Protein AF-A0A4R9F606-F1 (afdb_monomer_lite)

Structure (mmCIF, N/CA/C/O backbone):
data_AF-A0A4R9F606-F1
#
_entry.id   AF-A0A4R9F606-F1
#
loop_
_atom_site.group_PDB
_atom_site.id
_atom_site.type_symbol
_atom_site.label_atom_id
_atom_site.label_alt_id
_atom_site.label_comp_id
_atom_site.label_asym_id
_atom_site.label_entity_id
_atom_site.label_seq_id
_atom_site.pdbx_PDB_ins_code
_atom_site.Cartn_x
_atom_site.Cartn_y
_atom_site.Cartn_z
_atom_site.occupancy
_atom_site.B_iso_or_equiv
_atom_site.auth_seq_id
_atom_site.auth_comp_id
_atom_site.auth_asym_id
_atom_site.auth_atom_id
_atom_site.pdbx_PDB_model_num
ATOM 1 N N . MET A 1 1 ? -33.964 0.648 11.990 1.00 28.50 1 MET A N 1
ATOM 2 C CA . MET A 1 1 ? -32.952 -0.095 12.785 1.00 28.50 1 MET A CA 1
ATOM 3 C C . MET A 1 1 ? -31.859 0.874 13.195 1.00 28.50 1 MET A C 1
ATOM 5 O O . MET A 1 1 ? -31.287 1.516 12.320 1.00 28.50 1 MET A O 1
ATOM 9 N N . ALA A 1 2 ? -31.614 1.025 14.498 1.00 26.48 2 ALA A N 1
ATOM 10 C CA . ALA A 1 2 ? -30.636 1.978 15.013 1.00 26.48 2 ALA A CA 1
ATOM 11 C C . ALA A 1 2 ? -29.201 1.583 14.628 1.00 26.48 2 ALA A C 1
ATOM 13 O O . ALA A 1 2 ? -28.822 0.416 14.703 1.00 26.48 2 ALA A O 1
ATOM 14 N N . GLN A 1 3 ? -28.389 2.567 14.239 1.00 29.97 3 GLN A N 1
ATOM 15 C CA . GLN A 1 3 ? -26.958 2.369 14.030 1.00 29.97 3 GLN A CA 1
ATOM 16 C C . GLN A 1 3 ? -26.273 2.275 15.402 1.00 29.97 3 GLN A C 1
ATOM 18 O O . GLN A 1 3 ? -26.085 3.292 16.068 1.00 29.97 3 GLN A O 1
ATOM 23 N N . ILE A 1 4 ? -25.941 1.053 15.827 1.00 35.06 4 ILE A N 1
ATOM 24 C CA . ILE A 1 4 ? -25.293 0.767 17.116 1.00 35.06 4 ILE A CA 1
ATOM 25 C C . ILE A 1 4 ? -23.969 1.543 17.233 1.00 35.06 4 ILE A C 1
ATOM 27 O O . ILE A 1 4 ? -23.165 1.583 16.299 1.00 35.06 4 ILE A O 1
ATOM 31 N N . ASP A 1 5 ? -23.734 2.173 18.389 1.00 37.56 5 ASP A N 1
ATOM 32 C CA . ASP A 1 5 ? -22.478 2.874 18.674 1.00 37.56 5 ASP A CA 1
ATOM 33 C C . ASP A 1 5 ? -21.384 1.871 19.073 1.00 37.56 5 ASP A C 1
ATOM 35 O O . ASP A 1 5 ? -21.172 1.568 20.247 1.00 37.56 5 ASP A O 1
ATOM 39 N N . PHE A 1 6 ? -20.656 1.373 18.071 1.00 41.34 6 PHE A N 1
ATOM 40 C CA . PHE A 1 6 ? -19.549 0.415 18.221 1.00 41.34 6 PHE A CA 1
ATOM 41 C C . PHE A 1 6 ? -18.340 0.931 19.034 1.00 41.34 6 PHE A C 1
ATOM 43 O O . PHE A 1 6 ? -17.327 0.240 19.140 1.00 41.34 6 PHE A O 1
ATOM 50 N N . ARG A 1 7 ? -18.393 2.146 19.598 1.00 52.75 7 ARG A N 1
ATOM 51 C CA . ARG A 1 7 ? -17.342 2.680 20.487 1.00 52.75 7 ARG A CA 1
ATOM 52 C C . ARG A 1 7 ? -17.481 2.198 21.930 1.00 52.75 7 ARG A C 1
ATOM 54 O O . ARG A 1 7 ? -16.537 2.353 22.707 1.00 52.75 7 ARG A O 1
ATOM 61 N N . LEU A 1 8 ? -18.637 1.650 22.291 1.00 73.06 8 LEU A N 1
ATOM 62 C CA . LEU A 1 8 ? -18.958 1.174 23.633 1.00 73.06 8 LEU A CA 1
ATOM 63 C C . LEU A 1 8 ? -18.322 -0.203 23.886 1.00 73.06 8 LEU A C 1
ATOM 65 O O . LEU A 1 8 ? -18.292 -1.044 22.994 1.00 73.06 8 LEU A O 1
ATOM 69 N N . VAL A 1 9 ? -17.780 -0.425 25.089 1.00 77.50 9 VAL A N 1
ATOM 70 C CA . VAL A 1 9 ? -17.040 -1.655 25.424 1.00 77.50 9 VAL A CA 1
ATOM 71 C C . VAL A 1 9 ? -18.021 -2.790 25.716 1.00 77.50 9 VAL A C 1
ATOM 73 O O . VAL A 1 9 ? -18.720 -2.742 26.725 1.00 77.50 9 VAL A O 1
ATOM 76 N N . GLN A 1 10 ? -18.047 -3.813 24.859 1.00 88.88 10 GLN A N 1
ATOM 77 C CA . GLN A 1 10 ? -18.952 -4.965 24.984 1.00 88.88 10 GLN A CA 1
ATOM 78 C C . GLN A 1 10 ? -18.320 -6.229 25.566 1.00 88.88 10 GLN A C 1
ATOM 80 O O . GLN A 1 10 ? -19.042 -7.145 25.949 1.00 88.88 10 GLN A O 1
ATOM 85 N N . SER A 1 11 ? -16.991 -6.290 25.674 1.00 92.38 11 SER A N 1
ATOM 86 C CA . SER A 1 11 ? -16.299 -7.454 26.233 1.00 92.38 11 SER A CA 1
ATOM 87 C C . SER A 1 11 ? -15.327 -7.095 27.354 1.00 92.38 11 SER A C 1
ATOM 89 O O . SER A 1 11 ? -14.618 -6.080 27.309 1.00 92.38 11 SER A O 1
ATOM 91 N N . ALA A 1 12 ? -15.297 -7.963 28.359 1.00 93.50 12 ALA A N 1
ATOM 92 C CA . ALA A 1 12 ? -14.447 -7.892 29.540 1.00 93.50 12 ALA A CA 1
ATOM 93 C C . ALA A 1 12 ? -13.844 -9.275 29.836 1.00 93.50 12 ALA A C 1
ATOM 95 O O . ALA A 1 12 ? -14.168 -10.256 29.166 1.00 93.50 12 ALA A O 1
ATOM 96 N N . VAL A 1 13 ? -12.989 -9.349 30.855 1.00 94.25 13 VAL A N 1
ATOM 97 C CA . VAL A 1 13 ? -12.551 -10.620 31.454 1.00 94.25 13 VAL A CA 1
ATOM 98 C C . VAL A 1 13 ? -12.978 -10.701 32.919 1.00 94.25 13 VAL A C 1
ATOM 100 O O . VAL A 1 13 ? -13.144 -9.667 33.575 1.00 94.25 13 VAL A O 1
ATOM 103 N N . MET A 1 14 ? -13.162 -11.921 33.423 1.00 92.88 14 MET A N 1
ATOM 104 C CA . MET A 1 14 ? -13.574 -12.215 34.803 1.00 92.88 14 MET A CA 1
ATOM 105 C C . MET A 1 14 ? -12.406 -12.761 35.635 1.00 92.88 14 MET A C 1
ATOM 107 O O . MET A 1 14 ? -11.478 -13.349 35.097 1.00 92.88 14 MET A O 1
ATOM 111 N N . GLY A 1 15 ? -12.430 -12.571 36.954 1.00 85.81 15 GLY A N 1
ATOM 112 C CA . GLY A 1 15 ? -11.403 -13.073 37.884 1.00 85.81 15 GLY A CA 1
ATOM 113 C C . GLY A 1 15 ? -10.116 -12.239 38.010 1.00 85.81 15 GLY A C 1
ATOM 114 O O . GLY A 1 15 ? -9.407 -12.387 39.001 1.00 85.81 15 GLY A O 1
ATOM 115 N N . GLY A 1 16 ? -9.811 -11.329 37.077 1.00 91.00 16 GLY A N 1
ATOM 116 C CA . GLY A 1 16 ? -8.682 -10.401 37.215 1.00 91.00 16 GLY A CA 1
ATOM 117 C C . GLY A 1 16 ? -8.212 -9.768 35.904 1.00 91.00 16 GLY A C 1
ATOM 118 O O . GLY A 1 16 ? -8.635 -10.162 34.822 1.00 91.00 16 GLY A O 1
ATOM 119 N N . ARG A 1 17 ? -7.296 -8.793 36.000 1.00 92.69 17 ARG A N 1
ATOM 120 C CA . ARG A 1 17 ? -6.803 -7.991 34.859 1.00 92.69 17 ARG A CA 1
ATOM 121 C C . ARG A 1 17 ? -6.109 -8.786 33.744 1.00 92.69 17 ARG A C 1
ATOM 123 O O . ARG A 1 17 ? -6.167 -8.360 32.595 1.00 92.69 17 ARG A O 1
ATOM 130 N N . ASP A 1 18 ? -5.485 -9.912 34.082 1.00 90.88 18 ASP A N 1
ATOM 131 C CA . ASP A 1 18 ? -4.712 -10.762 33.161 1.00 90.88 18 ASP A CA 1
ATOM 132 C C . ASP A 1 18 ? -5.389 -12.128 32.929 1.00 90.88 18 ASP A C 1
ATOM 134 O O . ASP A 1 18 ? -4.771 -13.061 32.424 1.00 90.88 18 ASP A O 1
ATOM 138 N N . SER A 1 19 ? -6.665 -12.249 33.314 1.00 93.19 19 SER A N 1
ATOM 139 C CA . SER A 1 19 ? -7.465 -13.459 33.120 1.00 93.19 19 SER A CA 1
ATOM 140 C C . SER A 1 19 ? -7.766 -13.718 31.645 1.00 93.19 19 SER A C 1
ATOM 142 O O . SER A 1 19 ? -7.976 -12.789 30.863 1.00 93.19 19 SER A O 1
ATOM 144 N N . ASP A 1 20 ? -7.840 -14.997 31.287 1.00 91.19 20 ASP A N 1
ATOM 145 C CA . ASP A 1 20 ? -8.227 -15.492 29.970 1.00 91.19 20 ASP A CA 1
ATOM 146 C C . ASP A 1 20 ? -9.688 -15.962 29.899 1.00 91.19 20 ASP A C 1
ATOM 148 O O . ASP A 1 20 ? -10.076 -16.517 28.876 1.00 91.19 20 ASP A O 1
ATOM 152 N N . GLN A 1 21 ? -10.496 -15.719 30.941 1.00 93.25 21 GLN A N 1
ATOM 153 C CA . GLN A 1 21 ? -11.941 -15.978 30.954 1.00 93.25 21 GLN A CA 1
ATOM 154 C C . GLN A 1 21 ? -12.711 -14.763 30.407 1.00 93.25 21 GLN A C 1
ATOM 156 O O . GLN A 1 21 ? -12.894 -13.786 31.145 1.00 93.25 21 GLN A O 1
ATOM 161 N N . PRO A 1 22 ? -13.159 -14.773 29.137 1.00 94.06 22 PRO A N 1
ATOM 162 C CA . PRO A 1 22 ? -13.869 -13.650 28.545 1.00 94.06 22 PRO A CA 1
ATOM 163 C C . PRO A 1 22 ? -15.347 -13.653 28.935 1.00 94.06 22 PRO A C 1
ATOM 165 O O . PRO A 1 22 ? -15.921 -14.682 29.288 1.00 94.06 22 PRO A O 1
ATOM 168 N N . VAL A 1 23 ? -15.985 -12.496 28.795 1.00 93.50 23 VAL A N 1
ATOM 169 C CA . VAL A 1 23 ? -17.435 -12.364 28.917 1.00 93.50 23 VAL A CA 1
ATOM 170 C C . VAL A 1 23 ? -17.958 -11.251 28.007 1.00 93.50 23 VAL A C 1
ATOM 172 O O . VAL A 1 23 ? -17.325 -10.196 27.880 1.00 93.50 23 VAL A O 1
ATOM 175 N N . ILE A 1 24 ? -19.106 -11.488 27.369 1.00 92.69 24 ILE A N 1
ATOM 176 C CA . ILE A 1 24 ? -19.857 -10.492 26.597 1.00 92.69 24 ILE A CA 1
ATOM 177 C C . ILE A 1 24 ? -20.963 -9.906 27.472 1.00 92.69 24 ILE A C 1
ATOM 179 O O . ILE A 1 24 ? -21.673 -10.643 28.157 1.00 92.69 24 ILE A O 1
ATOM 183 N N . LEU A 1 25 ? -21.128 -8.583 27.435 1.00 91.12 25 LEU A N 1
ATOM 184 C CA . LEU A 1 25 ? -22.282 -7.944 28.051 1.00 91.12 25 LEU A CA 1
ATOM 185 C C . LEU A 1 25 ? -23.499 -8.019 27.116 1.00 91.12 25 LEU A C 1
ATOM 187 O O . LEU A 1 25 ? -23.372 -7.667 25.944 1.00 91.12 25 LEU A O 1
ATOM 191 N N . PRO A 1 26 ? -24.688 -8.401 27.609 1.00 88.12 26 PRO A N 1
ATOM 192 C CA . PRO A 1 26 ? -25.909 -8.260 26.831 1.00 88.12 26 PRO A CA 1
ATOM 193 C C . PRO A 1 26 ? -26.225 -6.787 26.546 1.00 88.12 26 PRO A C 1
ATOM 195 O O . PRO A 1 26 ? -26.159 -5.943 27.443 1.00 88.12 26 PRO A O 1
ATOM 198 N N . GLU A 1 27 ? -26.614 -6.488 25.306 1.00 87.69 27 GLU A N 1
ATOM 199 C CA . GLU A 1 27 ? -26.958 -5.126 24.874 1.00 87.69 27 GLU A CA 1
ATOM 200 C C . GLU A 1 27 ? -28.274 -4.619 25.495 1.00 87.69 27 GLU A C 1
ATOM 202 O O . GLU A 1 27 ? -28.448 -3.412 25.695 1.00 87.69 27 GLU A O 1
ATOM 207 N N . GLU A 1 28 ? -29.186 -5.540 25.822 1.00 84.19 28 GLU A N 1
ATOM 208 C CA . GLU A 1 28 ? -30.545 -5.250 26.284 1.00 84.19 28 GLU A CA 1
ATOM 209 C C . GLU A 1 28 ? -30.663 -5.109 27.818 1.00 84.19 28 GLU A C 1
ATOM 211 O O . GLU A 1 28 ? -30.085 -5.908 28.563 1.00 84.19 28 GLU A O 1
ATOM 216 N N . PRO A 1 29 ? -31.493 -4.165 28.313 1.00 84.62 29 PRO A N 1
ATOM 217 C CA . PRO A 1 29 ? -31.764 -3.945 29.737 1.00 84.62 29 PRO A CA 1
ATOM 218 C C . PRO A 1 29 ? -32.076 -5.196 30.565 1.00 84.62 29 PRO A C 1
ATOM 220 O O . PRO A 1 29 ? -31.521 -5.367 31.649 1.00 84.62 29 PRO A O 1
ATOM 223 N N . HIS A 1 30 ? -32.982 -6.047 30.074 1.00 84.12 30 HIS A N 1
ATOM 224 C CA . HIS A 1 30 ? -33.488 -7.200 30.820 1.00 84.12 30 HIS A CA 1
ATOM 225 C C . HIS A 1 30 ? -32.419 -8.290 30.950 1.00 84.12 30 HIS A C 1
ATOM 227 O O . HIS A 1 30 ? -32.141 -8.774 32.049 1.00 84.12 30 HIS A O 1
ATOM 233 N N . ASN A 1 31 ? -31.746 -8.585 29.839 1.00 84.25 31 ASN A N 1
ATOM 234 C CA . ASN A 1 31 ? -30.677 -9.575 29.766 1.00 84.25 31 ASN A CA 1
ATOM 235 C C . ASN A 1 31 ? -29.462 -9.115 30.593 1.00 84.25 31 ASN A C 1
ATOM 237 O O . ASN A 1 31 ? -28.794 -9.935 31.216 1.00 84.25 31 ASN A O 1
ATOM 241 N N . LEU A 1 32 ? -29.208 -7.801 30.694 1.00 88.19 32 LEU A N 1
ATOM 242 C CA . LEU A 1 32 ? -28.217 -7.257 31.628 1.00 88.19 32 LEU A CA 1
ATOM 243 C C . LEU A 1 32 ? -28.605 -7.478 33.103 1.00 88.19 32 LEU A C 1
ATOM 245 O O . LEU A 1 32 ? -27.736 -7.730 33.942 1.00 88.19 32 LEU A O 1
ATOM 249 N N . ASP A 1 33 ? -29.882 -7.360 33.459 1.00 86.56 33 ASP A N 1
ATOM 250 C CA . ASP A 1 33 ? -30.314 -7.599 34.839 1.00 86.56 33 ASP A CA 1
ATOM 251 C C . ASP A 1 33 ? -30.208 -9.086 35.214 1.00 86.56 33 ASP A C 1
ATOM 253 O O . ASP A 1 33 ? -29.850 -9.400 36.350 1.00 86.56 33 ASP A O 1
ATOM 257 N N . GLU A 1 34 ? -30.410 -10.000 34.262 1.00 86.81 34 GLU A N 1
ATOM 258 C CA . GLU A 1 34 ? -30.101 -11.426 34.426 1.00 86.81 34 GLU A CA 1
ATOM 259 C C . GLU A 1 34 ? -28.596 -11.699 34.524 1.00 86.81 34 GLU A C 1
ATOM 261 O O . GLU A 1 34 ? -28.144 -12.334 35.477 1.00 86.81 34 GLU A O 1
ATOM 266 N N . PHE A 1 35 ? -27.801 -11.128 33.623 1.00 90.12 35 PHE A N 1
ATOM 267 C CA . PHE A 1 35 ? -26.340 -11.190 33.650 1.00 90.12 35 PHE A CA 1
ATOM 268 C C . PHE A 1 35 ? -25.759 -10.765 35.008 1.00 90.12 35 PHE A C 1
ATOM 270 O O . PHE A 1 35 ? -24.859 -11.407 35.547 1.00 90.12 35 PHE A O 1
ATOM 277 N N . ARG A 1 36 ? -26.318 -9.710 35.612 1.00 90.75 36 ARG A N 1
ATOM 278 C CA . ARG A 1 36 ? -25.938 -9.233 36.951 1.00 90.75 36 ARG A CA 1
ATOM 279 C C . ARG A 1 36 ? -26.346 -10.172 38.085 1.00 90.75 36 ARG A C 1
ATOM 281 O O . ARG A 1 36 ? -25.696 -10.142 39.128 1.00 90.75 36 ARG A O 1
ATOM 288 N N . ARG A 1 37 ? -27.405 -10.974 37.914 1.00 88.12 37 ARG A N 1
ATOM 289 C CA . ARG A 1 37 ? -27.756 -12.060 38.847 1.00 88.12 37 ARG A CA 1
ATOM 290 C C . ARG A 1 37 ? -26.771 -13.225 38.722 1.00 88.12 37 ARG A C 1
ATOM 292 O O . ARG A 1 37 ? -26.411 -13.800 39.740 1.00 88.12 37 ARG A O 1
ATOM 299 N N . GLN A 1 38 ? -26.312 -13.528 37.506 1.00 87.06 38 GLN A N 1
ATOM 300 C CA . GLN A 1 38 ? -25.393 -14.636 37.228 1.00 87.06 38 GLN A CA 1
ATOM 301 C C . GLN A 1 38 ? -23.937 -14.352 37.645 1.00 87.06 38 GLN A C 1
ATOM 303 O O . GLN A 1 38 ? -23.313 -15.198 38.279 1.00 87.06 38 GLN A O 1
ATOM 308 N N . PHE A 1 39 ? -23.392 -13.176 37.309 1.00 87.38 39 PHE A N 1
ATOM 309 C CA . PHE A 1 39 ? -21.958 -12.857 37.465 1.00 87.38 39 PHE A CA 1
ATOM 310 C C . PHE A 1 39 ? -21.656 -11.737 38.478 1.00 87.38 39 PHE A C 1
ATOM 312 O O . PHE A 1 39 ? -20.504 -11.338 38.647 1.00 87.38 39 PHE A O 1
ATOM 319 N N . GLY A 1 40 ? -22.674 -11.187 39.143 1.00 85.94 40 GLY A N 1
ATOM 320 C CA . GLY A 1 40 ? -22.518 -10.016 40.007 1.00 85.94 40 GLY A CA 1
ATOM 321 C C . GLY A 1 40 ? -22.354 -8.704 39.226 1.00 85.94 40 GLY A C 1
ATOM 322 O O . GLY A 1 40 ? -22.735 -8.586 38.061 1.00 85.94 40 GLY A O 1
ATOM 323 N N . LYS A 1 41 ? -21.841 -7.657 39.889 1.00 83.25 41 LYS A N 1
ATOM 324 C CA . LYS A 1 41 ? -21.825 -6.280 39.342 1.00 83.25 41 LYS A CA 1
ATOM 325 C C . LYS A 1 41 ? -20.431 -5.714 39.064 1.00 83.25 41 LYS A C 1
ATOM 327 O O . LYS A 1 41 ? -20.327 -4.769 38.283 1.00 83.25 41 LYS A O 1
ATOM 332 N N . ASP A 1 42 ? -19.398 -6.265 39.693 1.00 79.62 42 ASP A N 1
ATOM 333 C CA . ASP A 1 42 ? -18.065 -5.664 39.803 1.00 79.62 42 ASP A CA 1
ATOM 334 C C . ASP A 1 42 ? -16.904 -6.659 39.575 1.00 79.62 42 ASP A C 1
ATOM 336 O O . ASP A 1 42 ? -15.736 -6.300 39.750 1.00 79.62 42 ASP A O 1
ATOM 340 N N . ALA A 1 43 ? -17.209 -7.882 39.130 1.00 87.19 43 ALA A N 1
ATOM 341 C CA . ALA A 1 43 ? -16.254 -8.943 38.793 1.00 87.19 43 ALA A CA 1
ATOM 342 C C . ALA A 1 43 ? -15.731 -8.859 37.338 1.00 87.19 43 ALA A C 1
ATOM 344 O O . ALA A 1 43 ? -15.485 -9.881 36.697 1.00 87.19 43 ALA A O 1
ATOM 345 N N . PHE A 1 44 ? -15.571 -7.643 36.805 1.00 93.94 44 PHE A N 1
ATOM 346 C CA . PHE A 1 44 ? -15.210 -7.404 35.405 1.00 93.94 44 PHE A CA 1
ATOM 347 C C . PHE A 1 44 ? -13.982 -6.503 35.289 1.00 93.94 44 PHE A C 1
ATOM 349 O O . PHE A 1 44 ? -13.869 -5.491 35.984 1.00 93.94 44 PHE A O 1
ATOM 356 N N . TRP A 1 45 ? -13.083 -6.841 34.366 1.00 93.50 45 TRP A N 1
ATOM 357 C CA . TRP A 1 45 ? -11.852 -6.098 34.101 1.00 93.50 45 TRP A CA 1
ATOM 358 C C . TRP A 1 45 ? -11.672 -5.811 32.610 1.00 93.50 45 TRP A C 1
ATOM 360 O O . TRP A 1 45 ? -12.032 -6.611 31.742 1.00 93.50 45 TRP A O 1
ATOM 370 N N . CYS A 1 46 ? -11.063 -4.665 32.308 1.00 91.81 46 CYS A N 1
ATOM 371 C CA . CYS A 1 46 ? -10.625 -4.279 30.973 1.00 91.81 46 CYS A CA 1
ATOM 372 C C . CYS A 1 46 ? -9.335 -5.037 30.633 1.00 91.81 46 CYS A C 1
ATOM 374 O O . CYS A 1 46 ? -8.244 -4.471 30.683 1.00 91.81 46 CYS A O 1
ATOM 376 N N . GLY A 1 47 ? -9.471 -6.342 30.383 1.00 90.94 47 GLY A N 1
ATOM 377 C CA . GLY A 1 47 ? -8.367 -7.302 30.394 1.00 90.94 47 GLY A CA 1
ATOM 378 C C . GLY A 1 47 ? -7.187 -6.933 29.497 1.00 90.94 47 GLY A C 1
ATOM 379 O O . GLY A 1 47 ? -7.369 -6.495 28.360 1.00 90.94 47 GLY A O 1
ATOM 380 N N . THR A 1 48 ? -5.968 -7.162 29.979 1.00 90.75 48 THR A N 1
ATOM 381 C CA . THR A 1 48 ? -4.729 -6.944 29.212 1.00 90.75 48 THR A CA 1
ATOM 382 C C . THR A 1 48 ? -4.677 -7.838 27.972 1.00 90.75 48 THR A C 1
ATOM 384 O O . THR A 1 48 ? -4.301 -7.378 26.895 1.00 90.75 48 THR A O 1
ATOM 387 N N . LEU A 1 49 ? -5.185 -9.071 28.077 1.00 90.75 49 LEU A N 1
ATOM 388 C CA . LEU A 1 49 ? -5.359 -9.997 26.955 1.00 90.75 49 LEU A CA 1
ATOM 389 C C . LEU A 1 49 ? -6.412 -9.541 25.924 1.00 90.75 49 LEU A C 1
ATOM 391 O O . LEU A 1 49 ? -6.438 -10.091 24.831 1.00 90.75 49 LEU A O 1
ATOM 395 N N . LEU A 1 50 ? -7.237 -8.527 26.218 1.00 89.06 50 LEU A N 1
ATOM 396 C CA . LEU A 1 50 ? -8.138 -7.860 25.257 1.00 89.06 50 LEU A CA 1
ATOM 397 C C . LEU A 1 50 ? -7.527 -6.570 24.664 1.00 89.06 50 LEU A C 1
ATOM 399 O O . LEU A 1 50 ? -8.217 -5.803 23.992 1.00 89.06 50 LEU A O 1
ATOM 403 N N . GLY A 1 51 ? -6.262 -6.265 24.973 1.00 87.38 51 GLY A N 1
ATOM 404 C CA . GLY A 1 51 ? -5.646 -4.966 24.675 1.00 87.38 51 GLY A CA 1
ATOM 405 C C . GLY A 1 51 ? -6.172 -3.829 25.563 1.00 87.38 51 GLY A C 1
ATOM 406 O O . GLY A 1 51 ? -6.071 -2.658 25.199 1.00 87.38 51 GLY A O 1
ATOM 407 N N . GLY A 1 52 ? -6.780 -4.169 26.704 1.00 87.50 52 GLY A N 1
ATOM 408 C CA . GLY A 1 52 ? -7.260 -3.233 27.716 1.00 87.50 52 GLY A CA 1
ATOM 409 C C . GLY A 1 52 ? -6.170 -2.758 28.681 1.00 87.50 52 GLY A C 1
ATOM 410 O O . GLY A 1 52 ? -5.046 -3.256 28.694 1.00 87.50 52 GLY A O 1
ATOM 411 N N . CYS A 1 53 ? -6.507 -1.771 29.514 1.00 88.06 53 CYS A N 1
ATOM 412 C CA . CYS A 1 53 ? -5.583 -1.180 30.493 1.00 88.06 53 CYS A CA 1
ATOM 413 C C . CYS A 1 53 ? -5.395 -2.015 31.778 1.00 88.06 53 CYS A C 1
ATOM 415 O O . CYS A 1 53 ? -4.474 -1.754 32.551 1.00 88.06 53 CYS A O 1
ATOM 417 N N . GLY A 1 54 ? -6.246 -3.018 32.010 1.00 89.44 54 GLY A N 1
ATOM 418 C CA . GLY A 1 54 ? -6.296 -3.831 33.228 1.00 89.44 54 GLY A CA 1
ATOM 419 C C . GLY A 1 54 ? -7.218 -3.291 34.329 1.00 89.44 54 GLY A C 1
ATOM 420 O O . GLY A 1 54 ? -7.404 -3.966 35.337 1.00 89.44 54 GLY A O 1
ATOM 421 N N . GLU A 1 55 ? -7.817 -2.112 34.147 1.00 90.25 55 GLU A N 1
ATOM 422 C CA . GLU A 1 55 ? -8.687 -1.491 35.153 1.00 90.25 55 GLU A CA 1
ATOM 423 C C . GLU A 1 55 ? -10.043 -2.191 35.313 1.00 90.25 55 GLU A C 1
ATOM 425 O O . GLU A 1 55 ? -10.549 -2.835 34.389 1.00 90.25 55 GLU A O 1
ATOM 430 N N . ARG A 1 56 ? -10.661 -2.038 36.492 1.00 91.44 56 ARG A N 1
ATOM 431 C CA . ARG A 1 56 ? -12.000 -2.588 36.771 1.00 91.44 56 ARG A CA 1
ATOM 432 C C . ARG A 1 56 ? -13.069 -1.928 35.892 1.00 91.44 56 ARG A C 1
ATOM 434 O O . ARG A 1 56 ? -13.024 -0.729 35.601 1.00 91.44 56 ARG A O 1
ATOM 441 N N . LEU A 1 57 ? -14.075 -2.715 35.525 1.00 91.31 57 LEU A N 1
ATOM 442 C CA . LEU A 1 57 ? -15.238 -2.301 34.747 1.00 91.31 57 LEU A CA 1
ATOM 443 C C . LEU A 1 57 ? -16.522 -2.458 35.570 1.00 91.31 57 LEU A C 1
ATOM 445 O O . LEU A 1 57 ? -16.724 -3.450 36.266 1.00 91.31 57 LEU A O 1
ATOM 449 N N . MET A 1 58 ? -17.418 -1.484 35.440 1.00 90.56 58 MET A N 1
ATOM 450 C CA . MET A 1 58 ? -18.811 -1.557 35.878 1.00 90.56 58 MET A CA 1
ATOM 451 C C . MET A 1 58 ? -19.735 -1.738 34.673 1.00 90.56 58 MET A C 1
ATOM 453 O O . MET A 1 58 ? -19.468 -1.239 33.578 1.00 90.56 58 MET A O 1
ATOM 457 N N . THR A 1 59 ? -20.870 -2.394 34.888 1.00 91.94 59 THR A N 1
ATOM 458 C CA . THR A 1 59 ? -21.921 -2.526 33.871 1.00 91.94 59 THR A CA 1
ATOM 459 C C . THR A 1 59 ? -22.832 -1.296 33.859 1.00 91.94 59 THR A C 1
ATOM 461 O O . THR A 1 59 ? -23.415 -0.931 34.886 1.00 91.94 59 THR A O 1
ATOM 464 N N . LYS A 1 60 ? -22.998 -0.647 32.702 1.00 89.19 60 LYS A N 1
ATOM 465 C CA . LYS A 1 60 ? -23.952 0.451 32.504 1.00 89.19 60 LYS A CA 1
ATOM 466 C C . LYS A 1 60 ? -25.229 -0.067 31.850 1.00 89.19 60 LYS A C 1
ATOM 468 O O . LYS A 1 60 ? -25.193 -0.575 30.735 1.00 89.19 60 LYS A O 1
ATOM 473 N N . ARG A 1 61 ? -26.349 0.114 32.554 1.00 88.38 61 ARG A N 1
ATOM 474 C CA . ARG A 1 61 ? -27.701 -0.181 32.071 1.00 88.38 61 ARG A CA 1
ATOM 475 C C . ARG A 1 61 ? -28.306 1.069 31.444 1.00 88.38 61 ARG A C 1
ATOM 477 O O . ARG A 1 61 ? -28.249 2.131 32.062 1.00 88.38 61 ARG A O 1
ATOM 484 N N . TYR A 1 62 ? -28.901 0.926 30.268 1.00 80.62 62 TYR A N 1
ATOM 485 C CA . TYR A 1 62 ? -29.588 1.991 29.544 1.00 80.62 62 TYR A CA 1
ATOM 486 C C . TYR A 1 62 ? -30.816 1.421 28.843 1.00 80.62 62 TYR A C 1
ATOM 488 O O . TYR A 1 62 ? -30.713 0.385 28.210 1.00 80.62 62 TYR A O 1
ATOM 496 N N . GLU A 1 63 ? -31.954 2.108 28.926 1.00 76.25 63 GLU A N 1
ATOM 497 C CA . GLU A 1 63 ? -33.206 1.678 28.271 1.00 76.25 63 GLU A CA 1
ATOM 498 C C . GLU A 1 63 ? -33.369 2.279 26.870 1.00 76.25 63 GLU A C 1
ATOM 500 O O . GLU A 1 63 ? -34.054 1.724 26.023 1.00 76.25 63 GLU A O 1
ATOM 505 N N . THR A 1 64 ? -32.686 3.394 26.603 1.00 70.25 64 THR A N 1
ATOM 506 C CA . THR A 1 64 ? -32.713 4.128 25.325 1.00 70.25 64 THR A CA 1
ATOM 507 C C . THR A 1 64 ? -31.412 4.004 24.527 1.00 70.25 64 THR A C 1
ATOM 509 O O . THR A 1 64 ? -31.242 4.659 23.498 1.00 70.25 64 THR A O 1
ATOM 512 N N . LYS A 1 65 ? -30.450 3.214 25.021 1.00 77.25 65 LYS A N 1
ATOM 513 C CA . LYS A 1 65 ? -29.128 2.983 24.420 1.00 77.25 65 LYS A CA 1
ATOM 514 C C . LYS A 1 65 ? -28.655 1.574 24.753 1.00 77.25 65 LYS A C 1
ATOM 516 O O . LYS A 1 65 ? -29.107 0.987 25.725 1.00 77.25 65 LYS A O 1
ATOM 521 N N . VAL A 1 66 ? -27.683 1.089 23.993 1.00 82.38 66 VAL A N 1
ATOM 522 C CA . VAL A 1 66 ? -27.033 -0.200 24.237 1.00 82.38 66 VAL A CA 1
ATOM 523 C C . VAL A 1 66 ? -26.317 -0.211 25.598 1.00 82.38 66 VAL A C 1
ATOM 525 O O . VAL A 1 66 ? -25.511 0.679 25.913 1.00 82.38 66 VAL A O 1
ATOM 528 N N . CYS A 1 67 ? -26.612 -1.232 26.405 1.00 86.25 67 CYS A N 1
ATOM 529 C CA . CYS A 1 67 ? -25.898 -1.530 27.642 1.00 86.25 67 CYS A CA 1
ATOM 530 C C . CYS A 1 67 ? -24.428 -1.863 27.344 1.00 86.25 67 CYS A C 1
ATOM 532 O O . CYS A 1 67 ? -24.126 -2.471 26.323 1.00 86.25 67 CYS A O 1
ATOM 534 N N . HIS A 1 68 ? -23.497 -1.424 28.193 1.00 90.44 68 HIS A N 1
ATOM 535 C CA . HIS A 1 68 ? -22.055 -1.591 27.943 1.00 90.44 68 HIS A CA 1
ATOM 536 C C . HIS A 1 68 ? -21.219 -1.557 29.226 1.00 90.44 68 HIS A C 1
ATOM 538 O O . HIS A 1 68 ? -21.652 -1.050 30.265 1.00 90.44 68 HIS A O 1
ATOM 544 N N . PHE A 1 69 ? -19.985 -2.052 29.156 1.00 91.00 69 PHE A N 1
ATOM 545 C CA . PHE A 1 69 ? -18.996 -1.872 30.211 1.00 91.00 69 PHE A CA 1
ATOM 546 C C . PHE A 1 69 ? -18.414 -0.452 30.204 1.00 91.00 69 PHE A C 1
ATOM 548 O O . PHE A 1 69 ? -18.160 0.151 29.162 1.00 91.00 69 PHE A O 1
ATOM 555 N N . SER A 1 70 ? -18.148 0.079 31.393 1.00 88.94 70 SER A N 1
ATOM 556 C CA . SER A 1 70 ? -17.525 1.384 31.605 1.00 88.94 70 SER A CA 1
ATOM 557 C C . SER A 1 70 ? -16.485 1.278 32.715 1.00 88.94 70 SER A C 1
ATOM 559 O O . SER A 1 70 ? -16.732 0.619 33.720 1.00 88.94 70 SER A O 1
ATOM 561 N N . HIS A 1 71 ? -15.332 1.928 32.559 1.00 89.31 71 HIS A N 1
ATOM 562 C CA . HIS A 1 71 ? -14.350 2.038 33.639 1.00 89.31 71 HIS A CA 1
ATOM 563 C C . HIS A 1 71 ? -14.956 2.742 34.856 1.00 89.31 71 HIS A C 1
ATOM 565 O O . HIS A 1 71 ? -15.773 3.658 34.710 1.00 89.31 71 HIS A O 1
ATOM 571 N N . PHE A 1 72 ? -14.529 2.341 36.054 1.00 83.81 72 PHE A N 1
ATOM 572 C CA . PHE A 1 72 ? -14.756 3.157 37.244 1.00 83.81 72 PHE A CA 1
ATOM 573 C C . PHE A 1 72 ? -14.082 4.535 37.069 1.00 83.81 72 PHE A C 1
ATOM 575 O O . PHE A 1 72 ? -13.025 4.617 36.436 1.00 83.81 72 PHE A O 1
ATOM 582 N N . PRO A 1 73 ? -14.697 5.630 37.557 1.00 76.06 73 PRO A N 1
ATOM 583 C CA . PRO A 1 73 ? -14.014 6.916 37.631 1.00 76.06 73 PRO A CA 1
ATOM 584 C C . PRO A 1 73 ? -12.847 6.822 38.620 1.00 76.06 73 PRO A C 1
ATOM 586 O O . PRO A 1 73 ? -12.933 6.106 39.619 1.00 76.06 73 PRO A O 1
ATOM 589 N N . ASP A 1 74 ? -11.774 7.551 38.335 1.00 65.00 74 ASP A N 1
ATOM 590 C CA . ASP A 1 74 ? -10.625 7.675 39.230 1.00 65.00 74 ASP A CA 1
ATOM 591 C C . ASP A 1 74 ? -10.988 8.508 40.480 1.00 65.00 74 ASP A C 1
ATOM 593 O O . ASP A 1 74 ? -12.045 9.146 40.524 1.00 65.00 74 ASP A O 1
ATOM 597 N N . ARG A 1 75 ? -10.112 8.542 41.493 1.00 60.88 75 ARG A N 1
ATOM 598 C CA . ARG A 1 75 ? -10.319 9.286 42.753 1.00 60.88 75 ARG A CA 1
ATOM 599 C C . ARG A 1 75 ? -10.645 10.766 42.534 1.00 60.88 75 ARG A C 1
ATOM 601 O O . ARG A 1 75 ? -11.470 11.310 43.261 1.00 60.88 75 ARG A O 1
ATOM 608 N N . ASP A 1 76 ? -10.072 11.368 41.495 1.00 59.94 76 ASP A N 1
ATOM 609 C CA . ASP A 1 76 ? -10.287 12.773 41.118 1.00 59.94 76 ASP A CA 1
ATOM 610 C C . ASP A 1 76 ? -11.496 12.971 40.173 1.00 59.94 76 ASP A C 1
ATOM 612 O O . ASP A 1 76 ? -11.662 14.025 39.560 1.00 59.94 76 ASP A O 1
ATOM 616 N N . GLY A 1 77 ? -12.325 11.940 39.973 1.00 57.34 77 GLY A N 1
ATOM 617 C CA . GLY A 1 77 ? -13.468 11.951 39.051 1.00 57.34 77 GLY A CA 1
ATOM 618 C C . GLY A 1 77 ? -13.097 11.873 37.563 1.00 57.34 77 GLY A C 1
ATOM 619 O O . GLY A 1 77 ? -13.984 11.865 36.703 1.00 57.34 77 GLY A O 1
ATOM 620 N N . SER A 1 78 ? -11.804 11.794 37.237 1.00 56.78 78 SER A N 1
ATOM 621 C CA . SER A 1 78 ? -11.325 11.651 35.860 1.00 56.78 78 SER A CA 1
ATOM 622 C C . SER A 1 78 ? -11.655 10.260 35.288 1.00 56.78 78 SER A C 1
ATOM 624 O O . SER A 1 78 ? -11.845 9.286 36.020 1.00 56.78 78 SER A O 1
ATOM 626 N N . ARG A 1 79 ? -11.765 10.146 33.958 1.00 58.84 79 ARG A N 1
ATOM 627 C CA . ARG A 1 79 ? -11.930 8.843 33.292 1.00 58.84 79 ARG A CA 1
ATOM 628 C C . ARG A 1 79 ? -10.557 8.252 32.996 1.00 58.84 79 ARG A C 1
ATOM 630 O O . ARG A 1 79 ? -9.781 8.889 32.287 1.00 58.84 79 ARG A O 1
ATOM 637 N N . ALA A 1 80 ? -10.317 7.019 33.441 1.00 59.94 80 ALA A N 1
ATOM 638 C CA . ALA A 1 80 ? -9.104 6.272 33.117 1.00 59.94 80 ALA A CA 1
ATOM 639 C C . ALA A 1 80 ? -8.829 6.273 31.598 1.00 59.94 80 ALA A C 1
ATOM 641 O O . ALA A 1 80 ? -9.701 5.931 30.789 1.00 59.94 80 ALA A O 1
ATOM 642 N N . ALA A 1 81 ? -7.611 6.664 31.213 1.00 67.12 81 ALA A N 1
ATOM 643 C CA . ALA A 1 81 ? -7.188 6.779 29.820 1.00 67.12 81 ALA A CA 1
ATOM 644 C C . ALA A 1 81 ? -6.956 5.390 29.198 1.00 67.12 81 ALA A C 1
ATOM 646 O O . ALA A 1 81 ? -5.845 4.867 29.163 1.00 67.12 81 ALA A O 1
ATOM 647 N N . CYS A 1 82 ? -8.030 4.765 28.717 1.00 78.56 82 CYS A N 1
ATOM 648 C CA . CYS A 1 82 ? -7.951 3.471 28.054 1.00 78.56 82 CYS A CA 1
ATOM 649 C C . CYS A 1 82 ? -7.540 3.634 26.581 1.00 78.56 82 CYS A C 1
ATOM 651 O O . CYS A 1 82 ? -8.255 4.258 25.798 1.00 78.56 82 CYS A O 1
ATOM 653 N N . HIS A 1 83 ? -6.411 3.035 26.195 1.00 72.56 83 HIS A N 1
ATOM 654 C CA . HIS A 1 83 ? -5.910 3.033 24.813 1.00 72.56 83 HIS A CA 1
ATOM 655 C C . HIS A 1 83 ? -6.473 1.890 23.945 1.00 72.56 83 HIS A C 1
ATOM 657 O O . HIS A 1 83 ? -6.052 1.723 22.801 1.00 72.56 83 HIS A O 1
ATOM 663 N N . ARG A 1 84 ? -7.427 1.110 24.471 1.00 78.38 84 ARG A N 1
ATOM 664 C CA . ARG A 1 84 ? -8.080 0.006 23.759 1.00 78.38 84 ARG A CA 1
ATOM 665 C C . ARG A 1 84 ? -8.852 0.531 22.544 1.00 78.38 84 ARG A C 1
ATOM 667 O O . ARG A 1 84 ? -9.709 1.404 22.669 1.00 78.38 84 ARG A O 1
ATOM 674 N N . THR A 1 85 ? -8.536 -0.005 21.368 1.00 70.19 85 THR A N 1
ATOM 675 C CA . THR A 1 85 ? -9.138 0.392 20.082 1.00 70.19 85 THR A CA 1
ATOM 676 C C . THR A 1 85 ? -10.255 -0.545 19.619 1.00 70.19 85 THR A C 1
ATOM 678 O O . THR A 1 85 ? -11.131 -0.118 18.868 1.00 70.19 85 THR A O 1
ATOM 681 N N . ALA A 1 86 ? -10.239 -1.808 20.058 1.00 74.50 86 ALA A N 1
ATOM 682 C CA . ALA A 1 86 ? -11.226 -2.826 19.709 1.00 74.50 86 ALA A CA 1
ATOM 683 C C . ALA A 1 86 ? -12.205 -3.045 20.874 1.00 74.50 86 ALA A C 1
ATOM 685 O O . ALA A 1 86 ? -11.864 -3.691 21.866 1.00 74.50 86 ALA A O 1
ATOM 686 N N . ASN A 1 87 ? -13.414 -2.489 20.749 1.00 77.56 87 ASN A N 1
ATOM 687 C CA . ASN A 1 87 ? -14.405 -2.428 21.832 1.00 77.56 87 ASN A CA 1
ATOM 688 C C . ASN A 1 87 ? -15.637 -3.328 21.604 1.00 77.56 87 ASN A C 1
ATOM 690 O O . ASN A 1 87 ? -16.401 -3.544 22.542 1.00 77.56 87 ASN A O 1
ATOM 694 N N . GLY A 1 88 ? -15.822 -3.863 20.390 1.00 81.31 88 GLY A N 1
ATOM 695 C CA . GLY A 1 88 ? -16.944 -4.737 20.026 1.00 81.31 88 GLY A CA 1
ATOM 696 C C . GLY A 1 88 ? -16.850 -6.157 20.595 1.00 81.31 88 GLY A C 1
ATOM 697 O O . GLY A 1 88 ? -15.844 -6.543 21.193 1.00 81.31 88 GLY A O 1
ATOM 698 N N . VAL A 1 89 ? -17.907 -6.949 20.395 1.00 84.75 89 VAL A N 1
ATOM 699 C CA . VAL A 1 89 ? -17.996 -8.350 20.861 1.00 84.75 89 VAL A CA 1
ATOM 700 C C . VAL A 1 89 ? -16.932 -9.268 20.245 1.00 84.75 89 VAL A C 1
ATOM 702 O O . VAL A 1 89 ? -16.472 -10.200 20.895 1.00 84.75 89 VAL A O 1
ATOM 705 N N . ASP A 1 90 ? -16.490 -8.952 19.027 1.00 87.00 90 ASP A N 1
ATOM 706 C CA . ASP A 1 90 ? -15.445 -9.645 18.265 1.00 87.00 90 ASP A CA 1
ATOM 707 C C . ASP A 1 90 ? -14.046 -9.513 18.891 1.00 87.00 90 ASP A C 1
ATOM 709 O O . ASP A 1 90 ? -13.191 -10.381 18.729 1.00 87.00 90 ASP A O 1
ATOM 713 N N . SER A 1 91 ? -13.809 -8.453 19.669 1.00 87.12 91 SER A N 1
ATOM 714 C CA . SER A 1 91 ? -12.510 -8.187 20.305 1.00 87.12 91 SER A CA 1
ATOM 715 C C . SER A 1 91 ? -12.093 -9.198 21.384 1.00 87.12 91 SER A C 1
ATOM 717 O O . SER A 1 91 ? -10.980 -9.100 21.896 1.00 87.12 91 SER A O 1
ATOM 719 N N . ALA A 1 92 ? -12.968 -10.146 21.738 1.00 91.56 92 ALA A N 1
ATOM 720 C CA . ALA A 1 92 ? -12.688 -11.252 22.654 1.00 91.56 92 ALA A CA 1
ATOM 721 C C . ALA A 1 92 ? -12.692 -12.633 21.970 1.00 91.56 92 ALA A C 1
ATOM 723 O O . ALA A 1 92 ? -12.541 -13.645 22.658 1.00 91.56 92 ALA A O 1
ATOM 724 N N . ASP A 1 93 ? -12.860 -12.704 20.643 1.00 93.19 93 ASP A N 1
ATOM 725 C CA . ASP A 1 93 ? -13.034 -13.974 19.924 1.00 93.19 93 ASP A CA 1
ATOM 726 C C . ASP A 1 93 ? -11.850 -14.934 20.117 1.00 93.19 93 ASP A C 1
ATOM 728 O O . ASP A 1 93 ? -12.063 -16.138 20.220 1.00 93.19 93 ASP A O 1
ATOM 732 N N . HIS A 1 94 ? -10.618 -14.437 20.274 1.00 93.62 94 HIS A N 1
ATOM 733 C CA . HIS A 1 94 ? -9.445 -15.267 20.586 1.00 93.62 94 HIS A CA 1
ATOM 734 C C . HIS A 1 94 ? -9.523 -15.947 21.955 1.00 93.62 94 HIS A C 1
ATOM 736 O O . HIS A 1 94 ? -9.094 -17.091 22.084 1.00 93.62 94 HIS A O 1
ATOM 742 N N . LEU A 1 95 ? -10.078 -15.279 22.971 1.00 95.12 95 LEU A N 1
ATOM 743 C CA . LEU A 1 95 ? -10.260 -15.870 24.299 1.00 95.12 95 LEU A CA 1
ATOM 744 C C . LEU A 1 95 ? -11.388 -16.904 24.288 1.00 95.12 95 LEU A C 1
ATOM 746 O O . LEU A 1 95 ? -11.237 -17.979 24.862 1.00 95.12 95 LEU A O 1
ATOM 750 N N . PHE A 1 96 ? -12.486 -16.623 23.581 1.00 95.50 96 PHE A N 1
ATOM 751 C CA . PHE A 1 96 ? -13.573 -17.589 23.422 1.00 95.50 96 PHE A CA 1
ATOM 752 C C . PHE A 1 96 ? -13.134 -18.813 22.615 1.00 95.50 96 PHE A C 1
ATOM 754 O O . PHE A 1 96 ? -13.414 -19.934 23.026 1.00 95.50 96 PHE A O 1
ATOM 761 N N . ILE A 1 97 ? -12.376 -18.630 21.530 1.00 96.06 97 ILE A N 1
ATOM 762 C CA . ILE A 1 97 ? -11.768 -19.734 20.774 1.00 96.06 97 ILE A CA 1
ATOM 763 C C . ILE A 1 97 ? -10.809 -20.526 21.667 1.00 96.06 97 ILE A C 1
ATOM 765 O O . ILE A 1 97 ? -10.906 -21.750 21.702 1.00 96.06 97 ILE A O 1
ATOM 769 N N . LYS A 1 98 ? -9.943 -19.863 22.451 1.00 95.94 98 LYS A N 1
ATOM 770 C CA . LYS A 1 98 ? -9.071 -20.537 23.428 1.00 95.94 98 LYS A CA 1
ATOM 771 C C . LYS A 1 98 ? -9.876 -21.417 24.389 1.00 95.94 98 LYS A C 1
ATOM 773 O O . LYS A 1 98 ? -9.545 -22.591 24.542 1.00 95.94 98 LYS A O 1
ATOM 778 N N . ALA A 1 99 ? -10.925 -20.875 25.007 1.00 94.44 99 ALA A N 1
ATOM 779 C CA . ALA A 1 99 ? -11.754 -21.591 25.973 1.00 94.44 99 ALA A CA 1
ATOM 780 C C . ALA A 1 99 ? -12.513 -22.767 25.330 1.00 94.44 99 ALA A C 1
ATOM 782 O O . ALA A 1 99 ? -12.324 -23.916 25.733 1.00 94.44 99 ALA A O 1
ATOM 783 N N . HIS A 1 100 ? -13.307 -22.496 24.289 1.00 95.69 100 HIS A N 1
ATOM 784 C CA . HIS A 1 100 ? -14.173 -23.488 23.643 1.00 95.69 100 HIS A CA 1
ATOM 785 C C . HIS A 1 100 ? -13.386 -24.610 22.963 1.00 95.69 100 HIS A C 1
ATOM 787 O O . HIS A 1 100 ? -13.743 -25.772 23.124 1.00 95.69 100 HIS A O 1
ATOM 793 N N . VAL A 1 101 ? -12.282 -24.310 22.266 1.00 96.31 101 VAL A N 1
ATOM 794 C CA . VAL A 1 101 ? -11.443 -25.345 21.630 1.00 96.31 101 VAL A CA 1
ATOM 795 C C . VAL A 1 101 ? -10.690 -26.174 22.673 1.00 96.31 101 VAL A C 1
ATOM 797 O O . VAL A 1 101 ? -10.572 -27.384 22.499 1.00 96.31 101 VAL A O 1
ATOM 800 N N . THR A 1 102 ? -10.250 -25.582 23.792 1.00 95.50 102 THR A N 1
ATOM 801 C CA . THR A 1 102 ? -9.650 -26.357 24.898 1.00 95.50 102 THR A CA 1
ATOM 802 C C . THR A 1 102 ? -10.670 -27.321 25.511 1.00 95.50 102 THR A C 1
ATOM 804 O O . THR A 1 102 ? -10.358 -28.494 25.709 1.00 95.50 102 THR A O 1
ATOM 807 N N . GLN A 1 103 ? -11.898 -26.856 25.767 1.00 94.88 103 GLN A N 1
ATOM 808 C CA . GLN A 1 103 ? -12.976 -27.691 26.305 1.00 94.88 103 GLN A CA 1
ATOM 809 C C . GLN A 1 103 ? -13.407 -28.788 25.319 1.00 94.88 103 GLN A C 1
ATOM 811 O O . GLN A 1 103 ? -13.598 -29.932 25.725 1.00 94.88 103 GLN A O 1
ATOM 816 N N . TRP A 1 104 ? -13.518 -28.464 24.029 1.00 96.31 104 TRP A N 1
ATOM 817 C CA . TRP A 1 104 ? -13.854 -29.404 22.957 1.00 96.31 104 TRP A CA 1
ATOM 818 C C . TRP A 1 104 ? -12.795 -30.507 22.799 1.00 96.31 104 TRP A C 1
ATOM 820 O O . TRP A 1 104 ? -13.145 -31.687 22.809 1.00 96.31 104 TRP A O 1
ATOM 830 N N . LEU A 1 105 ? -11.503 -30.151 22.759 1.00 95.19 105 LEU A N 1
ATOM 831 C CA . LEU A 1 105 ? -10.404 -31.125 22.718 1.00 95.19 105 LEU A CA 1
ATOM 832 C C . LEU A 1 105 ? -10.408 -32.029 23.959 1.00 95.19 105 LEU A C 1
ATOM 834 O O . LEU A 1 105 ? -10.326 -33.249 23.822 1.00 95.19 105 LEU A O 1
ATOM 838 N N . ALA A 1 106 ? -10.578 -31.458 25.156 1.00 94.00 106 ALA A N 1
ATOM 839 C CA . ALA A 1 106 ? -10.665 -32.229 26.396 1.00 94.00 106 ALA A CA 1
ATOM 840 C C . ALA A 1 106 ? -11.880 -33.178 26.416 1.00 94.00 106 ALA A C 1
ATOM 842 O O . ALA A 1 106 ? -11.748 -34.328 26.833 1.00 94.00 106 ALA A O 1
ATOM 843 N N . GLY A 1 107 ? -13.035 -32.735 25.907 1.00 93.69 107 GLY A N 1
ATOM 844 C CA . GLY A 1 107 ? -14.244 -33.554 25.762 1.00 93.69 107 GLY A CA 1
ATOM 845 C C . GLY A 1 107 ? -14.093 -34.727 24.785 1.00 93.69 107 GLY A C 1
ATOM 846 O O . GLY A 1 107 ? -14.793 -35.725 24.926 1.00 93.69 107 GLY A O 1
ATOM 847 N N . GLN A 1 108 ? -13.146 -34.644 23.846 1.00 93.62 108 GLN A N 1
ATOM 848 C CA . GLN A 1 108 ? -12.759 -35.737 22.940 1.00 93.62 108 GLN A CA 1
ATOM 849 C C . GLN A 1 108 ? -11.534 -36.531 23.443 1.00 93.62 108 GLN A C 1
ATOM 851 O O . GLN A 1 108 ? -10.981 -37.353 22.718 1.00 93.62 108 GLN A O 1
ATOM 856 N N . GLY A 1 109 ? -11.100 -36.314 24.692 1.00 91.44 109 GLY A N 1
ATOM 857 C CA . GLY A 1 109 ? -9.979 -37.033 25.312 1.00 91.44 109 GLY A CA 1
ATOM 858 C C . GLY A 1 109 ? -8.584 -36.527 24.918 1.00 91.44 109 GLY A C 1
ATOM 859 O O . GLY A 1 109 ? -7.581 -37.148 25.273 1.00 91.44 109 GLY A O 1
ATOM 860 N N . HIS A 1 110 ? -8.479 -35.398 24.212 1.00 91.00 110 HIS A N 1
ATOM 861 C CA . HIS A 1 110 ? -7.202 -34.829 23.787 1.00 91.00 110 HIS A CA 1
ATOM 862 C C . HIS A 1 110 ? -6.645 -33.827 24.807 1.00 91.00 110 HIS A C 1
ATOM 864 O O . HIS A 1 110 ? -7.150 -32.718 24.974 1.00 91.00 110 HIS A O 1
ATOM 870 N N . ALA A 1 111 ? -5.523 -34.184 25.438 1.00 88.81 111 ALA A N 1
ATOM 871 C CA . ALA A 1 111 ? -4.755 -33.268 26.277 1.00 88.81 111 ALA A CA 1
ATOM 872 C C . ALA A 1 111 ? -3.995 -32.240 25.414 1.00 88.81 111 ALA A C 1
ATOM 874 O O . ALA A 1 111 ? -2.927 -32.536 24.862 1.00 88.81 111 ALA A O 1
ATOM 875 N N . ALA A 1 112 ? -4.543 -31.029 25.314 1.00 90.62 112 ALA A N 1
ATOM 876 C CA . ALA A 1 112 ? -3.985 -29.930 24.531 1.00 90.62 112 ALA A CA 1
ATOM 877 C C . ALA A 1 112 ? -3.480 -28.774 25.407 1.00 90.62 112 ALA A C 1
ATOM 879 O O . ALA A 1 112 ? -4.074 -28.435 26.428 1.00 90.62 112 ALA A O 1
ATOM 880 N N . GLN A 1 113 ? -2.386 -28.141 24.983 1.00 91.69 113 GLN A N 1
ATOM 881 C CA . GLN A 1 113 ? -1.883 -26.895 25.560 1.00 91.69 113 GLN A CA 1
ATOM 882 C C . GLN A 1 113 ? -2.193 -25.733 24.614 1.00 91.69 113 GLN A C 1
ATOM 884 O O . GLN A 1 113 ? -1.746 -25.753 23.470 1.00 91.69 113 GLN A O 1
ATOM 889 N N . ALA A 1 114 ? -2.938 -24.738 25.101 1.00 93.25 114 ALA A N 1
ATOM 890 C CA . ALA A 1 114 ? -3.356 -23.568 24.331 1.00 93.25 114 ALA A CA 1
ATOM 891 C C . ALA A 1 114 ? -2.494 -22.331 24.642 1.00 93.25 114 ALA A C 1
ATOM 893 O O . ALA A 1 114 ? -2.313 -21.970 25.808 1.00 93.25 114 ALA A O 1
ATOM 894 N N . GLU A 1 115 ? -2.016 -21.644 23.607 1.00 91.50 115 GLU A N 1
ATOM 895 C CA . GLU A 1 115 ? -1.162 -20.459 23.694 1.00 91.50 115 GLU A CA 1
ATOM 896 C C . GLU A 1 115 ? -1.736 -19.305 22.854 1.00 91.50 115 GLU A C 1
ATOM 898 O O . GLU A 1 115 ? -2.082 -19.472 21.685 1.00 91.50 115 GLU A O 1
ATOM 903 N N . LEU A 1 116 ? -1.835 -18.111 23.447 1.00 91.50 116 LEU A N 1
ATOM 904 C CA . LEU A 1 116 ? -2.240 -16.896 22.735 1.00 91.50 116 LEU A CA 1
ATOM 905 C C . LEU A 1 116 ? -1.022 -16.259 22.069 1.00 91.50 116 LEU A C 1
ATOM 907 O O . LEU A 1 116 ? 0.012 -16.069 22.711 1.00 91.50 116 LEU A O 1
ATOM 911 N N . ARG A 1 117 ? -1.150 -15.884 20.797 1.00 88.81 117 ARG A N 1
ATOM 912 C CA . ARG A 1 117 ? -0.059 -15.314 20.004 1.00 88.81 117 ARG A CA 1
ATOM 913 C C . ARG A 1 117 ? -0.352 -13.859 19.648 1.00 88.81 117 ARG A C 1
ATOM 915 O O . ARG A 1 117 ? -1.422 -13.533 19.137 1.00 88.81 117 ARG A O 1
ATOM 922 N N . SER A 1 118 ? 0.635 -13.000 19.884 1.00 85.38 118 SER A N 1
ATOM 923 C CA . SER A 1 118 ? 0.624 -11.586 19.498 1.00 85.38 118 SER A CA 1
ATOM 924 C C . SER A 1 118 ? 1.599 -11.396 18.338 1.00 85.38 118 SER A C 1
ATOM 926 O O . SER A 1 118 ? 2.798 -11.624 18.498 1.00 85.38 118 SER A O 1
ATOM 928 N N . LEU A 1 119 ? 1.100 -11.009 17.165 1.00 81.38 119 LEU A N 1
ATOM 929 C CA . LEU A 1 119 ? 1.836 -10.967 15.892 1.00 81.38 119 LEU A CA 1
ATOM 930 C C . LEU A 1 119 ? 1.981 -9.520 15.382 1.00 81.38 119 LEU A C 1
ATOM 932 O O . LEU A 1 119 ? 1.983 -9.249 14.183 1.00 81.38 119 LEU A O 1
ATOM 936 N N . GLY A 1 120 ? 2.109 -8.580 16.322 1.00 72.25 120 GLY A N 1
ATOM 937 C CA . GLY A 1 120 ? 2.385 -7.165 16.069 1.00 72.25 120 GLY A CA 1
ATOM 938 C C . GLY A 1 120 ? 1.162 -6.247 15.999 1.00 72.25 120 GLY A C 1
ATOM 939 O O . GLY A 1 120 ? 1.356 -5.034 15.991 1.00 72.25 120 GLY A O 1
ATOM 940 N N . HIS A 1 121 ? -0.069 -6.774 15.998 1.00 70.44 121 HIS A N 1
ATOM 941 C CA . HIS A 1 121 ? -1.288 -5.953 15.925 1.00 70.44 121 HIS A CA 1
ATOM 942 C C . HIS A 1 121 ? -2.045 -5.880 17.257 1.00 70.44 121 HIS A C 1
ATOM 944 O O . HIS A 1 121 ? -2.704 -4.876 17.534 1.00 70.44 121 HIS A O 1
ATOM 950 N N . GLY A 1 122 ? -1.906 -6.895 18.110 1.00 70.75 122 GLY A N 1
ATOM 951 C CA . GLY A 1 122 ? -2.427 -6.893 19.473 1.00 70.75 122 GLY A CA 1
ATOM 952 C C . GLY A 1 122 ? -2.271 -8.255 20.153 1.00 70.75 122 GLY A C 1
ATOM 953 O O . GLY A 1 122 ? -1.641 -9.157 19.598 1.00 70.75 122 GLY A O 1
ATOM 954 N N . PRO A 1 123 ? -2.823 -8.428 21.364 1.00 76.31 123 PRO A N 1
ATOM 955 C CA . PRO A 1 123 ? -3.031 -9.754 21.926 1.00 76.31 123 PRO A CA 1
ATOM 956 C C . PRO A 1 123 ? -4.131 -10.488 21.147 1.00 76.31 123 PRO A C 1
ATOM 958 O O . PRO A 1 123 ? -5.170 -9.903 20.847 1.00 76.31 123 PRO A O 1
ATOM 961 N N . GLY A 1 124 ? -3.913 -11.771 20.844 1.00 77.75 124 GLY A N 1
ATOM 962 C CA . GLY A 1 124 ? -4.924 -12.612 20.191 1.00 77.75 124 GLY A CA 1
ATOM 963 C C . GLY A 1 124 ? -4.934 -12.587 18.661 1.00 77.75 124 GLY A C 1
ATOM 964 O O . GLY A 1 124 ? -5.945 -12.951 18.066 1.00 77.75 124 GLY A O 1
ATOM 965 N N . ASP A 1 125 ? -3.835 -12.195 18.011 1.00 87.50 125 ASP A N 1
ATOM 966 C CA . ASP A 1 125 ? -3.714 -12.258 16.545 1.00 87.50 125 ASP A CA 1
ATOM 967 C C . ASP A 1 125 ? -3.850 -13.707 16.019 1.00 87.50 125 ASP A C 1
ATOM 969 O O . ASP A 1 125 ? -4.415 -13.934 14.943 1.00 87.50 125 ASP A O 1
ATOM 973 N N . ALA A 1 126 ? -3.390 -14.688 16.809 1.00 91.44 126 ALA A N 1
ATOM 974 C CA . ALA A 1 126 ? -3.666 -16.111 16.613 1.00 91.44 126 ALA A CA 1
ATOM 975 C C . ALA A 1 126 ? -3.761 -16.882 17.948 1.00 91.44 126 ALA A C 1
ATOM 977 O O . ALA A 1 126 ? -3.319 -16.397 18.996 1.00 91.44 126 ALA A O 1
ATOM 978 N N . VAL A 1 127 ? -4.311 -18.098 17.900 1.00 94.62 127 VAL A N 1
ATOM 979 C CA . VAL A 1 127 ? -4.342 -19.063 19.011 1.00 94.62 127 VAL A CA 1
ATOM 980 C C . VAL A 1 127 ? -3.762 -20.394 18.537 1.00 94.62 127 VAL A C 1
ATOM 982 O O . VAL A 1 127 ? -4.242 -20.971 17.559 1.00 94.62 127 VAL A O 1
ATOM 985 N N . ASP A 1 128 ? -2.742 -20.876 19.241 1.00 93.38 128 ASP A N 1
ATOM 986 C CA . ASP A 1 128 ? -2.054 -22.132 18.949 1.00 93.38 128 ASP A CA 1
ATOM 987 C C . ASP A 1 128 ? -2.489 -23.194 19.968 1.00 93.38 128 ASP A C 1
ATOM 989 O O . ASP A 1 128 ? -2.501 -22.933 21.169 1.00 93.38 128 ASP A O 1
ATOM 993 N N . PHE A 1 129 ? -2.799 -24.406 19.512 1.00 93.62 129 PHE A N 1
ATOM 994 C CA . PHE A 1 129 ? -3.067 -25.565 20.367 1.00 93.62 129 PHE A CA 1
ATOM 995 C C . PHE A 1 129 ? -2.081 -26.673 20.023 1.00 93.62 129 PHE A C 1
ATOM 997 O O . PHE A 1 129 ? -1.925 -26.997 18.849 1.00 93.62 129 PHE A O 1
ATOM 1004 N N . VAL A 1 130 ? -1.436 -27.273 21.023 1.00 91.31 130 VAL A N 1
ATOM 1005 C CA . VAL A 1 130 ? -0.510 -28.402 20.838 1.00 91.31 130 VAL A CA 1
ATOM 1006 C C . VAL A 1 130 ? -1.048 -29.623 21.577 1.00 91.31 130 VAL A C 1
ATOM 1008 O O . VAL A 1 130 ? -1.141 -29.608 22.806 1.00 91.31 130 VAL A O 1
ATOM 1011 N N . LEU A 1 131 ? -1.399 -30.678 20.839 1.00 89.00 131 LEU A N 1
ATOM 1012 C CA . LEU A 1 131 ? -1.859 -31.950 21.394 1.00 89.00 131 LEU A CA 1
ATOM 1013 C C . LEU A 1 131 ? -0.647 -32.769 21.838 1.00 89.00 131 LEU A C 1
ATOM 1015 O O . LEU A 1 131 ? 0.163 -33.201 21.021 1.00 89.00 131 LEU A O 1
ATOM 1019 N N . ARG A 1 132 ? -0.523 -33.010 23.146 1.00 81.25 132 ARG A N 1
ATOM 1020 C CA . ARG A 1 132 ? 0.695 -33.603 23.727 1.00 81.25 132 ARG A CA 1
ATOM 1021 C C . ARG A 1 132 ? 0.946 -35.051 23.301 1.00 81.25 132 ARG A C 1
ATOM 1023 O O . ARG A 1 132 ? 2.097 -35.456 23.228 1.00 81.25 132 ARG A O 1
ATOM 1030 N N . ALA A 1 133 ? -0.111 -35.816 23.027 1.00 81.12 133 ALA A N 1
ATOM 1031 C CA . ALA A 1 133 ? -0.007 -37.234 22.677 1.00 81.12 133 ALA A CA 1
ATOM 1032 C C . ALA A 1 133 ? 0.404 -37.484 21.214 1.00 81.12 133 ALA A C 1
ATOM 1034 O O . ALA A 1 133 ? 1.000 -38.512 20.918 1.00 81.12 133 ALA A O 1
ATOM 1035 N N . THR A 1 134 ? 0.079 -36.562 20.304 1.00 79.19 134 THR A N 1
ATOM 1036 C CA . THR A 1 134 ? 0.271 -36.723 18.850 1.00 79.19 134 THR A CA 1
ATOM 1037 C C . THR A 1 134 ? 1.243 -35.704 18.246 1.00 79.19 134 THR A C 1
ATOM 1039 O O . THR A 1 134 ? 1.514 -35.763 17.050 1.00 79.19 134 THR A O 1
ATOM 1042 N N . ASN A 1 135 ? 1.712 -34.733 19.042 1.00 78.88 135 ASN A N 1
ATOM 1043 C CA . ASN A 1 135 ? 2.427 -33.516 18.621 1.00 78.88 135 ASN A CA 1
ATOM 1044 C C . ASN A 1 135 ? 1.723 -32.714 17.499 1.00 78.88 135 ASN A C 1
ATOM 1046 O O . ASN A 1 135 ? 2.322 -31.831 16.884 1.00 78.88 135 ASN A O 1
ATOM 1050 N N . GLN A 1 136 ? 0.438 -32.988 17.242 1.00 85.00 136 GLN A N 1
ATOM 1051 C CA . GLN A 1 136 ? -0.371 -32.221 16.300 1.00 85.00 136 GLN A CA 1
ATOM 1052 C C . GLN A 1 136 ? -0.600 -30.810 16.828 1.00 85.00 136 GLN A C 1
ATOM 1054 O O . GLN A 1 136 ? -0.771 -30.585 18.032 1.00 85.00 136 GLN A O 1
ATOM 1059 N N . ARG A 1 137 ? -0.660 -29.860 15.901 1.00 88.75 137 ARG A N 1
ATOM 1060 C CA . ARG A 1 137 ? -0.890 -28.448 16.172 1.00 88.75 137 ARG A CA 1
ATOM 1061 C C . ARG A 1 137 ? -2.173 -28.004 15.483 1.00 88.75 137 ARG A C 1
ATOM 1063 O O . ARG A 1 137 ? -2.396 -28.355 14.331 1.00 88.75 137 ARG A O 1
ATOM 1070 N N . LEU A 1 138 ? -2.989 -27.205 16.164 1.00 91.94 138 LEU A N 1
ATOM 1071 C CA . LEU A 1 138 ? -4.051 -26.426 15.528 1.00 91.94 138 LEU A CA 1
ATOM 1072 C C . LEU A 1 138 ? -3.684 -24.950 15.637 1.00 91.94 138 LEU A C 1
ATOM 1074 O O . LEU A 1 138 ? -3.272 -24.486 16.701 1.00 91.94 138 LEU A O 1
ATOM 1078 N N . ARG A 1 139 ? -3.844 -24.218 14.540 1.00 92.38 139 ARG A N 1
ATOM 1079 C CA . ARG A 1 139 ? -3.484 -22.809 14.404 1.00 92.38 139 ARG A CA 1
ATOM 1080 C C . ARG A 1 139 ? -4.711 -22.022 13.963 1.00 92.38 139 ARG A C 1
ATOM 1082 O O . ARG A 1 139 ? -5.083 -22.044 12.791 1.00 92.38 139 ARG A O 1
ATOM 1089 N N . PHE A 1 140 ? -5.329 -21.319 14.906 1.00 94.69 140 PHE A N 1
ATOM 1090 C CA . PHE A 1 140 ? -6.443 -20.412 14.640 1.00 94.69 140 PHE A CA 1
ATOM 1091 C C . PHE A 1 140 ? -5.891 -19.016 14.367 1.00 94.69 140 PHE A C 1
ATOM 1093 O O . PHE A 1 140 ? -5.466 -18.326 15.292 1.00 94.69 140 PHE A O 1
ATOM 1100 N N . GLU A 1 141 ? -5.877 -18.592 13.107 1.00 92.31 141 GLU A N 1
ATOM 1101 C CA . GLU A 1 141 ? -5.349 -17.291 12.696 1.00 92.31 141 GLU A CA 1
ATOM 1102 C C . GLU A 1 141 ? -6.491 -16.306 12.421 1.00 92.31 141 GLU A C 1
ATOM 1104 O O . GLU A 1 141 ? -7.267 -16.462 11.475 1.00 92.31 141 GLU A O 1
ATOM 1109 N N . LEU A 1 142 ? -6.633 -15.303 13.291 1.00 89.94 142 LEU A N 1
ATOM 1110 C CA . LEU A 1 142 ? -7.843 -14.476 13.371 1.00 89.94 142 LEU A CA 1
ATOM 1111 C C . LEU A 1 142 ? -7.698 -13.142 12.634 1.00 89.94 142 LEU A C 1
ATOM 1113 O O . LEU A 1 142 ? -8.689 -12.558 12.189 1.00 89.94 142 LEU A O 1
ATOM 1117 N N . ARG A 1 143 ? -6.459 -12.671 12.464 1.00 83.12 143 ARG A N 1
ATOM 1118 C CA . ARG A 1 143 ? -6.121 -11.498 11.649 1.00 83.12 143 ARG A CA 1
ATOM 1119 C C . ARG A 1 143 ? -5.519 -11.917 10.303 1.00 83.12 143 ARG A C 1
ATOM 1121 O O . ARG A 1 143 ? -4.832 -12.930 10.244 1.00 83.12 143 ARG A O 1
ATOM 1128 N N . PRO A 1 144 ? -5.740 -11.158 9.211 1.00 74.94 144 PRO A N 1
ATOM 1129 C CA . PRO A 1 144 ? -5.110 -11.461 7.931 1.00 74.94 144 PRO A CA 1
ATOM 1130 C C . PRO A 1 144 ? -3.597 -11.217 7.987 1.00 74.94 144 PRO A C 1
ATOM 1132 O O . PRO A 1 144 ? -3.163 -10.073 8.131 1.00 74.94 144 PRO A O 1
ATOM 1135 N N . THR A 1 145 ? -2.807 -12.272 7.812 1.00 73.88 145 THR A N 1
ATOM 1136 C CA . THR A 1 145 ? -1.349 -12.194 7.634 1.00 73.88 145 THR A CA 1
ATOM 1137 C C . THR A 1 145 ? -0.998 -12.105 6.147 1.00 73.88 145 THR A C 1
ATOM 1139 O O . THR A 1 145 ? -1.746 -12.580 5.287 1.00 73.88 145 THR A O 1
ATOM 1142 N N . ASP A 1 146 ? 0.147 -11.508 5.807 1.00 76.81 146 ASP A N 1
ATOM 1143 C CA . ASP A 1 146 ? 0.684 -11.611 4.450 1.00 76.81 146 ASP A CA 1
ATOM 1144 C C . ASP A 1 146 ? 1.251 -13.019 4.179 1.00 76.81 146 ASP A C 1
ATOM 1146 O O . ASP A 1 146 ? 1.719 -13.713 5.081 1.00 76.81 146 ASP A O 1
ATOM 1150 N N . TYR A 1 147 ? 1.242 -13.440 2.914 1.00 71.06 147 TYR A N 1
ATOM 1151 C CA . TYR A 1 147 ? 1.646 -14.794 2.520 1.00 71.06 147 TYR A CA 1
ATOM 1152 C C . TYR A 1 147 ? 3.091 -15.156 2.915 1.00 71.06 147 TYR A C 1
ATOM 1154 O O . TYR A 1 147 ? 3.372 -16.323 3.179 1.00 71.06 147 TYR A O 1
ATOM 1162 N N . ARG A 1 148 ? 4.017 -14.186 2.983 1.00 69.94 148 ARG A N 1
ATOM 1163 C CA . ARG A 1 148 ? 5.418 -14.452 3.346 1.00 69.94 148 ARG A CA 1
ATOM 1164 C C . ARG A 1 148 ? 5.558 -14.691 4.847 1.00 69.94 148 ARG A C 1
ATOM 1166 O O . ARG A 1 148 ? 6.247 -15.630 5.237 1.00 69.94 148 ARG A O 1
ATOM 1173 N N . SER A 1 149 ? 4.901 -13.875 5.669 1.00 75.56 149 SER A N 1
ATOM 1174 C CA . SER A 1 149 ? 4.883 -14.050 7.127 1.00 75.56 149 SER A CA 1
ATOM 1175 C C . SER A 1 149 ? 4.122 -15.317 7.537 1.00 75.56 149 SER A C 1
ATOM 1177 O O . SER A 1 149 ? 4.570 -16.034 8.433 1.00 75.56 149 SER A O 1
ATOM 1179 N N . TRP A 1 150 ? 3.033 -15.652 6.831 1.00 82.56 150 TRP A N 1
ATOM 1180 C CA . TRP A 1 150 ? 2.342 -16.934 6.987 1.00 82.56 150 TRP A CA 1
ATOM 1181 C C . TRP A 1 150 ? 3.257 -18.110 6.633 1.00 82.56 150 TRP A C 1
ATOM 1183 O O . TRP A 1 150 ? 3.464 -18.978 7.475 1.00 82.56 150 TRP A O 1
ATOM 1193 N N . ARG A 1 151 ? 3.879 -18.112 5.442 1.00 73.81 151 ARG A N 1
ATOM 1194 C CA . ARG A 1 151 ? 4.762 -19.207 5.008 1.00 73.81 151 ARG A CA 1
ATOM 1195 C C . ARG A 1 151 ? 5.944 -19.409 5.955 1.00 73.81 151 ARG A C 1
ATOM 1197 O O . ARG A 1 151 ? 6.135 -20.518 6.422 1.00 73.81 151 ARG A O 1
ATOM 1204 N N . GLY A 1 152 ? 6.645 -18.345 6.355 1.00 71.31 152 GLY A N 1
ATOM 1205 C CA . GLY A 1 152 ? 7.730 -18.465 7.341 1.00 71.31 152 GLY A CA 1
ATOM 1206 C C . GLY A 1 152 ? 7.267 -18.997 8.709 1.00 71.31 152 GLY A C 1
ATOM 1207 O O . GLY A 1 152 ? 8.035 -19.655 9.410 1.00 71.31 152 GLY A O 1
ATOM 1208 N N . THR A 1 153 ? 6.004 -18.761 9.081 1.00 78.06 153 THR A N 1
ATOM 1209 C CA . THR A 1 153 ? 5.391 -19.366 10.275 1.00 78.06 153 THR A CA 1
ATOM 1210 C C . THR A 1 153 ? 5.053 -20.839 10.045 1.00 78.06 153 THR A C 1
ATOM 1212 O O . THR A 1 153 ? 5.324 -21.655 10.921 1.00 78.06 153 THR A O 1
ATOM 1215 N N . ALA A 1 154 ? 4.514 -21.198 8.877 1.00 76.81 154 ALA A N 1
ATOM 1216 C CA . ALA A 1 154 ? 4.238 -22.580 8.496 1.00 76.81 154 ALA A CA 1
ATOM 1217 C C . ALA A 1 154 ? 5.517 -23.423 8.458 1.00 76.81 154 ALA A C 1
ATOM 1219 O O . ALA A 1 154 ? 5.570 -24.442 9.140 1.00 76.81 154 ALA A O 1
ATOM 1220 N N . ASP A 1 155 ? 6.572 -22.935 7.805 1.00 69.38 155 ASP A N 1
ATOM 1221 C CA . ASP A 1 155 ? 7.894 -23.566 7.776 1.00 69.38 155 ASP A CA 1
ATOM 1222 C C . ASP A 1 155 ? 8.436 -23.765 9.213 1.00 69.38 155 ASP A C 1
ATOM 1224 O O . ASP A 1 155 ? 8.917 -24.839 9.570 1.00 69.38 155 ASP A O 1
ATOM 1228 N N . SER A 1 156 ? 8.298 -22.755 10.087 1.00 72.31 156 SER A N 1
ATOM 1229 C CA . SER A 1 156 ? 8.766 -22.810 11.485 1.00 72.31 156 SER A CA 1
ATOM 1230 C C . SER A 1 156 ? 7.942 -23.728 12.403 1.00 72.31 156 SER A C 1
ATOM 1232 O O . SER A 1 156 ? 8.468 -24.223 13.406 1.00 72.31 156 SER A O 1
ATOM 1234 N N . LEU A 1 157 ? 6.657 -23.942 12.103 1.00 74.69 157 LEU A N 1
ATOM 1235 C CA . LEU A 1 157 ? 5.795 -24.876 12.832 1.00 74.69 157 LEU A CA 1
ATOM 1236 C C . LEU A 1 157 ? 5.966 -26.314 12.319 1.00 74.69 157 LEU A C 1
ATOM 1238 O O . LEU A 1 157 ? 6.054 -27.224 13.141 1.00 74.69 157 LEU A O 1
ATOM 1242 N N . ALA A 1 158 ? 6.089 -26.505 11.003 1.00 66.50 158 ALA A N 1
ATOM 1243 C CA . ALA A 1 158 ? 6.333 -27.799 10.365 1.00 66.50 158 ALA A CA 1
ATOM 1244 C C . ALA A 1 158 ? 7.710 -28.379 10.735 1.00 66.50 158 ALA A C 1
ATOM 1246 O O . ALA A 1 158 ? 7.821 -29.565 11.037 1.00 66.50 158 ALA A O 1
ATOM 1247 N N . ALA A 1 159 ? 8.744 -27.535 10.842 1.00 56.16 159 ALA A N 1
ATOM 1248 C CA . ALA A 1 159 ? 10.087 -27.930 11.282 1.00 56.16 159 ALA A CA 1
ATOM 1249 C C . ALA A 1 159 ? 10.173 -28.443 12.742 1.00 56.16 159 ALA A C 1
ATOM 1251 O O . ALA A 1 159 ? 11.264 -28.758 13.212 1.00 56.16 159 ALA A O 1
ATOM 1252 N N . LYS A 1 160 ? 9.055 -28.509 13.483 1.00 56.97 160 LYS A N 1
ATOM 1253 C CA . LYS A 1 160 ? 8.971 -28.997 14.876 1.00 56.97 160 LYS A CA 1
ATOM 1254 C C . LYS A 1 160 ? 8.277 -30.364 14.993 1.00 56.97 160 LYS A C 1
ATOM 1256 O O . LYS A 1 160 ? 7.631 -30.630 16.009 1.00 56.97 160 LYS A O 1
ATOM 1261 N N . GLU A 1 161 ? 8.402 -31.185 13.947 1.00 54.09 161 GLU A N 1
ATOM 1262 C CA . GLU A 1 161 ? 7.975 -32.594 13.871 1.00 54.09 161 GLU A CA 1
ATOM 1263 C C . GLU A 1 161 ? 6.499 -32.839 14.246 1.00 54.09 161 GLU A C 1
ATOM 1265 O O . GLU A 1 161 ? 6.180 -33.682 15.084 1.00 54.09 161 GLU A O 1
ATOM 1270 N N . GLY A 1 162 ? 5.569 -32.099 13.631 1.00 60.75 162 GLY A N 1
ATOM 1271 C CA . GLY A 1 162 ? 4.133 -32.317 13.837 1.00 60.75 162 GLY A CA 1
ATOM 1272 C C . GLY A 1 162 ? 3.246 -31.696 12.757 1.00 60.75 162 GLY A C 1
ATOM 1273 O O . GLY A 1 162 ? 3.570 -30.641 12.214 1.00 60.75 162 GLY A O 1
ATOM 1274 N N . HIS A 1 163 ? 2.111 -32.347 12.470 1.00 73.44 163 HIS A N 1
ATOM 1275 C CA . HIS A 1 163 ? 1.067 -31.819 11.574 1.00 73.44 163 HIS A CA 1
ATOM 1276 C C . HIS A 1 163 ? 0.500 -30.499 12.109 1.00 73.44 163 HIS A C 1
ATOM 1278 O O . HIS A 1 163 ? 0.311 -30.362 13.320 1.00 73.44 163 HIS A O 1
ATOM 1284 N N . VAL A 1 164 ? 0.189 -29.554 11.218 1.00 83.88 164 VAL A N 1
ATOM 1285 C CA . VAL A 1 164 ? -0.396 -28.251 11.564 1.00 83.88 164 VAL A CA 1
ATOM 1286 C C . VAL A 1 164 ? -1.711 -28.063 10.814 1.00 83.88 164 VAL A C 1
ATOM 1288 O O . VAL A 1 164 ? -1.712 -27.801 9.613 1.00 83.88 164 VAL A O 1
ATOM 1291 N N . GLU A 1 165 ? -2.828 -28.134 11.533 1.00 88.44 165 GLU A N 1
ATOM 1292 C CA . GLU A 1 165 ? -4.143 -27.790 10.993 1.00 88.44 165 GLU A CA 1
ATOM 1293 C C . GLU A 1 165 ? -4.364 -26.274 11.074 1.00 88.44 165 GLU A C 1
ATOM 1295 O O . GLU A 1 165 ? -4.234 -25.675 12.147 1.00 88.44 165 GLU A O 1
ATOM 1300 N N . TRP A 1 166 ? -4.712 -25.643 9.951 1.00 90.88 166 TRP A N 1
ATOM 1301 C CA . TRP A 1 166 ? -4.884 -24.191 9.853 1.00 90.88 166 TRP A CA 1
ATOM 1302 C C . TRP A 1 166 ? -6.356 -23.803 9.745 1.00 90.88 166 TRP A C 1
ATOM 1304 O O . TRP A 1 166 ? -7.061 -24.270 8.853 1.00 90.88 166 TRP A O 1
ATOM 1314 N N . VAL A 1 167 ? -6.800 -22.890 10.610 1.00 94.06 167 VAL A N 1
ATOM 1315 C CA . VAL A 1 167 ? -8.178 -22.384 10.635 1.00 94.06 167 VAL A CA 1
ATOM 1316 C C . VAL A 1 167 ? -8.165 -20.855 10.606 1.00 94.06 167 VAL A C 1
ATOM 1318 O O . VAL A 1 167 ? -7.611 -20.216 11.499 1.00 94.06 167 VAL A O 1
ATOM 1321 N N . PHE A 1 168 ? -8.781 -20.242 9.591 1.00 93.50 168 PHE A N 1
ATOM 1322 C CA . PHE A 1 168 ? -8.660 -18.796 9.339 1.00 93.50 168 PHE A CA 1
ATOM 1323 C C . PHE A 1 168 ? -9.944 -18.011 9.642 1.00 93.50 168 PHE A C 1
ATOM 1325 O O . PHE A 1 168 ? -11.024 -18.347 9.154 1.00 93.50 168 PHE A O 1
ATOM 1332 N N . GLY A 1 169 ? -9.845 -16.903 10.379 1.00 89.00 169 GLY A N 1
ATOM 1333 C CA . GLY A 1 169 ? -10.997 -16.044 10.683 1.00 89.00 169 GLY A CA 1
ATOM 1334 C C . GLY A 1 169 ? -11.603 -15.387 9.435 1.00 89.00 169 GLY A C 1
ATOM 1335 O O . GLY A 1 169 ? -12.812 -15.425 9.188 1.00 89.00 169 GLY A O 1
ATOM 1336 N N . LEU A 1 170 ? -10.750 -14.822 8.579 1.00 80.81 170 LEU A N 1
ATOM 1337 C CA . LEU A 1 170 ? -11.156 -14.102 7.370 1.00 80.81 170 LEU A CA 1
ATOM 1338 C C . LEU A 1 170 ? -10.716 -14.828 6.097 1.00 80.81 170 LEU A C 1
ATOM 1340 O O . LEU A 1 170 ? -9.671 -15.474 6.053 1.00 80.81 170 LEU A O 1
ATOM 1344 N N . GLU A 1 171 ? -11.518 -14.691 5.039 1.00 78.50 171 GLU A N 1
ATOM 1345 C CA . GLU A 1 171 ? -11.106 -15.131 3.708 1.00 78.50 171 GLU A CA 1
ATOM 1346 C C . GLU A 1 171 ? -9.960 -14.243 3.202 1.00 78.50 171 GLU A C 1
ATOM 1348 O O . GLU A 1 171 ? -9.982 -13.018 3.338 1.00 78.50 171 GLU A O 1
ATOM 1353 N N . SER A 1 172 ? -8.940 -14.868 2.628 1.00 79.12 172 SER A N 1
ATOM 1354 C CA . SER A 1 172 ? -7.674 -14.245 2.267 1.00 79.12 172 SER A CA 1
ATOM 1355 C C . SER A 1 172 ? -7.083 -14.922 1.026 1.00 79.12 172 SER A C 1
ATOM 1357 O O . SER A 1 172 ? -7.630 -15.883 0.486 1.00 79.12 172 SER A O 1
ATOM 1359 N N . ALA A 1 173 ? -5.938 -14.428 0.550 1.00 77.25 173 ALA A N 1
ATOM 1360 C CA . ALA A 1 173 ? -5.191 -15.132 -0.492 1.00 77.25 173 ALA A CA 1
ATOM 1361 C C . ALA A 1 173 ? -4.705 -16.520 -0.026 1.00 77.25 173 ALA A C 1
ATOM 1363 O O . ALA A 1 173 ? -4.611 -17.423 -0.848 1.00 77.25 173 ALA A O 1
ATOM 1364 N N . ILE A 1 174 ? -4.453 -16.695 1.279 1.00 79.88 174 ILE A N 1
ATOM 1365 C CA . ILE A 1 174 ? -3.946 -17.941 1.872 1.00 79.88 174 ILE A CA 1
ATOM 1366 C C . ILE A 1 174 ? -5.045 -19.010 1.915 1.00 79.88 174 ILE A C 1
ATOM 1368 O O . ILE A 1 174 ? -4.800 -20.140 1.516 1.00 79.88 174 ILE A O 1
ATOM 1372 N N . THR A 1 175 ? -6.278 -18.668 2.310 1.00 80.81 175 THR A N 1
ATOM 1373 C CA . THR A 1 175 ? -7.396 -19.638 2.293 1.00 80.81 175 THR A CA 1
ATOM 1374 C C . THR A 1 175 ? -7.717 -20.117 0.880 1.00 80.81 175 THR A C 1
ATOM 1376 O O . THR A 1 175 ? -7.986 -21.300 0.687 1.00 80.81 175 THR A O 1
ATOM 1379 N N . ARG A 1 176 ? -7.628 -19.236 -0.126 1.00 77.31 176 ARG A N 1
ATOM 1380 C CA . ARG A 1 176 ? -7.777 -19.629 -1.538 1.00 77.31 176 ARG A CA 1
ATOM 1381 C C . ARG A 1 176 ? -6.617 -20.495 -2.038 1.00 77.31 176 ARG A C 1
ATOM 1383 O O . ARG A 1 176 ? -6.869 -21.461 -2.744 1.00 77.31 176 ARG A O 1
ATOM 1390 N N . ASP A 1 177 ? -5.380 -20.198 -1.643 1.00 71.69 177 ASP A N 1
ATOM 1391 C CA . ASP A 1 177 ? -4.207 -21.031 -1.951 1.00 71.69 177 ASP A CA 1
ATOM 1392 C C . ASP A 1 177 ? -4.294 -22.419 -1.290 1.00 71.69 177 ASP A C 1
ATOM 1394 O O . ASP A 1 177 ? -4.051 -23.418 -1.954 1.00 71.69 177 ASP A O 1
ATOM 1398 N N . MET A 1 178 ? -4.732 -22.518 -0.029 1.00 76.00 178 MET A N 1
ATOM 1399 C CA . MET A 1 178 ? -4.974 -23.814 0.621 1.00 76.00 178 MET A CA 1
ATOM 1400 C C . MET A 1 178 ? -6.103 -24.599 -0.053 1.00 76.00 178 MET A C 1
ATOM 1402 O O . MET A 1 178 ? -5.915 -25.777 -0.340 1.00 76.00 178 MET A O 1
ATOM 1406 N N . THR A 1 179 ? -7.208 -23.936 -0.413 1.00 79.44 179 THR A N 1
ATOM 1407 C CA . THR A 1 179 ? -8.296 -24.570 -1.182 1.00 79.44 179 THR A CA 1
ATOM 1408 C C . THR A 1 179 ? -7.802 -25.090 -2.538 1.00 79.44 179 THR A C 1
ATOM 1410 O O . THR A 1 179 ? -8.229 -26.149 -2.975 1.00 79.44 179 THR A O 1
ATOM 1413 N N . ALA A 1 180 ? -6.864 -24.391 -3.187 1.00 67.88 180 ALA A N 1
ATOM 1414 C CA . ALA A 1 180 ? -6.272 -24.807 -4.460 1.00 67.88 180 ALA A CA 1
ATOM 1415 C C . ALA A 1 180 ? -5.183 -25.898 -4.341 1.00 67.88 180 ALA A C 1
ATOM 1417 O O . ALA A 1 180 ? -4.775 -26.443 -5.365 1.00 67.88 180 ALA A O 1
ATOM 1418 N N . ARG A 1 181 ? -4.676 -26.187 -3.132 1.00 65.44 181 ARG A N 1
ATOM 1419 C CA . ARG A 1 181 ? -3.677 -27.245 -2.857 1.00 65.44 181 ARG A CA 1
ATOM 1420 C C . ARG A 1 181 ? -4.308 -28.536 -2.351 1.00 65.44 181 ARG A C 1
ATOM 1422 O O . ARG A 1 181 ? -3.908 -29.617 -2.763 1.00 65.44 181 ARG A O 1
ATOM 1429 N N . TYR A 1 182 ? -5.233 -28.394 -1.406 1.00 69.12 182 TYR A N 1
ATOM 1430 C CA . TYR A 1 182 ? -5.763 -29.477 -0.577 1.00 69.12 182 TYR A CA 1
ATOM 1431 C C . TYR A 1 182 ? -7.248 -29.741 -0.856 1.00 69.12 182 TYR A C 1
ATOM 1433 O O . TYR A 1 182 ? -7.903 -30.431 -0.082 1.00 69.12 182 TYR A O 1
ATOM 1441 N N . ASP A 1 183 ? -7.794 -29.134 -1.913 1.00 76.50 183 ASP A N 1
ATOM 1442 C CA . ASP A 1 183 ? -9.212 -29.089 -2.301 1.00 76.50 183 ASP A CA 1
ATOM 1443 C C . ASP A 1 183 ? -10.164 -28.434 -1.263 1.00 76.50 183 ASP A C 1
ATOM 1445 O O . ASP A 1 183 ? -11.307 -28.099 -1.590 1.00 76.50 183 ASP A O 1
ATOM 1449 N N . TYR A 1 184 ? -9.696 -28.168 -0.033 1.00 86.50 184 TYR A N 1
ATOM 1450 C CA . TYR A 1 184 ? -10.419 -27.451 1.021 1.00 86.50 184 TYR A CA 1
ATOM 1451 C C . TYR A 1 184 ? -9.540 -26.466 1.815 1.00 86.50 184 TYR A C 1
ATOM 1453 O O . TYR A 1 184 ? -8.312 -26.542 1.824 1.00 86.50 184 TYR A O 1
ATOM 1461 N N . ALA A 1 185 ? -10.187 -25.550 2.539 1.00 89.81 185 ALA A N 1
ATOM 1462 C CA . ALA A 1 185 ? -9.580 -24.804 3.642 1.00 89.81 185 ALA A CA 1
ATOM 1463 C C . ALA A 1 185 ? -10.584 -24.627 4.792 1.00 89.81 185 ALA A C 1
ATOM 1465 O O . ALA A 1 185 ? -11.787 -24.517 4.552 1.00 89.81 185 ALA A O 1
ATOM 1466 N N . LEU A 1 186 ? -10.103 -24.564 6.037 1.00 93.44 186 LEU A N 1
ATOM 1467 C CA . LEU A 1 186 ? -10.954 -24.343 7.208 1.00 93.44 186 LEU A CA 1
ATOM 1468 C C . LEU A 1 186 ? -10.996 -22.869 7.611 1.00 93.44 186 LEU A C 1
ATOM 1470 O O . LEU A 1 186 ? -9.994 -22.149 7.589 1.00 93.44 186 LEU A O 1
ATOM 1474 N N . ARG A 1 187 ? -12.172 -22.417 8.037 1.00 94.56 187 ARG A N 1
ATOM 1475 C CA . ARG A 1 187 ? -12.395 -21.079 8.585 1.00 94.56 187 ARG A CA 1
ATOM 1476 C C . ARG A 1 187 ? -13.029 -21.126 9.962 1.00 94.56 187 ARG A C 1
ATOM 1478 O O . ARG A 1 187 ? -13.694 -22.094 10.297 1.00 94.56 187 ARG A O 1
ATOM 1485 N N . VAL A 1 188 ? -12.866 -20.056 10.732 1.00 95.88 188 VAL A N 1
ATOM 1486 C CA . VAL A 1 188 ? -13.556 -19.854 12.012 1.00 95.88 188 VAL A CA 1
ATOM 1487 C C . VAL A 1 188 ? -14.388 -18.578 11.968 1.00 95.88 188 VAL A C 1
ATOM 1489 O O . VAL A 1 188 ? -13.989 -17.585 11.359 1.00 95.88 188 VAL A O 1
ATOM 1492 N N . ARG A 1 189 ? -15.547 -18.592 12.622 1.00 94.31 189 ARG A N 1
ATOM 1493 C CA . ARG A 1 189 ? -16.272 -17.382 13.013 1.00 94.31 189 ARG A CA 1
ATOM 1494 C C . ARG A 1 189 ? -16.903 -17.580 14.383 1.00 94.31 189 ARG A C 1
ATOM 1496 O O . ARG A 1 189 ? -17.155 -18.710 14.795 1.00 94.31 189 ARG A O 1
ATOM 1503 N N . CYS A 1 190 ? -17.192 -16.470 15.042 1.00 94.19 190 CYS A N 1
ATOM 1504 C CA . CYS A 1 190 ? -17.864 -16.454 16.327 1.00 94.19 190 CYS A CA 1
ATOM 1505 C C . CYS A 1 190 ? -19.209 -15.731 16.214 1.00 94.19 190 CYS A C 1
ATOM 1507 O O . CYS A 1 190 ? -19.282 -14.602 15.715 1.00 94.19 190 CYS A O 1
ATOM 1509 N N . GLU A 1 191 ? -20.262 -16.372 16.706 1.00 93.56 191 GLU A N 1
ATOM 1510 C CA . GLU A 1 191 ? -21.610 -15.809 16.820 1.00 93.56 191 GLU A CA 1
ATOM 1511 C C . GLU A 1 191 ? -21.913 -15.538 18.298 1.00 93.56 191 GLU A C 1
ATOM 1513 O O . GLU A 1 191 ? -21.470 -16.281 19.171 1.00 93.56 191 GLU A O 1
ATOM 1518 N N . THR A 1 192 ? -22.605 -14.439 18.607 1.00 89.69 192 THR A N 1
ATOM 1519 C CA . THR A 1 192 ? -22.946 -14.111 20.001 1.00 89.69 192 THR A CA 1
ATOM 1520 C C . THR A 1 192 ? -24.059 -15.033 20.478 1.00 89.69 192 THR A C 1
ATOM 1522 O O . THR A 1 192 ? -25.108 -15.100 19.844 1.00 89.69 192 THR A O 1
ATOM 1525 N N . ASP A 1 193 ? -23.830 -15.703 21.603 1.00 86.88 193 ASP A N 1
ATOM 1526 C CA . ASP A 1 193 ? -24.773 -16.623 22.235 1.00 86.88 193 ASP A CA 1
ATOM 1527 C C . ASP A 1 193 ? -24.884 -16.250 23.720 1.00 86.88 193 ASP A C 1
ATOM 1529 O O . ASP A 1 193 ? -24.002 -16.547 24.530 1.00 86.88 193 ASP A O 1
ATOM 1533 N N . GLY A 1 194 ? -25.908 -15.458 24.049 1.00 86.06 194 GLY A N 1
ATOM 1534 C CA . GLY A 1 194 ? -26.080 -14.842 25.365 1.00 86.06 194 GLY A CA 1
ATOM 1535 C C . GLY A 1 194 ? -24.871 -13.999 25.800 1.00 86.06 194 GLY A C 1
ATOM 1536 O O . GLY A 1 194 ? -24.574 -12.956 25.221 1.00 86.06 194 GLY A O 1
ATOM 1537 N N . ASN A 1 195 ? -24.187 -14.458 26.850 1.00 86.69 195 ASN A N 1
ATOM 1538 C CA . ASN A 1 195 ? -22.981 -13.847 27.428 1.00 86.69 195 ASN A CA 1
ATOM 1539 C C . ASN A 1 195 ? -21.663 -14.383 26.818 1.00 86.69 195 ASN A C 1
ATOM 1541 O O . ASN A 1 195 ? -20.571 -13.994 27.247 1.00 86.69 195 ASN A O 1
ATOM 1545 N N . SER A 1 196 ? -21.766 -15.274 25.829 1.00 89.06 196 SER A N 1
ATOM 1546 C CA . SER A 1 196 ? -20.669 -16.030 25.231 1.00 89.06 196 SER A CA 1
ATOM 1547 C C . SER A 1 196 ? -20.558 -15.780 23.724 1.00 89.06 196 SER A C 1
ATOM 1549 O O . SER A 1 196 ? -21.363 -15.076 23.105 1.00 89.06 196 SER A O 1
ATOM 1551 N N . ARG A 1 197 ? -19.525 -16.360 23.115 1.00 92.62 197 ARG A N 1
ATOM 1552 C CA . ARG A 1 197 ? -19.312 -16.381 21.666 1.00 92.62 197 ARG A CA 1
ATOM 1553 C C . ARG A 1 197 ? -19.182 -17.837 21.230 1.00 92.62 197 ARG A C 1
ATOM 1555 O O . ARG A 1 197 ? -18.180 -18.481 21.542 1.00 92.62 197 ARG A O 1
ATOM 1562 N N . ARG A 1 198 ? -20.200 -18.371 20.555 1.00 94.81 198 ARG A N 1
ATOM 1563 C CA . ARG A 1 198 ? -20.206 -19.743 20.033 1.00 94.81 198 ARG A CA 1
ATOM 1564 C C . ARG A 1 198 ? -19.292 -19.818 18.817 1.00 94.81 198 ARG A C 1
ATOM 1566 O O . ARG A 1 198 ? -19.386 -18.984 17.916 1.00 94.81 198 ARG A O 1
ATOM 1573 N N . VAL A 1 199 ? -18.399 -20.804 18.807 1.00 96.69 199 VAL A N 1
ATOM 1574 C CA . VAL A 1 199 ? -17.414 -21.008 17.738 1.00 96.69 199 VAL A CA 1
ATOM 1575 C C . VAL A 1 199 ? -18.024 -21.883 16.645 1.00 96.69 199 VAL A C 1
ATOM 1577 O O . VAL A 1 199 ? -18.507 -22.979 16.927 1.00 96.69 199 VAL A O 1
ATOM 1580 N N . LEU A 1 200 ? -17.973 -21.418 15.397 1.00 97.06 200 LEU A N 1
ATOM 1581 C CA . LEU A 1 200 ? -18.340 -22.197 14.217 1.00 97.06 200 LEU A CA 1
ATOM 1582 C C . LEU A 1 200 ? -17.123 -22.373 13.311 1.00 97.06 200 LEU A C 1
ATOM 1584 O O . LEU A 1 200 ? -16.392 -21.413 13.047 1.00 97.06 200 LEU A O 1
ATOM 1588 N N . ILE A 1 201 ? -16.949 -23.589 12.799 1.00 97.50 201 ILE A N 1
ATOM 1589 C CA . ILE A 1 201 ? -15.927 -23.942 11.817 1.00 97.50 201 ILE A CA 1
ATOM 1590 C C . ILE A 1 201 ? -16.589 -24.068 10.444 1.00 97.50 201 ILE A C 1
ATOM 1592 O O . ILE A 1 201 ? -17.654 -24.669 10.315 1.00 97.50 201 ILE A O 1
ATOM 1596 N N . GLY A 1 202 ? -15.984 -23.465 9.425 1.00 94.94 202 GLY A N 1
ATOM 1597 C CA . GLY A 1 202 ? -16.500 -23.441 8.060 1.00 94.94 202 GLY A CA 1
ATOM 1598 C C . GLY A 1 202 ? -15.586 -24.157 7.073 1.00 94.94 202 GLY A C 1
ATOM 1599 O O . GLY A 1 202 ? -14.397 -23.841 7.025 1.00 94.94 202 GLY A O 1
ATOM 1600 N N . THR A 1 203 ? -16.127 -25.057 6.251 1.00 93.50 203 THR A N 1
ATOM 1601 C CA . THR A 1 203 ? -15.387 -25.661 5.128 1.00 93.50 203 THR A CA 1
ATOM 1602 C C . THR A 1 203 ? -15.478 -24.763 3.895 1.00 93.50 203 THR A C 1
ATOM 1604 O O . THR A 1 203 ? -16.570 -24.414 3.446 1.00 93.50 203 THR A O 1
ATOM 1607 N N . VAL A 1 204 ? -14.337 -24.396 3.315 1.00 89.81 204 VAL A N 1
ATOM 1608 C CA . VAL A 1 204 ? -14.245 -23.657 2.046 1.00 89.81 204 VAL A CA 1
ATOM 1609 C C . VAL A 1 204 ? -13.830 -24.619 0.936 1.00 89.81 204 VAL A C 1
ATOM 1611 O O . VAL A 1 204 ? -12.858 -25.345 1.109 1.00 89.81 204 VAL A O 1
ATOM 1614 N N . THR A 1 205 ? -14.535 -24.605 -0.199 1.00 85.94 205 THR A N 1
ATOM 1615 C CA . THR A 1 205 ? -14.168 -25.317 -1.445 1.00 85.94 205 THR A CA 1
ATOM 1616 C C . THR A 1 205 ? -14.403 -24.385 -2.645 1.00 85.94 205 THR A C 1
ATOM 1618 O O . THR A 1 205 ? -15.221 -23.472 -2.531 1.00 85.94 205 THR A O 1
ATOM 1621 N N . GLU A 1 206 ? -13.703 -24.559 -3.779 1.00 74.69 206 GLU A N 1
ATOM 1622 C CA . GLU A 1 206 ? -13.635 -23.518 -4.838 1.00 74.69 206 GLU A CA 1
ATOM 1623 C C . GLU A 1 206 ? -14.997 -23.040 -5.382 1.00 74.69 206 GLU A C 1
ATOM 1625 O O . GLU A 1 206 ? -15.131 -21.871 -5.735 1.00 74.69 206 GLU A O 1
ATOM 1630 N N . ASN A 1 207 ? -16.003 -23.922 -5.444 1.00 73.69 207 ASN A N 1
ATOM 1631 C CA . ASN A 1 207 ? -17.270 -23.674 -6.147 1.00 73.69 207 ASN A CA 1
ATOM 1632 C C . ASN A 1 207 ? -18.526 -23.816 -5.265 1.00 73.69 207 ASN A C 1
ATOM 1634 O O . ASN A 1 207 ? -19.614 -24.069 -5.786 1.00 73.69 207 ASN A O 1
ATOM 1638 N N . ARG A 1 208 ? -18.414 -23.685 -3.934 1.00 77.50 208 ARG A N 1
ATOM 1639 C CA . ARG A 1 208 ? -19.572 -23.790 -3.021 1.00 77.50 208 ARG A CA 1
ATOM 1640 C C . ARG A 1 208 ? -19.587 -22.723 -1.926 1.00 77.50 208 ARG A C 1
ATOM 1642 O O . ARG A 1 208 ? -18.525 -22.262 -1.510 1.00 77.50 208 ARG A O 1
ATOM 1649 N N . PRO A 1 209 ? -20.781 -22.337 -1.431 1.00 84.19 209 PRO A N 1
ATOM 1650 C CA . PRO A 1 209 ? -20.884 -21.518 -0.230 1.00 84.19 209 PRO A CA 1
ATOM 1651 C C . PRO A 1 209 ? -20.247 -22.245 0.959 1.00 84.19 209 PRO A C 1
ATOM 1653 O O . PRO A 1 209 ? -20.319 -23.468 1.057 1.00 84.19 209 PRO A O 1
ATOM 1656 N N . VAL A 1 210 ? -19.644 -21.483 1.871 1.00 90.50 210 VAL A N 1
ATOM 1657 C CA . VAL A 1 210 ? -19.003 -22.035 3.071 1.00 90.50 210 VAL A CA 1
ATOM 1658 C C . VAL A 1 210 ? -20.066 -22.671 3.968 1.00 90.50 210 VAL A C 1
ATOM 1660 O O . VAL A 1 210 ? -20.920 -21.960 4.502 1.00 90.50 210 VAL A O 1
ATOM 1663 N N . ALA A 1 211 ? -20.004 -23.991 4.139 1.00 89.75 211 ALA A N 1
ATOM 1664 C CA . ALA A 1 211 ? -20.825 -24.725 5.093 1.00 89.75 211 ALA A CA 1
ATOM 1665 C C . ALA A 1 211 ? -20.252 -24.516 6.501 1.00 89.75 211 ALA A C 1
ATOM 1667 O O . ALA A 1 211 ? -19.090 -24.835 6.741 1.00 89.75 211 ALA A O 1
ATOM 1668 N N . TRP A 1 212 ? -21.046 -23.943 7.410 1.00 95.56 212 TRP A N 1
ATOM 1669 C CA . TRP A 1 212 ? -20.638 -23.635 8.785 1.00 95.56 212 TRP A CA 1
ATOM 1670 C C . TRP A 1 212 ? -21.269 -24.616 9.768 1.00 95.56 212 TRP A C 1
ATOM 1672 O O . TRP A 1 212 ? -22.492 -24.737 9.819 1.00 95.56 212 TRP A O 1
ATOM 1682 N N . SER A 1 213 ? -20.438 -25.255 10.586 1.00 96.69 213 SER A N 1
ATOM 1683 C CA . SER A 1 213 ? -20.853 -26.182 11.638 1.00 96.69 213 SER A CA 1
ATOM 1684 C C . SER A 1 213 ? -20.402 -25.663 13.008 1.00 96.69 213 SER A C 1
ATOM 1686 O O . SER A 1 213 ? -19.280 -25.163 13.124 1.00 96.69 213 SER A O 1
ATOM 1688 N N . PRO A 1 214 ? -21.226 -25.774 14.064 1.00 96.31 214 PRO A N 1
ATOM 1689 C CA . PRO A 1 214 ? -20.783 -25.557 15.439 1.00 96.31 214 PRO A CA 1
ATOM 1690 C C . PRO A 1 214 ? -19.575 -26.431 15.796 1.00 96.31 214 PRO A C 1
ATOM 1692 O O . PRO A 1 214 ? -19.475 -27.578 15.348 1.00 96.31 214 PRO A O 1
ATOM 1695 N N . LEU A 1 215 ? -18.665 -25.907 16.617 1.00 96.88 215 LEU A N 1
ATOM 1696 C CA . LEU A 1 215 ? -17.453 -26.621 17.024 1.00 96.88 215 LEU A CA 1
ATOM 1697 C C . LEU A 1 215 ? -17.768 -27.972 17.687 1.00 96.88 215 LEU A C 1
ATOM 1699 O O . LEU A 1 215 ? -17.086 -28.953 17.408 1.00 96.88 215 LEU A O 1
ATOM 1703 N N . GLU A 1 216 ? -18.832 -28.066 18.488 1.00 94.12 216 GLU A N 1
ATOM 1704 C CA . GLU A 1 216 ? -19.246 -29.316 19.136 1.00 94.12 216 GLU A CA 1
ATOM 1705 C C . GLU A 1 216 ? -19.679 -30.430 18.162 1.00 94.12 216 GLU A C 1
ATOM 1707 O O . GLU A 1 216 ? -19.717 -31.592 18.555 1.00 94.12 216 GLU A O 1
ATOM 1712 N N . GLN A 1 217 ? -19.961 -30.102 16.895 1.00 96.06 217 GLN A N 1
ATOM 1713 C CA . GLN A 1 217 ? -20.240 -31.078 15.830 1.00 96.06 217 GLN A CA 1
ATOM 1714 C C . GLN A 1 217 ? -18.978 -31.493 15.054 1.00 96.06 217 GLN A C 1
ATOM 1716 O O . GLN A 1 217 ? -19.031 -32.402 14.230 1.00 96.06 217 GLN A O 1
ATOM 1721 N N . CYS A 1 218 ? -17.844 -30.830 15.289 1.00 96.25 218 CYS A N 1
ATOM 1722 C CA . CYS A 1 218 ? -16.566 -31.157 14.665 1.00 96.25 218 CYS A CA 1
ATOM 1723 C C . CYS A 1 218 ? -15.827 -32.233 15.477 1.00 96.25 218 CYS A C 1
ATOM 1725 O O . CYS A 1 218 ? -15.980 -32.329 16.697 1.00 96.25 218 CYS A O 1
ATOM 1727 N N . ARG A 1 219 ? -14.963 -33.011 14.819 1.00 94.38 219 ARG A N 1
ATOM 1728 C CA . ARG A 1 219 ? -14.130 -34.047 15.451 1.00 94.38 219 ARG A CA 1
ATOM 1729 C C . ARG A 1 219 ? -12.647 -33.811 15.193 1.00 94.38 219 ARG A C 1
ATOM 1731 O O . ARG A 1 219 ? -12.262 -33.481 14.074 1.00 94.38 219 ARG A O 1
ATOM 1738 N N . MET A 1 220 ? -11.813 -33.978 16.212 1.00 91.56 220 MET A N 1
ATOM 1739 C CA . MET A 1 220 ? -10.363 -34.011 16.046 1.00 91.56 220 MET A CA 1
ATOM 1740 C C . MET A 1 220 ? -9.929 -35.433 15.679 1.00 91.56 220 MET A C 1
ATOM 1742 O O . MET A 1 220 ? -10.429 -36.413 16.226 1.00 91.56 220 MET A O 1
ATOM 1746 N N . THR A 1 221 ? -9.020 -35.560 14.715 1.00 87.50 221 THR A N 1
ATOM 1747 C CA . THR A 1 221 ? -8.563 -36.853 14.185 1.00 87.50 221 THR A CA 1
ATOM 1748 C C . THR A 1 221 ? -7.052 -36.851 13.960 1.00 87.50 221 THR A C 1
ATOM 1750 O O . THR A 1 221 ? -6.396 -35.814 14.069 1.00 87.50 221 THR A O 1
ATOM 1753 N N . GLY A 1 222 ? -6.479 -38.002 13.587 1.00 76.25 222 GLY A N 1
ATOM 1754 C CA . GLY A 1 222 ? -5.079 -38.087 13.153 1.00 76.25 222 GLY A CA 1
ATOM 1755 C C . GLY A 1 222 ? -4.745 -37.176 11.959 1.00 76.25 222 GLY A C 1
ATOM 1756 O O . GLY A 1 222 ? -3.617 -36.686 11.863 1.00 76.25 222 GLY A O 1
ATOM 1757 N N . ASP A 1 223 ? -5.728 -36.890 11.105 1.00 72.06 223 ASP A N 1
ATOM 1758 C CA . ASP A 1 223 ? -5.575 -36.083 9.888 1.00 72.06 223 ASP A CA 1
ATOM 1759 C C . ASP A 1 223 ? -6.011 -34.617 10.072 1.00 72.06 223 ASP A C 1
ATOM 1761 O O . ASP A 1 223 ? -6.146 -33.898 9.087 1.00 72.06 223 ASP A O 1
ATOM 1765 N N . GLY A 1 224 ? -6.249 -34.179 11.318 1.00 85.81 224 GLY A N 1
ATOM 1766 C CA . GLY A 1 224 ? -6.649 -32.809 11.654 1.00 85.81 224 GLY A CA 1
ATOM 1767 C C . GLY A 1 224 ? -8.096 -32.673 12.141 1.00 85.81 224 GLY A C 1
ATOM 1768 O O . GLY A 1 224 ? -8.726 -33.646 12.570 1.00 85.81 224 GLY A O 1
ATOM 1769 N N . LEU A 1 225 ? -8.607 -31.440 12.106 1.00 91.50 225 LEU A N 1
ATOM 1770 C CA . LEU A 1 225 ? -9.977 -31.087 12.488 1.00 91.50 225 LEU A CA 1
ATOM 1771 C C . LEU A 1 225 ? -10.926 -31.388 11.323 1.00 91.50 225 LEU A C 1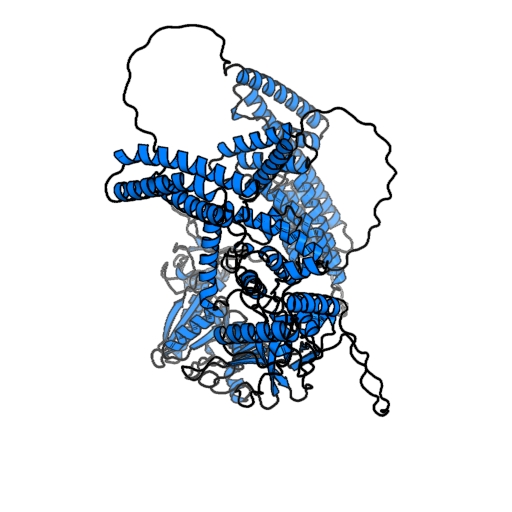
ATOM 1773 O O . LEU A 1 225 ? -10.799 -30.815 10.245 1.00 91.50 225 LEU A O 1
ATOM 1777 N N . ILE A 1 226 ? -11.907 -32.254 11.559 1.00 92.06 226 ILE A N 1
ATOM 1778 C CA . ILE A 1 226 ? -12.914 -32.647 10.573 1.00 92.06 226 ILE A CA 1
ATOM 1779 C C . ILE A 1 226 ? -14.266 -32.032 10.943 1.00 92.06 226 ILE A C 1
ATOM 1781 O O . ILE A 1 226 ? -14.792 -32.264 12.035 1.00 92.06 226 ILE A O 1
ATOM 1785 N N . THR A 1 227 ? -14.827 -31.238 10.031 1.00 95.06 227 THR A N 1
ATOM 1786 C CA . THR A 1 227 ? -16.216 -30.760 10.094 1.00 95.06 227 THR A CA 1
ATOM 1787 C C . THR A 1 227 ? -17.160 -31.816 9.495 1.00 95.06 227 THR A C 1
ATOM 1789 O O . THR A 1 227 ? -16.715 -32.609 8.663 1.00 95.06 227 THR A O 1
ATOM 1792 N N . PRO A 1 228 ? -18.460 -31.826 9.846 1.00 94.69 228 PRO A N 1
ATOM 1793 C CA . PRO A 1 228 ? -19.448 -32.710 9.219 1.00 94.69 228 PRO A CA 1
ATOM 1794 C C . PRO A 1 228 ? -19.470 -32.622 7.685 1.00 94.69 228 PRO A C 1
ATOM 1796 O O . PRO A 1 228 ? -19.500 -33.648 7.013 1.00 94.69 228 PRO A O 1
ATOM 1799 N N . ASP A 1 229 ? -19.383 -31.407 7.134 1.00 92.25 229 ASP A N 1
ATOM 1800 C CA . ASP A 1 229 ? -19.291 -31.190 5.686 1.00 92.25 229 ASP A CA 1
ATOM 1801 C C . ASP A 1 229 ? -17.992 -31.791 5.119 1.00 92.25 229 ASP A C 1
ATOM 1803 O O . ASP A 1 229 ? -18.054 -32.603 4.204 1.00 92.25 229 ASP A O 1
ATOM 1807 N N . LEU A 1 230 ? -16.818 -31.521 5.708 1.00 89.88 230 LEU A N 1
ATOM 1808 C CA . LEU A 1 230 ? -15.548 -32.109 5.249 1.00 89.88 230 LEU A CA 1
ATOM 1809 C C . LEU A 1 230 ? -15.579 -33.653 5.248 1.00 89.88 230 LEU A C 1
ATOM 1811 O O . LEU A 1 230 ? -15.008 -34.277 4.352 1.00 89.88 230 LEU A O 1
ATOM 1815 N N . ASP A 1 231 ? -16.278 -34.264 6.205 1.00 90.56 231 ASP A N 1
ATOM 1816 C CA . ASP A 1 231 ? -16.479 -35.715 6.293 1.00 90.56 231 ASP A CA 1
ATOM 1817 C C . ASP A 1 231 ? -17.393 -36.258 5.177 1.00 90.56 231 ASP A C 1
ATOM 1819 O O . ASP A 1 231 ? -17.084 -37.259 4.520 1.00 90.56 231 ASP A O 1
ATOM 1823 N N . GLU A 1 232 ? -18.498 -35.561 4.894 1.00 89.50 232 GLU A N 1
ATOM 1824 C CA . GLU A 1 232 ? -19.402 -35.864 3.778 1.00 89.50 232 GLU A CA 1
ATOM 1825 C C . GLU A 1 232 ? -18.689 -35.744 2.419 1.00 89.50 232 GLU A C 1
ATOM 1827 O O . GLU A 1 232 ? -18.923 -36.532 1.502 1.00 89.50 232 GLU A O 1
ATOM 1832 N N . LEU A 1 233 ? -17.777 -34.782 2.275 1.00 87.44 233 LEU A N 1
ATOM 1833 C CA . LEU A 1 233 ? -17.033 -34.577 1.034 1.00 87.44 233 LEU A CA 1
ATOM 1834 C C . LEU A 1 233 ? -15.951 -35.632 0.794 1.00 87.44 233 LEU A C 1
ATOM 1836 O O . LEU A 1 233 ? -15.796 -36.080 -0.345 1.00 87.44 233 LEU A O 1
ATOM 1840 N N . ARG A 1 234 ? -15.241 -36.053 1.848 1.00 85.38 234 ARG A N 1
ATOM 1841 C CA . ARG A 1 234 ? -14.268 -37.156 1.779 1.00 85.38 234 ARG A CA 1
ATOM 1842 C C . ARG A 1 234 ? -14.965 -38.483 1.479 1.00 85.38 234 ARG A C 1
ATOM 1844 O O . ARG A 1 234 ? -14.595 -39.152 0.521 1.00 85.38 234 ARG A O 1
ATOM 1851 N N . SER A 1 235 ? -16.045 -38.809 2.194 1.00 82.75 235 SER A N 1
ATOM 1852 C CA . SER A 1 235 ? -16.813 -40.049 1.970 1.00 82.75 235 SER A CA 1
ATOM 1853 C C . SER A 1 235 ? -17.478 -40.142 0.586 1.00 82.75 235 SER A C 1
ATOM 1855 O O . SER A 1 235 ? -17.712 -41.243 0.091 1.00 82.75 235 SER A O 1
ATOM 1857 N N . ARG A 1 236 ? -17.731 -39.009 -0.083 1.00 83.25 236 ARG A N 1
ATOM 1858 C CA . ARG A 1 236 ? -18.183 -38.949 -1.488 1.00 83.25 236 ARG A CA 1
ATOM 1859 C C . ARG A 1 236 ? -17.050 -38.977 -2.525 1.00 83.25 236 ARG A C 1
ATOM 1861 O O . ARG A 1 236 ? -17.341 -38.887 -3.715 1.00 83.25 236 ARG A O 1
ATOM 1868 N N . GLY A 1 237 ? -15.784 -39.049 -2.110 1.00 74.94 237 GLY A N 1
ATOM 1869 C CA . GLY A 1 237 ? -14.624 -38.996 -3.009 1.00 74.94 237 GLY A CA 1
ATOM 1870 C C . GLY A 1 237 ? -14.442 -37.651 -3.726 1.00 74.94 237 GLY A C 1
ATOM 1871 O O . GLY A 1 237 ? -13.783 -37.592 -4.760 1.00 74.94 237 GLY A O 1
ATOM 1872 N N . LEU A 1 238 ? -15.043 -36.570 -3.209 1.00 71.75 238 LEU A N 1
ATOM 1873 C CA . LEU A 1 238 ? -14.981 -35.226 -3.805 1.00 71.75 238 LEU A CA 1
ATOM 1874 C C . LEU A 1 238 ? -13.753 -34.420 -3.352 1.00 71.75 238 LEU A C 1
ATOM 1876 O O . LEU A 1 238 ? -13.526 -33.328 -3.867 1.00 71.75 238 LEU A O 1
ATOM 1880 N N . LEU A 1 239 ? -12.993 -34.939 -2.386 1.00 71.00 239 LEU A N 1
ATOM 1881 C CA . LEU A 1 239 ? -11.731 -34.397 -1.884 1.00 71.00 239 LEU A CA 1
ATOM 1882 C C . LEU A 1 239 ? -10.741 -35.554 -1.728 1.00 71.00 239 LEU A C 1
ATOM 1884 O O . LEU A 1 239 ? -11.146 -36.663 -1.375 1.00 71.00 239 LEU A O 1
ATOM 1888 N N . ARG A 1 240 ? -9.448 -35.300 -1.941 1.00 58.44 240 ARG A N 1
ATOM 1889 C CA . ARG A 1 240 ? -8.404 -36.318 -1.756 1.00 58.44 240 ARG A CA 1
ATOM 1890 C C . ARG A 1 240 ? -8.215 -36.657 -0.274 1.00 58.44 240 ARG A C 1
ATOM 1892 O O . ARG A 1 240 ? -7.913 -35.781 0.540 1.00 58.44 240 ARG A O 1
ATOM 1899 N N . GLU A 1 241 ? -8.329 -37.935 0.079 1.00 50.66 241 GLU A N 1
ATOM 1900 C CA . GLU A 1 241 ? -7.866 -38.421 1.382 1.00 50.66 241 GLU A CA 1
ATOM 1901 C C . GLU A 1 241 ? -6.341 -38.257 1.491 1.00 50.66 241 GLU A C 1
ATOM 1903 O O . GLU A 1 241 ? -5.616 -38.414 0.513 1.00 50.66 241 GLU A O 1
ATOM 1908 N N . GLY A 1 242 ? -5.840 -37.897 2.676 1.00 50.00 242 GLY A N 1
ATOM 1909 C CA . GLY A 1 242 ? -4.397 -37.763 2.913 1.00 50.00 242 GLY A CA 1
ATOM 1910 C C . GLY A 1 242 ? -3.713 -36.515 2.332 1.00 50.00 242 GLY A C 1
ATOM 1911 O O . GLY A 1 242 ? -2.519 -36.347 2.577 1.00 50.00 242 GLY A O 1
ATOM 1912 N N . ALA A 1 243 ? -4.431 -35.597 1.666 1.00 45.19 243 ALA A N 1
ATOM 1913 C CA . ALA A 1 243 ? -3.853 -34.374 1.077 1.00 45.19 243 ALA A CA 1
ATOM 1914 C C . ALA A 1 243 ? -3.060 -33.499 2.075 1.00 45.19 243 ALA A C 1
ATOM 1916 O O . ALA A 1 243 ? -2.142 -32.785 1.689 1.00 45.19 243 ALA A O 1
ATOM 1917 N N . ALA A 1 244 ? -3.396 -33.577 3.365 1.00 44.03 244 ALA A N 1
ATOM 1918 C CA . ALA A 1 244 ? -2.706 -32.879 4.448 1.00 44.03 244 ALA A CA 1
ATOM 1919 C C . ALA A 1 244 ? -1.398 -33.555 4.918 1.00 44.03 244 ALA A C 1
ATOM 1921 O O . ALA A 1 244 ? -0.690 -32.978 5.740 1.00 44.03 244 ALA A O 1
ATOM 1922 N N . ARG A 1 245 ? -1.094 -34.783 4.469 1.00 46.50 245 ARG A N 1
ATOM 1923 C CA . ARG A 1 245 ? -0.009 -35.614 5.020 1.00 46.50 245 ARG A CA 1
ATOM 1924 C C . ARG A 1 245 ? 1.143 -35.862 4.056 1.00 46.50 245 ARG A C 1
ATOM 1926 O O . ARG A 1 245 ? 2.273 -35.577 4.430 1.00 46.50 245 ARG A O 1
ATOM 1933 N N . HIS A 1 246 ? 0.889 -36.375 2.853 1.00 40.25 246 HIS A N 1
ATOM 1934 C CA . HIS A 1 246 ? 1.946 -36.642 1.873 1.00 40.25 246 HIS A CA 1
ATOM 1935 C C . HIS A 1 246 ? 1.403 -36.601 0.443 1.00 40.25 246 HIS A C 1
ATOM 1937 O O . HIS A 1 246 ? 0.813 -37.570 -0.013 1.00 40.25 246 HIS A O 1
ATOM 1943 N N . ASP A 1 247 ? 1.651 -35.493 -0.252 1.00 37.47 247 ASP A N 1
ATOM 1944 C CA . ASP A 1 247 ? 1.921 -35.459 -1.693 1.00 37.47 247 ASP A CA 1
ATOM 1945 C C . ASP A 1 247 ? 2.487 -34.077 -2.045 1.00 37.47 247 ASP A C 1
ATOM 1947 O O . ASP A 1 247 ? 1.960 -33.052 -1.606 1.00 37.47 247 ASP A O 1
ATOM 1951 N N . ALA A 1 248 ? 3.543 -34.027 -2.860 1.00 42.12 248 ALA A N 1
ATOM 1952 C CA . ALA A 1 248 ? 4.175 -32.785 -3.313 1.00 42.12 248 ALA A CA 1
ATOM 1953 C C . ALA A 1 248 ? 3.345 -32.078 -4.411 1.00 42.12 248 ALA A C 1
ATOM 1955 O O . ALA A 1 248 ? 3.842 -31.751 -5.493 1.00 42.12 248 ALA A O 1
ATOM 1956 N N . VAL A 1 249 ? 2.053 -31.847 -4.147 1.00 47.78 249 VAL A N 1
ATOM 1957 C CA . VAL A 1 249 ? 1.140 -31.158 -5.067 1.00 47.78 249 VAL A CA 1
ATOM 1958 C C . VAL A 1 249 ? 1.628 -29.727 -5.280 1.00 47.78 249 VAL A C 1
ATOM 1960 O O . VAL A 1 249 ? 1.835 -28.964 -4.334 1.00 47.78 249 VAL A O 1
ATOM 1963 N N . ALA A 1 250 ? 1.810 -29.348 -6.545 1.00 52.78 250 ALA A N 1
ATOM 1964 C CA . ALA A 1 250 ? 2.310 -28.031 -6.898 1.00 52.78 250 ALA A CA 1
ATOM 1965 C C . ALA A 1 250 ? 1.385 -26.919 -6.369 1.00 52.78 250 ALA A C 1
ATOM 1967 O O . ALA A 1 250 ? 0.236 -26.793 -6.788 1.00 52.78 250 ALA A O 1
ATOM 1968 N N . SER A 1 251 ? 1.925 -26.071 -5.491 1.00 56.09 251 SER A N 1
ATOM 1969 C CA . SER A 1 251 ? 1.298 -24.846 -4.977 1.00 56.09 251 SER A CA 1
ATOM 1970 C C . SER A 1 251 ? 0.637 -24.061 -6.110 1.00 56.09 251 SER A C 1
ATOM 1972 O O . SER A 1 251 ? 1.356 -23.653 -7.016 1.00 56.09 251 SER A O 1
ATOM 1974 N N . SER A 1 252 ? -0.673 -23.810 -6.070 1.00 60.56 252 SER A N 1
ATOM 1975 C CA . SER A 1 252 ? -1.404 -23.209 -7.196 1.00 60.56 252 SER A CA 1
ATOM 1976 C C . SER A 1 252 ? -1.955 -21.809 -6.870 1.00 60.56 252 SER A C 1
ATOM 1978 O O . SER A 1 252 ? -3.133 -21.643 -6.543 1.00 60.56 252 SER A O 1
ATOM 1980 N N . LEU A 1 253 ? -1.138 -20.771 -7.058 1.00 62.47 253 LEU A N 1
ATOM 1981 C CA . LEU A 1 253 ? -1.503 -19.374 -6.781 1.00 62.47 253 LEU A CA 1
ATOM 1982 C C . LEU A 1 253 ? -2.201 -18.709 -7.989 1.00 62.47 253 LEU A C 1
ATOM 1984 O O . LEU A 1 253 ? -1.618 -18.685 -9.072 1.00 62.47 253 LEU A O 1
ATOM 1988 N N . PRO A 1 254 ? -3.403 -18.113 -7.859 1.00 63.50 254 PRO A N 1
ATOM 1989 C CA . PRO A 1 254 ? -4.092 -17.476 -8.984 1.00 63.50 254 PRO A CA 1
ATOM 1990 C C . PRO A 1 254 ? -3.366 -16.215 -9.476 1.00 63.50 254 PRO A C 1
ATOM 1992 O O . PRO A 1 254 ? -2.925 -15.382 -8.683 1.00 63.50 254 PRO A O 1
ATOM 1995 N N . LEU A 1 255 ? -3.294 -16.046 -10.798 1.00 73.56 255 LEU A N 1
ATOM 1996 C CA . LEU A 1 255 ? -2.663 -14.915 -11.478 1.00 73.56 255 LEU A CA 1
ATOM 1997 C C . LEU A 1 255 ? -3.657 -14.189 -12.397 1.00 73.56 255 LEU A C 1
ATOM 1999 O O . LEU A 1 255 ? -4.565 -14.786 -12.974 1.00 73.56 255 LEU A O 1
ATOM 2003 N N . ARG A 1 256 ? -3.445 -12.888 -12.616 1.00 73.69 256 ARG A N 1
ATOM 2004 C CA . ARG A 1 256 ? -4.211 -12.116 -13.605 1.00 73.69 256 ARG A CA 1
ATOM 2005 C C . ARG A 1 256 ? -3.657 -12.337 -15.010 1.00 73.69 256 ARG A C 1
ATOM 2007 O O . ARG A 1 256 ? -2.756 -11.623 -15.437 1.00 73.69 256 ARG A O 1
ATOM 2014 N N . GLY A 1 257 ? -4.217 -13.299 -15.744 1.00 70.62 257 GLY A N 1
ATOM 2015 C CA . GLY A 1 257 ? -3.780 -13.631 -17.108 1.00 70.62 257 GLY A CA 1
ATOM 2016 C C . GLY A 1 257 ? -3.696 -12.435 -18.063 1.00 70.62 257 GLY A C 1
ATOM 2017 O O . GLY A 1 257 ? -2.724 -12.294 -18.797 1.00 70.62 257 GLY A O 1
ATOM 2018 N N . THR A 1 258 ? -4.654 -11.507 -17.981 1.00 74.06 258 THR A N 1
ATOM 2019 C CA . THR A 1 258 ? -4.691 -10.282 -18.801 1.00 74.06 258 THR A CA 1
ATOM 2020 C C . THR A 1 258 ? -3.496 -9.349 -18.595 1.00 74.06 258 THR A C 1
ATOM 2022 O O . THR A 1 258 ? -3.177 -8.566 -19.489 1.00 74.06 258 THR A O 1
ATOM 2025 N N . GLU A 1 259 ? -2.832 -9.435 -17.444 1.00 79.75 259 GLU A N 1
ATOM 2026 C CA . GLU A 1 259 ? -1.638 -8.666 -17.088 1.00 79.75 259 GLU A CA 1
ATOM 2027 C C . GLU A 1 259 ? -0.345 -9.446 -17.393 1.00 79.75 259 GLU A C 1
ATOM 2029 O O . GLU A 1 259 ? 0.741 -8.959 -17.093 1.00 79.75 259 GLU A O 1
ATOM 2034 N N . ILE A 1 260 ? -0.424 -10.651 -17.974 1.00 84.88 260 ILE A N 1
ATOM 2035 C CA . ILE A 1 260 ? 0.722 -11.543 -18.180 1.00 84.88 260 ILE A CA 1
ATOM 2036 C C . ILE A 1 260 ? 0.863 -11.928 -19.650 1.00 84.88 260 ILE A C 1
ATOM 2038 O O . ILE A 1 260 ? -0.062 -12.431 -20.290 1.00 84.88 260 ILE A O 1
ATOM 2042 N N . VAL A 1 261 ? 2.073 -11.732 -20.167 1.00 88.88 261 VAL A N 1
ATOM 2043 C CA . VAL A 1 261 ? 2.457 -12.086 -21.535 1.00 88.88 261 VAL A CA 1
ATOM 2044 C C . VAL A 1 261 ? 3.597 -13.104 -21.552 1.00 88.88 261 VAL A C 1
ATOM 2046 O O . VAL A 1 261 ? 4.404 -13.153 -20.622 1.00 88.88 261 VAL A O 1
ATOM 2049 N N . PHE A 1 262 ? 3.641 -13.922 -22.601 1.00 90.38 262 PHE A N 1
ATOM 2050 C CA . PHE A 1 262 ? 4.518 -15.073 -22.794 1.00 90.38 262 PHE A CA 1
ATOM 2051 C C . PHE A 1 262 ? 5.096 -15.096 -24.216 1.00 90.38 262 PHE A C 1
ATOM 2053 O O . PHE A 1 262 ? 4.386 -14.816 -25.181 1.00 90.38 262 PHE A O 1
ATOM 2060 N N . ALA A 1 263 ? 6.363 -15.478 -24.348 1.00 86.81 263 ALA A N 1
ATOM 2061 C CA . ALA A 1 263 ? 7.012 -15.812 -25.617 1.00 86.81 263 ALA A CA 1
ATOM 2062 C C . ALA A 1 263 ? 7.869 -17.073 -25.436 1.00 86.81 263 ALA A C 1
ATOM 2064 O O . ALA A 1 263 ? 8.430 -17.281 -24.363 1.00 86.81 263 ALA A O 1
ATOM 2065 N N . ILE A 1 264 ? 7.981 -17.919 -26.459 1.00 84.69 264 ILE A N 1
ATOM 2066 C CA . ILE A 1 264 ? 8.693 -19.206 -26.356 1.00 84.69 264 ILE A CA 1
ATOM 2067 C C . ILE A 1 264 ? 10.213 -19.008 -26.324 1.00 84.69 264 ILE A C 1
ATOM 2069 O O . ILE A 1 264 ? 10.750 -18.065 -26.906 1.00 84.69 264 ILE A O 1
ATOM 2073 N N . ASP A 1 265 ? 10.911 -19.920 -25.647 1.00 81.62 265 ASP A N 1
ATOM 2074 C CA . ASP A 1 265 ? 12.363 -20.052 -25.715 1.00 81.62 265 ASP A CA 1
ATOM 2075 C C . ASP A 1 265 ? 12.732 -21.230 -26.626 1.00 81.62 265 ASP A C 1
ATOM 2077 O O . ASP A 1 265 ? 12.871 -22.354 -26.155 1.00 81.62 265 ASP A O 1
ATOM 2081 N N . GLY A 1 266 ? 12.866 -20.982 -27.934 1.00 66.69 266 GLY A N 1
ATOM 2082 C CA . GLY A 1 266 ? 13.134 -22.025 -28.941 1.00 66.69 266 GLY A CA 1
ATOM 2083 C C . GLY A 1 266 ? 14.426 -22.816 -28.749 1.00 66.69 266 GLY A C 1
ATOM 2084 O O . GLY A 1 266 ? 14.563 -23.932 -29.241 1.00 66.69 266 GLY A O 1
ATOM 2085 N N . GLU A 1 267 ? 15.377 -22.258 -27.999 1.00 63.16 267 GLU A N 1
ATOM 2086 C CA . GLU A 1 267 ? 16.643 -22.914 -27.656 1.00 63.16 267 GLU A CA 1
ATOM 2087 C C . GLU A 1 267 ? 16.512 -23.860 -26.442 1.00 63.16 267 GLU A C 1
ATOM 2089 O O . GLU A 1 267 ? 17.465 -24.557 -26.092 1.00 63.16 267 GLU A O 1
ATOM 2094 N N . ALA A 1 268 ? 15.356 -23.894 -25.768 1.00 67.88 268 ALA A N 1
ATOM 2095 C CA . ALA A 1 268 ? 15.129 -24.734 -24.597 1.00 67.88 268 ALA A CA 1
ATOM 2096 C C . ALA A 1 268 ? 14.624 -26.132 -24.984 1.00 67.88 268 ALA A C 1
ATOM 2098 O O . ALA A 1 268 ? 13.624 -26.277 -25.687 1.00 67.88 268 ALA A O 1
ATOM 2099 N N . GLN A 1 269 ? 15.268 -27.174 -24.450 1.00 59.78 269 GLN A N 1
ATOM 2100 C CA . GLN A 1 269 ? 14.765 -28.542 -24.581 1.00 59.78 269 GLN A CA 1
ATOM 2101 C C . GLN A 1 269 ? 13.384 -28.692 -23.906 1.00 59.78 269 GLN A C 1
ATOM 2103 O O . GLN A 1 269 ? 13.134 -28.053 -22.875 1.00 59.78 269 GLN A O 1
ATOM 2108 N N . PRO A 1 270 ? 12.480 -29.514 -24.473 1.00 59.09 270 PRO A N 1
ATOM 2109 C CA . PRO A 1 270 ? 11.213 -29.845 -23.834 1.00 59.09 270 PRO A CA 1
ATOM 2110 C C . PRO A 1 270 ? 11.467 -30.680 -22.575 1.00 59.09 270 PRO A C 1
ATOM 2112 O O . PRO A 1 270 ? 12.173 -31.682 -22.621 1.00 59.09 270 PRO A O 1
ATOM 2115 N N . ASP A 1 271 ? 10.878 -30.258 -21.459 1.00 63.06 271 ASP A N 1
ATOM 2116 C CA . ASP A 1 271 ? 10.985 -30.931 -20.163 1.00 63.06 271 ASP A CA 1
ATOM 2117 C C . ASP A 1 271 ? 9.794 -31.888 -19.991 1.00 63.06 271 ASP A C 1
ATOM 2119 O O . ASP A 1 271 ? 8.760 -31.525 -19.426 1.00 63.06 271 ASP A O 1
ATOM 2123 N N . THR A 1 272 ? 9.896 -33.075 -20.597 1.00 59.03 272 THR A N 1
ATOM 2124 C CA . THR A 1 272 ? 8.828 -34.095 -20.603 1.00 59.03 272 THR A CA 1
ATOM 2125 C C . THR A 1 272 ? 8.677 -34.850 -19.285 1.00 59.03 272 THR A C 1
ATOM 2127 O O . THR A 1 272 ? 7.597 -35.374 -19.036 1.00 59.03 272 THR A O 1
ATOM 2130 N N . ASP A 1 273 ? 9.706 -34.855 -18.434 1.00 56.97 273 ASP A N 1
ATOM 2131 C CA . ASP A 1 273 ? 9.737 -35.620 -17.175 1.00 56.97 273 ASP A CA 1
ATOM 2132 C C . ASP A 1 273 ? 9.418 -34.742 -15.946 1.00 56.97 273 ASP A C 1
ATOM 2134 O O . ASP A 1 273 ? 9.654 -35.121 -14.797 1.00 56.97 273 ASP A O 1
ATOM 2138 N N . SER A 1 274 ? 8.896 -33.532 -16.171 1.00 64.69 274 SER A N 1
ATOM 2139 C CA . SER A 1 274 ? 8.573 -32.583 -15.105 1.00 64.69 274 SER A CA 1
ATOM 2140 C C . SER A 1 274 ? 7.325 -33.019 -14.317 1.00 64.69 274 SER A C 1
ATOM 2142 O O . SER A 1 274 ? 6.283 -33.278 -14.923 1.00 64.69 274 SER A O 1
ATOM 2144 N N . PRO A 1 275 ? 7.341 -32.983 -12.966 1.00 59.56 275 PRO A N 1
ATOM 2145 C CA . PRO A 1 275 ? 6.165 -33.279 -12.132 1.00 59.56 275 PRO A CA 1
ATOM 2146 C C . PRO A 1 275 ? 5.017 -32.262 -12.295 1.00 59.56 275 PRO A C 1
ATOM 2148 O O . PRO A 1 275 ? 3.961 -32.403 -11.686 1.00 59.56 275 PRO A O 1
ATOM 2151 N N . LEU A 1 276 ? 5.216 -31.222 -13.112 1.00 63.75 276 LEU A N 1
ATOM 2152 C CA . LEU A 1 276 ? 4.222 -30.213 -13.483 1.00 63.75 276 LEU A CA 1
ATOM 2153 C C . LEU A 1 276 ? 3.418 -30.590 -14.751 1.00 63.75 276 LEU A C 1
ATOM 2155 O O . LEU A 1 276 ? 2.578 -29.803 -15.198 1.00 63.75 276 LEU A O 1
ATOM 2159 N N . VAL A 1 277 ? 3.666 -31.767 -15.343 1.00 65.12 277 VAL A N 1
ATOM 2160 C CA . VAL A 1 277 ? 2.879 -32.326 -16.456 1.00 65.12 277 VAL A CA 1
ATOM 2161 C C . VAL A 1 277 ? 1.643 -33.057 -15.912 1.00 65.12 277 VAL A C 1
ATOM 2163 O O . VAL A 1 277 ? 1.694 -34.226 -15.543 1.00 65.12 277 VAL A O 1
ATOM 2166 N N . GLU A 1 278 ? 0.494 -32.378 -15.894 1.00 62.47 278 GLU A N 1
ATOM 2167 C CA . GLU A 1 278 ? -0.813 -33.040 -15.753 1.00 62.47 278 GLU A CA 1
ATOM 2168 C C . GLU A 1 278 ? -1.180 -33.738 -17.074 1.00 62.47 278 GLU A C 1
ATOM 2170 O O . GLU A 1 278 ? -1.073 -33.120 -18.127 1.00 62.47 278 GLU A O 1
ATOM 2175 N N . GLY A 1 279 ? -1.669 -34.984 -17.052 1.00 59.19 279 GLY A N 1
ATOM 2176 C CA . GLY A 1 279 ? -1.807 -35.822 -18.261 1.00 59.19 279 GLY A CA 1
ATOM 2177 C C . GLY A 1 279 ? -2.691 -35.290 -19.406 1.00 59.19 279 GLY A C 1
ATOM 2178 O O . GLY A 1 279 ? -2.578 -35.771 -20.529 1.00 59.19 279 GLY A O 1
ATOM 2179 N N . SER A 1 280 ? -3.547 -34.289 -19.168 1.00 74.62 280 SER A N 1
ATOM 2180 C CA . SER A 1 280 ? -4.333 -33.596 -20.207 1.00 74.62 280 SER A CA 1
ATOM 2181 C C . SER A 1 280 ? -3.703 -32.281 -20.690 1.00 74.62 280 SER A C 1
ATOM 2183 O O . SER A 1 280 ? -4.251 -31.607 -21.566 1.00 74.62 280 SER A O 1
ATOM 2185 N N . ARG A 1 281 ? -2.514 -31.919 -20.195 1.00 83.44 281 ARG A N 1
ATOM 2186 C CA . ARG A 1 281 ? -1.809 -30.655 -20.458 1.00 83.44 281 ARG A CA 1
ATOM 2187 C C . ARG A 1 281 ? -0.354 -30.912 -20.876 1.00 83.44 281 ARG A C 1
ATOM 2189 O O . ARG A 1 281 ? 0.223 -31.936 -20.534 1.00 83.44 281 ARG A O 1
ATOM 2196 N N . TYR A 1 282 ? 0.254 -29.981 -21.604 1.00 82.75 282 TYR A N 1
ATOM 2197 C CA . TYR A 1 282 ? 1.663 -30.048 -22.006 1.00 82.75 282 TYR A CA 1
ATOM 2198 C C . TYR A 1 282 ? 2.434 -28.804 -21.556 1.00 82.75 282 TYR A C 1
ATOM 2200 O O . TYR A 1 282 ? 1.869 -27.714 -21.434 1.00 82.75 282 TYR A O 1
ATOM 2208 N N . LEU A 1 283 ? 3.738 -28.972 -21.309 1.00 86.25 283 LEU A N 1
ATOM 2209 C CA . LEU A 1 283 ? 4.634 -27.896 -20.884 1.00 86.25 283 LEU A CA 1
ATOM 2210 C C . LEU A 1 283 ? 5.405 -27.276 -22.057 1.00 86.25 283 LEU A C 1
ATOM 2212 O O . LEU A 1 283 ? 5.810 -27.954 -23.004 1.00 86.25 283 LEU A O 1
ATOM 2216 N N . ILE A 1 284 ? 5.646 -25.968 -21.962 1.00 86.81 284 ILE A N 1
ATOM 2217 C CA . ILE A 1 284 ? 6.457 -25.188 -22.902 1.00 86.81 284 ILE A CA 1
ATOM 2218 C C . ILE A 1 284 ? 7.418 -24.293 -22.122 1.00 86.81 284 ILE A C 1
ATOM 2220 O O . ILE A 1 284 ? 6.991 -23.499 -21.287 1.00 86.81 284 ILE A O 1
ATOM 2224 N N . SER A 1 285 ? 8.710 -24.365 -22.430 1.00 87.06 285 SER A N 1
ATOM 2225 C CA . SER A 1 285 ? 9.708 -23.430 -21.902 1.00 87.06 285 SER A CA 1
ATOM 2226 C C . SER A 1 285 ? 9.633 -22.078 -22.620 1.00 87.06 285 SER A C 1
ATOM 2228 O O . SER A 1 285 ? 9.587 -22.009 -23.848 1.00 87.06 285 SER A O 1
ATOM 2230 N N . GLY A 1 286 ? 9.654 -20.982 -21.864 1.00 86.69 286 GLY A N 1
ATOM 2231 C CA . GLY A 1 286 ? 9.608 -19.640 -22.434 1.00 86.69 286 GLY A CA 1
ATOM 2232 C C . GLY A 1 286 ? 9.899 -18.521 -21.447 1.00 86.69 286 GLY A C 1
ATOM 2233 O O . GLY A 1 286 ? 10.446 -18.728 -20.365 1.00 86.69 286 GLY A O 1
ATOM 2234 N N . PHE A 1 287 ? 9.535 -17.310 -21.845 1.00 86.25 287 PHE A N 1
ATOM 2235 C CA . PHE A 1 287 ? 9.733 -16.073 -21.111 1.00 86.25 287 PHE A CA 1
ATOM 2236 C C . PHE A 1 287 ? 8.383 -15.448 -20.787 1.00 86.25 287 PHE A C 1
ATOM 2238 O O . PHE A 1 287 ? 7.609 -15.143 -21.690 1.00 86.25 287 PHE A O 1
ATOM 2245 N N . ILE A 1 288 ? 8.123 -15.227 -19.502 1.00 86.12 288 ILE A N 1
ATOM 2246 C CA . ILE A 1 288 ? 6.920 -14.571 -18.993 1.00 86.12 288 ILE A CA 1
ATOM 2247 C C . ILE A 1 288 ? 7.270 -13.159 -18.518 1.00 86.12 288 ILE A C 1
ATOM 2249 O O . ILE A 1 288 ? 8.275 -12.960 -17.834 1.00 86.12 288 ILE A O 1
ATOM 2253 N N . LYS A 1 289 ? 6.420 -12.178 -18.833 1.00 83.62 289 LYS A N 1
ATOM 2254 C CA . LYS A 1 289 ? 6.466 -10.822 -18.267 1.00 83.62 289 LYS A CA 1
ATOM 2255 C C . LYS A 1 289 ? 5.089 -10.456 -17.697 1.00 83.62 289 LYS A C 1
ATOM 2257 O O . LYS A 1 289 ? 4.163 -10.214 -18.471 1.00 83.62 289 LYS A O 1
ATOM 2262 N N . PRO A 1 290 ? 4.937 -10.390 -16.365 1.00 80.75 290 PRO A N 1
ATOM 2263 C CA . PRO A 1 290 ? 3.792 -9.742 -15.732 1.00 80.75 290 PRO A CA 1
ATOM 2264 C C . PRO A 1 290 ? 3.883 -8.212 -15.867 1.00 80.75 290 PRO A C 1
ATOM 2266 O O . PRO A 1 290 ? 4.980 -7.649 -15.928 1.00 80.75 290 PRO A O 1
ATOM 2269 N N . ALA A 1 291 ? 2.745 -7.523 -15.890 1.00 67.94 291 ALA A N 1
ATOM 2270 C CA . ALA A 1 291 ? 2.665 -6.072 -16.031 1.00 67.94 291 ALA A CA 1
ATOM 2271 C C . ALA A 1 291 ? 3.460 -5.357 -14.924 1.00 67.94 291 ALA A C 1
ATOM 2273 O O . ALA A 1 291 ? 3.300 -5.642 -13.742 1.00 67.94 291 ALA A O 1
ATOM 2274 N N . GLY A 1 292 ? 4.354 -4.439 -15.307 1.00 56.06 292 GLY A N 1
ATOM 2275 C CA . GLY A 1 292 ? 5.244 -3.739 -14.370 1.00 56.06 292 GLY A CA 1
ATOM 2276 C C . GLY A 1 292 ? 6.380 -4.586 -13.769 1.00 56.06 292 GLY A C 1
ATOM 2277 O O . GLY A 1 292 ? 7.177 -4.056 -12.998 1.00 56.06 292 GLY A O 1
ATOM 2278 N N . HIS A 1 293 ? 6.507 -5.867 -14.128 1.00 62.94 293 HIS A N 1
ATOM 2279 C CA . HIS A 1 293 ? 7.547 -6.763 -13.619 1.00 62.94 293 HIS A CA 1
ATOM 2280 C C . HIS A 1 293 ? 8.586 -7.145 -14.690 1.00 62.94 293 HIS A C 1
ATOM 2282 O O . HIS A 1 293 ? 8.414 -6.923 -15.891 1.00 62.94 293 HIS A O 1
ATOM 2288 N N . ARG A 1 294 ? 9.718 -7.702 -14.233 1.00 59.62 294 ARG A N 1
ATOM 2289 C CA . ARG A 1 294 ? 10.807 -8.184 -15.100 1.00 59.62 294 ARG A CA 1
ATOM 2290 C C . ARG A 1 294 ? 10.374 -9.396 -15.928 1.00 59.62 294 ARG A C 1
ATOM 2292 O O . ARG A 1 294 ? 9.535 -10.180 -15.493 1.00 59.62 294 ARG A O 1
ATOM 2299 N N . ILE A 1 295 ? 11.040 -9.589 -17.064 1.00 75.94 295 ILE A N 1
ATOM 2300 C CA . ILE A 1 295 ? 10.986 -10.841 -17.822 1.00 75.94 295 ILE A CA 1
ATOM 2301 C C . ILE A 1 295 ? 11.631 -11.961 -16.988 1.00 75.94 295 ILE A C 1
ATOM 2303 O O . ILE A 1 295 ? 12.717 -11.784 -16.428 1.00 75.94 295 ILE A O 1
ATOM 2307 N N . LEU A 1 296 ? 10.959 -13.107 -16.909 1.00 76.38 296 LEU A N 1
ATOM 2308 C CA . LEU A 1 296 ? 11.375 -14.319 -16.203 1.00 76.38 296 LEU A CA 1
ATOM 2309 C C . LEU A 1 296 ? 11.374 -15.498 -17.178 1.00 76.38 296 LEU A C 1
ATOM 2311 O O . LEU A 1 296 ? 10.427 -15.632 -17.946 1.00 76.38 296 LEU A O 1
ATOM 2315 N N . LYS A 1 297 ? 12.381 -16.379 -17.127 1.00 80.94 297 LYS A N 1
ATOM 2316 C CA . LYS A 1 297 ? 12.278 -17.694 -17.782 1.00 80.94 297 LYS A CA 1
ATOM 2317 C C . LYS A 1 297 ? 11.367 -18.585 -16.934 1.00 80.94 297 LYS A C 1
ATOM 2319 O O . LYS A 1 297 ? 11.550 -18.628 -15.722 1.00 80.94 297 LYS A O 1
ATOM 2324 N N . ALA A 1 298 ? 10.400 -19.235 -17.568 1.00 83.44 298 ALA A N 1
ATOM 2325 C CA . ALA A 1 298 ? 9.322 -19.994 -16.944 1.00 83.44 298 ALA A CA 1
ATOM 2326 C C . ALA A 1 298 ? 8.930 -21.194 -17.817 1.00 83.44 298 ALA A C 1
ATOM 2328 O O . ALA A 1 298 ? 9.150 -21.176 -19.030 1.00 83.44 298 ALA A O 1
ATOM 2329 N N . GLN A 1 299 ? 8.281 -22.191 -17.222 1.00 87.56 299 GLN A N 1
ATOM 2330 C CA . GLN A 1 299 ? 7.482 -23.165 -17.967 1.00 87.56 299 GLN A CA 1
ATOM 2331 C C . GLN A 1 299 ? 6.018 -22.702 -18.019 1.00 87.56 299 GLN A C 1
ATOM 2333 O O . GLN A 1 299 ? 5.536 -22.059 -17.087 1.00 87.56 299 GLN A O 1
ATOM 2338 N N . LEU A 1 300 ? 5.308 -23.015 -19.101 1.00 89.31 300 LEU A N 1
ATOM 2339 C CA . LEU A 1 300 ? 3.884 -22.738 -19.296 1.00 89.31 300 LEU A CA 1
ATOM 2340 C C . LEU A 1 300 ? 3.134 -24.057 -19.535 1.00 89.31 300 LEU A C 1
ATOM 2342 O O . LEU A 1 300 ? 3.520 -24.804 -20.427 1.00 89.31 300 LEU A O 1
ATOM 2346 N N . SER A 1 301 ? 2.074 -24.326 -18.768 1.00 88.31 301 SER A N 1
ATOM 2347 C CA . SER A 1 301 ? 1.203 -25.505 -18.892 1.00 88.31 301 SER A CA 1
ATOM 2348 C C . SER A 1 301 ? -0.093 -25.151 -19.623 1.00 88.31 301 SER A C 1
ATOM 2350 O O . SER A 1 301 ? -0.917 -24.396 -19.091 1.00 88.31 301 SER A O 1
ATOM 2352 N N . LEU A 1 302 ? -0.292 -25.722 -20.815 1.00 86.62 302 LEU A N 1
ATOM 2353 C CA . LEU A 1 302 ? -1.472 -25.522 -21.667 1.00 86.62 302 LEU A CA 1
ATOM 2354 C C . LEU A 1 302 ? -2.251 -26.834 -21.883 1.00 86.62 302 LEU A C 1
ATOM 2356 O O . LEU A 1 302 ? -1.628 -27.892 -21.942 1.00 86.62 302 LEU A O 1
ATOM 2360 N N . PRO A 1 303 ? -3.587 -26.794 -22.035 1.00 85.56 303 PRO A N 1
ATOM 2361 C CA . PRO A 1 303 ? -4.391 -27.937 -22.484 1.00 85.56 303 PRO A CA 1
ATOM 2362 C C . PRO A 1 303 ? -3.960 -28.465 -23.865 1.00 85.56 303 PRO A C 1
ATOM 2364 O O . PRO A 1 303 ? -3.604 -27.667 -24.729 1.00 85.56 303 PRO A O 1
ATOM 2367 N N . HIS A 1 304 ? -4.010 -29.784 -24.103 1.00 82.12 304 HIS A N 1
ATOM 2368 C CA . HIS A 1 304 ? -3.583 -30.399 -25.380 1.00 82.12 304 HIS A CA 1
ATOM 2369 C C . HIS A 1 304 ? -4.374 -29.949 -26.622 1.00 82.12 304 HIS A C 1
ATOM 2371 O O . HIS A 1 304 ? -3.848 -30.013 -27.730 1.00 82.12 304 HIS A O 1
ATOM 2377 N N . ASP A 1 305 ? -5.609 -29.482 -26.451 1.00 80.94 305 ASP A N 1
ATOM 2378 C CA . ASP A 1 305 ? -6.447 -28.890 -27.498 1.00 80.94 305 ASP A CA 1
ATOM 2379 C C . ASP A 1 305 ? -6.062 -27.436 -27.834 1.00 80.94 305 ASP A C 1
ATOM 2381 O O . ASP A 1 305 ? -6.437 -26.927 -28.890 1.00 80.94 305 ASP A O 1
ATOM 2385 N N . THR A 1 306 ? -5.265 -26.768 -26.990 1.00 81.88 306 THR A N 1
ATOM 2386 C CA . THR A 1 306 ? -4.726 -25.435 -27.293 1.00 81.88 306 THR A CA 1
ATOM 2387 C C . THR A 1 306 ? -3.619 -25.540 -28.349 1.00 81.88 306 THR A C 1
ATOM 2389 O O . THR A 1 306 ? -2.595 -26.182 -28.080 1.00 81.88 306 THR A O 1
ATOM 2392 N N . PRO A 1 307 ? -3.752 -24.876 -29.520 1.00 79.69 307 PRO A N 1
ATOM 2393 C CA . PRO A 1 307 ? -2.743 -24.904 -30.575 1.00 79.69 307 PRO A CA 1
ATOM 2394 C C . PRO A 1 307 ? -1.363 -24.521 -30.050 1.00 79.69 307 PRO A C 1
ATOM 2396 O O . PRO A 1 307 ? -1.223 -23.526 -29.334 1.00 79.69 307 PRO A O 1
ATOM 2399 N N . ARG A 1 308 ? -0.341 -25.302 -30.421 1.00 81.50 308 ARG A N 1
ATOM 2400 C CA . ARG A 1 308 ? 1.020 -25.091 -29.924 1.00 81.50 308 ARG A CA 1
ATOM 2401 C C . ARG A 1 308 ? 1.507 -23.698 -30.345 1.00 81.50 308 ARG A C 1
ATOM 2403 O O . ARG A 1 308 ? 1.601 -23.451 -31.550 1.00 81.50 308 ARG A O 1
ATOM 2410 N N . PRO A 1 309 ? 1.796 -22.782 -29.401 1.00 83.06 309 PRO A N 1
ATOM 2411 C CA . PRO A 1 309 ? 2.306 -21.465 -29.752 1.00 83.06 309 PRO A CA 1
ATOM 2412 C C . PRO A 1 309 ? 3.647 -21.590 -30.489 1.00 83.06 309 PRO A C 1
ATOM 2414 O O . PRO A 1 309 ? 4.348 -22.599 -30.375 1.00 83.06 309 PRO A O 1
ATOM 2417 N N . THR A 1 310 ? 4.014 -20.554 -31.237 1.00 78.94 310 THR A N 1
ATOM 2418 C CA . THR A 1 310 ? 5.268 -20.473 -31.991 1.00 78.94 310 THR A CA 1
ATOM 2419 C C . THR A 1 310 ? 6.169 -19.385 -31.412 1.00 78.94 310 THR A C 1
ATOM 2421 O O . THR A 1 310 ? 5.714 -18.434 -30.782 1.00 78.94 310 THR A O 1
ATOM 2424 N N . GLU A 1 311 ? 7.474 -19.487 -31.655 1.00 73.81 311 GLU A N 1
ATOM 2425 C CA . GLU A 1 311 ? 8.457 -18.457 -31.274 1.00 73.81 311 GLU A CA 1
ATOM 2426 C C . GLU A 1 311 ? 8.242 -17.110 -31.978 1.00 73.81 311 GLU A C 1
ATOM 2428 O O . GLU A 1 311 ? 8.866 -16.112 -31.622 1.00 73.81 311 GLU A O 1
ATOM 2433 N N . GLN A 1 312 ? 7.380 -17.083 -32.997 1.00 64.81 312 GLN A N 1
ATOM 2434 C CA . GLN A 1 312 ? 7.196 -15.931 -33.865 1.00 64.81 312 GLN A CA 1
ATOM 2435 C C . GLN A 1 312 ? 6.336 -14.825 -33.244 1.00 64.81 312 GLN A C 1
ATOM 2437 O O . GLN A 1 312 ? 6.353 -13.692 -33.727 1.00 64.81 312 GLN A O 1
ATOM 2442 N N . TYR A 1 313 ? 5.589 -15.134 -32.182 1.00 75.50 313 TYR A N 1
ATOM 2443 C CA . TYR A 1 313 ? 4.615 -14.222 -31.597 1.00 75.50 313 TYR A CA 1
ATOM 2444 C C . TYR A 1 313 ? 4.740 -14.126 -30.075 1.00 75.50 313 TYR A C 1
ATOM 2446 O O . TYR A 1 313 ? 5.236 -15.025 -29.397 1.00 75.50 313 TYR A O 1
ATOM 2454 N N . VAL A 1 314 ? 4.242 -13.013 -29.535 1.00 82.19 314 VAL A N 1
ATOM 2455 C CA . VAL A 1 314 ? 4.016 -12.842 -28.098 1.00 82.19 314 VAL A CA 1
ATOM 2456 C C . VAL A 1 314 ? 2.538 -13.091 -27.823 1.00 82.19 314 VAL A C 1
ATOM 2458 O O . VAL A 1 314 ? 1.669 -12.589 -28.536 1.00 82.19 314 VAL A O 1
ATOM 2461 N N . TYR A 1 315 ? 2.247 -13.848 -26.774 1.00 89.38 315 TYR A N 1
ATOM 2462 C CA . TYR A 1 315 ? 0.900 -14.234 -26.377 1.00 89.38 315 TYR A CA 1
ATOM 2463 C C . TYR A 1 315 ? 0.555 -13.616 -25.026 1.00 89.38 315 TYR A C 1
ATOM 2465 O O . TYR A 1 315 ? 1.408 -13.514 -24.153 1.00 89.38 315 TYR A O 1
ATOM 2473 N N . ARG A 1 316 ? -0.702 -13.240 -24.818 1.00 91.56 316 ARG A N 1
ATOM 2474 C CA . ARG A 1 316 ? -1.270 -12.912 -23.508 1.00 91.56 316 ARG A CA 1
ATOM 2475 C C . ARG A 1 316 ? -1.997 -14.135 -22.961 1.00 91.56 316 ARG A C 1
ATOM 2477 O O . ARG A 1 316 ? -2.716 -14.797 -23.710 1.00 91.56 316 ARG A O 1
ATOM 2484 N N . LEU A 1 317 ? -1.818 -14.427 -21.677 1.00 89.88 317 LEU A N 1
ATOM 2485 C CA . LEU A 1 317 ? -2.451 -15.583 -21.043 1.00 89.88 317 LEU A CA 1
ATOM 2486 C C . LEU A 1 317 ? -3.950 -15.319 -20.814 1.00 89.88 317 LEU A C 1
ATOM 2488 O O . LEU A 1 317 ? -4.347 -14.210 -20.451 1.00 89.88 317 LEU A O 1
ATOM 2492 N N . ALA A 1 318 ? -4.790 -16.331 -21.021 1.00 79.06 318 ALA A N 1
ATOM 2493 C CA . ALA A 1 318 ? -6.241 -16.235 -20.874 1.00 79.06 318 ALA A CA 1
ATOM 2494 C C . ALA A 1 318 ? -6.842 -17.507 -20.240 1.00 79.06 318 ALA A C 1
ATOM 2496 O O . ALA A 1 318 ? -6.176 -18.537 -20.110 1.00 79.06 318 ALA A O 1
ATOM 2497 N N . GLY A 1 319 ? -8.101 -17.420 -19.798 1.00 80.06 319 GLY A N 1
ATOM 2498 C CA . GLY A 1 319 ? -8.732 -18.437 -18.946 1.00 80.06 319 GLY A CA 1
ATOM 2499 C C . GLY A 1 319 ? -8.267 -18.356 -17.486 1.00 80.06 319 GLY A C 1
ATOM 2500 O O . GLY A 1 319 ? -7.865 -17.284 -17.023 1.00 80.06 319 GLY A O 1
ATOM 2501 N N . ALA A 1 320 ? -8.319 -19.470 -16.750 1.00 72.00 320 ALA A N 1
ATOM 2502 C CA . ALA A 1 320 ? -7.845 -19.524 -15.371 1.00 72.00 320 ALA A CA 1
ATOM 2503 C C . ALA A 1 320 ? -6.314 -19.650 -15.346 1.00 72.00 320 ALA A C 1
ATOM 2505 O O . ALA A 1 320 ? -5.740 -20.724 -15.527 1.00 72.00 320 ALA A O 1
ATOM 2506 N N . VAL A 1 321 ? -5.636 -18.525 -15.112 1.00 80.12 321 VAL A N 1
ATOM 2507 C CA . VAL A 1 321 ? -4.171 -18.484 -15.046 1.00 80.12 321 VAL A CA 1
ATOM 2508 C C . VAL A 1 321 ? -3.706 -18.666 -13.602 1.00 80.12 321 VAL A C 1
ATOM 2510 O O . VAL A 1 321 ? -4.165 -17.952 -12.711 1.00 80.12 321 VAL A O 1
ATOM 2513 N N . ARG A 1 322 ? -2.799 -19.616 -13.350 1.00 78.00 322 ARG A N 1
ATOM 2514 C CA . ARG A 1 322 ? -2.273 -19.929 -12.007 1.00 78.00 322 ARG A CA 1
ATOM 2515 C C . ARG A 1 322 ? -0.764 -20.202 -12.046 1.00 78.00 322 ARG A C 1
ATOM 2517 O O . ARG A 1 322 ? -0.270 -20.769 -13.011 1.00 78.00 322 ARG A O 1
ATOM 2524 N N . LEU A 1 323 ? -0.020 -19.811 -11.016 1.00 81.50 323 LEU A N 1
ATOM 2525 C CA . LEU A 1 323 ? 1.376 -20.199 -10.797 1.00 81.50 323 LEU A CA 1
ATOM 2526 C C . LEU A 1 323 ? 1.398 -21.525 -10.036 1.00 81.50 323 LEU A C 1
ATOM 2528 O O . LEU A 1 323 ? 0.924 -21.563 -8.907 1.00 81.50 323 LEU A O 1
ATOM 2532 N N . LEU A 1 324 ? 1.969 -22.560 -10.643 1.00 75.12 324 LEU A N 1
ATOM 2533 C CA . LEU A 1 324 ? 2.265 -23.860 -10.048 1.00 75.12 324 LEU A CA 1
ATOM 2534 C C . LEU A 1 324 ? 3.687 -23.841 -9.461 1.00 75.12 324 LEU A C 1
ATOM 2536 O O . LEU A 1 324 ? 4.621 -23.457 -10.166 1.00 75.12 324 LEU A O 1
ATOM 2540 N N . VAL A 1 325 ? 3.879 -24.269 -8.209 1.00 72.44 325 VAL A N 1
ATOM 2541 C CA . VAL A 1 325 ? 5.204 -24.375 -7.558 1.00 72.44 325 VAL A CA 1
ATOM 2542 C C . VAL A 1 325 ? 5.326 -25.695 -6.796 1.00 72.44 325 VAL A C 1
ATOM 2544 O O . VAL A 1 325 ? 4.700 -25.857 -5.746 1.00 72.44 325 VAL A O 1
ATOM 2547 N N . THR A 1 326 ? 6.140 -26.625 -7.295 1.00 63.03 326 THR A N 1
ATOM 2548 C CA . THR A 1 326 ? 6.491 -27.865 -6.578 1.00 63.03 326 THR A CA 1
ATOM 2549 C C . THR A 1 326 ? 7.616 -27.597 -5.592 1.00 63.03 326 THR A C 1
ATOM 2551 O O . THR A 1 326 ? 8.620 -26.968 -5.948 1.00 63.03 326 THR A O 1
ATOM 2554 N N . GLU A 1 327 ? 7.478 -28.112 -4.378 1.00 54.62 327 GLU A N 1
ATOM 2555 C CA . GLU A 1 327 ? 8.557 -28.103 -3.393 1.00 54.62 327 GLU A CA 1
ATOM 2556 C C . GLU A 1 327 ? 9.630 -29.146 -3.770 1.00 54.62 327 GLU A C 1
ATOM 2558 O O . GLU A 1 327 ? 9.421 -29.989 -4.643 1.00 54.62 327 GLU A O 1
ATOM 2563 N N . ALA A 1 328 ? 10.834 -29.007 -3.214 1.00 50.38 328 ALA A N 1
ATOM 2564 C CA . ALA A 1 328 ? 11.961 -29.876 -3.538 1.00 50.38 328 ALA A CA 1
ATOM 2565 C C . ALA A 1 328 ? 12.023 -31.027 -2.525 1.00 50.38 328 ALA A C 1
ATOM 2567 O O . ALA A 1 328 ? 12.441 -30.814 -1.390 1.00 50.38 328 ALA A O 1
ATOM 2568 N N . ASP A 1 329 ? 11.650 -32.238 -2.948 1.00 44.47 329 ASP A N 1
ATOM 2569 C CA . ASP A 1 329 ? 11.603 -33.444 -2.099 1.00 44.47 329 ASP A CA 1
ATOM 2570 C C . ASP A 1 329 ? 12.966 -33.849 -1.510 1.00 44.47 329 ASP A C 1
ATOM 2572 O O . ASP A 1 329 ? 13.039 -34.657 -0.583 1.00 44.47 329 ASP A O 1
ATOM 2576 N N . ARG A 1 330 ? 14.074 -33.333 -2.061 1.00 44.62 330 ARG A N 1
ATOM 2577 C CA . ARG A 1 330 ? 15.436 -33.697 -1.650 1.00 44.62 330 ARG A CA 1
ATOM 2578 C C . ARG A 1 330 ? 16.316 -32.469 -1.419 1.00 44.62 330 ARG A C 1
ATOM 2580 O O . ARG A 1 330 ? 16.325 -31.560 -2.255 1.00 44.62 330 ARG A O 1
ATOM 2587 N N . PRO A 1 331 ? 17.143 -32.457 -0.353 1.00 34.75 331 PRO A N 1
ATOM 2588 C CA . PRO A 1 331 ? 18.120 -31.396 -0.137 1.00 34.75 331 PRO A CA 1
ATOM 2589 C C . PRO A 1 331 ? 19.130 -31.366 -1.293 1.00 34.75 331 PRO A C 1
ATOM 2591 O O . PRO A 1 331 ? 19.938 -32.278 -1.456 1.00 34.75 331 PRO A O 1
ATOM 2594 N N . GLY A 1 332 ? 19.068 -30.307 -2.103 1.00 44.06 332 GLY A N 1
ATOM 2595 C CA . GLY A 1 332 ? 19.901 -30.115 -3.295 1.00 44.06 332 GLY A CA 1
ATOM 2596 C C . GLY A 1 332 ? 19.115 -29.951 -4.600 1.00 44.06 332 GLY A C 1
ATOM 2597 O O . GLY A 1 332 ? 19.667 -29.417 -5.561 1.00 44.06 332 GLY A O 1
ATOM 2598 N N . GLU A 1 333 ? 17.834 -30.332 -4.646 1.00 51.81 333 GLU A N 1
ATOM 2599 C CA . GLU A 1 333 ? 16.966 -29.963 -5.768 1.00 51.81 333 GLU A CA 1
ATOM 2600 C C . GLU A 1 333 ? 16.491 -28.507 -5.666 1.00 51.81 333 GLU A C 1
ATOM 2602 O O . GLU A 1 333 ? 16.371 -27.930 -4.585 1.00 51.81 333 GLU A O 1
ATOM 2607 N N . SER A 1 334 ? 16.217 -27.899 -6.821 1.00 51.09 334 SER A N 1
ATOM 2608 C CA . SER A 1 334 ? 15.673 -26.543 -6.900 1.00 51.09 334 SER A CA 1
ATOM 2609 C C . SER A 1 334 ? 14.155 -26.580 -7.053 1.00 51.09 334 SER A C 1
ATOM 2611 O O . SER A 1 334 ? 13.618 -27.393 -7.802 1.00 51.09 334 SER A O 1
ATOM 2613 N N . THR A 1 335 ? 13.464 -25.676 -6.356 1.00 60.09 335 THR A N 1
ATOM 2614 C CA . THR A 1 335 ? 12.013 -25.473 -6.455 1.00 60.09 335 THR A CA 1
ATOM 2615 C C . THR A 1 335 ? 11.601 -25.235 -7.914 1.00 60.09 335 THR A C 1
ATOM 2617 O O . THR A 1 335 ? 11.887 -24.173 -8.478 1.00 60.09 335 THR A O 1
ATOM 2620 N N . ARG A 1 336 ? 10.936 -26.215 -8.539 1.00 70.19 336 ARG A N 1
ATOM 2621 C CA . ARG A 1 336 ? 10.423 -26.093 -9.914 1.00 70.19 336 ARG A CA 1
ATOM 2622 C C . ARG A 1 336 ? 9.090 -25.338 -9.905 1.00 70.19 336 ARG A C 1
ATOM 2624 O O . ARG A 1 336 ? 8.310 -25.430 -8.957 1.00 70.19 336 ARG A O 1
ATOM 2631 N N . TRP A 1 337 ? 8.828 -24.568 -10.958 1.00 78.44 337 TRP A N 1
ATOM 2632 C CA . TRP A 1 337 ? 7.597 -23.790 -11.087 1.00 78.44 337 TRP A CA 1
ATOM 2633 C C . TRP A 1 337 ? 7.200 -23.580 -12.551 1.00 78.44 337 TRP A C 1
ATOM 2635 O O . TRP A 1 337 ? 8.050 -23.446 -13.434 1.00 78.44 337 TRP A O 1
ATOM 2645 N N . ALA A 1 338 ? 5.894 -23.516 -12.793 1.00 85.12 338 ALA A N 1
ATOM 2646 C CA . ALA A 1 338 ? 5.290 -23.286 -14.101 1.00 85.12 338 ALA A CA 1
ATOM 2647 C C . ALA A 1 338 ? 4.075 -22.361 -13.974 1.00 85.12 338 ALA A C 1
ATOM 2649 O O . ALA A 1 338 ? 3.508 -22.206 -12.899 1.00 85.12 338 ALA A O 1
ATOM 2650 N N . VAL A 1 339 ? 3.631 -21.758 -15.072 1.00 86.38 339 VAL A N 1
ATOM 2651 C CA . VAL A 1 339 ? 2.363 -21.026 -15.131 1.00 86.38 339 VAL A CA 1
ATOM 2652 C C . VAL A 1 339 ? 1.350 -21.847 -15.919 1.00 86.38 339 VAL A C 1
ATOM 2654 O O . VAL A 1 339 ? 1.548 -22.152 -17.087 1.00 86.38 339 VAL A O 1
ATOM 2657 N N . ARG A 1 340 ? 0.248 -22.214 -15.279 1.00 87.69 340 ARG A N 1
ATOM 2658 C CA . ARG A 1 340 ? -0.938 -22.811 -15.892 1.00 87.69 340 ARG A CA 1
ATOM 2659 C C . ARG A 1 340 ? -1.763 -21.706 -16.553 1.00 87.69 340 ARG A C 1
ATOM 2661 O O . ARG A 1 340 ? -1.991 -20.679 -15.920 1.00 87.69 340 ARG A O 1
ATOM 2668 N N . ALA A 1 341 ? -2.217 -21.903 -17.788 1.00 88.12 341 ALA A N 1
ATOM 2669 C CA . ALA A 1 341 ? -3.193 -21.041 -18.466 1.00 88.12 341 ALA A CA 1
ATOM 2670 C C . ALA A 1 341 ? -4.072 -21.887 -19.394 1.00 88.12 341 ALA A C 1
ATOM 2672 O O . ALA A 1 341 ? -3.568 -22.824 -20.004 1.00 88.12 341 ALA A O 1
ATOM 2673 N N . ASP A 1 342 ? -5.367 -21.601 -19.509 1.00 82.81 342 ASP A N 1
ATOM 2674 C CA . ASP A 1 342 ? -6.270 -22.455 -20.305 1.00 82.81 342 ASP A CA 1
ATOM 2675 C C . ASP A 1 342 ? -6.355 -22.042 -21.777 1.00 82.81 342 ASP A C 1
ATOM 2677 O O . ASP A 1 342 ? -6.844 -22.803 -22.600 1.00 82.81 342 ASP A O 1
ATOM 2681 N N . SER A 1 343 ? -5.889 -20.841 -22.126 1.00 82.88 343 SER A N 1
ATOM 2682 C CA . SER A 1 343 ? -5.805 -20.381 -23.514 1.00 82.88 343 SER A CA 1
ATOM 2683 C C . SER A 1 343 ? -4.765 -19.272 -23.689 1.00 82.88 343 SER A C 1
ATOM 2685 O O . SER A 1 343 ? -4.290 -18.663 -22.723 1.00 82.88 343 SER A O 1
ATOM 2687 N N . LEU A 1 344 ? -4.419 -18.997 -24.948 1.00 89.06 344 LEU A N 1
ATOM 2688 C CA . LEU A 1 344 ? -3.505 -17.933 -25.354 1.00 89.06 344 LEU A CA 1
ATOM 2689 C C . LEU A 1 344 ? -4.179 -16.980 -26.342 1.00 89.06 344 LEU A C 1
ATOM 2691 O O . LEU A 1 344 ? -4.823 -17.410 -27.294 1.00 89.06 344 LEU A O 1
ATOM 2695 N N . ILE A 1 345 ? -3.964 -15.678 -26.153 1.00 87.38 345 ILE A N 1
ATOM 2696 C CA . ILE A 1 345 ? -4.369 -14.629 -27.095 1.00 87.38 345 ILE A CA 1
ATOM 2697 C C . ILE A 1 345 ? -3.106 -14.064 -27.743 1.00 87.38 345 ILE A C 1
ATOM 2699 O O . ILE A 1 345 ? -2.310 -13.411 -27.072 1.00 87.38 345 ILE A O 1
ATOM 2703 N N . GLN A 1 346 ? -2.918 -14.292 -29.040 1.00 85.88 346 GLN A N 1
ATOM 2704 C CA . GLN A 1 346 ? -1.815 -13.704 -29.804 1.00 85.88 346 GLN A CA 1
ATOM 2705 C C . GLN A 1 346 ? -1.906 -12.167 -29.804 1.00 85.88 346 GLN A C 1
ATOM 2707 O O . GLN A 1 346 ? -2.966 -11.601 -30.080 1.00 85.88 346 GLN A O 1
ATOM 2712 N N . LEU A 1 347 ? -0.797 -11.486 -29.506 1.00 73.81 347 LEU A N 1
ATOM 2713 C CA . LEU A 1 347 ? -0.688 -10.030 -29.610 1.00 73.81 347 LEU A CA 1
ATOM 2714 C C . LEU A 1 347 ? -0.225 -9.619 -31.012 1.00 73.81 347 LEU A C 1
ATOM 2716 O O . LEU A 1 347 ? 0.615 -10.282 -31.621 1.00 73.81 347 LEU A O 1
ATOM 2720 N N . LYS A 1 348 ? -0.772 -8.507 -31.514 1.00 68.12 348 LYS A N 1
ATOM 2721 C CA . LYS A 1 348 ? -0.412 -7.917 -32.815 1.00 68.12 348 LYS A CA 1
ATOM 2722 C C . LYS A 1 348 ? 0.850 -7.056 -32.699 1.00 68.12 348 LYS A C 1
ATOM 2724 O O . LYS A 1 348 ? 1.194 -6.637 -31.596 1.00 68.12 348 LYS A O 1
ATOM 2729 N N . GLY A 1 349 ? 1.519 -6.789 -33.826 1.00 56.22 349 GLY A N 1
ATOM 2730 C CA . GLY A 1 349 ? 2.898 -6.278 -33.900 1.00 56.22 349 GLY A CA 1
ATOM 2731 C C . GLY A 1 349 ? 3.297 -5.244 -32.838 1.00 56.22 349 GLY A C 1
ATOM 2732 O O . GLY A 1 349 ? 4.152 -5.524 -32.000 1.00 56.22 349 GLY A O 1
ATOM 2733 N N . LEU A 1 350 ? 2.638 -4.081 -32.820 1.00 49.81 350 LEU A N 1
ATOM 2734 C CA . LEU A 1 350 ? 2.940 -2.995 -31.873 1.00 49.81 350 LEU A CA 1
ATOM 2735 C C . LEU A 1 350 ? 2.686 -3.366 -30.402 1.00 49.81 350 LEU A C 1
ATOM 2737 O O . LEU A 1 350 ? 3.455 -2.970 -29.527 1.00 49.81 350 LEU A O 1
ATOM 2741 N N . ASP A 1 351 ? 1.638 -4.134 -30.101 1.00 53.78 351 ASP A N 1
ATOM 2742 C CA . ASP A 1 351 ? 1.357 -4.569 -28.727 1.00 53.78 351 ASP A CA 1
ATOM 2743 C C . ASP A 1 351 ? 2.361 -5.628 -28.260 1.00 53.78 351 ASP A C 1
ATOM 2745 O O . ASP A 1 351 ? 2.784 -5.606 -27.104 1.00 53.78 351 ASP A O 1
ATOM 2749 N N . ALA A 1 352 ? 2.796 -6.511 -29.166 1.00 59.56 352 ALA A N 1
ATOM 2750 C CA . ALA A 1 352 ? 3.859 -7.477 -28.918 1.00 59.56 352 ALA A CA 1
ATOM 2751 C C . ALA A 1 352 ? 5.208 -6.778 -28.672 1.00 59.56 352 ALA A C 1
ATOM 2753 O O . ALA A 1 352 ? 5.869 -7.078 -27.675 1.00 59.56 352 ALA A O 1
ATOM 2754 N N . GLU A 1 353 ? 5.595 -5.806 -29.505 1.00 56.41 353 GLU A N 1
ATOM 2755 C CA . GLU A 1 353 ? 6.826 -5.017 -29.344 1.00 56.41 353 GLU A CA 1
ATOM 2756 C C . GLU A 1 353 ? 6.861 -4.302 -27.983 1.00 56.41 353 GLU A C 1
ATOM 2758 O O . GLU A 1 353 ? 7.836 -4.420 -27.235 1.00 56.41 353 GLU A O 1
ATOM 2763 N N . ARG A 1 354 ? 5.749 -3.662 -27.589 1.00 57.34 354 ARG A N 1
ATOM 2764 C CA . ARG A 1 354 ? 5.599 -2.956 -26.299 1.00 57.34 354 ARG A CA 1
ATOM 2765 C C . ARG A 1 354 ? 5.757 -3.860 -25.072 1.00 57.34 354 ARG A C 1
ATOM 2767 O O . ARG A 1 354 ? 6.006 -3.357 -23.976 1.00 57.34 354 ARG A O 1
ATOM 2774 N N . THR A 1 355 ? 5.670 -5.184 -25.217 1.00 62.28 355 THR A N 1
ATOM 2775 C CA . THR A 1 355 ? 5.998 -6.102 -24.114 1.00 62.28 355 THR A CA 1
ATOM 2776 C C . THR A 1 355 ? 7.500 -6.181 -23.829 1.00 62.28 355 THR A C 1
ATOM 2778 O O . THR A 1 355 ? 7.881 -6.431 -22.685 1.00 62.28 355 THR A O 1
ATOM 2781 N N . GLY A 1 356 ? 8.368 -5.988 -24.826 1.00 66.44 356 GLY A N 1
ATOM 2782 C CA . GLY A 1 356 ? 9.799 -6.304 -24.731 1.00 66.44 356 GLY A CA 1
ATOM 2783 C C . GLY A 1 356 ? 10.127 -7.808 -24.667 1.00 66.44 356 GLY A C 1
ATOM 2784 O O . GLY A 1 356 ? 11.290 -8.158 -24.490 1.00 66.44 356 GLY A O 1
ATOM 2785 N N . LEU A 1 357 ? 9.132 -8.698 -24.804 1.00 65.06 357 LEU A N 1
ATOM 2786 C CA . LEU A 1 357 ? 9.337 -10.133 -25.059 1.00 65.06 357 LEU A CA 1
ATOM 2787 C C . LEU A 1 357 ? 9.523 -10.440 -26.551 1.00 65.06 357 LEU A C 1
ATOM 2789 O O . LEU A 1 357 ? 10.051 -11.494 -26.897 1.00 65.06 357 LEU A O 1
ATOM 2793 N N . TRP A 1 358 ? 9.076 -9.535 -27.424 1.00 55.72 358 TRP A N 1
ATOM 2794 C CA . TRP A 1 358 ? 9.196 -9.674 -28.871 1.00 55.72 358 TRP A CA 1
ATOM 2795 C C . TRP A 1 358 ? 10.667 -9.726 -29.299 1.00 55.72 358 TRP A C 1
ATOM 2797 O O . TRP A 1 358 ? 11.488 -8.912 -28.866 1.00 55.72 358 TRP A O 1
ATOM 2807 N N . ARG A 1 359 ? 11.002 -10.699 -30.153 1.00 50.97 359 ARG A N 1
ATOM 2808 C CA . ARG A 1 359 ? 12.339 -10.877 -30.731 1.00 50.97 359 ARG A CA 1
ATOM 2809 C C . ARG A 1 359 ? 12.291 -10.529 -32.229 1.00 50.97 359 ARG A C 1
ATOM 2811 O O . ARG A 1 359 ? 11.279 -10.826 -32.858 1.00 50.97 359 ARG A O 1
ATOM 2818 N N . PRO A 1 360 ? 13.353 -9.954 -32.835 1.00 40.69 360 PRO A N 1
ATOM 2819 C CA . PRO A 1 360 ? 13.218 -9.291 -34.137 1.00 40.69 360 PRO A CA 1
ATOM 2820 C C . PRO A 1 360 ? 13.351 -10.120 -35.441 1.00 40.69 360 PRO A C 1
ATOM 2822 O O . PRO A 1 360 ? 13.484 -9.474 -36.479 1.00 40.69 360 PRO A O 1
ATOM 2825 N N . PRO A 1 361 ? 13.359 -11.474 -35.503 1.00 43.47 361 PRO A N 1
ATOM 2826 C CA . PRO A 1 361 ? 13.373 -12.179 -36.789 1.00 43.47 361 PRO A CA 1
ATOM 2827 C C . PRO A 1 361 ? 11.957 -12.472 -37.336 1.00 43.47 361 PRO A C 1
ATOM 2829 O O . PRO A 1 361 ? 11.765 -13.502 -37.976 1.00 43.47 361 PRO A O 1
ATOM 2832 N N . VAL A 1 362 ? 10.962 -11.606 -37.089 1.00 37.34 362 VAL A N 1
ATOM 2833 C CA . VAL A 1 362 ? 9.584 -11.750 -37.612 1.00 37.34 362 VAL A CA 1
ATOM 2834 C C . VAL A 1 362 ? 9.020 -10.394 -38.037 1.00 37.34 362 VAL A C 1
ATOM 2836 O O . VAL A 1 362 ? 9.249 -9.387 -37.371 1.00 37.34 362 VAL A O 1
ATOM 2839 N N . ALA A 1 363 ? 8.307 -10.370 -39.164 1.00 34.97 363 ALA A N 1
ATOM 2840 C CA . ALA A 1 363 ? 7.783 -9.158 -39.785 1.00 34.97 363 ALA A CA 1
ATOM 2841 C C . ALA A 1 363 ? 6.597 -8.529 -39.028 1.00 34.97 363 ALA A C 1
ATOM 2843 O O . ALA A 1 363 ? 5.837 -9.209 -38.338 1.00 34.97 363 ALA A O 1
ATOM 2844 N N . LEU A 1 364 ? 6.418 -7.219 -39.223 1.00 34.03 364 LEU A N 1
ATOM 2845 C CA . LEU A 1 364 ? 5.174 -6.516 -38.913 1.00 34.03 364 LEU A CA 1
ATOM 2846 C C . LEU A 1 364 ? 4.118 -6.870 -39.969 1.00 34.03 364 LEU A C 1
ATOM 2848 O O . LEU A 1 364 ? 4.353 -6.639 -41.151 1.00 34.03 364 LEU A O 1
ATOM 2852 N N . ASP A 1 365 ? 2.983 -7.400 -39.508 1.00 36.53 365 ASP A N 1
ATOM 2853 C CA . ASP A 1 365 ? 1.703 -7.557 -40.213 1.00 36.53 365 ASP A CA 1
ATOM 2854 C C . ASP A 1 365 ? 1.785 -7.858 -41.725 1.00 36.53 365 ASP A C 1
ATOM 2856 O O . ASP A 1 365 ? 1.424 -7.034 -42.568 1.00 36.53 365 ASP A O 1
ATOM 2860 N N . GLU A 1 366 ? 2.171 -9.088 -42.078 1.00 32.59 366 GLU A N 1
ATOM 2861 C CA . GLU A 1 366 ? 1.853 -9.625 -43.405 1.00 32.59 366 GLU A CA 1
ATOM 2862 C C . GLU A 1 366 ? 0.364 -10.051 -43.421 1.00 32.59 366 GLU A C 1
ATOM 2864 O O . GLU A 1 366 ? -0.061 -10.822 -42.551 1.00 32.59 366 GLU A O 1
ATOM 2869 N N . PRO A 1 367 ? -0.476 -9.526 -44.336 1.00 33.28 367 PRO A N 1
ATOM 2870 C CA . PRO A 1 367 ? -1.900 -9.845 -44.356 1.00 33.28 367 PRO A CA 1
ATOM 2871 C C . PRO A 1 367 ? -2.128 -11.305 -44.769 1.00 33.28 367 PRO A C 1
ATOM 2873 O O . PRO A 1 367 ? -1.526 -11.792 -45.724 1.00 33.28 367 PRO A O 1
ATOM 2876 N N . LEU A 1 368 ? -3.033 -11.987 -44.057 1.00 30.73 368 LEU A N 1
ATOM 2877 C CA . LEU A 1 368 ? -3.361 -13.403 -44.260 1.00 30.73 368 LEU A CA 1
ATOM 2878 C C . LEU A 1 368 ? -3.620 -13.723 -45.747 1.00 30.73 368 LEU A C 1
ATOM 2880 O O . LEU A 1 368 ? -4.577 -13.185 -46.316 1.00 30.73 368 LEU A O 1
ATOM 2884 N N . PRO A 1 369 ? -2.838 -14.618 -46.382 1.00 31.50 369 PRO A N 1
ATOM 2885 C CA . PRO A 1 369 ? -3.095 -15.017 -47.755 1.00 31.50 369 PRO A CA 1
ATOM 2886 C C . PRO A 1 369 ? -4.358 -15.880 -47.818 1.00 31.50 369 PRO A C 1
ATOM 2888 O O . PRO A 1 369 ? -4.433 -16.962 -47.232 1.00 31.50 369 PRO A O 1
ATOM 2891 N N . ALA A 1 370 ? -5.357 -15.411 -48.565 1.00 32.66 370 ALA A N 1
ATOM 2892 C CA . ALA A 1 370 ? -6.498 -16.235 -48.937 1.00 32.66 370 ALA A CA 1
ATOM 2893 C C . ALA A 1 370 ? -6.028 -17.441 -49.772 1.00 32.66 370 ALA A C 1
ATOM 2895 O O . ALA A 1 370 ? -5.151 -17.315 -50.628 1.00 32.66 370 ALA A O 1
ATOM 2896 N N . MET A 1 371 ? -6.634 -18.608 -49.541 1.00 36.62 371 MET A N 1
ATOM 2897 C CA . MET A 1 371 ? -6.322 -19.856 -50.246 1.00 36.62 371 MET A CA 1
ATOM 2898 C C . MET A 1 371 ? -6.316 -19.690 -51.775 1.00 36.62 371 MET A C 1
ATOM 2900 O O . MET A 1 371 ? -7.376 -19.462 -52.359 1.00 36.62 371 MET A O 1
ATOM 2904 N N . ARG A 1 372 ? -5.168 -19.933 -52.429 1.00 28.52 372 ARG A N 1
ATOM 2905 C CA . ARG A 1 372 ? -5.069 -20.542 -53.775 1.00 28.52 372 ARG A CA 1
ATOM 2906 C C . ARG A 1 372 ? -3.621 -20.981 -54.107 1.00 28.52 372 ARG A C 1
ATOM 2908 O O . ARG A 1 372 ? -2.702 -20.568 -53.406 1.00 28.52 372 ARG A O 1
ATOM 2915 N N . PRO A 1 373 ? -3.423 -21.905 -55.073 1.00 35.78 373 PRO A N 1
ATOM 2916 C CA . PRO A 1 373 ? -2.247 -22.779 -55.118 1.00 35.78 373 PRO A CA 1
ATOM 2917 C C . PRO A 1 373 ? -0.995 -22.163 -55.762 1.00 35.78 373 PRO A C 1
ATOM 2919 O O . PRO A 1 373 ? -1.048 -21.152 -56.458 1.00 35.78 373 PRO A O 1
ATOM 2922 N N . ALA A 1 374 ? 0.135 -22.827 -55.513 1.00 37.78 374 ALA A N 1
ATOM 2923 C CA . ALA A 1 374 ? 1.489 -22.363 -55.795 1.00 37.78 374 ALA A CA 1
ATOM 2924 C C . ALA A 1 374 ? 1.872 -22.281 -57.290 1.00 37.78 374 ALA A C 1
ATOM 2926 O O . ALA A 1 374 ? 1.516 -23.165 -58.071 1.00 37.78 374 ALA A O 1
ATOM 2927 N N . PRO A 1 375 ? 2.731 -21.310 -57.653 1.00 32.16 375 PRO A N 1
ATOM 2928 C CA . PRO A 1 375 ? 3.661 -21.399 -58.772 1.00 32.16 375 PRO A CA 1
ATOM 2929 C C . PRO A 1 375 ? 5.112 -21.684 -58.317 1.00 32.16 375 PRO A C 1
ATOM 2931 O O . PRO A 1 375 ? 5.470 -21.548 -57.148 1.00 32.16 375 PRO A O 1
ATOM 2934 N N . ALA A 1 376 ? 5.936 -22.122 -59.272 1.00 29.50 376 ALA A N 1
ATOM 2935 C CA . ALA A 1 376 ? 7.283 -22.677 -59.084 1.00 29.50 376 ALA A CA 1
ATOM 2936 C C . ALA A 1 376 ? 8.390 -21.600 -58.869 1.00 29.50 376 ALA A C 1
ATOM 2938 O O . ALA A 1 376 ? 8.113 -20.407 -58.999 1.00 29.50 376 ALA A O 1
ATOM 2939 N N . PRO A 1 377 ? 9.641 -21.976 -58.514 1.00 36.34 377 PRO A N 1
ATOM 2940 C CA . PRO A 1 377 ? 10.591 -21.055 -57.888 1.00 36.34 377 PRO A CA 1
ATOM 2941 C C . PRO A 1 377 ? 11.349 -20.164 -58.880 1.00 36.34 377 PRO A C 1
ATOM 2943 O O . PRO A 1 377 ? 11.898 -20.640 -59.874 1.00 36.34 377 PRO A O 1
ATOM 2946 N N . THR A 1 378 ? 11.502 -18.885 -58.531 1.00 29.00 378 THR A N 1
ATOM 2947 C CA . THR A 1 378 ? 12.435 -17.955 -59.181 1.00 29.00 378 THR A CA 1
ATOM 2948 C C . THR A 1 378 ? 13.506 -17.439 -58.213 1.00 29.00 378 THR A C 1
ATOM 2950 O O . THR A 1 378 ? 13.247 -17.073 -57.072 1.00 29.00 378 THR A O 1
ATOM 2953 N N . VAL A 1 379 ? 14.737 -17.470 -58.730 1.00 30.12 379 VAL A N 1
ATOM 2954 C CA . VAL A 1 379 ? 16.051 -17.056 -58.200 1.00 30.12 379 VAL A CA 1
ATOM 2955 C C . VAL A 1 379 ? 16.033 -15.929 -57.138 1.00 30.12 379 VAL A C 1
ATOM 2957 O O . VAL A 1 379 ? 15.358 -14.919 -57.334 1.00 30.12 379 VAL A O 1
ATOM 2960 N N . PRO A 1 380 ? 16.835 -16.026 -56.051 1.00 32.62 380 PRO A N 1
ATOM 2961 C CA . PRO A 1 380 ? 16.832 -15.041 -54.968 1.00 32.62 380 PRO A CA 1
ATOM 2962 C C . PRO A 1 380 ? 17.374 -13.667 -55.392 1.00 32.62 380 PRO A C 1
ATOM 2964 O O . PRO A 1 380 ? 18.521 -13.532 -55.827 1.00 32.62 380 PRO A O 1
ATOM 2967 N N . VAL A 1 381 ? 16.573 -12.625 -55.163 1.00 30.98 381 VAL A N 1
ATOM 2968 C CA . VAL A 1 381 ? 17.008 -11.225 -55.261 1.00 30.98 381 VAL A CA 1
ATOM 2969 C C . VAL A 1 381 ? 17.937 -10.898 -54.090 1.00 30.98 381 VAL A C 1
ATOM 2971 O O . VAL A 1 381 ? 17.623 -11.147 -52.927 1.00 30.98 381 VAL A O 1
ATOM 2974 N N . GLN A 1 382 ? 19.103 -10.331 -54.399 1.00 35.81 382 GLN A N 1
ATOM 2975 C CA . GLN A 1 382 ? 20.110 -9.967 -53.404 1.00 35.81 382 GLN A CA 1
ATOM 2976 C C . GLN A 1 382 ? 19.624 -8.794 -52.541 1.00 35.81 382 GLN A C 1
ATOM 2978 O O . GLN A 1 382 ? 19.233 -7.749 -53.062 1.00 35.81 382 GLN A O 1
ATOM 2983 N N . SER A 1 383 ? 19.701 -8.940 -51.217 1.00 38.97 383 SER A N 1
ATOM 2984 C CA . SER A 1 383 ? 19.372 -7.874 -50.267 1.00 38.97 383 SER A CA 1
ATOM 2985 C C . SER A 1 383 ? 20.287 -6.662 -50.472 1.00 38.97 383 SER A C 1
ATOM 2987 O O . SER A 1 383 ? 21.497 -6.755 -50.234 1.00 38.97 383 SER A O 1
ATOM 2989 N N . GLN A 1 384 ? 19.727 -5.518 -50.871 1.00 43.62 384 GLN A N 1
ATOM 2990 C CA . GLN A 1 384 ? 20.474 -4.262 -50.913 1.00 43.62 384 GLN A CA 1
ATOM 2991 C C . GLN A 1 384 ? 20.834 -3.841 -49.482 1.00 43.62 384 GLN A C 1
ATOM 2993 O O . GLN A 1 384 ? 19.965 -3.473 -48.697 1.00 43.62 384 GLN A O 1
ATOM 2998 N N . GLY A 1 385 ? 22.121 -3.930 -49.141 1.00 52.88 385 GLY A N 1
ATOM 2999 C CA . GLY A 1 385 ? 22.620 -3.539 -47.825 1.00 52.88 385 GLY A CA 1
ATOM 3000 C C . GLY A 1 385 ? 22.490 -2.036 -47.579 1.00 52.88 385 GLY A C 1
ATOM 3001 O O . GLY A 1 385 ? 22.577 -1.221 -48.502 1.00 52.88 385 GLY A O 1
ATOM 3002 N N . SER A 1 386 ? 22.331 -1.665 -46.312 1.00 68.38 386 SER A N 1
ATOM 3003 C CA . SER A 1 386 ? 22.218 -0.291 -45.847 1.00 68.38 386 SER A CA 1
ATOM 3004 C C . SER A 1 386 ? 23.322 0.599 -46.416 1.00 68.38 386 SER A C 1
ATOM 3006 O O . SER A 1 386 ? 24.524 0.302 -46.351 1.00 68.38 386 SER A O 1
ATOM 3008 N N . ARG A 1 387 ? 22.912 1.766 -46.921 1.00 74.81 387 ARG A N 1
ATOM 3009 C CA . ARG A 1 387 ? 23.817 2.816 -47.408 1.00 74.81 387 ARG A CA 1
ATOM 3010 C C . ARG A 1 387 ? 24.860 3.186 -46.343 1.00 74.81 387 ARG A C 1
ATOM 3012 O O . ARG A 1 387 ? 26.025 3.394 -46.676 1.00 74.81 387 ARG A O 1
ATOM 3019 N N . THR A 1 388 ? 24.466 3.170 -45.068 1.00 78.12 388 THR A N 1
ATOM 3020 C CA . THR A 1 388 ? 25.330 3.422 -43.904 1.00 78.12 388 THR A CA 1
ATOM 3021 C C . THR A 1 388 ? 26.422 2.364 -43.738 1.00 78.12 388 THR A C 1
ATOM 3023 O O . THR A 1 388 ? 27.594 2.716 -43.613 1.00 78.12 388 THR A O 1
ATOM 3026 N N . ALA A 1 389 ? 26.081 1.072 -43.801 1.00 80.75 389 ALA A N 1
ATOM 3027 C CA . ALA A 1 389 ? 27.066 -0.009 -43.704 1.00 80.75 389 ALA A CA 1
ATOM 3028 C C . ALA A 1 389 ? 28.049 -0.005 -44.887 1.00 80.75 389 ALA A C 1
ATOM 3030 O O . ALA A 1 389 ? 29.234 -0.289 -44.721 1.00 80.75 389 ALA A O 1
ATOM 3031 N N . THR A 1 390 ? 27.589 0.398 -46.074 1.00 82.31 390 THR A N 1
ATOM 3032 C CA . THR A 1 390 ? 28.445 0.552 -47.261 1.00 82.31 390 THR A CA 1
ATOM 3033 C C . THR A 1 390 ? 29.473 1.680 -47.090 1.00 82.31 390 THR A C 1
ATOM 3035 O O . THR A 1 390 ? 30.644 1.508 -47.437 1.00 82.31 390 THR A O 1
ATOM 3038 N N . VAL A 1 391 ? 29.068 2.818 -46.514 1.00 84.19 391 VAL A N 1
ATOM 3039 C CA . VAL A 1 391 ? 29.971 3.937 -46.179 1.00 84.19 391 VAL A CA 1
ATOM 3040 C C . VAL A 1 391 ? 30.973 3.532 -45.090 1.00 84.19 391 VAL A C 1
ATOM 3042 O O . VAL A 1 391 ? 32.175 3.752 -45.249 1.00 84.19 391 VAL A O 1
ATOM 3045 N N . LEU A 1 392 ? 30.505 2.868 -44.028 1.00 86.44 392 LEU A N 1
ATOM 3046 C CA . LEU A 1 392 ? 31.356 2.366 -42.945 1.00 86.44 392 LEU A CA 1
ATOM 3047 C C . LEU A 1 392 ? 32.401 1.355 -43.432 1.00 86.44 392 LEU A C 1
ATOM 3049 O O . LEU A 1 392 ? 33.567 1.456 -43.051 1.00 86.44 392 LEU A O 1
ATOM 3053 N N . ARG A 1 393 ? 32.016 0.432 -44.323 1.00 88.25 393 ARG A N 1
ATOM 3054 C CA . ARG A 1 393 ? 32.937 -0.535 -44.934 1.00 88.25 393 ARG A CA 1
ATOM 3055 C C . ARG A 1 393 ? 34.079 0.166 -45.664 1.00 88.25 393 ARG A C 1
ATOM 3057 O O . ARG A 1 393 ? 35.236 -0.118 -45.375 1.00 88.25 393 ARG A O 1
ATOM 3064 N N . ARG A 1 394 ? 33.777 1.123 -46.552 1.00 85.00 394 ARG A N 1
ATOM 3065 C CA . ARG A 1 394 ? 34.800 1.867 -47.315 1.00 85.00 394 ARG A CA 1
ATOM 3066 C C . ARG A 1 394 ? 35.784 2.614 -46.409 1.00 85.00 394 ARG A C 1
ATOM 3068 O O . ARG A 1 394 ? 36.977 2.652 -46.706 1.00 85.00 394 ARG A O 1
ATOM 3075 N N . ALA A 1 395 ? 35.304 3.175 -45.299 1.00 86.88 395 ALA A N 1
ATOM 3076 C CA . ALA A 1 395 ? 36.161 3.839 -44.321 1.00 86.88 395 ALA A CA 1
ATOM 3077 C C . ALA A 1 395 ? 37.057 2.854 -43.554 1.00 86.88 395 ALA A C 1
ATOM 3079 O O . ALA A 1 395 ? 38.231 3.150 -43.332 1.00 86.88 395 ALA A O 1
ATOM 3080 N N . LEU A 1 396 ? 36.544 1.672 -43.199 1.00 89.69 396 LEU A N 1
ATOM 3081 C CA . LEU A 1 396 ? 37.330 0.624 -42.541 1.00 89.69 396 LEU A CA 1
ATOM 3082 C C . LEU A 1 396 ? 38.350 -0.030 -43.478 1.00 89.69 396 LEU A C 1
ATOM 3084 O O . LEU A 1 396 ? 39.462 -0.309 -43.044 1.00 89.69 396 LEU A O 1
ATOM 3088 N N . GLU A 1 397 ? 38.047 -0.176 -44.769 1.00 88.38 397 GLU A N 1
ATOM 3089 C CA . GLU A 1 397 ? 39.055 -0.532 -45.777 1.00 88.38 397 GLU A CA 1
ATOM 3090 C C . GLU A 1 397 ? 40.164 0.533 -45.873 1.00 88.38 397 GLU A C 1
ATOM 3092 O O . GLU A 1 397 ? 41.326 0.195 -46.078 1.00 88.38 397 GLU A O 1
ATOM 3097 N N . GLY A 1 398 ? 39.833 1.821 -45.706 1.00 82.06 398 GLY A N 1
ATOM 3098 C CA . GLY A 1 398 ? 40.820 2.904 -45.603 1.00 82.06 398 GLY A CA 1
ATOM 3099 C C . GLY A 1 398 ? 41.738 2.734 -44.392 1.00 82.06 398 GLY A C 1
ATOM 3100 O O . GLY A 1 398 ? 42.955 2.700 -44.545 1.00 82.06 398 GLY A O 1
ATOM 3101 N N . VAL A 1 399 ? 41.155 2.512 -43.210 1.00 86.88 399 VAL A N 1
ATOM 3102 C CA . VAL A 1 399 ? 41.889 2.200 -41.967 1.00 86.88 399 VAL A CA 1
ATOM 3103 C C . VAL A 1 399 ? 42.774 0.954 -42.123 1.00 86.88 399 VAL A C 1
ATOM 3105 O O . VAL A 1 399 ? 43.891 0.926 -41.608 1.00 86.88 399 VAL A O 1
ATOM 3108 N N . ALA A 1 400 ? 42.312 -0.053 -42.871 1.00 87.31 400 ALA A N 1
ATOM 3109 C CA . ALA A 1 400 ? 43.074 -1.263 -43.166 1.00 87.31 400 ALA A CA 1
ATOM 3110 C C . ALA A 1 400 ? 44.298 -0.985 -44.061 1.00 87.31 400 ALA A C 1
ATOM 3112 O O . ALA A 1 400 ? 45.388 -1.469 -43.757 1.00 87.31 400 ALA A O 1
ATOM 3113 N N . ARG A 1 401 ? 44.137 -0.171 -45.121 1.00 83.31 401 ARG A N 1
ATOM 3114 C CA . ARG A 1 401 ? 45.232 0.287 -46.006 1.00 83.31 401 ARG A CA 1
ATOM 3115 C C . ARG A 1 401 ? 46.271 1.128 -45.261 1.00 83.31 401 ARG A C 1
ATOM 3117 O O . ARG A 1 401 ? 47.457 1.012 -45.540 1.00 83.31 401 ARG A O 1
ATOM 3124 N N . GLU A 1 402 ? 45.826 1.953 -44.312 1.00 81.81 402 GLU A N 1
ATOM 3125 C CA . GLU A 1 402 ? 46.677 2.779 -43.439 1.00 81.81 402 GLU A CA 1
ATOM 3126 C C . GLU A 1 402 ? 47.478 1.957 -42.403 1.00 81.81 402 GLU A C 1
ATOM 3128 O O . GLU A 1 402 ? 48.303 2.525 -41.691 1.00 81.81 402 GLU A O 1
ATOM 3133 N N . GLY A 1 403 ? 47.228 0.646 -42.262 1.00 83.12 403 GLY A N 1
ATOM 3134 C CA . GLY A 1 403 ? 47.827 -0.180 -41.202 1.00 83.12 403 GLY A CA 1
ATOM 3135 C C . GLY A 1 403 ? 47.366 0.210 -39.789 1.00 83.12 403 GLY A C 1
ATOM 3136 O O . GLY A 1 403 ? 48.023 -0.107 -38.798 1.00 83.12 403 GLY A O 1
ATOM 3137 N N . ALA A 1 404 ? 46.246 0.928 -39.681 1.00 83.25 404 ALA A N 1
ATOM 3138 C CA . ALA A 1 404 ? 45.771 1.537 -38.446 1.00 83.25 404 ALA A CA 1
ATOM 3139 C C . ALA A 1 404 ? 44.633 0.733 -37.793 1.00 83.25 404 ALA A C 1
ATOM 3141 O O . ALA A 1 404 ? 44.062 -0.192 -38.369 1.00 83.25 404 ALA A O 1
ATOM 3142 N N . THR A 1 405 ? 44.267 1.115 -36.569 1.00 89.88 405 THR A N 1
ATOM 3143 C CA . THR A 1 405 ? 42.986 0.737 -35.949 1.00 89.88 405 THR A CA 1
ATOM 3144 C C . THR A 1 405 ? 42.247 2.009 -35.549 1.00 89.88 405 THR A C 1
ATOM 3146 O O . THR A 1 405 ? 42.870 3.051 -35.343 1.00 89.88 405 THR A O 1
ATOM 3149 N N . THR A 1 406 ? 40.920 1.952 -35.480 1.00 88.94 406 THR A N 1
ATOM 3150 C CA . THR A 1 406 ? 40.064 3.120 -35.235 1.00 88.94 406 THR A CA 1
ATOM 3151 C C . THR A 1 406 ? 39.143 2.888 -34.040 1.00 88.94 406 THR A C 1
ATOM 3153 O O . THR A 1 406 ? 38.901 1.756 -33.628 1.00 88.94 406 THR A O 1
ATOM 3156 N N . THR A 1 407 ? 38.593 3.958 -33.479 1.00 89.12 407 THR A N 1
ATOM 3157 C CA . THR A 1 407 ? 37.496 3.900 -32.500 1.00 89.12 407 THR A CA 1
ATOM 3158 C C . THR A 1 407 ? 36.187 4.330 -33.156 1.00 89.12 407 THR A C 1
ATOM 3160 O O . THR A 1 407 ? 36.202 5.018 -34.175 1.00 89.12 407 THR A O 1
ATOM 3163 N N . TRP A 1 408 ? 35.037 3.996 -32.561 1.00 83.88 408 TRP A N 1
ATOM 3164 C CA . TRP A 1 408 ? 33.731 4.449 -33.068 1.00 83.88 408 TRP A CA 1
ATOM 3165 C C . TRP A 1 408 ? 33.635 5.967 -33.257 1.00 83.88 408 TRP A C 1
ATOM 3167 O O . TRP A 1 408 ? 33.059 6.414 -34.245 1.00 83.88 408 TRP A O 1
ATOM 3177 N N . LYS A 1 409 ? 34.242 6.754 -32.358 1.00 80.94 409 LYS A N 1
ATOM 3178 C CA . LYS A 1 409 ? 34.288 8.217 -32.469 1.00 80.94 409 LYS A CA 1
ATOM 3179 C C . LYS A 1 409 ? 35.077 8.670 -33.704 1.00 80.94 409 LYS A C 1
ATOM 3181 O O . LYS A 1 409 ? 34.553 9.417 -34.518 1.00 80.94 409 LYS A O 1
ATOM 3186 N N . GLN A 1 410 ? 36.299 8.166 -33.873 1.00 82.00 410 GLN A N 1
ATOM 3187 C CA . GLN A 1 410 ? 37.157 8.503 -35.017 1.00 82.00 410 GLN A CA 1
ATOM 3188 C C . GLN A 1 410 ? 36.585 7.996 -36.346 1.00 82.00 410 GLN A C 1
ATOM 3190 O O . GLN A 1 410 ? 36.749 8.639 -37.377 1.00 82.00 410 GLN A O 1
ATOM 3195 N N . LEU A 1 411 ? 35.907 6.844 -36.333 1.00 85.50 411 LEU A N 1
ATOM 3196 C CA . LEU A 1 411 ? 35.216 6.314 -37.502 1.00 85.50 411 LEU A CA 1
ATOM 3197 C C . LEU A 1 411 ? 34.054 7.231 -37.901 1.00 85.50 411 LEU A C 1
ATOM 3199 O O . LEU A 1 411 ? 33.979 7.594 -39.068 1.00 85.50 411 LEU A O 1
ATOM 3203 N N . ALA A 1 412 ? 33.220 7.653 -36.942 1.00 80.81 412 ALA A N 1
ATOM 3204 C CA . ALA A 1 412 ? 32.111 8.588 -37.151 1.00 80.81 412 ALA A CA 1
ATOM 3205 C C . ALA A 1 412 ? 32.588 9.944 -37.705 1.00 80.81 412 ALA A C 1
ATOM 3207 O O . ALA A 1 412 ? 32.079 10.404 -38.726 1.00 80.81 412 ALA A O 1
ATOM 3208 N N . GLU A 1 413 ? 33.629 10.524 -37.093 1.00 79.06 413 GLU A N 1
ATOM 3209 C CA . GLU A 1 413 ? 34.299 11.749 -37.560 1.00 79.06 413 GLU A CA 1
ATOM 3210 C C . GLU A 1 413 ? 34.834 11.596 -38.997 1.00 79.06 413 GLU A C 1
ATOM 3212 O O . GLU A 1 413 ? 34.656 12.492 -39.819 1.00 79.06 413 GLU A O 1
ATOM 3217 N N . ARG A 1 414 ? 35.430 10.442 -39.336 1.00 79.75 414 ARG A N 1
ATOM 3218 C CA . ARG A 1 414 ? 35.988 10.150 -40.669 1.00 79.75 414 ARG A CA 1
ATOM 3219 C C . ARG A 1 414 ? 34.927 9.922 -41.755 1.00 79.75 414 ARG A C 1
ATOM 3221 O O . ARG A 1 414 ? 35.220 10.180 -42.919 1.00 79.75 414 ARG A O 1
ATOM 3228 N N . VAL A 1 415 ? 33.726 9.439 -41.417 1.00 82.19 415 VAL A N 1
ATOM 3229 C CA . VAL A 1 415 ? 32.622 9.266 -42.391 1.00 82.19 415 VAL A CA 1
ATOM 3230 C C . VAL A 1 415 ? 31.634 10.433 -42.437 1.00 82.19 415 VAL A C 1
ATOM 3232 O O . VAL A 1 415 ? 30.765 10.439 -43.304 1.00 82.19 415 VAL A O 1
ATOM 3235 N N . GLY A 1 416 ? 31.734 11.402 -41.521 1.00 69.38 416 GLY A N 1
ATOM 3236 C CA . GLY A 1 416 ? 30.789 12.520 -41.434 1.00 69.38 416 GLY A CA 1
ATOM 3237 C C . GLY A 1 416 ? 29.363 12.099 -41.051 1.00 69.38 416 GLY A C 1
ATOM 3238 O O . GLY A 1 416 ? 28.408 12.773 -41.427 1.00 69.38 416 GLY A O 1
ATOM 3239 N N . LEU A 1 417 ? 29.206 10.980 -40.334 1.00 72.62 417 LEU A N 1
ATOM 3240 C CA . LEU A 1 417 ? 27.911 10.470 -39.868 1.00 72.62 417 LEU A CA 1
ATOM 3241 C C . LEU A 1 417 ? 27.836 10.558 -38.344 1.00 72.62 417 LEU A C 1
ATOM 3243 O O . LEU A 1 417 ? 28.777 10.159 -37.656 1.00 72.62 417 LEU A O 1
ATOM 3247 N N . ASP A 1 418 ? 26.695 10.995 -37.808 1.00 62.59 418 ASP A N 1
ATOM 3248 C CA . ASP A 1 418 ? 26.474 11.012 -36.362 1.00 62.59 418 ASP A CA 1
ATOM 3249 C C . ASP A 1 418 ? 26.173 9.604 -35.818 1.00 62.59 418 ASP A C 1
ATOM 3251 O O . ASP A 1 418 ? 25.034 9.167 -35.661 1.00 62.59 418 ASP A O 1
ATOM 3255 N N . LEU A 1 419 ? 27.249 8.862 -35.562 1.00 64.06 419 LEU A N 1
ATOM 3256 C CA . LEU A 1 419 ? 27.227 7.515 -34.983 1.00 64.06 419 LEU A CA 1
ATOM 3257 C C . LEU A 1 419 ? 27.676 7.523 -33.506 1.00 64.06 419 LEU A C 1
ATOM 3259 O O . LEU A 1 419 ? 27.727 6.476 -32.845 1.00 64.06 419 LEU A O 1
ATOM 3263 N N . ALA A 1 420 ? 28.003 8.704 -32.970 1.00 53.59 420 ALA A N 1
ATOM 3264 C CA . ALA A 1 420 ? 28.485 8.894 -31.603 1.00 53.59 420 ALA A CA 1
ATOM 3265 C C . ALA A 1 420 ? 27.380 8.651 -30.559 1.00 53.59 420 ALA A C 1
ATOM 3267 O O . ALA A 1 420 ? 27.673 8.172 -29.462 1.00 53.59 420 ALA A O 1
ATOM 3268 N N . HIS A 1 421 ? 26.118 8.873 -30.937 1.00 52.28 421 HIS A N 1
ATOM 3269 C CA . HIS A 1 421 ? 24.946 8.700 -30.073 1.00 52.28 421 HIS A CA 1
ATOM 3270 C C . HIS A 1 421 ? 24.195 7.366 -30.260 1.00 52.28 421 HIS A C 1
ATOM 3272 O O . HIS A 1 421 ? 23.262 7.076 -29.513 1.00 52.28 421 HIS A O 1
ATOM 3278 N N . LEU A 1 422 ? 24.603 6.514 -31.210 1.00 60.16 422 LEU A N 1
ATOM 3279 C CA . LEU A 1 422 ? 23.962 5.210 -31.419 1.00 60.16 422 LEU A CA 1
ATOM 3280 C C . LEU A 1 422 ? 24.231 4.231 -30.259 1.00 60.16 422 LEU A C 1
ATOM 3282 O O . LEU A 1 422 ? 25.384 4.086 -29.850 1.00 60.16 422 LEU A O 1
ATOM 3286 N N . PRO A 1 423 ? 23.216 3.492 -29.773 1.00 63.81 423 PRO A N 1
ATOM 3287 C CA . PRO A 1 423 ? 23.413 2.459 -28.764 1.00 63.81 423 PRO A CA 1
ATOM 3288 C C . PRO A 1 423 ? 24.141 1.241 -29.354 1.00 63.81 423 PRO A C 1
ATOM 3290 O O . PRO A 1 423 ? 24.030 0.934 -30.547 1.00 63.81 423 PRO A O 1
ATOM 3293 N N . ASP A 1 424 ? 24.862 0.514 -28.502 1.00 66.00 424 ASP A N 1
ATOM 3294 C CA . ASP A 1 424 ? 25.748 -0.580 -28.914 1.00 66.00 424 ASP A CA 1
ATOM 3295 C C . ASP A 1 424 ? 25.086 -1.718 -29.728 1.00 66.00 424 ASP A C 1
ATOM 3297 O O . ASP A 1 424 ? 25.756 -2.236 -30.623 1.00 66.00 424 ASP A O 1
ATOM 3301 N N . PRO A 1 425 ? 23.793 -2.074 -29.556 1.00 69.19 425 PRO A N 1
ATOM 3302 C CA . PRO A 1 425 ? 23.108 -2.994 -30.468 1.00 69.19 425 PRO A CA 1
ATOM 3303 C C . PRO A 1 425 ? 23.080 -2.500 -31.923 1.00 69.19 425 PRO A C 1
ATOM 3305 O O . PRO A 1 425 ? 23.462 -3.247 -32.818 1.00 69.19 425 PRO A O 1
ATOM 3308 N N . LYS A 1 426 ? 22.749 -1.223 -32.177 1.00 71.94 426 LYS A N 1
ATOM 3309 C CA . LYS A 1 426 ? 22.742 -0.665 -33.545 1.00 71.94 426 LYS A CA 1
ATOM 3310 C C . LYS A 1 426 ? 24.155 -0.602 -34.137 1.00 71.94 426 LYS A C 1
ATOM 3312 O O . LYS A 1 426 ? 24.346 -0.876 -35.318 1.00 71.94 426 LYS A O 1
ATOM 3317 N N . ARG A 1 427 ? 25.164 -0.298 -33.312 1.00 79.44 427 ARG A N 1
ATOM 3318 C CA . ARG A 1 427 ? 26.588 -0.351 -33.702 1.00 79.44 427 ARG A CA 1
ATOM 3319 C C . ARG A 1 427 ? 27.036 -1.760 -34.086 1.00 79.44 427 ARG A C 1
ATOM 3321 O O . ARG A 1 427 ? 27.684 -1.933 -35.115 1.00 79.44 427 ARG A O 1
ATOM 3328 N N . ARG A 1 428 ? 26.676 -2.763 -33.280 1.00 83.25 428 ARG A N 1
ATOM 3329 C CA . ARG A 1 428 ? 26.904 -4.189 -33.559 1.00 83.25 428 ARG A CA 1
ATOM 3330 C C . ARG A 1 428 ? 26.275 -4.585 -34.893 1.00 83.25 428 ARG A C 1
ATOM 3332 O O . ARG A 1 428 ? 26.949 -5.217 -35.698 1.00 83.25 428 ARG A O 1
ATOM 3339 N N . ASP A 1 429 ? 25.031 -4.187 -35.138 1.00 77.81 429 ASP A N 1
ATOM 3340 C CA . ASP A 1 429 ? 24.294 -4.580 -36.343 1.00 77.81 429 ASP A CA 1
ATOM 3341 C C . ASP A 1 429 ? 24.915 -3.968 -37.610 1.00 77.81 429 ASP A C 1
ATOM 3343 O O . ASP A 1 429 ? 25.137 -4.686 -38.585 1.00 77.81 429 ASP A O 1
ATOM 3347 N N . PHE A 1 430 ? 25.360 -2.704 -37.556 1.00 82.06 430 PHE A N 1
ATOM 3348 C CA . PHE A 1 430 ? 26.157 -2.112 -38.637 1.00 82.06 430 PHE A CA 1
ATOM 3349 C C . PHE A 1 430 ? 27.500 -2.825 -38.867 1.00 82.06 430 PHE A C 1
ATOM 3351 O O . PHE A 1 430 ? 27.910 -2.953 -40.017 1.00 82.06 430 PHE A O 1
ATOM 3358 N N . LEU A 1 431 ? 28.189 -3.320 -37.830 1.00 85.88 431 LEU A N 1
ATOM 3359 C CA . LEU A 1 431 ? 29.423 -4.104 -38.015 1.00 85.88 431 LEU A CA 1
ATOM 3360 C C . LEU A 1 431 ? 29.157 -5.479 -38.646 1.00 85.88 431 LEU A C 1
ATOM 3362 O O . LEU A 1 431 ? 29.925 -5.919 -39.497 1.00 85.88 431 LEU A O 1
ATOM 3366 N N . VAL A 1 432 ? 28.054 -6.135 -38.280 1.00 83.69 432 VAL A N 1
ATOM 3367 C CA . VAL A 1 432 ? 27.612 -7.385 -38.920 1.00 83.69 432 VAL A CA 1
ATOM 3368 C C . VAL A 1 432 ? 27.283 -7.150 -40.400 1.00 83.69 432 VAL A C 1
ATOM 3370 O O . VAL A 1 432 ? 27.585 -7.988 -41.246 1.00 83.69 432 VAL A O 1
ATOM 3373 N N . GLU A 1 433 ? 26.697 -6.005 -40.738 1.00 83.81 433 GLU A N 1
ATOM 3374 C CA . GLU A 1 433 ? 26.391 -5.628 -42.120 1.00 83.81 433 GLU A CA 1
ATOM 3375 C C . GLU A 1 433 ? 27.645 -5.203 -42.917 1.00 83.81 433 GLU A C 1
ATOM 3377 O O . GLU A 1 433 ? 27.770 -5.518 -44.102 1.00 83.81 433 GLU A O 1
ATOM 3382 N N . VAL A 1 434 ? 28.627 -4.575 -42.261 1.00 85.12 434 VAL A N 1
ATOM 3383 C CA . VAL A 1 434 ? 29.954 -4.229 -42.814 1.00 85.12 434 VAL A CA 1
ATOM 3384 C C . VAL A 1 434 ? 30.775 -5.455 -43.232 1.00 85.12 434 VAL A C 1
ATOM 3386 O O . VAL A 1 434 ? 31.615 -5.322 -44.119 1.00 85.12 434 VAL A O 1
ATOM 3389 N N . ASP A 1 435 ? 30.518 -6.642 -42.678 1.00 84.94 435 ASP A N 1
ATOM 3390 C CA . ASP A 1 435 ? 31.215 -7.887 -43.044 1.00 84.94 435 ASP A CA 1
ATOM 3391 C C . ASP A 1 435 ? 30.338 -8.890 -43.843 1.00 84.94 435 ASP A C 1
ATOM 3393 O O . ASP A 1 435 ? 30.810 -9.961 -44.231 1.00 84.94 435 ASP A O 1
ATOM 3397 N N . LYS A 1 436 ? 29.087 -8.538 -44.193 1.00 79.75 436 LYS A N 1
ATOM 3398 C CA . LYS A 1 436 ? 28.192 -9.336 -45.071 1.00 79.75 436 LYS A CA 1
ATOM 3399 C C . LYS A 1 436 ? 28.132 -8.790 -46.511 1.00 79.75 436 LYS A C 1
ATOM 3401 O O . LYS A 1 436 ? 28.086 -7.578 -46.667 1.00 79.75 436 LYS A O 1
ATOM 3406 N N . PRO A 1 437 ? 28.077 -9.614 -47.575 1.00 60.16 437 PRO A N 1
ATOM 3407 C CA . PRO A 1 437 ? 28.188 -11.068 -47.581 1.00 60.16 437 PRO A CA 1
ATOM 3408 C C . PRO A 1 437 ? 29.638 -11.533 -47.376 1.00 60.16 437 PRO A C 1
ATOM 3410 O O . PRO A 1 437 ? 30.590 -10.946 -47.896 1.00 60.16 437 PRO A O 1
ATOM 3413 N N . ARG A 1 438 ? 29.798 -12.634 -46.638 1.00 62.38 438 ARG A N 1
ATOM 3414 C CA . ARG A 1 438 ? 31.100 -13.216 -46.297 1.00 62.38 438 ARG A CA 1
ATOM 3415 C C . ARG A 1 438 ? 31.614 -14.105 -47.433 1.00 62.38 438 ARG A C 1
ATOM 3417 O O . ARG A 1 438 ? 31.346 -15.304 -47.466 1.00 62.38 438 ARG A O 1
ATOM 3424 N N . ALA A 1 439 ? 32.401 -13.534 -48.343 1.00 55.66 439 ALA A N 1
ATOM 3425 C CA . ALA A 1 439 ? 33.267 -14.334 -49.209 1.00 55.66 439 ALA A CA 1
ATOM 3426 C C . ALA A 1 439 ? 34.332 -15.036 -48.343 1.00 55.66 439 ALA A C 1
ATOM 3428 O O . ALA A 1 439 ? 34.968 -14.383 -47.515 1.00 55.66 439 ALA A O 1
ATOM 3429 N N . ARG A 1 440 ? 34.546 -16.349 -48.528 1.00 46.88 440 ARG A N 1
ATOM 3430 C CA . ARG A 1 440 ? 35.399 -17.181 -47.644 1.00 46.88 440 ARG A CA 1
ATOM 3431 C C . ARG A 1 440 ? 36.859 -16.701 -47.493 1.00 46.88 440 ARG A C 1
ATOM 3433 O O . ARG A 1 440 ? 37.493 -17.090 -46.521 1.00 46.88 440 ARG A O 1
ATOM 3440 N N . ASN A 1 441 ? 37.346 -15.828 -48.384 1.00 50.25 441 ASN A N 1
ATOM 3441 C CA . ASN A 1 441 ? 38.732 -15.338 -48.432 1.00 50.25 441 ASN A CA 1
ATOM 3442 C C . ASN A 1 441 ? 38.910 -13.836 -48.088 1.00 50.25 441 ASN A C 1
ATOM 3444 O O . ASN A 1 441 ? 39.933 -13.261 -48.453 1.00 50.25 441 ASN A O 1
ATOM 3448 N N . ARG A 1 442 ? 37.947 -13.159 -47.437 1.00 61.44 442 ARG A N 1
ATOM 3449 C CA . ARG A 1 442 ? 38.129 -11.761 -46.974 1.00 61.44 442 ARG A CA 1
ATOM 3450 C C . ARG A 1 442 ? 38.295 -11.659 -45.456 1.00 61.44 442 ARG A C 1
ATOM 3452 O O . ARG A 1 442 ? 37.477 -12.187 -44.707 1.00 61.44 442 ARG A O 1
ATOM 3459 N N . SER A 1 443 ? 39.331 -10.934 -45.032 1.00 75.06 443 SER A N 1
ATOM 3460 C CA . SER A 1 443 ? 39.598 -10.572 -43.635 1.00 75.06 443 SER A CA 1
ATOM 3461 C C . SER A 1 443 ? 38.504 -9.655 -43.078 1.00 75.06 443 SER A C 1
ATOM 3463 O O . SER A 1 443 ? 38.045 -8.750 -43.775 1.00 75.06 443 SER A O 1
ATOM 3465 N N . LEU A 1 444 ? 38.109 -9.874 -41.821 1.00 85.12 444 LEU A N 1
ATOM 3466 C CA . LEU A 1 444 ? 37.020 -9.145 -41.161 1.00 85.12 444 LEU A CA 1
ATOM 3467 C C . LEU A 1 444 ? 37.408 -7.693 -40.851 1.00 85.12 444 LEU A C 1
ATOM 3469 O O . LEU A 1 444 ? 38.385 -7.439 -40.142 1.00 85.12 444 LEU A O 1
ATOM 3473 N N . LEU A 1 445 ? 36.610 -6.739 -41.329 1.00 86.06 445 LEU A N 1
ATOM 3474 C CA . LEU A 1 445 ? 36.852 -5.309 -41.137 1.00 86.06 445 LEU A CA 1
ATOM 3475 C C . LEU A 1 445 ? 36.375 -4.816 -39.765 1.00 86.06 445 LEU A C 1
ATOM 3477 O O . LEU A 1 445 ? 36.946 -3.860 -39.235 1.00 86.06 445 LEU A O 1
ATOM 3481 N N . CYS A 1 446 ? 35.388 -5.473 -39.140 1.00 87.88 446 CYS A N 1
ATOM 3482 C CA . CYS A 1 446 ? 34.887 -5.071 -37.823 1.00 87.88 446 CYS A CA 1
ATOM 3483 C C . CYS A 1 446 ? 35.960 -5.089 -36.720 1.00 87.88 446 CYS A C 1
ATOM 3485 O O . CYS A 1 446 ? 35.864 -4.333 -35.754 1.00 87.88 446 CYS A O 1
ATOM 3487 N N . VAL A 1 447 ? 36.994 -5.926 -36.862 1.00 88.25 447 VAL A N 1
ATOM 3488 C CA . VAL A 1 447 ? 38.069 -6.109 -35.867 1.00 88.25 447 VAL A CA 1
ATOM 3489 C C . VAL A 1 447 ? 39.000 -4.886 -35.790 1.00 88.25 447 VAL A C 1
ATOM 3491 O O . VAL A 1 447 ? 39.675 -4.674 -34.783 1.00 88.25 447 VAL A O 1
ATOM 3494 N N . LEU A 1 448 ? 38.996 -4.027 -36.816 1.00 88.56 448 LEU A N 1
ATOM 3495 C CA . LEU A 1 448 ? 39.745 -2.767 -36.829 1.00 88.56 448 LEU A CA 1
ATOM 3496 C C . LEU A 1 448 ? 39.119 -1.689 -35.928 1.00 88.56 448 LEU A C 1
ATOM 3498 O O . LEU A 1 448 ? 39.781 -0.687 -35.644 1.00 88.56 448 LEU A O 1
ATOM 3502 N N . VAL A 1 449 ? 37.875 -1.879 -35.467 1.00 90.44 449 VAL A N 1
ATOM 3503 C CA . VAL A 1 449 ? 37.213 -0.989 -34.503 1.00 90.44 449 VAL A CA 1
ATOM 3504 C C . VAL A 1 449 ? 37.494 -1.467 -33.081 1.00 90.44 449 VAL A C 1
ATOM 3506 O O . VAL A 1 449 ? 37.114 -2.569 -32.688 1.00 90.44 449 VAL A O 1
ATOM 3509 N N . ARG A 1 450 ? 38.146 -0.621 -32.282 1.00 89.00 450 ARG A N 1
ATOM 3510 C CA . ARG A 1 450 ? 38.556 -0.924 -30.905 1.00 89.00 450 ARG A CA 1
ATOM 3511 C C . ARG A 1 450 ? 37.889 0.005 -29.895 1.00 89.00 450 ARG A C 1
ATOM 3513 O O . ARG A 1 450 ? 37.439 1.107 -30.222 1.00 89.00 450 ARG A O 1
ATOM 3520 N N . ALA A 1 451 ? 37.847 -0.436 -28.642 1.00 83.31 451 ALA A N 1
ATOM 3521 C CA . ALA A 1 451 ? 37.493 0.427 -27.523 1.00 83.31 451 ALA A CA 1
ATOM 3522 C C . ALA A 1 451 ? 38.582 1.507 -27.314 1.00 83.31 451 ALA A C 1
ATOM 3524 O O . ALA A 1 451 ? 39.753 1.244 -27.606 1.00 83.31 451 ALA A O 1
ATOM 3525 N N . PRO A 1 452 ? 38.259 2.688 -26.743 1.00 74.88 452 PRO A N 1
ATOM 3526 C CA . PRO A 1 452 ? 39.250 3.735 -26.445 1.00 74.88 452 PRO A CA 1
ATOM 3527 C C . PRO A 1 452 ? 40.408 3.281 -25.541 1.00 74.88 452 PRO A C 1
ATOM 3529 O O . PRO A 1 452 ? 41.472 3.890 -25.548 1.00 74.88 452 PRO A O 1
ATOM 3532 N N . SER A 1 453 ? 40.211 2.201 -24.782 1.00 71.88 453 SER A N 1
ATOM 3533 C CA . SER A 1 453 ? 41.218 1.535 -23.950 1.00 71.88 453 SER A CA 1
ATOM 3534 C C . SER A 1 453 ? 42.242 0.700 -24.730 1.00 71.88 453 SER A C 1
ATOM 3536 O O . SER A 1 453 ? 43.131 0.119 -24.114 1.00 71.88 453 SER A O 1
ATOM 3538 N N . GLY A 1 454 ? 42.116 0.577 -26.056 1.00 70.75 454 GLY A N 1
ATOM 3539 C CA . GLY A 1 454 ? 42.970 -0.312 -26.843 1.00 70.75 454 GLY A CA 1
ATOM 3540 C C . GLY A 1 454 ? 42.706 -1.795 -26.562 1.00 70.75 454 GLY A C 1
ATOM 3541 O O . GLY A 1 454 ? 43.641 -2.595 -26.561 1.00 70.75 454 GLY A O 1
ATOM 3542 N N . ARG A 1 455 ? 41.438 -2.167 -26.344 1.00 80.31 455 ARG A N 1
ATOM 3543 C CA . ARG A 1 455 ? 40.944 -3.556 -26.299 1.00 80.31 455 ARG A CA 1
ATOM 3544 C C . ARG A 1 455 ? 39.918 -3.807 -27.419 1.00 80.31 455 ARG A C 1
ATOM 3546 O O . ARG A 1 455 ? 39.376 -2.834 -27.955 1.00 80.31 455 ARG A O 1
ATOM 3553 N N . PRO A 1 456 ? 39.632 -5.070 -27.793 1.00 83.25 456 PRO A N 1
ATOM 3554 C CA . PRO A 1 456 ? 38.489 -5.395 -28.645 1.00 83.25 456 PRO A CA 1
ATOM 3555 C C . PRO A 1 456 ? 37.172 -4.877 -28.046 1.00 83.25 456 PRO A C 1
ATOM 3557 O O . PRO A 1 456 ? 37.073 -4.651 -26.839 1.00 83.25 456 PRO A O 1
ATOM 3560 N N . LEU A 1 457 ? 36.151 -4.676 -28.883 1.00 84.56 457 LEU A N 1
ATOM 3561 C CA . LEU A 1 457 ? 34.824 -4.269 -28.410 1.00 84.56 457 LEU A CA 1
ATOM 3562 C C . LEU A 1 457 ? 34.211 -5.369 -27.528 1.00 84.56 457 LEU A C 1
ATOM 3564 O O . LEU A 1 457 ? 34.283 -6.548 -27.870 1.00 84.56 457 LEU A O 1
ATOM 3568 N N . SER A 1 458 ? 33.553 -4.989 -26.430 1.00 78.56 458 SER A N 1
ATOM 3569 C CA . SER A 1 458 ? 32.926 -5.925 -25.475 1.00 78.56 458 SER A CA 1
ATOM 3570 C C . SER A 1 458 ? 31.893 -6.855 -26.125 1.00 78.56 458 SER A C 1
ATOM 3572 O O . SER A 1 458 ? 31.741 -8.005 -25.724 1.00 78.56 458 SER A O 1
ATOM 3574 N N . TYR A 1 459 ? 31.221 -6.385 -27.178 1.00 81.81 459 TYR A N 1
ATOM 3575 C CA . TYR A 1 459 ? 30.261 -7.148 -27.976 1.00 81.81 459 TYR A CA 1
ATOM 3576 C C . TYR A 1 459 ? 30.861 -7.817 -29.227 1.00 81.81 459 TYR A C 1
ATOM 3578 O O . TYR A 1 459 ? 30.105 -8.387 -30.016 1.00 81.81 459 TYR A O 1
ATOM 3586 N N . LEU A 1 460 ? 32.190 -7.808 -29.425 1.00 81.88 460 LEU A N 1
ATOM 3587 C CA . LEU A 1 460 ? 32.829 -8.425 -30.599 1.00 81.88 460 LEU A CA 1
ATOM 3588 C C . LEU A 1 460 ? 32.474 -9.913 -30.717 1.00 81.88 460 LEU A C 1
ATOM 3590 O O . LEU A 1 460 ? 32.059 -10.345 -31.785 1.00 81.88 460 LEU A O 1
ATOM 3594 N N . ALA A 1 461 ? 32.513 -10.683 -29.624 1.00 77.81 461 ALA A N 1
ATOM 3595 C CA . ALA A 1 461 ? 32.100 -12.093 -29.629 1.00 77.81 461 ALA A CA 1
ATOM 3596 C C . ALA A 1 461 ? 30.646 -12.304 -30.113 1.00 77.81 461 ALA A C 1
ATOM 3598 O O . ALA A 1 461 ? 30.315 -13.337 -30.694 1.00 77.81 461 ALA A O 1
ATOM 3599 N N . THR A 1 462 ? 29.765 -11.318 -29.922 1.00 76.25 462 THR A N 1
ATOM 3600 C CA . THR A 1 462 ? 28.392 -11.344 -30.450 1.00 76.25 462 THR A CA 1
ATOM 3601 C C . THR A 1 462 ? 28.345 -10.981 -31.936 1.00 76.25 462 THR A C 1
ATOM 3603 O O . THR A 1 462 ? 27.617 -11.638 -32.672 1.00 76.25 462 THR A O 1
ATOM 3606 N N . VAL A 1 463 ? 29.163 -10.029 -32.406 1.00 81.31 463 VAL A N 1
ATOM 3607 C CA . VAL A 1 463 ? 29.352 -9.768 -33.851 1.00 81.31 463 VAL A CA 1
ATOM 3608 C C . VAL A 1 463 ? 29.830 -11.040 -34.567 1.00 81.31 463 VAL A C 1
ATOM 3610 O O . VAL A 1 463 ? 29.254 -11.414 -35.583 1.00 81.31 463 VAL A O 1
ATOM 3613 N N . LEU A 1 464 ? 30.805 -11.763 -34.001 1.00 82.38 464 LEU A N 1
ATOM 3614 C CA . LEU A 1 464 ? 31.324 -13.013 -34.577 1.00 82.38 464 LEU A CA 1
ATOM 3615 C C . LEU A 1 464 ? 30.251 -14.103 -34.690 1.00 82.38 464 LEU A C 1
ATOM 3617 O O . LEU A 1 464 ? 30.107 -14.701 -35.756 1.00 82.38 464 LEU A O 1
ATOM 3621 N N . ARG A 1 465 ? 29.441 -14.310 -33.642 1.00 78.06 465 ARG A N 1
ATOM 3622 C CA . ARG A 1 465 ? 28.307 -15.253 -33.682 1.00 78.06 465 ARG A CA 1
ATOM 3623 C C . ARG A 1 465 ? 27.287 -14.884 -34.768 1.00 78.06 465 ARG A C 1
ATOM 3625 O O . ARG A 1 465 ? 26.889 -15.750 -35.540 1.00 78.06 465 ARG A O 1
ATOM 3632 N N . LEU A 1 466 ? 26.941 -13.601 -34.902 1.00 75.12 466 LEU A N 1
ATOM 3633 C CA . LEU A 1 466 ? 26.025 -13.093 -35.941 1.00 75.12 466 LEU A CA 1
ATOM 3634 C C . LEU A 1 466 ? 26.610 -13.138 -37.373 1.00 75.12 466 LEU A C 1
ATOM 3636 O O . LEU A 1 466 ? 25.861 -13.057 -38.353 1.00 75.12 466 LEU A O 1
ATOM 3640 N N . LEU A 1 467 ? 27.933 -13.289 -37.500 1.00 76.94 467 LEU A N 1
ATOM 3641 C CA . LEU A 1 467 ? 28.673 -13.545 -38.744 1.00 76.94 467 LEU A CA 1
ATOM 3642 C C . LEU A 1 467 ? 28.975 -15.042 -38.980 1.00 76.94 467 LEU A C 1
ATOM 3644 O O . LEU A 1 467 ? 29.674 -15.385 -39.940 1.00 76.94 467 LEU A O 1
ATOM 3648 N N . GLN A 1 468 ? 28.469 -15.933 -38.114 1.00 76.31 468 GLN A N 1
ATOM 3649 C CA . GLN A 1 468 ? 28.747 -17.376 -38.126 1.00 76.31 468 GLN A CA 1
ATOM 3650 C C . GLN A 1 468 ? 30.259 -17.685 -38.138 1.00 76.31 468 GLN A C 1
ATOM 3652 O O . GLN A 1 468 ? 30.765 -18.530 -38.882 1.00 76.31 468 GLN A O 1
ATOM 3657 N N . VAL A 1 469 ? 31.010 -16.945 -37.321 1.00 76.25 469 VAL A N 1
ATOM 3658 C CA . VAL A 1 469 ? 32.427 -17.170 -37.026 1.00 76.25 469 VAL A CA 1
ATOM 3659 C C . VAL A 1 469 ? 32.520 -17.763 -35.624 1.00 76.25 469 VAL A C 1
ATOM 3661 O O . VAL A 1 469 ? 31.924 -17.230 -34.688 1.00 76.25 469 VAL A O 1
ATOM 3664 N N . ALA A 1 470 ? 33.269 -18.859 -35.471 1.00 72.69 470 ALA A N 1
ATOM 3665 C CA . ALA A 1 470 ? 33.512 -19.472 -34.169 1.00 72.69 470 ALA A CA 1
ATOM 3666 C C . ALA A 1 470 ? 34.201 -18.459 -33.238 1.00 72.69 470 ALA A C 1
ATOM 3668 O O . ALA A 1 470 ? 35.350 -18.076 -33.460 1.00 72.69 470 ALA A O 1
ATOM 3669 N N . ALA A 1 471 ? 33.476 -17.989 -32.222 1.00 69.75 471 ALA A N 1
ATOM 3670 C CA . ALA A 1 471 ? 33.992 -17.025 -31.262 1.00 69.75 471 ALA A CA 1
ATOM 3671 C C . ALA A 1 471 ? 34.911 -17.738 -30.248 1.00 69.75 471 ALA A C 1
ATOM 3673 O O . ALA A 1 471 ? 34.499 -18.752 -29.681 1.00 69.75 471 ALA A O 1
ATOM 3674 N N . PRO A 1 472 ? 36.128 -17.229 -29.981 1.00 76.81 472 PRO A N 1
ATOM 3675 C CA . PRO A 1 472 ? 37.012 -17.803 -28.969 1.00 76.81 472 PRO A CA 1
ATOM 3676 C C . PRO A 1 472 ? 36.374 -17.833 -27.572 1.00 76.81 472 PRO A C 1
ATOM 3678 O O . PRO A 1 472 ? 35.767 -16.855 -27.140 1.00 76.81 472 PRO A O 1
ATOM 3681 N N . ALA A 1 473 ? 36.550 -18.943 -26.850 1.00 66.81 473 ALA A N 1
ATOM 3682 C CA . ALA A 1 473 ? 35.838 -19.227 -25.599 1.00 66.81 473 ALA A CA 1
ATOM 3683 C C . ALA A 1 473 ? 36.297 -18.417 -24.363 1.00 66.81 473 ALA A C 1
ATOM 3685 O O . ALA A 1 473 ? 35.681 -18.522 -23.307 1.00 66.81 473 ALA A O 1
ATOM 3686 N N . SER A 1 474 ? 37.366 -17.618 -24.458 1.00 73.00 474 SER A N 1
ATOM 3687 C CA . SER A 1 474 ? 37.887 -16.802 -23.348 1.00 73.00 474 SER A CA 1
ATOM 3688 C C . SER A 1 474 ? 38.356 -15.421 -23.814 1.00 73.00 474 SER A C 1
ATOM 3690 O O . SER A 1 474 ? 38.745 -15.253 -24.969 1.00 73.00 474 SER A O 1
ATOM 3692 N N . GLU A 1 475 ? 38.379 -14.427 -22.915 1.00 68.94 475 GLU A N 1
ATOM 3693 C CA . GLU A 1 475 ? 38.826 -13.056 -23.238 1.00 68.94 475 GLU A CA 1
ATOM 3694 C C . GLU A 1 475 ? 40.283 -13.033 -23.746 1.00 68.94 475 GLU A C 1
ATOM 3696 O O . GLU A 1 475 ? 40.604 -12.333 -24.705 1.00 68.94 475 GLU A O 1
ATOM 3701 N N . SER A 1 476 ? 41.167 -13.858 -23.173 1.00 70.00 476 SER A N 1
ATOM 3702 C CA . SER A 1 476 ? 42.566 -13.978 -23.610 1.00 70.00 476 SER A CA 1
ATOM 3703 C C . SER A 1 476 ? 42.725 -14.679 -24.966 1.00 70.00 476 SER A C 1
ATOM 3705 O O . SER A 1 476 ? 43.663 -14.378 -25.706 1.00 70.00 476 SER A O 1
ATOM 3707 N N . ALA A 1 477 ? 41.815 -15.587 -25.330 1.00 74.19 477 ALA A N 1
ATOM 3708 C CA . ALA A 1 477 ? 41.761 -16.158 -26.673 1.00 74.19 477 ALA A CA 1
ATOM 3709 C C . ALA A 1 477 ? 41.153 -15.168 -27.684 1.00 74.19 477 ALA A C 1
ATOM 3711 O O . ALA A 1 477 ? 41.668 -15.049 -28.791 1.00 74.19 477 ALA A O 1
ATOM 3712 N N . LEU A 1 478 ? 40.129 -14.399 -27.291 1.00 78.56 478 LEU A N 1
ATOM 3713 C CA . LEU A 1 478 ? 39.514 -13.358 -28.121 1.00 78.56 478 LEU A CA 1
ATOM 3714 C C . LEU A 1 478 ? 40.492 -12.215 -28.429 1.00 78.56 478 LEU A C 1
ATOM 3716 O O . LEU A 1 478 ? 40.518 -11.735 -29.559 1.00 78.56 478 LEU A O 1
ATOM 3720 N N . ASN A 1 479 ? 41.330 -11.819 -27.465 1.00 77.38 479 ASN A N 1
ATOM 3721 C CA . ASN A 1 479 ? 42.391 -10.830 -27.675 1.00 77.38 479 ASN A CA 1
ATOM 3722 C C . ASN A 1 479 ? 43.432 -11.320 -28.697 1.00 77.38 479 ASN A C 1
ATOM 3724 O O . ASN A 1 479 ? 43.669 -10.629 -29.685 1.00 77.38 479 ASN A O 1
ATOM 3728 N N . ARG A 1 480 ? 43.990 -12.531 -28.525 1.00 78.12 480 ARG A N 1
ATOM 3729 C CA . ARG A 1 480 ? 44.972 -13.106 -29.470 1.00 78.12 480 ARG A CA 1
ATOM 3730 C C . ARG A 1 480 ? 44.395 -13.273 -30.875 1.00 78.12 480 ARG A C 1
ATOM 3732 O O . ARG A 1 480 ? 44.981 -12.795 -31.842 1.00 78.12 480 ARG A O 1
ATOM 3739 N N . TRP A 1 481 ? 43.200 -13.855 -30.970 1.00 85.56 481 TRP A N 1
ATOM 3740 C CA . TRP A 1 481 ? 42.468 -13.995 -32.228 1.00 85.56 481 TRP A CA 1
ATOM 3741 C C . TRP A 1 481 ? 42.203 -12.630 -32.882 1.00 85.56 481 TRP A C 1
ATOM 3743 O O . TRP A 1 481 ? 42.410 -12.466 -34.081 1.00 85.56 481 TRP A O 1
ATOM 3753 N N . SER A 1 482 ? 41.814 -11.612 -32.104 1.00 84.69 482 SER A N 1
ATOM 3754 C CA . SER A 1 482 ? 41.619 -10.252 -32.619 1.00 84.69 482 SER A CA 1
ATOM 3755 C C . SER A 1 482 ? 42.914 -9.661 -33.179 1.00 84.69 482 SER A C 1
ATOM 3757 O O . SER A 1 482 ? 42.862 -8.994 -34.208 1.00 84.69 482 SER A O 1
ATOM 3759 N N . GLU A 1 483 ? 44.063 -9.879 -32.542 1.00 83.31 483 GLU A N 1
ATOM 3760 C CA . GLU A 1 483 ? 45.361 -9.385 -33.022 1.00 83.31 483 GLU A CA 1
ATOM 3761 C C . GLU A 1 483 ? 45.856 -10.133 -34.269 1.00 83.31 483 GLU A C 1
ATOM 3763 O O . GLU A 1 483 ? 46.534 -9.557 -35.121 1.00 83.31 483 GLU A O 1
ATOM 3768 N N . GLU A 1 484 ? 45.516 -11.414 -34.405 1.00 83.25 484 GLU A N 1
ATOM 3769 C CA . GLU A 1 484 ? 45.740 -12.202 -35.622 1.00 83.25 484 GLU A CA 1
ATOM 3770 C C . GLU A 1 484 ? 44.858 -11.713 -36.777 1.00 83.25 484 GLU A C 1
ATOM 3772 O O . GLU A 1 484 ? 45.364 -11.491 -37.875 1.00 83.25 484 GLU A O 1
ATOM 3777 N N . GLN A 1 485 ? 43.568 -11.458 -36.534 1.00 84.56 485 GLN A N 1
ATOM 3778 C CA . GLN A 1 485 ? 42.661 -10.939 -37.563 1.00 84.56 485 GLN A CA 1
ATOM 3779 C C . GLN A 1 485 ? 42.961 -9.485 -37.957 1.00 84.56 485 GLN A C 1
ATOM 3781 O O . GLN A 1 485 ? 42.827 -9.149 -39.130 1.00 84.56 485 GLN A O 1
ATOM 3786 N N . ILE A 1 486 ? 43.426 -8.632 -37.033 1.00 86.81 486 ILE A N 1
ATOM 3787 C CA . ILE A 1 486 ? 43.916 -7.281 -37.370 1.00 86.81 486 ILE A CA 1
ATOM 3788 C C . ILE A 1 486 ? 45.125 -7.382 -38.306 1.00 86.81 486 ILE A C 1
ATOM 3790 O O . ILE A 1 486 ? 45.131 -6.736 -39.352 1.00 86.81 486 ILE A O 1
ATOM 3794 N N . ARG A 1 487 ? 46.103 -8.248 -37.996 1.00 82.00 487 ARG A N 1
ATOM 3795 C CA . ARG A 1 487 ? 47.241 -8.507 -38.893 1.00 82.00 487 ARG A CA 1
ATOM 3796 C C . ARG A 1 487 ? 46.778 -9.047 -40.246 1.00 82.00 487 ARG A C 1
ATOM 3798 O O . ARG A 1 487 ? 47.213 -8.531 -41.266 1.00 82.00 487 ARG A O 1
ATOM 3805 N N . ALA A 1 488 ? 45.842 -9.995 -40.278 1.00 81.62 488 ALA A N 1
ATOM 3806 C CA . ALA A 1 488 ? 45.276 -10.517 -41.523 1.00 81.62 488 ALA A CA 1
ATOM 3807 C C . ALA A 1 488 ? 44.511 -9.453 -42.337 1.00 81.62 488 ALA A C 1
ATOM 3809 O O . ALA A 1 488 ? 44.519 -9.499 -43.566 1.00 81.62 488 ALA A O 1
ATOM 3810 N N . ALA A 1 489 ? 43.866 -8.477 -41.691 1.00 82.69 489 ALA A N 1
ATOM 3811 C CA . ALA A 1 489 ? 43.247 -7.337 -42.366 1.00 82.69 489 ALA A CA 1
ATOM 3812 C C . ALA A 1 489 ? 44.307 -6.369 -42.919 1.00 82.69 489 ALA A C 1
ATOM 3814 O O . ALA A 1 489 ? 44.268 -6.031 -44.099 1.00 82.69 489 ALA A O 1
ATOM 3815 N N . HIS A 1 490 ? 45.306 -5.985 -42.123 1.00 85.31 490 HIS A N 1
ATOM 3816 C CA . HIS A 1 490 ? 46.415 -5.141 -42.587 1.00 85.31 490 HIS A CA 1
ATOM 3817 C C . HIS A 1 490 ? 47.215 -5.792 -43.721 1.00 85.31 490 HIS A C 1
ATOM 3819 O O . HIS A 1 490 ? 47.584 -5.107 -44.666 1.00 85.31 490 HIS A O 1
ATOM 3825 N N . THR A 1 491 ? 47.433 -7.109 -43.696 1.00 81.50 491 THR A N 1
ATOM 3826 C CA . THR A 1 491 ? 48.094 -7.834 -44.795 1.00 81.50 491 THR A CA 1
ATOM 3827 C C . THR A 1 491 ? 47.212 -7.941 -46.043 1.00 81.50 491 THR A C 1
ATOM 3829 O O . THR A 1 491 ? 47.728 -7.828 -47.150 1.00 81.50 491 THR A O 1
ATOM 3832 N N . ALA A 1 492 ? 45.896 -8.130 -45.898 1.00 78.38 492 ALA A N 1
ATOM 3833 C CA . ALA A 1 492 ? 44.980 -8.243 -47.038 1.00 78.38 492 ALA A CA 1
ATOM 3834 C C . ALA A 1 492 ? 44.690 -6.904 -47.744 1.00 78.38 492 ALA A C 1
ATOM 3836 O O . ALA A 1 492 ? 44.335 -6.905 -48.921 1.00 78.38 492 ALA A O 1
ATOM 3837 N N . TYR A 1 493 ? 44.818 -5.777 -47.036 1.00 74.75 493 TYR A N 1
ATOM 3838 C CA . TYR A 1 493 ? 44.493 -4.443 -47.555 1.00 74.75 493 TYR A CA 1
ATOM 3839 C C . TYR A 1 493 ? 45.699 -3.489 -47.666 1.00 74.75 493 TYR A C 1
ATOM 3841 O O . TYR A 1 493 ? 45.586 -2.464 -48.334 1.00 74.75 493 TYR A O 1
ATOM 3849 N N . GLY A 1 494 ? 46.842 -3.786 -47.045 1.00 65.00 494 GLY A N 1
ATOM 3850 C CA . GLY A 1 494 ? 48.040 -2.942 -47.079 1.00 65.00 494 GLY A CA 1
ATOM 3851 C C . GLY A 1 494 ? 48.869 -3.108 -48.357 1.00 65.00 494 GLY A C 1
ATOM 3852 O O . GLY A 1 494 ? 49.103 -4.221 -48.829 1.00 65.00 494 GLY A O 1
ATOM 3853 N N . HIS A 1 495 ? 49.374 -2.001 -48.908 1.00 52.47 495 HIS A N 1
ATOM 3854 C CA . HIS A 1 495 ? 50.348 -2.055 -50.000 1.00 52.47 495 HIS A CA 1
ATOM 3855 C C . HIS A 1 495 ? 51.760 -2.351 -49.480 1.00 52.47 495 HIS A C 1
ATOM 3857 O O . HIS A 1 495 ? 52.269 -1.697 -48.571 1.00 52.47 495 HIS A O 1
ATOM 3863 N N . ARG A 1 496 ? 52.416 -3.328 -50.112 1.00 43.38 496 ARG A N 1
ATOM 3864 C CA . ARG A 1 496 ? 53.805 -3.715 -49.849 1.00 43.38 496 ARG A CA 1
ATOM 3865 C C . ARG A 1 496 ? 54.764 -2.653 -50.400 1.00 43.38 496 ARG A C 1
ATOM 3867 O O . ARG A 1 496 ? 55.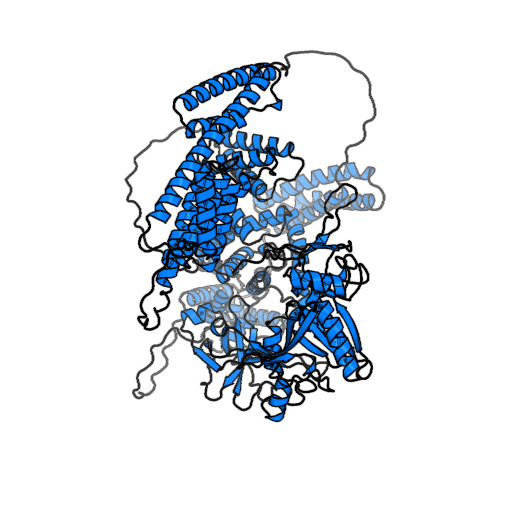067 -2.668 -51.589 1.00 43.38 496 ARG A O 1
ATOM 3874 N N . ALA A 1 497 ? 55.275 -1.783 -49.532 1.00 34.38 497 ALA A N 1
ATOM 3875 C CA . ALA A 1 497 ? 56.449 -0.947 -49.800 1.00 34.38 497 ALA A CA 1
ATOM 3876 C C . ALA A 1 497 ? 57.676 -1.478 -49.016 1.00 34.38 497 ALA A C 1
ATOM 3878 O O . ALA A 1 497 ? 57.483 -2.082 -47.956 1.00 34.38 497 ALA A O 1
ATOM 3879 N N . PRO A 1 498 ? 58.921 -1.326 -49.516 1.00 38.12 498 PRO A N 1
ATOM 3880 C CA . PRO A 1 498 ? 60.107 -1.923 -48.891 1.00 38.12 498 PRO A CA 1
ATOM 3881 C C . PRO A 1 498 ? 60.523 -1.212 -47.588 1.00 38.12 498 PRO A C 1
ATOM 3883 O O . PRO A 1 498 ? 60.139 -0.063 -47.366 1.00 38.12 498 PRO A O 1
ATOM 3886 N N . PRO A 1 499 ? 61.327 -1.861 -46.724 1.00 42.97 499 PRO A N 1
ATOM 3887 C CA . PRO A 1 499 ? 61.738 -1.280 -45.452 1.00 42.97 499 PRO A CA 1
ATOM 3888 C C . PRO A 1 499 ? 62.778 -0.167 -45.644 1.00 42.97 499 PRO A C 1
ATOM 3890 O O . PRO A 1 499 ? 63.787 -0.355 -46.320 1.00 42.97 499 PRO A O 1
ATOM 3893 N N . VAL A 1 500 ? 62.566 0.961 -44.967 1.00 32.97 500 VAL A N 1
ATOM 3894 C CA . VAL A 1 500 ? 63.566 2.020 -44.758 1.00 32.97 500 VAL A CA 1
ATOM 3895 C C . VAL A 1 500 ? 63.815 2.106 -43.244 1.00 32.97 500 VAL A C 1
ATOM 3897 O O . VAL A 1 500 ? 62.844 2.059 -42.482 1.00 32.97 500 VAL A O 1
ATOM 3900 N N . PRO A 1 501 ? 65.077 2.137 -42.772 1.00 44.22 501 PRO A N 1
ATOM 3901 C CA . PRO A 1 501 ? 65.392 1.921 -41.362 1.00 44.22 501 PRO A CA 1
ATOM 3902 C C . PRO A 1 501 ? 65.011 3.100 -40.458 1.00 44.22 501 PRO A C 1
ATOM 3904 O O . PRO A 1 501 ? 64.864 4.241 -40.893 1.00 44.22 501 PRO A O 1
ATOM 3907 N N . ALA A 1 502 ? 64.880 2.802 -39.165 1.00 46.56 502 ALA A N 1
ATOM 3908 C CA . ALA A 1 502 ? 64.510 3.762 -38.134 1.00 46.56 502 ALA A CA 1
ATOM 3909 C C . ALA A 1 502 ? 65.494 4.940 -38.028 1.00 46.56 502 ALA A C 1
ATOM 3911 O O . ALA A 1 502 ? 66.692 4.744 -37.827 1.00 46.56 502 ALA A O 1
ATOM 3912 N N . SER A 1 503 ? 64.966 6.167 -38.043 1.00 36.97 503 SER A N 1
ATOM 3913 C CA . SER A 1 503 ? 65.684 7.355 -37.579 1.00 36.97 503 SER A CA 1
ATOM 3914 C C . SER A 1 503 ? 64.735 8.381 -36.954 1.00 36.97 503 SER A C 1
ATOM 3916 O O . SER A 1 503 ? 63.645 8.624 -37.463 1.00 36.97 503 SER A O 1
ATOM 3918 N N . ALA A 1 504 ? 65.182 8.951 -35.831 1.00 43.62 504 ALA A N 1
ATOM 3919 C CA . ALA A 1 504 ? 64.698 10.158 -35.156 1.00 43.62 504 ALA A CA 1
ATOM 3920 C C . ALA A 1 504 ? 63.170 10.408 -35.103 1.00 43.62 504 ALA A C 1
ATOM 3922 O O . ALA A 1 504 ? 62.589 11.094 -35.945 1.00 43.62 504 ALA A O 1
ATOM 3923 N N . ALA A 1 505 ? 62.538 10.002 -33.996 1.00 42.09 505 ALA A N 1
ATOM 3924 C CA . ALA A 1 505 ? 61.231 10.533 -33.613 1.00 42.09 505 ALA A CA 1
ATOM 3925 C C . ALA A 1 505 ? 61.331 12.048 -33.336 1.00 42.09 505 ALA A C 1
ATOM 3927 O O . ALA A 1 505 ? 61.878 12.470 -32.315 1.00 42.09 505 ALA A O 1
ATOM 3928 N N . VAL A 1 506 ? 60.795 12.868 -34.246 1.00 48.47 506 VAL A N 1
ATOM 3929 C CA . VAL A 1 506 ? 60.766 14.332 -34.114 1.00 48.47 506 VAL A CA 1
ATOM 3930 C C . VAL A 1 506 ? 60.005 14.722 -32.843 1.00 48.47 506 VAL A C 1
ATOM 3932 O O . VAL A 1 506 ? 58.833 14.381 -32.668 1.00 48.47 506 VAL A O 1
ATOM 3935 N N . ALA A 1 507 ? 60.676 15.441 -31.941 1.00 53.06 507 ALA A N 1
ATOM 3936 C CA . ALA A 1 507 ? 60.116 15.830 -30.653 1.00 53.06 507 ALA A CA 1
ATOM 3937 C C . ALA A 1 507 ? 58.956 16.826 -30.830 1.00 53.06 507 ALA A C 1
ATOM 3939 O O . ALA A 1 507 ? 59.155 18.009 -31.095 1.00 53.06 507 ALA A O 1
ATOM 3940 N N . VAL A 1 508 ? 57.723 16.344 -30.661 1.00 65.19 508 VAL A N 1
ATOM 3941 C CA . VAL A 1 508 ? 56.515 17.174 -30.750 1.00 65.19 508 VAL A CA 1
ATOM 3942 C C . VAL A 1 508 ? 56.460 18.136 -29.558 1.00 65.19 508 VAL A C 1
ATOM 3944 O O . VAL A 1 508 ? 56.377 17.705 -28.402 1.00 65.19 508 VAL A O 1
ATOM 3947 N N . ALA A 1 509 ? 56.457 19.439 -29.846 1.00 72.25 509 ALA A N 1
ATOM 3948 C CA . ALA A 1 509 ? 56.320 20.492 -28.843 1.00 72.25 509 ALA A CA 1
ATOM 3949 C C . ALA A 1 509 ? 54.944 20.438 -28.131 1.00 72.25 509 ALA A C 1
ATOM 3951 O O . ALA A 1 509 ? 53.931 20.081 -28.749 1.00 72.25 509 ALA A O 1
ATOM 3952 N N . PRO A 1 510 ? 54.866 20.766 -26.826 1.00 74.06 510 PRO A N 1
ATOM 3953 C CA . PRO A 1 510 ? 53.599 20.824 -26.103 1.00 74.06 510 PRO A CA 1
ATOM 3954 C C . PRO A 1 510 ? 52.708 21.972 -26.579 1.00 74.06 510 PRO A C 1
ATOM 3956 O O . PRO A 1 510 ? 53.176 23.031 -26.993 1.00 74.06 510 PRO A O 1
ATOM 3959 N N . ARG A 1 511 ? 51.387 21.773 -26.500 1.00 83.12 511 ARG A N 1
ATOM 3960 C CA . ARG A 1 511 ? 50.419 22.801 -26.912 1.00 83.12 511 ARG A CA 1
ATOM 3961 C C . ARG A 1 511 ? 50.400 23.960 -25.900 1.00 83.12 511 ARG A C 1
ATOM 3963 O O . ARG A 1 511 ? 50.541 23.692 -24.707 1.00 83.12 511 ARG A O 1
ATOM 3970 N N . PRO A 1 512 ? 50.101 25.213 -26.304 1.00 77.62 512 PRO A N 1
ATOM 3971 C CA . PRO A 1 512 ? 50.078 26.361 -25.387 1.00 77.62 512 PRO A CA 1
ATOM 3972 C C . PRO A 1 512 ? 49.188 26.172 -24.146 1.00 77.62 512 PRO A C 1
ATOM 3974 O O . PRO A 1 512 ? 49.557 26.582 -23.049 1.00 77.62 512 PRO A O 1
ATOM 3977 N N . ALA A 1 513 ? 48.045 25.492 -24.290 1.00 71.94 513 ALA A N 1
ATOM 3978 C CA . ALA A 1 513 ? 47.166 25.157 -23.166 1.00 71.94 513 ALA A CA 1
ATOM 3979 C C . ALA A 1 513 ? 47.783 24.128 -22.194 1.00 71.94 513 ALA A C 1
ATOM 3981 O O . ALA A 1 513 ? 47.607 24.248 -20.985 1.00 71.94 513 ALA A O 1
ATOM 3982 N N . GLU A 1 514 ? 48.536 23.148 -22.706 1.00 78.38 514 GLU A N 1
ATOM 3983 C CA . GLU A 1 514 ? 49.229 22.135 -21.895 1.00 78.38 514 GLU A CA 1
ATOM 3984 C C . GLU A 1 514 ? 50.399 22.776 -21.129 1.00 78.38 514 GLU A C 1
ATOM 3986 O O . GLU A 1 514 ? 50.536 22.566 -19.927 1.00 78.38 514 GLU A O 1
ATOM 3991 N N . ALA A 1 515 ? 51.170 23.648 -21.791 1.00 80.06 515 ALA A N 1
ATOM 3992 C CA . ALA A 1 515 ? 52.223 24.441 -21.154 1.00 80.06 515 ALA A CA 1
ATOM 3993 C C . ALA A 1 515 ? 51.669 25.384 -20.067 1.00 80.06 515 ALA A C 1
ATOM 3995 O O . ALA A 1 515 ? 52.222 25.457 -18.971 1.00 80.06 515 ALA A O 1
ATOM 3996 N N . LYS A 1 516 ? 50.539 26.063 -20.324 1.00 79.75 516 LYS A N 1
ATOM 3997 C CA . LYS A 1 516 ? 49.880 26.938 -19.338 1.00 79.75 516 LYS A CA 1
ATOM 3998 C C . LYS A 1 516 ? 49.388 26.163 -18.110 1.00 79.75 516 LYS A C 1
ATOM 4000 O O . LYS A 1 516 ? 49.591 26.629 -16.991 1.00 79.75 516 LYS A O 1
ATOM 4005 N N . ALA A 1 517 ? 48.793 24.984 -18.304 1.00 80.06 517 ALA A N 1
ATOM 4006 C CA . ALA A 1 517 ? 48.351 24.122 -17.207 1.00 80.06 517 ALA A CA 1
ATOM 4007 C C . ALA A 1 517 ? 49.535 23.616 -16.362 1.00 80.06 517 ALA A C 1
ATOM 4009 O O . ALA A 1 517 ? 49.506 23.713 -15.135 1.00 80.06 517 ALA A O 1
ATOM 4010 N N . ALA A 1 518 ? 50.615 23.161 -17.004 1.00 84.75 518 ALA A N 1
ATOM 4011 C CA . ALA A 1 518 ? 51.813 22.707 -16.302 1.00 84.75 518 ALA A CA 1
ATOM 4012 C C . ALA A 1 518 ? 52.493 23.847 -15.514 1.00 84.75 518 ALA A C 1
ATOM 4014 O O . ALA A 1 518 ? 52.909 23.649 -14.372 1.00 84.75 518 ALA A O 1
ATOM 4015 N N . GLN A 1 519 ? 52.519 25.066 -16.066 1.00 87.19 519 GLN A N 1
ATOM 4016 C CA . GLN A 1 519 ? 53.019 26.259 -15.374 1.00 87.19 519 GLN A CA 1
ATOM 4017 C C . GLN A 1 519 ? 52.169 26.619 -14.141 1.00 87.19 519 GLN A C 1
ATOM 4019 O O . GLN A 1 519 ? 52.715 27.020 -13.114 1.00 87.19 519 GLN A O 1
ATOM 4024 N N . GLN A 1 520 ? 50.842 26.462 -14.211 1.00 86.06 520 GLN A N 1
ATOM 4025 C CA . GLN A 1 520 ? 49.949 26.664 -13.061 1.00 86.06 520 GLN A CA 1
ATOM 4026 C C . GLN A 1 520 ? 50.200 25.619 -11.962 1.00 86.06 520 GLN A C 1
ATOM 4028 O O . GLN A 1 520 ? 50.301 25.979 -10.788 1.00 86.06 520 GLN A O 1
ATOM 4033 N N . GLN A 1 521 ? 50.383 24.349 -12.338 1.00 88.00 521 GLN A N 1
ATOM 4034 C CA . GLN A 1 521 ? 50.730 23.272 -11.404 1.00 88.00 521 GLN A CA 1
ATOM 4035 C C . GLN A 1 521 ? 52.104 23.487 -10.752 1.00 88.00 521 GLN A C 1
ATOM 4037 O O . GLN A 1 521 ? 52.237 23.278 -9.550 1.00 88.00 521 GLN A O 1
ATOM 4042 N N . LEU A 1 522 ? 53.104 23.988 -11.489 1.00 92.19 522 LEU A N 1
ATOM 4043 C CA . LEU A 1 522 ? 54.405 24.363 -10.919 1.00 92.19 522 LEU A CA 1
ATOM 4044 C C . LEU A 1 522 ? 54.279 25.460 -9.854 1.00 92.19 522 LEU A C 1
ATOM 4046 O O . LEU A 1 522 ? 54.915 25.370 -8.806 1.00 92.19 522 LEU A O 1
ATOM 4050 N N . THR A 1 523 ? 53.475 26.495 -10.108 1.00 90.25 523 THR A N 1
ATOM 4051 C CA . THR A 1 523 ? 53.246 27.581 -9.140 1.00 90.25 523 THR A CA 1
ATOM 4052 C C . THR A 1 523 ? 52.588 27.059 -7.861 1.00 90.25 523 THR A C 1
ATOM 4054 O O . THR A 1 523 ? 52.996 27.448 -6.766 1.00 90.25 523 THR A O 1
ATOM 4057 N N . LEU A 1 524 ? 51.628 26.137 -7.984 1.00 89.12 524 LEU A N 1
ATOM 4058 C CA . LEU A 1 524 ? 50.975 25.494 -6.842 1.00 89.12 524 LEU A CA 1
ATOM 4059 C C . LEU A 1 524 ? 51.925 24.553 -6.077 1.00 89.12 524 LEU A C 1
ATOM 4061 O O . LEU A 1 524 ? 51.931 24.552 -4.849 1.00 89.12 524 LEU A O 1
ATOM 4065 N N . LEU A 1 525 ? 52.774 23.796 -6.779 1.00 91.31 525 LEU A N 1
ATOM 4066 C CA . LEU A 1 525 ? 53.785 22.936 -6.153 1.00 91.31 525 LEU A CA 1
ATOM 4067 C C . LEU A 1 525 ? 54.816 23.768 -5.375 1.00 91.31 525 LEU A C 1
ATOM 4069 O O . LEU A 1 525 ? 55.131 23.441 -4.234 1.00 91.31 525 LEU A O 1
ATOM 4073 N N . LYS A 1 526 ? 55.276 24.894 -5.938 1.00 92.00 526 LYS A N 1
ATOM 4074 C CA . LYS A 1 526 ? 56.185 25.835 -5.259 1.00 92.00 526 LYS A CA 1
ATOM 4075 C C . LYS A 1 526 ? 55.592 26.395 -3.961 1.00 92.00 526 LYS A C 1
ATOM 4077 O O . LYS A 1 526 ? 56.308 26.470 -2.962 1.00 92.00 526 LYS A O 1
ATOM 4082 N N . SER A 1 527 ? 54.311 26.775 -3.948 1.00 87.81 527 SER A N 1
ATOM 4083 C CA . SER A 1 527 ? 53.677 27.307 -2.733 1.00 87.81 527 SER A CA 1
ATOM 4084 C C . SER A 1 527 ? 53.468 26.226 -1.669 1.00 87.81 527 SER A C 1
ATOM 4086 O O . SER A 1 527 ? 53.810 26.449 -0.508 1.00 87.81 527 SER A O 1
ATOM 4088 N N . GLN A 1 528 ? 53.011 25.030 -2.053 1.00 86.94 528 GLN A N 1
ATOM 4089 C CA . GLN A 1 528 ? 52.836 23.912 -1.118 1.00 86.94 528 GLN A CA 1
ATOM 4090 C C . GLN A 1 528 ? 54.166 23.409 -0.540 1.00 86.94 528 GLN A C 1
ATOM 4092 O O . GLN A 1 528 ? 54.239 23.113 0.650 1.00 86.94 528 GLN A O 1
ATOM 4097 N N . LEU A 1 529 ? 55.252 23.396 -1.320 1.00 91.56 529 LEU A N 1
ATOM 4098 C CA . LEU A 1 529 ? 56.588 23.071 -0.807 1.00 91.56 529 LEU A CA 1
ATOM 4099 C C . LEU A 1 529 ? 57.093 24.100 0.212 1.00 91.56 529 LEU A C 1
ATOM 4101 O O . LEU A 1 529 ? 57.691 23.715 1.217 1.00 91.56 529 LEU A O 1
ATOM 4105 N N . ALA A 1 530 ? 56.822 25.394 0.011 1.00 87.12 530 ALA A N 1
ATOM 4106 C CA . ALA A 1 530 ? 57.163 26.423 0.993 1.00 87.12 530 ALA A CA 1
ATOM 4107 C C . ALA A 1 530 ? 56.410 26.220 2.322 1.00 87.12 530 ALA A C 1
ATOM 4109 O O . ALA A 1 530 ? 57.019 26.292 3.392 1.00 87.12 530 ALA A O 1
ATOM 4110 N N . VAL A 1 531 ? 55.113 25.892 2.265 1.00 84.50 531 VAL A N 1
ATOM 4111 C CA . VAL A 1 531 ? 54.310 25.570 3.458 1.00 84.50 531 VAL A CA 1
ATOM 4112 C C . VAL A 1 531 ? 54.790 24.268 4.115 1.00 84.50 531 VAL A C 1
ATOM 4114 O O . VAL A 1 531 ? 54.946 24.221 5.336 1.00 84.50 531 VAL A O 1
ATOM 4117 N N . GLY A 1 532 ? 55.113 23.240 3.325 1.00 85.94 532 GLY A N 1
ATOM 4118 C CA . GLY A 1 532 ? 55.693 21.978 3.791 1.00 85.94 532 GLY A CA 1
ATOM 4119 C C . GLY A 1 532 ? 56.992 22.184 4.570 1.00 85.94 532 GLY A C 1
ATOM 4120 O O . GLY A 1 532 ? 57.096 21.729 5.708 1.00 85.94 532 GLY A O 1
ATOM 4121 N N . ARG A 1 533 ? 57.940 22.958 4.020 1.00 88.62 533 ARG A N 1
ATOM 4122 C CA . ARG A 1 533 ? 59.182 23.360 4.708 1.00 88.62 533 ARG A CA 1
ATOM 4123 C C . ARG A 1 533 ? 58.916 24.110 6.013 1.00 88.62 533 ARG A C 1
ATOM 4125 O O . ARG A 1 533 ? 59.529 23.785 7.021 1.00 88.62 533 ARG A O 1
ATOM 4132 N N . ALA A 1 534 ? 57.998 25.078 6.019 1.00 84.06 534 ALA A N 1
ATOM 4133 C CA . ALA A 1 534 ? 57.648 25.835 7.226 1.00 84.06 534 ALA A CA 1
ATOM 4134 C C . ALA A 1 534 ? 56.960 24.971 8.306 1.00 84.06 534 ALA A C 1
ATOM 4136 O O . ALA A 1 534 ? 57.050 25.266 9.499 1.00 84.06 534 ALA A O 1
ATOM 4137 N N . THR A 1 535 ? 56.289 23.893 7.895 1.00 82.50 535 THR A N 1
ATOM 4138 C CA . THR A 1 535 ? 55.606 22.939 8.785 1.00 82.50 535 THR A CA 1
ATOM 4139 C C . THR A 1 535 ? 56.556 21.865 9.328 1.00 82.50 535 THR A C 1
ATOM 4141 O O . THR A 1 535 ? 56.332 21.335 10.415 1.00 82.50 535 THR A O 1
ATOM 4144 N N . LEU A 1 536 ? 57.643 21.564 8.613 1.00 84.19 536 LEU A N 1
ATOM 4145 C CA . LEU A 1 536 ? 58.551 20.454 8.909 1.00 84.19 536 LEU A CA 1
ATOM 4146 C C . LEU A 1 536 ? 59.211 20.517 10.305 1.00 84.19 536 LEU A C 1
ATOM 4148 O O . LEU A 1 536 ? 59.156 19.497 10.990 1.00 84.19 536 LEU A O 1
ATOM 4152 N N . PRO A 1 537 ? 59.714 21.667 10.814 1.00 81.94 537 PRO A N 1
ATOM 4153 C CA . PRO A 1 537 ? 60.250 21.770 12.180 1.00 81.94 537 PRO A CA 1
ATOM 4154 C C . PRO A 1 537 ? 59.199 21.594 13.286 1.00 81.94 537 PRO A C 1
ATOM 4156 O O . PRO A 1 537 ? 59.548 21.436 14.451 1.00 81.94 537 PRO A O 1
ATOM 4159 N N . ARG A 1 538 ? 57.907 21.671 12.938 1.00 77.38 538 ARG A N 1
ATOM 4160 C CA . ARG A 1 538 ? 56.765 21.543 13.860 1.00 77.38 538 ARG A CA 1
ATOM 4161 C C . ARG A 1 538 ? 56.111 20.159 13.798 1.00 77.38 538 ARG A C 1
ATOM 4163 O O . ARG A 1 538 ? 55.219 19.870 14.592 1.00 77.38 538 ARG A O 1
ATOM 4170 N N . ALA A 1 539 ? 56.516 19.314 12.852 1.00 77.56 539 ALA A N 1
ATOM 4171 C CA . ALA A 1 539 ? 56.037 17.946 12.726 1.00 77.56 539 ALA A CA 1
ATOM 4172 C C . ALA A 1 539 ? 56.902 16.994 13.565 1.00 77.56 539 ALA A C 1
ATOM 4174 O O . ALA A 1 539 ? 58.113 17.165 13.663 1.00 77.56 539 ALA A O 1
ATOM 4175 N N . THR A 1 540 ? 56.299 15.939 14.118 1.00 78.75 540 THR A N 1
ATOM 4176 C CA . THR A 1 540 ? 57.006 14.923 14.915 1.00 78.75 540 THR A CA 1
ATOM 4177 C C . THR A 1 540 ? 56.762 13.498 14.400 1.00 78.75 540 THR A C 1
ATOM 4179 O O . THR A 1 540 ? 55.814 13.219 13.656 1.00 78.75 540 THR A O 1
ATOM 4182 N N . GLY A 1 541 ? 57.660 12.578 14.768 1.00 80.81 541 GLY A N 1
ATOM 4183 C CA . GLY A 1 541 ? 57.550 11.144 14.481 1.00 80.81 541 GLY A CA 1
ATOM 4184 C C . GLY A 1 541 ? 57.423 10.793 12.991 1.00 80.81 541 GLY A C 1
ATOM 4185 O O . GLY A 1 541 ? 58.001 11.437 12.115 1.00 80.81 541 GLY A O 1
ATOM 4186 N N . ARG A 1 542 ? 56.630 9.754 12.685 1.00 76.75 542 ARG A N 1
ATOM 4187 C CA . ARG A 1 542 ? 56.447 9.231 11.313 1.00 76.75 542 ARG A CA 1
ATOM 4188 C C . ARG A 1 542 ? 55.877 10.267 10.328 1.00 76.75 542 ARG A C 1
ATOM 4190 O O . ARG A 1 542 ? 56.111 10.140 9.128 1.00 76.75 542 ARG A O 1
ATOM 4197 N N . ARG A 1 543 ? 55.157 11.289 10.814 1.00 80.00 543 ARG A N 1
ATOM 4198 C CA . ARG A 1 543 ? 54.640 12.396 9.989 1.00 80.00 543 ARG A CA 1
ATOM 4199 C C . ARG A 1 543 ? 55.768 13.319 9.524 1.00 80.00 543 ARG A C 1
ATOM 4201 O O . ARG A 1 543 ? 55.791 13.667 8.350 1.00 80.00 543 ARG A O 1
ATOM 4208 N N . ALA A 1 544 ? 56.709 13.655 10.409 1.00 81.88 544 ALA A N 1
ATOM 4209 C CA . ALA A 1 544 ? 57.876 14.472 10.068 1.00 81.88 544 ALA A CA 1
ATOM 4210 C C . ALA A 1 544 ? 58.752 13.794 9.009 1.00 81.88 544 ALA A C 1
ATOM 4212 O O . ALA A 1 544 ? 59.083 14.411 8.002 1.00 81.88 544 ALA A O 1
ATOM 4213 N N . ALA A 1 545 ? 59.048 12.502 9.197 1.00 82.00 545 ALA A N 1
ATOM 4214 C CA . ALA A 1 545 ? 59.838 11.720 8.248 1.00 82.00 545 ALA A CA 1
ATOM 4215 C C . ALA A 1 545 ? 59.197 11.692 6.848 1.00 82.00 545 ALA A C 1
ATOM 4217 O O . ALA A 1 545 ? 59.865 11.982 5.861 1.00 82.00 545 ALA A O 1
ATOM 4218 N N . ARG A 1 546 ? 57.885 11.419 6.760 1.00 84.69 546 ARG A N 1
ATOM 4219 C CA . ARG A 1 546 ? 57.160 11.420 5.478 1.00 84.69 546 ARG A CA 1
ATOM 4220 C C . ARG A 1 546 ? 57.103 12.805 4.837 1.00 84.69 546 ARG A C 1
ATOM 4222 O O . ARG A 1 546 ? 57.379 12.912 3.650 1.00 84.69 546 ARG A O 1
ATOM 4229 N N . LEU A 1 547 ? 56.812 13.856 5.608 1.00 88.31 547 LEU A N 1
ATOM 4230 C CA . LEU A 1 547 ? 56.806 15.231 5.098 1.00 88.31 547 LEU A CA 1
ATOM 4231 C C . LEU A 1 547 ? 58.194 15.645 4.581 1.00 88.31 547 LEU A C 1
ATOM 4233 O O . LEU A 1 547 ? 58.276 16.290 3.542 1.00 88.31 547 LEU A O 1
ATOM 4237 N N . ALA A 1 548 ? 59.279 15.223 5.238 1.00 88.00 548 ALA A N 1
ATOM 4238 C CA . ALA A 1 548 ? 60.642 15.455 4.764 1.00 88.00 548 ALA A CA 1
ATOM 4239 C C . ALA A 1 548 ? 60.938 14.750 3.432 1.00 88.00 548 ALA A C 1
ATOM 4241 O O . ALA A 1 548 ? 61.505 15.374 2.535 1.00 88.00 548 ALA A O 1
ATOM 4242 N N . THR A 1 549 ? 60.518 13.490 3.268 1.00 91.19 549 THR A N 1
ATOM 4243 C CA . THR A 1 549 ? 60.631 12.778 1.986 1.00 91.19 549 THR A CA 1
ATOM 4244 C C . THR A 1 549 ? 59.818 13.478 0.896 1.00 91.19 549 THR A C 1
ATOM 4246 O O . THR A 1 549 ? 60.382 13.864 -0.120 1.00 91.19 549 THR A O 1
ATOM 4249 N N . THR A 1 550 ? 58.531 13.757 1.125 1.00 91.38 550 THR A N 1
ATOM 4250 C CA . THR A 1 550 ? 57.658 14.387 0.118 1.00 91.38 550 THR A CA 1
ATOM 4251 C C . THR A 1 550 ? 58.108 15.805 -0.262 1.00 91.38 550 THR A C 1
ATOM 4253 O O . THR A 1 550 ? 58.027 16.175 -1.432 1.00 91.38 550 THR A O 1
ATOM 4256 N N . VAL A 1 551 ? 58.630 16.597 0.685 1.00 92.25 551 VAL A N 1
ATOM 4257 C CA . VAL A 1 551 ? 59.224 17.912 0.381 1.00 92.25 551 VAL A CA 1
ATOM 4258 C C . VAL A 1 551 ? 60.486 17.754 -0.474 1.00 92.25 551 VAL A C 1
ATOM 4260 O O . VAL A 1 551 ? 60.618 18.442 -1.483 1.00 92.25 551 VAL A O 1
ATOM 4263 N N . LYS A 1 552 ? 61.384 16.819 -0.137 1.00 91.75 552 LYS A N 1
ATOM 4264 C CA . LYS A 1 552 ? 62.598 16.541 -0.924 1.00 91.75 552 LYS A CA 1
ATOM 4265 C C . LYS A 1 552 ? 62.268 16.086 -2.351 1.00 91.75 552 LYS A C 1
ATOM 4267 O O . LYS A 1 552 ? 62.849 16.608 -3.303 1.00 91.75 552 LYS A O 1
ATOM 4272 N N . ASP A 1 553 ? 61.327 15.161 -2.499 1.00 90.06 553 ASP A N 1
ATOM 4273 C CA . ASP A 1 553 ? 60.908 14.624 -3.797 1.00 90.06 553 ASP A CA 1
ATOM 4274 C C . ASP A 1 553 ? 60.244 15.718 -4.648 1.00 90.06 553 ASP A C 1
ATOM 4276 O O . ASP A 1 553 ? 60.571 15.888 -5.823 1.00 90.06 553 ASP A O 1
ATOM 4280 N N . GLY A 1 554 ? 59.382 16.545 -4.043 1.00 92.38 554 GLY A N 1
ATOM 4281 C CA . GLY A 1 554 ? 58.764 17.684 -4.720 1.00 92.38 554 GLY A CA 1
ATOM 4282 C C . GLY A 1 554 ? 59.757 18.771 -5.137 1.00 92.38 554 GLY A C 1
ATOM 4283 O O . GLY A 1 554 ? 59.594 19.361 -6.204 1.00 92.38 554 GLY A O 1
ATOM 4284 N N . GLU A 1 555 ? 60.823 19.007 -4.371 1.00 92.06 555 GLU A N 1
ATOM 4285 C CA . GLU A 1 555 ? 61.905 19.913 -4.772 1.00 92.06 555 GLU A CA 1
ATOM 4286 C C . GLU A 1 555 ? 62.713 19.395 -5.961 1.00 92.06 555 GLU A C 1
ATOM 4288 O O . GLU A 1 555 ? 63.090 20.180 -6.836 1.00 92.06 555 GLU A O 1
ATOM 4293 N N . GLN A 1 556 ? 62.993 18.091 -6.004 1.00 89.94 556 GLN A N 1
ATOM 4294 C CA . GLN A 1 556 ? 63.636 17.464 -7.158 1.00 89.94 556 GLN A CA 1
ATOM 4295 C C . GLN A 1 556 ? 62.717 17.555 -8.381 1.00 89.94 556 GLN A C 1
ATOM 4297 O O . GLN A 1 556 ? 63.145 18.013 -9.442 1.00 89.94 556 GLN A O 1
ATOM 4302 N N . HIS A 1 557 ? 61.430 17.247 -8.207 1.00 93.38 557 HIS A N 1
ATOM 4303 C CA . HIS A 1 557 ? 60.429 17.343 -9.265 1.00 93.38 557 HIS A CA 1
ATOM 4304 C C . HIS A 1 557 ? 60.260 18.771 -9.799 1.00 93.38 557 HIS A C 1
ATOM 4306 O O . HIS A 1 557 ? 60.187 18.981 -11.009 1.00 93.38 557 HIS A O 1
ATOM 4312 N N . GLN A 1 558 ? 60.294 19.780 -8.925 1.00 92.69 558 GLN A N 1
ATOM 4313 C CA . GLN A 1 558 ? 60.263 21.192 -9.313 1.00 92.69 558 GLN A CA 1
ATOM 4314 C C . GLN A 1 558 ? 61.425 21.561 -10.255 1.00 92.69 558 GLN A C 1
ATOM 4316 O O . GLN A 1 558 ? 61.221 22.335 -11.191 1.00 92.69 558 GLN A O 1
ATOM 4321 N N . ARG A 1 559 ? 62.632 21.020 -10.028 1.00 90.94 559 ARG A N 1
ATOM 4322 C CA . ARG A 1 559 ? 63.819 21.283 -10.869 1.00 90.94 559 ARG A CA 1
ATOM 4323 C C . ARG A 1 559 ? 63.718 20.617 -12.245 1.00 90.94 559 ARG A C 1
ATOM 4325 O O . ARG A 1 559 ? 64.210 21.176 -13.218 1.00 90.94 559 ARG A O 1
ATOM 4332 N N . LEU A 1 560 ? 63.036 19.473 -12.349 1.00 88.75 560 LEU A N 1
ATOM 4333 C CA . LEU A 1 560 ? 62.832 18.764 -13.621 1.00 88.75 560 LEU A CA 1
ATOM 4334 C C . LEU A 1 560 ? 61.916 19.508 -14.607 1.00 88.75 560 LEU A C 1
ATOM 4336 O O . LEU A 1 560 ? 61.936 19.204 -15.796 1.00 88.75 560 LEU A O 1
ATOM 4340 N N . TYR A 1 561 ? 61.129 20.492 -14.159 1.00 91.75 561 TYR A N 1
ATOM 4341 C CA . TYR A 1 561 ? 60.189 21.204 -15.032 1.00 91.75 561 TYR A CA 1
ATOM 4342 C C . TYR A 1 561 ? 60.863 21.876 -16.243 1.00 91.75 561 TYR A C 1
ATOM 4344 O O . TYR A 1 561 ? 60.322 21.870 -17.350 1.00 91.75 561 TYR A O 1
ATOM 4352 N N . GLU A 1 562 ? 62.047 22.462 -16.057 1.00 88.69 562 GLU A N 1
ATOM 4353 C CA . GLU A 1 562 ? 62.692 23.269 -17.099 1.00 88.69 562 GLU A CA 1
ATOM 4354 C C . GLU A 1 562 ? 63.261 22.440 -18.255 1.00 88.69 562 GLU A C 1
ATOM 4356 O O . GLU A 1 562 ? 63.293 22.944 -19.382 1.00 88.69 562 GLU A O 1
ATOM 4361 N N . SER A 1 563 ? 63.632 21.177 -18.012 1.00 87.31 563 SER A N 1
ATOM 4362 C CA . SER A 1 563 ? 64.062 20.242 -19.058 1.00 87.31 563 SER A CA 1
ATOM 4363 C C . SER A 1 563 ? 62.874 19.621 -19.800 1.00 87.31 563 SER A C 1
ATOM 4365 O O . SER A 1 563 ? 62.886 19.553 -21.029 1.00 87.31 563 SER A O 1
ATOM 4367 N N . VAL A 1 564 ? 61.807 19.243 -19.086 1.00 89.38 564 VAL A N 1
ATOM 4368 C CA . VAL A 1 564 ? 60.650 18.544 -19.682 1.00 89.38 564 VAL A CA 1
ATOM 4369 C C . VAL A 1 564 ? 59.659 19.469 -20.401 1.00 89.38 564 VAL A C 1
ATOM 4371 O O . VAL A 1 564 ? 58.929 19.010 -21.280 1.00 89.38 564 VAL A O 1
ATOM 4374 N N . ARG A 1 565 ? 59.626 20.777 -20.090 1.00 87.38 565 ARG A N 1
ATOM 4375 C CA . ARG A 1 565 ? 58.655 21.737 -20.671 1.00 87.38 565 ARG A CA 1
ATOM 4376 C C . ARG A 1 565 ? 58.698 21.876 -22.193 1.00 87.38 565 ARG A C 1
ATOM 4378 O O . ARG A 1 565 ? 57.745 22.397 -22.760 1.00 87.38 565 ARG A O 1
ATOM 4385 N N . GLN A 1 566 ? 59.772 21.435 -22.850 1.00 83.12 566 GLN A N 1
ATOM 4386 C CA . GLN A 1 566 ? 59.909 21.488 -24.312 1.00 83.12 566 GLN A CA 1
ATOM 4387 C C . GLN A 1 566 ? 59.377 20.234 -25.022 1.00 83.12 566 GLN A C 1
ATOM 4389 O O . GLN A 1 566 ? 59.159 20.256 -26.232 1.00 83.12 566 GLN A O 1
ATOM 4394 N N . ARG A 1 567 ? 59.146 19.130 -24.299 1.00 86.62 567 ARG A N 1
ATOM 4395 C CA . ARG A 1 567 ? 58.794 17.827 -24.882 1.00 86.62 567 ARG A CA 1
ATOM 4396 C C . ARG A 1 567 ? 57.438 17.365 -24.368 1.00 86.62 567 ARG A C 1
ATOM 4398 O O . ARG A 1 567 ? 57.266 17.058 -23.193 1.00 86.62 567 ARG A O 1
ATOM 4405 N N . ARG A 1 568 ? 56.450 17.273 -25.262 1.00 80.62 568 ARG A N 1
ATOM 4406 C CA . ARG A 1 568 ? 55.039 17.068 -24.888 1.00 80.62 568 ARG A CA 1
ATOM 4407 C C . ARG A 1 568 ? 54.764 15.810 -24.058 1.00 80.62 568 ARG A C 1
ATOM 4409 O O . ARG A 1 568 ? 53.886 15.830 -23.198 1.00 80.62 568 ARG A O 1
ATOM 4416 N N . GLN A 1 569 ? 55.477 14.716 -24.324 1.00 81.56 569 GLN A N 1
ATOM 4417 C CA . GLN A 1 569 ? 55.309 13.459 -23.586 1.00 81.56 569 GLN A CA 1
ATOM 4418 C C . GLN A 1 569 ? 55.909 13.544 -22.174 1.00 81.56 569 GLN A C 1
ATOM 4420 O O . GLN A 1 569 ? 55.260 13.136 -21.211 1.00 81.56 569 GLN A O 1
ATOM 4425 N N . GLU A 1 570 ? 57.094 14.143 -22.043 1.00 86.25 570 GLU A N 1
ATOM 4426 C CA . GLU A 1 570 ? 57.780 14.336 -20.761 1.00 86.25 570 GLU A CA 1
ATOM 4427 C C . GLU A 1 570 ? 57.028 15.339 -19.876 1.00 86.25 570 GLU A C 1
ATOM 4429 O O . GLU A 1 570 ? 56.789 15.057 -18.704 1.00 86.25 570 GLU A O 1
ATOM 4434 N N . LEU A 1 571 ? 56.528 16.446 -20.444 1.00 88.06 571 LEU A N 1
ATOM 4435 C CA . LEU A 1 571 ? 55.690 17.406 -19.720 1.00 88.06 571 LEU A CA 1
ATOM 4436 C C . LEU A 1 571 ? 54.427 16.744 -19.139 1.00 88.06 571 LEU A C 1
ATOM 4438 O O . LEU A 1 571 ? 54.089 16.963 -17.980 1.00 88.06 571 LEU A O 1
ATOM 4442 N N . ARG A 1 572 ? 53.761 15.864 -19.899 1.00 85.12 572 ARG A N 1
ATOM 4443 C CA . ARG A 1 572 ? 52.593 15.095 -19.423 1.00 85.12 572 ARG A CA 1
ATOM 4444 C C . ARG A 1 572 ? 52.938 14.034 -18.371 1.00 85.12 572 ARG A C 1
ATOM 4446 O O . ARG A 1 572 ? 52.077 13.658 -17.575 1.00 85.12 572 ARG A O 1
ATOM 4453 N N . ALA A 1 573 ? 54.160 13.503 -18.369 1.00 86.25 573 ALA A N 1
ATOM 4454 C CA . ALA A 1 573 ? 54.638 12.657 -17.276 1.00 86.25 573 ALA A CA 1
ATOM 4455 C C . ALA A 1 573 ? 54.876 13.499 -16.014 1.00 86.25 573 ALA A C 1
ATOM 4457 O O . ALA A 1 573 ? 54.390 13.146 -14.941 1.00 86.25 573 ALA A O 1
ATOM 4458 N N . TRP A 1 574 ? 55.510 14.662 -16.174 1.00 93.88 574 TRP A N 1
ATOM 4459 C CA . TRP A 1 574 ? 55.783 15.605 -15.097 1.00 93.88 574 TRP A CA 1
ATOM 4460 C C . TRP A 1 574 ? 54.511 16.130 -14.416 1.00 93.88 574 TRP A C 1
ATOM 4462 O O . TRP A 1 574 ? 54.452 16.175 -13.189 1.00 93.88 574 TRP A O 1
ATOM 4472 N N . GLN A 1 575 ? 53.464 16.462 -15.180 1.00 91.56 575 GLN A N 1
ATOM 4473 C CA . GLN A 1 575 ? 52.188 16.927 -14.618 1.00 91.56 575 GLN A CA 1
ATOM 4474 C C . GLN A 1 575 ? 51.533 15.883 -13.699 1.00 91.56 575 GLN A C 1
ATOM 4476 O O . GLN A 1 575 ? 51.153 16.218 -12.580 1.00 91.56 575 GLN A O 1
ATOM 4481 N N . ARG A 1 576 ? 51.473 14.611 -14.124 1.00 88.81 576 ARG A N 1
ATOM 4482 C CA . ARG A 1 576 ? 50.882 13.517 -13.325 1.00 88.81 576 ARG A CA 1
ATOM 4483 C C . ARG A 1 576 ? 51.611 13.300 -12.000 1.00 88.81 576 ARG A C 1
ATOM 4485 O O . ARG A 1 576 ? 50.977 13.105 -10.968 1.00 88.81 576 ARG A O 1
ATOM 4492 N N . GLU A 1 577 ? 52.938 13.361 -12.021 1.00 89.19 577 GLU A N 1
ATOM 4493 C CA . GLU A 1 577 ? 53.740 13.209 -10.806 1.00 89.19 577 GLU A CA 1
ATOM 4494 C C . GLU A 1 577 ? 53.643 14.448 -9.894 1.00 89.19 577 GLU A C 1
ATOM 4496 O O . GLU A 1 577 ? 53.605 14.324 -8.672 1.00 89.19 577 GLU A O 1
ATOM 4501 N N . SER A 1 578 ? 53.476 15.644 -10.474 1.00 91.44 578 SER A N 1
ATOM 4502 C CA . SER A 1 578 ? 53.219 16.881 -9.721 1.00 91.44 578 SER A CA 1
ATOM 4503 C C . SER A 1 578 ? 51.867 16.842 -8.993 1.00 91.44 578 SER A C 1
ATOM 4505 O O . SER A 1 578 ? 51.780 17.250 -7.837 1.00 91.44 578 SER A O 1
ATOM 4507 N N . GLU A 1 579 ? 50.822 16.282 -9.616 1.00 90.56 579 GLU A N 1
ATOM 4508 C CA . GLU A 1 579 ? 49.516 16.052 -8.976 1.00 90.56 579 GLU A CA 1
ATOM 4509 C C . GLU A 1 579 ? 49.614 15.083 -7.788 1.00 90.56 579 GLU A C 1
ATOM 4511 O O . GLU A 1 579 ? 49.029 15.345 -6.733 1.00 90.56 579 GLU A O 1
ATOM 4516 N N . ARG A 1 580 ? 50.395 14.000 -7.923 1.00 93.38 580 ARG A N 1
ATOM 4517 C CA . ARG A 1 580 ? 50.654 13.044 -6.832 1.00 93.38 580 ARG A CA 1
ATOM 4518 C C . ARG A 1 580 ? 51.317 13.733 -5.637 1.00 93.38 580 ARG A C 1
ATOM 4520 O O . ARG A 1 580 ? 50.816 13.643 -4.518 1.00 93.38 580 ARG A O 1
ATOM 4527 N N . LEU A 1 581 ? 52.404 14.462 -5.890 1.00 91.44 581 LEU A N 1
ATOM 4528 C CA . LEU A 1 581 ? 53.176 15.168 -4.864 1.00 91.44 581 LEU A CA 1
ATOM 4529 C C . LEU A 1 581 ? 52.361 16.276 -4.181 1.00 91.44 581 LEU A C 1
ATOM 4531 O O . LEU A 1 581 ? 52.439 16.425 -2.964 1.00 91.44 581 LEU A O 1
ATOM 4535 N N . LEU A 1 582 ? 51.527 17.005 -4.928 1.00 90.88 582 LEU A N 1
ATOM 4536 C CA . LEU A 1 582 ? 50.591 17.986 -4.371 1.00 90.88 582 LEU A CA 1
ATOM 4537 C C . LEU A 1 582 ? 49.565 17.347 -3.425 1.00 90.88 582 LEU A C 1
ATOM 4539 O O . LEU A 1 582 ? 49.333 17.874 -2.337 1.00 90.88 582 LEU A O 1
ATOM 4543 N N . GLY A 1 583 ? 48.987 16.204 -3.807 1.00 85.12 583 GLY A N 1
ATOM 4544 C CA . GLY A 1 583 ? 48.039 15.470 -2.964 1.00 85.12 583 GLY A CA 1
ATOM 4545 C C . GLY A 1 583 ? 48.670 14.893 -1.692 1.00 85.12 583 GLY A C 1
ATOM 4546 O O . GLY A 1 583 ? 48.026 14.867 -0.643 1.00 85.12 583 GLY A O 1
ATOM 4547 N N . ASP A 1 584 ? 49.932 14.463 -1.755 1.00 85.69 584 ASP A N 1
ATOM 4548 C CA . ASP A 1 584 ? 50.663 13.979 -0.580 1.00 85.69 584 ASP A CA 1
ATOM 4549 C C . ASP A 1 584 ? 51.089 15.134 0.352 1.00 85.69 584 ASP A C 1
ATOM 4551 O O . ASP A 1 584 ? 50.981 14.997 1.573 1.00 85.69 584 ASP A O 1
ATOM 4555 N N . LEU A 1 585 ? 51.482 16.298 -0.188 1.00 86.25 585 LEU A N 1
ATOM 4556 C CA . LEU A 1 585 ? 51.773 17.503 0.605 1.00 86.25 585 LEU A CA 1
ATOM 4557 C C . LEU A 1 585 ? 50.536 18.017 1.355 1.00 86.25 585 LEU A C 1
ATOM 4559 O O . LEU A 1 585 ? 50.622 18.234 2.563 1.00 86.25 585 LEU A O 1
ATOM 4563 N N . ASP A 1 586 ? 49.390 18.159 0.682 1.00 85.62 586 ASP A N 1
ATOM 4564 C CA . ASP A 1 586 ? 48.139 18.658 1.279 1.00 85.62 586 ASP A CA 1
ATOM 4565 C C . ASP A 1 586 ? 47.716 17.826 2.509 1.00 85.62 586 ASP A C 1
ATOM 4567 O O . ASP A 1 586 ? 47.499 18.355 3.606 1.00 85.62 586 ASP A O 1
ATOM 4571 N N . ARG A 1 587 ? 47.747 16.492 2.370 1.00 81.50 587 ARG A N 1
ATOM 4572 C CA . ARG A 1 587 ? 47.471 15.536 3.459 1.00 81.50 587 ARG A CA 1
ATOM 4573 C C . ARG A 1 587 ? 48.449 15.641 4.630 1.00 81.50 587 ARG A C 1
ATOM 4575 O O . ARG A 1 587 ? 48.053 15.421 5.775 1.00 81.50 587 ARG A O 1
ATOM 4582 N N . LEU A 1 588 ? 49.730 15.903 4.362 1.00 80.75 588 LEU A N 1
ATOM 4583 C CA . LEU A 1 588 ? 50.782 15.917 5.386 1.00 80.75 588 LEU A CA 1
ATOM 4584 C C . LEU A 1 588 ? 50.913 17.273 6.093 1.00 80.75 588 LEU A C 1
ATOM 4586 O O . LEU A 1 588 ? 51.288 17.298 7.270 1.00 80.75 588 LEU A O 1
ATOM 4590 N N . ILE A 1 589 ? 50.573 18.374 5.420 1.00 81.69 589 ILE A N 1
ATOM 4591 C CA . ILE A 1 589 ? 50.561 19.735 5.972 1.00 81.69 589 ILE A CA 1
ATOM 4592 C C . ILE A 1 589 ? 49.386 19.903 6.946 1.00 81.69 589 ILE A C 1
ATOM 4594 O O . ILE A 1 589 ? 49.614 20.263 8.102 1.00 81.69 589 ILE A O 1
ATOM 4598 N N . GLY A 1 590 ? 48.168 19.526 6.539 1.00 60.41 590 GLY A N 1
ATOM 4599 C CA . GLY A 1 590 ? 46.965 19.577 7.380 1.00 60.41 590 GLY A CA 1
ATOM 4600 C C . GLY A 1 590 ? 46.489 20.998 7.730 1.00 60.41 590 GLY A C 1
ATOM 4601 O O . GLY A 1 590 ? 47.240 21.970 7.683 1.00 60.41 590 GLY A O 1
ATOM 4602 N N . HIS A 1 591 ? 45.208 21.141 8.083 1.00 43.94 591 HIS A N 1
ATOM 4603 C CA . HIS A 1 591 ? 44.633 22.460 8.368 1.00 43.94 591 HIS A CA 1
ATOM 4604 C C . HIS A 1 591 ? 45.186 23.073 9.671 1.00 43.94 591 HIS A C 1
ATOM 4606 O O . HIS A 1 591 ? 45.225 22.385 10.696 1.00 43.94 591 HIS A O 1
ATOM 4612 N N . PRO A 1 592 ? 45.562 24.368 9.679 1.00 37.25 592 PRO A N 1
ATOM 4613 C CA . PRO A 1 592 ? 45.958 25.054 10.901 1.00 37.25 592 PRO A CA 1
ATOM 4614 C C . PRO A 1 592 ? 44.739 25.283 11.806 1.00 37.25 592 PRO A C 1
ATOM 4616 O O . PRO A 1 592 ? 43.761 25.911 11.404 1.00 37.25 592 PRO A O 1
ATOM 4619 N N . LEU A 1 593 ? 44.815 24.802 13.048 1.00 31.48 593 LEU A N 1
ATOM 4620 C CA . LEU A 1 593 ? 43.895 25.210 14.113 1.00 31.48 593 LEU A CA 1
ATOM 4621 C C . LEU A 1 593 ? 44.280 26.609 14.631 1.00 31.48 593 LEU A C 1
ATOM 4623 O O . LEU A 1 593 ? 45.470 26.941 14.645 1.00 31.48 593 LEU A O 1
ATOM 4627 N N . PRO A 1 594 ? 43.311 27.432 15.075 1.00 32.75 594 PRO A N 1
ATOM 4628 C CA . PRO A 1 594 ? 43.604 28.742 15.643 1.00 32.75 594 PRO A CA 1
ATOM 4629 C C . PRO A 1 594 ? 44.368 28.582 16.963 1.00 32.75 594 PRO A C 1
ATOM 4631 O O . PRO A 1 594 ? 43.919 27.887 17.875 1.00 32.75 594 PRO A O 1
ATOM 4634 N N . ALA A 1 595 ? 45.530 29.226 17.066 1.00 30.03 595 ALA A N 1
ATOM 4635 C CA . ALA A 1 595 ? 46.317 29.224 18.292 1.00 30.03 595 ALA A CA 1
ATOM 4636 C C . ALA A 1 595 ? 45.625 30.045 19.394 1.00 30.03 595 ALA A C 1
ATOM 4638 O O . ALA A 1 595 ? 45.080 31.119 19.136 1.00 30.03 595 ALA A O 1
ATOM 4639 N N . SER A 1 596 ? 45.690 29.540 20.628 1.00 30.05 596 SER A N 1
ATOM 4640 C CA . SER A 1 596 ? 45.261 30.261 21.830 1.00 30.05 596 SER A CA 1
ATOM 4641 C C . SER A 1 596 ? 46.060 31.558 22.017 1.00 30.05 596 SER A C 1
ATOM 4643 O O . SER A 1 596 ? 47.256 31.604 21.725 1.00 30.05 596 SER A O 1
ATOM 4645 N N . ALA A 1 597 ? 45.407 32.605 22.522 1.00 36.03 597 ALA A N 1
ATOM 4646 C CA . ALA A 1 597 ? 46.015 33.914 22.732 1.00 36.03 597 ALA A CA 1
ATOM 4647 C C . ALA A 1 597 ? 46.843 33.982 24.034 1.00 36.03 597 ALA A C 1
ATOM 4649 O O . ALA A 1 597 ? 46.331 33.622 25.096 1.00 36.03 597 ALA A O 1
ATOM 4650 N N . PRO A 1 598 ? 48.066 34.541 24.002 1.00 29.97 598 PRO A N 1
ATOM 4651 C CA . PRO A 1 598 ? 48.721 35.130 25.164 1.00 29.97 598 PRO A CA 1
ATOM 4652 C C . PRO A 1 598 ? 48.450 36.647 25.262 1.00 29.97 598 PRO A C 1
ATOM 4654 O O . PRO A 1 598 ? 47.989 37.290 24.319 1.00 29.97 598 PRO A O 1
ATOM 4657 N N . ALA A 1 599 ? 48.686 37.218 26.445 1.00 27.55 599 ALA A N 1
ATOM 4658 C CA . ALA A 1 599 ? 48.088 38.487 26.864 1.00 27.55 599 ALA A CA 1
ATOM 4659 C C . ALA A 1 599 ? 48.861 39.777 26.495 1.00 27.55 599 ALA A C 1
ATOM 4661 O O . ALA A 1 599 ? 50.082 39.791 26.394 1.00 27.55 599 ALA A O 1
ATOM 4662 N N . LYS A 1 600 ? 48.081 40.870 26.403 1.00 41.41 600 LYS A N 1
ATOM 4663 C CA . LYS A 1 600 ? 48.384 42.307 26.623 1.00 41.41 600 LYS A CA 1
ATOM 4664 C C . LYS A 1 600 ? 49.859 42.765 26.666 1.00 41.41 600 LYS A C 1
ATOM 4666 O O . LYS A 1 600 ? 50.574 42.412 27.601 1.00 41.41 600 LYS A O 1
ATOM 4671 N N . LYS A 1 601 ? 50.182 43.803 25.872 1.00 27.14 601 LYS A N 1
ATOM 4672 C CA . LYS A 1 601 ? 50.967 44.978 26.330 1.00 27.14 601 LYS A CA 1
ATOM 4673 C C . LYS A 1 601 ? 50.793 46.224 25.429 1.00 27.14 601 LYS A C 1
ATOM 4675 O O . LYS A 1 601 ? 50.934 46.129 24.220 1.00 27.14 601 LYS A O 1
ATOM 4680 N N . SER A 1 602 ? 50.482 47.352 26.083 1.00 25.80 602 SER A N 1
ATOM 4681 C CA . SER A 1 602 ? 50.759 48.773 25.744 1.00 25.80 602 SER A CA 1
ATOM 4682 C C . SER A 1 602 ? 50.516 49.365 24.331 1.00 25.80 602 SER A C 1
ATOM 4684 O O . SER A 1 602 ? 51.236 49.090 23.380 1.00 25.80 602 SER A O 1
ATOM 4686 N N . THR A 1 603 ? 49.569 50.317 24.315 1.00 29.47 603 THR A N 1
ATOM 4687 C CA . THR A 1 603 ? 49.464 51.634 23.615 1.00 29.47 603 THR A CA 1
ATOM 4688 C C . THR A 1 603 ? 50.797 52.380 23.320 1.00 29.47 603 THR A C 1
ATOM 4690 O O . THR A 1 603 ? 51.782 52.001 23.957 1.00 29.47 603 THR A O 1
ATOM 4693 N N . PRO A 1 604 ? 50.875 53.464 22.473 1.00 40.75 604 PRO A N 1
ATOM 4694 C CA . PRO A 1 604 ? 49.895 54.590 22.373 1.00 40.75 604 PRO A CA 1
ATOM 4695 C C . PRO A 1 604 ? 49.728 55.384 21.016 1.00 40.75 604 PRO A C 1
ATOM 4697 O O . PRO A 1 604 ? 50.417 55.107 20.047 1.00 40.75 604 PRO A O 1
ATOM 4700 N N . VAL A 1 605 ? 48.845 56.420 21.022 1.00 25.72 605 VAL A N 1
ATOM 4701 C CA . VAL A 1 605 ? 48.679 57.605 20.092 1.00 25.72 605 VAL A CA 1
ATOM 4702 C C . VAL A 1 605 ? 48.253 57.317 18.608 1.00 25.72 605 VAL A C 1
ATOM 4704 O O . VAL A 1 605 ? 48.995 56.640 17.916 1.00 25.72 605 VAL A O 1
ATOM 4707 N N . VAL A 1 606 ? 47.075 57.655 18.009 1.00 30.70 606 VAL A N 1
ATOM 4708 C CA . VAL A 1 606 ? 46.169 58.864 17.911 1.00 30.70 606 VAL A CA 1
ATOM 4709 C C . VAL A 1 606 ? 46.636 59.906 16.849 1.00 30.70 606 VAL A C 1
ATOM 4711 O O . VAL A 1 606 ? 47.832 60.172 16.853 1.00 30.70 606 VAL A O 1
ATOM 4714 N N . PRO A 1 607 ? 45.804 60.621 16.025 1.00 48.56 607 PRO A N 1
ATOM 4715 C CA . PRO A 1 607 ? 44.445 60.452 15.419 1.00 48.56 607 PRO A CA 1
ATOM 4716 C C . PRO A 1 607 ? 44.515 60.597 13.844 1.00 48.56 607 PRO A C 1
ATOM 4718 O O . PRO A 1 607 ? 45.603 60.350 13.327 1.00 48.56 607 PRO A O 1
ATOM 4721 N N . PRO A 1 608 ? 43.507 61.051 13.029 1.00 43.28 608 PRO A N 1
ATOM 4722 C CA . PRO A 1 608 ? 42.034 61.237 13.152 1.00 43.28 608 PRO A CA 1
ATOM 4723 C C . PRO A 1 608 ? 41.236 60.372 12.110 1.00 43.28 608 PRO A C 1
ATOM 4725 O O . PRO A 1 608 ? 41.835 59.529 11.458 1.00 43.28 608 PRO A O 1
ATOM 4728 N N . ALA A 1 609 ? 39.909 60.440 11.871 1.00 28.34 609 ALA A N 1
ATOM 4729 C CA . ALA A 1 609 ? 38.827 61.373 12.242 1.00 28.34 609 ALA A CA 1
ATOM 4730 C C . ALA A 1 609 ? 37.440 60.667 12.397 1.00 28.34 609 ALA A C 1
ATOM 4732 O O . ALA A 1 609 ? 37.262 59.531 11.967 1.00 28.34 609 ALA A O 1
ATOM 4733 N N . ALA A 1 610 ? 36.452 61.358 12.992 1.00 31.11 610 ALA A N 1
ATOM 4734 C CA . ALA A 1 610 ? 35.046 60.918 13.182 1.00 31.11 610 ALA A CA 1
ATOM 4735 C C . ALA A 1 610 ? 34.240 60.856 11.850 1.00 31.11 610 ALA A C 1
ATOM 4737 O O . ALA A 1 610 ? 34.700 61.405 10.854 1.00 31.11 610 ALA A O 1
ATOM 4738 N N . LYS A 1 611 ? 33.039 60.257 11.702 1.00 29.44 611 LYS A N 1
ATOM 4739 C CA . LYS A 1 611 ? 31.772 60.190 12.498 1.00 29.44 611 LYS A CA 1
ATOM 4740 C C . LYS A 1 611 ? 30.928 58.979 11.993 1.00 29.44 611 LYS A C 1
ATOM 4742 O O . LYS A 1 611 ? 31.204 58.533 10.886 1.00 29.44 611 LYS A O 1
ATOM 4747 N N . SER A 1 612 ? 29.841 58.444 12.579 1.00 35.41 612 SER A N 1
ATOM 4748 C CA . SER A 1 612 ? 29.211 58.398 13.927 1.00 35.41 612 SER A CA 1
ATOM 4749 C C . SER A 1 612 ? 28.076 57.322 13.905 1.00 35.41 612 SER A C 1
ATOM 4751 O O . SER A 1 612 ? 27.648 56.957 12.809 1.00 35.41 612 SER A O 1
ATOM 4753 N N . PRO A 1 613 ? 27.567 56.792 15.045 1.00 44.91 613 PRO A N 1
ATOM 4754 C CA . PRO A 1 613 ? 26.601 55.672 15.075 1.00 44.91 613 PRO A CA 1
ATOM 4755 C C . PRO A 1 613 ? 25.110 56.088 15.067 1.00 44.91 613 PRO A C 1
ATOM 4757 O O . PRO A 1 613 ? 24.775 57.225 15.393 1.00 44.91 613 PRO A O 1
ATOM 4760 N N . VAL A 1 614 ? 24.207 55.140 14.761 1.00 34.06 614 VAL A N 1
ATOM 4761 C CA . VAL A 1 614 ? 22.731 55.297 14.815 1.00 34.06 614 VAL A CA 1
ATOM 4762 C C . VAL A 1 614 ? 22.130 54.525 16.002 1.00 34.06 614 VAL A C 1
ATOM 4764 O O . VAL A 1 614 ? 22.538 53.400 16.284 1.00 34.06 614 VAL A O 1
ATOM 4767 N N . SER A 1 615 ? 21.155 55.133 16.688 1.00 39.78 615 SER A N 1
ATOM 4768 C CA . SER A 1 615 ? 20.553 54.646 17.944 1.00 39.78 615 SER A CA 1
ATOM 4769 C C . SER A 1 615 ? 19.228 53.879 17.746 1.00 39.78 615 SER A C 1
ATOM 4771 O O . SER A 1 615 ? 18.409 54.316 16.940 1.00 39.78 615 SER A O 1
ATOM 4773 N N . PRO A 1 616 ? 18.924 52.830 18.543 1.00 44.56 616 PRO A N 1
ATOM 4774 C CA . PRO A 1 616 ? 17.752 51.961 18.334 1.00 44.56 616 PRO A CA 1
ATOM 4775 C C . PRO A 1 616 ? 16.428 52.434 18.983 1.00 44.56 616 PRO A C 1
ATOM 4777 O O . PRO A 1 616 ? 15.442 51.705 18.966 1.00 44.56 616 PRO A O 1
ATOM 4780 N N . GLY A 1 617 ? 16.372 53.630 19.583 1.00 49.16 617 GLY A N 1
ATOM 4781 C CA . GLY A 1 617 ? 15.196 54.089 20.349 1.00 49.16 617 GLY A CA 1
ATOM 4782 C C . GLY A 1 617 ? 14.034 54.676 19.530 1.00 49.16 617 GLY A C 1
ATOM 4783 O O . GLY A 1 617 ? 12.918 54.760 20.038 1.00 49.16 617 GLY A O 1
ATOM 4784 N N . LYS A 1 618 ? 14.264 55.099 18.277 1.00 54.44 618 LYS A N 1
ATOM 4785 C CA . LYS A 1 618 ? 13.236 55.792 17.469 1.00 54.44 618 LYS A CA 1
ATOM 4786 C C . LYS A 1 618 ? 12.163 54.855 16.907 1.00 54.44 618 LYS A C 1
ATOM 4788 O O . LYS A 1 618 ? 10.993 55.231 16.886 1.00 54.44 618 LYS A O 1
ATOM 4793 N N . ASP A 1 619 ? 12.548 53.646 16.507 1.00 59.97 619 ASP A N 1
ATOM 4794 C CA . ASP A 1 619 ? 11.704 52.752 15.699 1.00 59.97 619 ASP A CA 1
ATOM 4795 C C . ASP A 1 619 ? 10.509 52.161 16.465 1.00 59.97 619 ASP A C 1
ATOM 4797 O O . ASP A 1 619 ? 9.508 51.764 15.867 1.00 59.97 619 ASP A O 1
ATOM 4801 N N . GLN A 1 620 ? 10.585 52.101 17.799 1.00 68.88 620 GLN A N 1
ATOM 4802 C CA . GLN A 1 620 ? 9.502 51.559 18.623 1.00 68.88 620 GLN A CA 1
ATOM 4803 C C . GLN A 1 620 ? 8.400 52.598 18.897 1.00 68.88 620 GLN A C 1
ATOM 4805 O O . GLN A 1 620 ? 7.223 52.240 18.899 1.00 68.88 620 GLN A O 1
ATOM 4810 N N . HIS A 1 621 ? 8.747 53.882 19.058 1.00 70.94 621 HIS A N 1
ATOM 4811 C CA . HIS A 1 621 ? 7.752 54.952 19.212 1.00 70.94 621 HIS A CA 1
ATOM 4812 C C . HIS A 1 621 ? 6.988 55.222 17.908 1.00 70.94 621 HIS A C 1
ATOM 4814 O O . HIS A 1 621 ? 5.767 55.368 17.940 1.00 70.94 621 HIS A O 1
ATOM 4820 N N . THR A 1 622 ? 7.671 55.224 16.757 1.00 76.50 622 THR A N 1
ATOM 4821 C CA . THR A 1 622 ? 7.005 55.342 15.447 1.00 76.50 622 THR A CA 1
ATOM 4822 C C . THR A 1 622 ? 6.103 54.144 15.155 1.00 76.50 622 THR A C 1
ATOM 4824 O O . THR A 1 622 ? 4.987 54.337 14.678 1.00 76.50 622 THR A O 1
ATOM 4827 N N . PHE A 1 623 ? 6.522 52.922 15.509 1.00 78.88 623 PHE A N 1
ATOM 4828 C CA . PHE A 1 623 ? 5.676 51.731 15.382 1.00 78.88 623 PHE A CA 1
ATOM 4829 C C . PHE A 1 623 ? 4.388 51.828 16.217 1.00 78.88 623 PHE A C 1
ATOM 4831 O O . PHE A 1 623 ? 3.308 51.539 15.702 1.00 78.88 623 PHE A O 1
ATOM 4838 N N . GLN A 1 624 ? 4.471 52.253 17.485 1.00 80.56 624 GLN A N 1
ATOM 4839 C CA . GLN A 1 624 ? 3.280 52.372 18.337 1.00 80.56 624 GLN A CA 1
ATOM 4840 C C . GLN A 1 624 ? 2.318 53.468 17.861 1.00 80.56 624 GLN A C 1
ATOM 4842 O O . GLN A 1 624 ? 1.108 53.246 17.875 1.00 80.56 624 GLN A O 1
ATOM 4847 N N . ALA A 1 625 ? 2.835 54.606 17.384 1.00 81.06 625 ALA A N 1
ATOM 4848 C CA . ALA A 1 625 ? 2.011 55.672 16.815 1.00 81.06 625 ALA A CA 1
ATOM 4849 C C . ALA A 1 625 ? 1.280 55.224 15.534 1.00 81.06 625 ALA A C 1
ATOM 4851 O O . ALA A 1 625 ? 0.073 55.435 15.411 1.00 81.06 625 ALA A O 1
ATOM 4852 N N . GLN A 1 626 ? 1.980 54.547 14.614 1.00 83.94 626 GLN A N 1
ATOM 4853 C CA . GLN A 1 626 ? 1.374 54.024 13.385 1.00 83.94 626 GLN A CA 1
ATOM 4854 C C . GLN A 1 626 ? 0.294 52.979 13.691 1.00 83.94 626 GLN A C 1
ATOM 4856 O O . GLN A 1 626 ? -0.826 53.080 13.196 1.00 83.94 626 GLN A O 1
ATOM 4861 N N . ALA A 1 627 ? 0.592 52.017 14.568 1.00 84.62 627 ALA A N 1
ATOM 4862 C CA . ALA A 1 627 ? -0.367 50.981 14.932 1.00 84.62 627 ALA A CA 1
ATOM 4863 C C . ALA A 1 627 ? -1.615 51.551 15.632 1.00 84.62 627 ALA A C 1
ATOM 4865 O O . ALA A 1 627 ? -2.716 51.058 15.397 1.00 84.62 627 ALA A O 1
ATOM 4866 N N . ALA A 1 628 ? -1.480 52.604 16.448 1.00 86.50 628 ALA A N 1
ATOM 4867 C CA . ALA A 1 628 ? -2.626 53.293 17.043 1.00 86.50 628 ALA A CA 1
ATOM 4868 C C . ALA A 1 628 ? -3.539 53.931 15.975 1.00 86.50 628 ALA A C 1
ATOM 4870 O O . ALA A 1 628 ? -4.761 53.784 16.049 1.00 86.50 628 ALA A O 1
ATOM 4871 N N . ALA A 1 629 ? -2.957 54.570 14.953 1.00 87.06 629 ALA A N 1
ATOM 4872 C CA . ALA A 1 629 ? -3.705 55.127 13.826 1.00 87.06 629 ALA A CA 1
ATOM 4873 C C . ALA A 1 629 ? -4.408 54.034 12.996 1.00 87.06 629 ALA A C 1
ATOM 4875 O O . ALA A 1 629 ? -5.585 54.179 12.654 1.00 87.06 629 ALA A O 1
ATOM 4876 N N . ASP A 1 630 ? -3.732 52.911 12.738 1.00 87.88 630 ASP A N 1
ATOM 4877 C CA . ASP A 1 630 ? -4.307 51.770 12.016 1.00 87.88 630 ASP A CA 1
ATOM 4878 C C . ASP A 1 630 ? -5.479 51.136 12.788 1.00 87.88 630 ASP A C 1
ATOM 4880 O O . ASP A 1 630 ? -6.519 50.837 12.198 1.00 87.88 630 ASP A O 1
ATOM 4884 N N . ILE A 1 631 ? -5.367 50.995 14.115 1.00 90.75 631 ILE A N 1
ATOM 4885 C CA . ILE A 1 631 ? -6.450 50.497 14.982 1.00 90.75 631 ILE A CA 1
ATOM 4886 C C . ILE A 1 631 ? -7.653 51.446 14.962 1.00 90.75 631 ILE A C 1
ATOM 4888 O O . ILE A 1 631 ? -8.789 50.985 14.825 1.00 90.75 631 ILE A O 1
ATOM 4892 N N . ALA A 1 632 ? -7.433 52.761 15.052 1.00 89.62 632 ALA A N 1
ATOM 4893 C CA . ALA A 1 632 ? -8.509 53.749 14.976 1.00 89.62 632 ALA A CA 1
ATOM 4894 C C . ALA A 1 632 ? -9.230 53.696 13.614 1.00 89.62 632 ALA A C 1
ATOM 4896 O O . ALA A 1 632 ? -10.462 53.646 13.563 1.00 89.62 632 ALA A O 1
ATOM 4897 N N . ARG A 1 633 ? -8.470 53.604 12.512 1.00 94.31 633 ARG A N 1
ATOM 4898 C CA . ARG A 1 633 ? -9.005 53.441 11.151 1.00 94.31 633 ARG A CA 1
ATOM 4899 C C . ARG A 1 633 ? -9.828 52.159 11.005 1.00 94.31 633 ARG A C 1
ATOM 4901 O O . ARG A 1 633 ? -10.949 52.219 10.507 1.00 94.31 633 ARG A O 1
ATOM 4908 N N . LEU A 1 634 ? -9.312 51.014 11.457 1.00 92.94 634 LEU A N 1
ATOM 4909 C CA . LEU A 1 634 ? -10.019 49.727 11.387 1.00 92.94 634 LEU A CA 1
ATOM 4910 C C . LEU A 1 634 ? -11.272 49.701 12.270 1.00 92.94 634 LEU A C 1
ATOM 4912 O O . LEU A 1 634 ? -12.280 49.120 11.876 1.00 92.94 634 LEU A O 1
ATOM 4916 N N . THR A 1 635 ? -11.247 50.381 13.418 1.00 92.81 635 THR A N 1
ATOM 4917 C CA . THR A 1 635 ? -12.430 50.558 14.274 1.00 92.81 635 THR A CA 1
ATOM 4918 C C . THR A 1 635 ? -13.519 51.358 13.558 1.00 92.81 635 THR A C 1
ATOM 4920 O O . THR A 1 635 ? -14.694 51.004 13.635 1.00 92.81 635 THR A O 1
ATOM 4923 N N . GLN A 1 636 ? -13.148 52.415 12.828 1.00 92.31 636 GLN A N 1
ATOM 4924 C CA . GLN A 1 636 ? -14.107 53.221 12.071 1.00 92.31 636 GLN A CA 1
ATOM 4925 C C . GLN A 1 636 ? -14.666 52.473 10.851 1.00 92.31 636 GLN A C 1
ATOM 4927 O O . GLN A 1 636 ? -15.873 52.524 10.618 1.00 92.31 636 GLN A O 1
ATOM 4932 N N . LEU A 1 637 ? -13.827 51.727 10.124 1.00 92.81 637 LEU A N 1
ATOM 4933 C CA . LEU A 1 637 ? -14.277 50.849 9.037 1.00 92.81 637 LEU A CA 1
ATOM 4934 C C . LEU A 1 637 ? -15.219 49.752 9.553 1.00 92.81 637 LEU A C 1
ATOM 4936 O O . LEU A 1 637 ? -16.215 49.452 8.903 1.00 92.81 637 LEU A O 1
ATOM 4940 N N . PHE A 1 638 ? -14.963 49.191 10.742 1.00 93.69 638 PHE A N 1
ATOM 4941 C CA . PHE A 1 638 ? -15.867 48.202 11.331 1.00 93.69 638 PHE A CA 1
ATOM 4942 C C . PHE A 1 638 ? -17.218 48.812 11.705 1.00 93.69 638 PHE A C 1
ATOM 4944 O O . PHE A 1 638 ? -18.239 48.198 11.419 1.00 93.69 638 PHE A O 1
ATOM 4951 N N . LYS A 1 639 ? -17.253 50.025 12.274 1.00 91.69 639 LYS A N 1
ATOM 4952 C CA . LYS A 1 639 ? -18.520 50.738 12.515 1.00 91.69 639 LYS A CA 1
ATOM 4953 C C . LYS A 1 639 ? -19.308 50.915 11.215 1.00 91.69 639 LYS A C 1
ATOM 4955 O O . LYS A 1 639 ? -20.465 50.526 11.169 1.00 91.69 639 LYS A O 1
ATOM 4960 N N . GLN A 1 640 ? -18.658 51.383 10.147 1.00 90.62 640 GLN A N 1
ATOM 4961 C CA . GLN A 1 640 ? -19.293 51.529 8.832 1.00 90.62 640 GLN A CA 1
ATOM 4962 C C . GLN A 1 640 ? -19.839 50.196 8.299 1.00 90.62 640 GLN A C 1
ATOM 4964 O O . GLN A 1 640 ? -21.016 50.128 7.970 1.00 90.62 640 GLN A O 1
ATOM 4969 N N . ALA A 1 641 ? -19.033 49.128 8.297 1.00 89.00 641 ALA A N 1
ATOM 4970 C CA . ALA A 1 641 ? -19.472 47.796 7.870 1.00 89.00 641 ALA A CA 1
ATOM 4971 C C . ALA A 1 641 ? -20.625 47.246 8.731 1.00 89.00 641 ALA A C 1
ATOM 4973 O O . ALA A 1 641 ? -21.512 46.567 8.223 1.00 89.00 641 ALA A O 1
ATOM 4974 N N . ARG A 1 642 ? -20.641 47.559 10.032 1.00 90.38 642 ARG A N 1
ATOM 4975 C CA . ARG A 1 642 ? -21.717 47.187 10.958 1.00 90.38 642 ARG A CA 1
ATOM 4976 C C . ARG A 1 642 ? -23.016 47.931 10.650 1.00 90.38 642 ARG A C 1
ATOM 4978 O O . ARG A 1 642 ? -24.085 47.335 10.729 1.00 90.38 642 ARG A O 1
ATOM 4985 N N . ASP A 1 643 ? -22.914 49.212 10.309 1.00 89.75 643 ASP A N 1
ATOM 4986 C CA . ASP A 1 643 ? -24.054 50.078 10.014 1.00 89.75 643 ASP A CA 1
ATOM 4987 C C . ASP A 1 643 ? -24.613 49.822 8.592 1.00 89.75 643 ASP A C 1
ATOM 4989 O O . ASP A 1 643 ? -25.806 50.012 8.366 1.00 89.75 643 ASP A O 1
ATOM 4993 N N . THR A 1 644 ? -23.797 49.314 7.653 1.00 88.81 644 THR A N 1
ATOM 4994 C CA . THR A 1 644 ? -24.233 48.837 6.318 1.00 88.81 644 THR A CA 1
ATOM 4995 C C . THR A 1 644 ? -24.552 47.336 6.246 1.00 88.81 644 THR A C 1
ATOM 4997 O O . THR A 1 644 ? -24.846 46.829 5.166 1.00 88.81 644 THR A O 1
ATOM 5000 N N . ASP A 1 645 ? -24.463 46.618 7.368 1.00 85.56 645 ASP A N 1
ATOM 5001 C CA . ASP A 1 645 ? -24.588 45.154 7.490 1.00 85.56 645 ASP A CA 1
ATOM 5002 C C . ASP A 1 645 ? -23.663 44.319 6.569 1.00 85.56 645 ASP A C 1
ATOM 5004 O O . ASP A 1 645 ? -23.961 43.174 6.219 1.00 85.56 645 ASP A O 1
ATOM 5008 N N . ASP A 1 646 ? -22.500 44.865 6.194 1.00 86.31 646 ASP A N 1
ATOM 5009 C CA . ASP A 1 646 ? -21.544 44.216 5.291 1.00 86.31 646 ASP A CA 1
ATOM 5010 C C . ASP A 1 646 ? -20.662 43.189 6.024 1.00 86.31 646 ASP A C 1
ATOM 5012 O O . ASP A 1 646 ? -19.587 43.474 6.569 1.00 86.31 646 ASP A O 1
ATOM 5016 N N . LEU A 1 647 ? -21.119 41.937 5.995 1.00 81.12 647 LEU A N 1
ATOM 5017 C CA . LEU A 1 647 ? -20.397 40.792 6.547 1.00 81.12 647 LEU A CA 1
ATOM 5018 C C . LEU A 1 647 ? -19.053 40.517 5.842 1.00 81.12 647 LEU A C 1
ATOM 5020 O O . LEU A 1 647 ? -18.139 39.966 6.463 1.00 81.12 647 LEU A O 1
ATOM 5024 N N . ASN A 1 648 ? -18.901 40.882 4.567 1.00 75.19 648 ASN A N 1
ATOM 5025 C CA . ASN A 1 648 ? -17.671 40.636 3.814 1.00 75.19 648 ASN A CA 1
ATOM 5026 C C . ASN A 1 648 ? -16.588 41.653 4.181 1.00 75.19 648 ASN A C 1
ATOM 5028 O O . ASN A 1 648 ? -15.448 41.252 4.438 1.00 75.19 648 ASN A O 1
ATOM 5032 N N . GLU A 1 649 ? -16.939 42.933 4.307 1.00 81.44 649 GLU A N 1
ATOM 5033 C CA . GLU A 1 649 ? -16.003 43.953 4.783 1.00 81.44 649 GLU A CA 1
ATOM 5034 C C . GLU A 1 649 ? -15.603 43.689 6.244 1.00 81.44 649 GLU A C 1
ATOM 5036 O O . GLU A 1 649 ? -14.419 43.729 6.575 1.00 81.44 649 GLU A O 1
ATOM 5041 N N . ALA A 1 650 ? -16.526 43.259 7.113 1.00 80.75 650 ALA A N 1
ATOM 5042 C CA . ALA A 1 650 ? -16.170 42.827 8.468 1.00 80.75 650 ALA A CA 1
ATOM 5043 C C . ALA A 1 650 ? -15.185 41.635 8.483 1.00 80.75 650 ALA A C 1
ATOM 5045 O O . ALA A 1 650 ? -14.215 41.626 9.249 1.00 80.75 650 ALA A O 1
ATOM 5046 N N . ARG A 1 651 ? -15.362 40.637 7.603 1.00 82.06 651 ARG A N 1
ATOM 5047 C CA . ARG A 1 651 ? -14.402 39.525 7.446 1.00 82.06 651 ARG A CA 1
ATOM 5048 C C . ARG A 1 651 ? -13.038 40.001 6.934 1.00 82.06 651 ARG A C 1
ATOM 5050 O O . ARG A 1 651 ? -12.019 39.477 7.392 1.00 82.06 651 ARG A O 1
ATOM 5057 N N . ARG A 1 652 ? -12.998 40.992 6.038 1.00 86.88 652 ARG A N 1
ATOM 5058 C CA . ARG A 1 652 ? -11.768 41.641 5.550 1.00 86.88 652 ARG A CA 1
ATOM 5059 C C . ARG A 1 652 ? -11.053 42.392 6.679 1.00 86.88 652 ARG A C 1
ATOM 5061 O O . ARG A 1 652 ? -9.869 42.150 6.919 1.00 86.88 652 ARG A O 1
ATOM 5068 N N . ILE A 1 653 ? -11.783 43.190 7.457 1.00 85.12 653 ILE A N 1
ATOM 5069 C CA . ILE A 1 653 ? -11.275 43.886 8.649 1.00 85.12 653 ILE A CA 1
ATOM 5070 C C . ILE A 1 653 ? -10.719 42.882 9.669 1.00 85.12 653 ILE A C 1
ATOM 5072 O O . ILE A 1 653 ? -9.631 43.097 10.199 1.00 85.12 653 ILE A O 1
ATOM 5076 N N . ARG A 1 654 ? -11.377 41.731 9.886 1.00 87.88 654 ARG A N 1
ATOM 5077 C CA . ARG A 1 654 ? -10.886 40.659 10.781 1.00 87.88 654 ARG A CA 1
ATOM 5078 C C . ARG A 1 654 ? -9.498 40.158 10.373 1.00 87.88 654 ARG A C 1
ATOM 5080 O O . ARG A 1 654 ? -8.673 39.872 11.242 1.00 87.88 654 ARG A O 1
ATOM 5087 N N . GLN A 1 655 ? -9.214 40.090 9.071 1.00 80.06 655 GLN A N 1
ATOM 5088 C CA . GLN A 1 655 ? -7.888 39.729 8.566 1.00 80.06 655 GLN A CA 1
ATOM 5089 C C . GLN A 1 655 ? -6.860 40.845 8.795 1.00 80.06 655 GLN A C 1
ATOM 5091 O O . GLN A 1 655 ? -5.754 40.542 9.242 1.00 80.06 655 GLN A O 1
ATOM 5096 N N . GLU A 1 656 ? -7.197 42.116 8.550 1.00 83.75 656 GLU A N 1
ATOM 5097 C CA . GLU A 1 656 ? -6.287 43.247 8.809 1.00 83.75 656 GLU A CA 1
ATOM 5098 C C . GLU A 1 656 ? -5.957 43.385 10.304 1.00 83.75 656 GLU A C 1
ATOM 5100 O O . GLU A 1 656 ? -4.785 43.394 10.677 1.00 83.75 656 GLU A O 1
ATOM 5105 N N . VAL A 1 657 ? -6.971 43.345 11.173 1.00 85.75 657 VAL A N 1
ATOM 5106 C CA . VAL A 1 657 ? -6.829 43.366 12.639 1.00 85.75 657 VAL A CA 1
ATOM 5107 C C . VAL A 1 657 ? -5.946 42.213 13.144 1.00 85.75 657 VAL A C 1
ATOM 5109 O O . VAL A 1 657 ? -5.159 42.396 14.073 1.00 85.75 657 VAL A O 1
ATOM 5112 N N . SER A 1 658 ? -6.008 41.031 12.517 1.00 80.81 658 SER A N 1
ATOM 5113 C CA . SER A 1 658 ? -5.174 39.878 12.900 1.00 80.81 658 SER A CA 1
ATOM 5114 C C . SER A 1 658 ? -3.672 40.049 12.621 1.00 80.81 658 SER A C 1
ATOM 5116 O O . SER A 1 658 ? -2.867 39.325 13.207 1.00 80.81 658 SER A O 1
ATOM 5118 N N . ARG A 1 659 ? -3.286 40.995 11.750 1.00 82.38 659 ARG A N 1
ATOM 5119 C CA . ARG A 1 659 ? -1.882 41.277 11.393 1.00 82.38 659 ARG A CA 1
ATOM 5120 C C . ARG A 1 659 ? -1.191 42.220 12.382 1.00 82.38 659 ARG A C 1
ATOM 5122 O O . ARG A 1 659 ? 0.033 42.335 12.346 1.00 82.38 659 ARG A O 1
ATOM 5129 N N . ILE A 1 660 ? -1.946 42.887 13.257 1.00 84.25 660 ILE A N 1
ATOM 5130 C CA . ILE A 1 660 ? -1.402 43.838 14.230 1.00 84.25 660 ILE A CA 1
ATOM 5131 C C . ILE A 1 660 ? -0.810 43.074 15.425 1.00 84.25 660 ILE A C 1
ATOM 5133 O O . ILE A 1 660 ? -1.512 42.402 16.185 1.00 84.25 660 ILE A O 1
ATOM 5137 N N . ALA A 1 661 ? 0.511 43.185 15.581 1.00 78.62 661 ALA A N 1
ATOM 5138 C CA . ALA A 1 661 ? 1.312 42.474 16.575 1.00 78.62 661 ALA A CA 1
ATOM 5139 C C . ALA A 1 661 ? 1.030 42.977 18.007 1.00 78.62 661 ALA A C 1
ATOM 5141 O O . ALA A 1 661 ? 1.554 44.002 18.442 1.00 78.62 661 ALA A O 1
ATOM 5142 N N . THR A 1 662 ? 0.168 42.262 18.739 1.00 79.44 662 THR A N 1
ATOM 5143 C CA . THR A 1 662 ? -0.316 42.646 20.083 1.00 79.44 662 THR A CA 1
ATOM 5144 C C . THR A 1 662 ? 0.800 42.702 21.137 1.00 79.44 662 THR A C 1
ATOM 5146 O O . THR A 1 662 ? 0.722 43.482 22.082 1.00 79.44 662 THR A O 1
ATOM 5149 N N . ASP A 1 663 ? 1.846 41.897 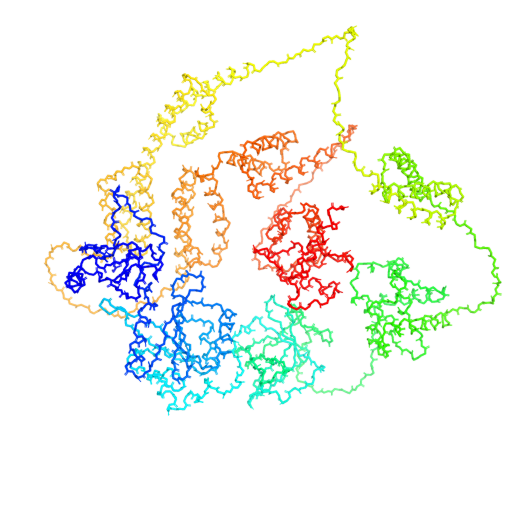20.962 1.00 77.56 663 ASP A N 1
ATOM 5150 C CA . ASP A 1 663 ? 3.055 41.820 21.790 1.00 77.56 663 ASP A CA 1
ATOM 5151 C C . ASP A 1 663 ? 3.933 43.079 21.707 1.00 77.56 663 ASP A C 1
ATOM 5153 O O . ASP A 1 663 ? 4.608 43.426 22.674 1.00 77.56 663 ASP A O 1
ATOM 5157 N N . ARG A 1 664 ? 3.882 43.806 20.583 1.00 77.00 664 ARG A N 1
ATOM 5158 C CA . ARG A 1 664 ? 4.637 45.052 20.371 1.00 77.00 664 ARG A CA 1
ATOM 5159 C C . ARG A 1 664 ? 3.897 46.315 20.834 1.00 77.00 664 ARG A C 1
ATOM 5161 O O . ARG A 1 664 ? 4.457 47.414 20.753 1.00 77.00 664 ARG A O 1
ATOM 5168 N N . LEU A 1 665 ? 2.659 46.171 21.313 1.00 81.56 665 LEU A N 1
ATOM 5169 C CA . LEU A 1 665 ? 1.803 47.258 21.790 1.00 81.56 665 LEU A CA 1
ATOM 5170 C C . LEU A 1 665 ? 1.723 47.294 23.322 1.00 81.56 665 LEU A C 1
ATOM 5172 O O . LEU A 1 665 ? 1.636 46.266 23.995 1.00 81.56 665 LEU A O 1
ATOM 5176 N N . SER A 1 666 ? 1.677 48.505 23.869 1.00 79.50 666 SER A N 1
ATOM 5177 C CA . SER A 1 666 ? 1.542 48.783 25.301 1.00 79.50 666 SER A CA 1
ATOM 5178 C C . SER A 1 666 ? 0.539 49.910 25.531 1.00 79.50 666 SER A C 1
ATOM 5180 O O . SER A 1 666 ? 0.421 50.800 24.693 1.00 79.50 666 SER A O 1
ATOM 5182 N N . GLY A 1 667 ? -0.162 49.888 26.666 1.00 85.88 667 GLY A N 1
ATOM 5183 C CA . GLY A 1 667 ? -1.158 50.905 27.007 1.00 85.88 667 GLY A CA 1
ATOM 5184 C C . GLY A 1 667 ? -2.405 50.863 26.116 1.00 85.88 667 GLY A C 1
ATOM 5185 O O . GLY A 1 667 ? -2.833 49.797 25.667 1.00 85.88 667 GLY A O 1
ATOM 5186 N N . GLU A 1 668 ? -2.982 52.037 25.870 1.00 83.94 668 GLU A N 1
ATOM 5187 C CA . GLU A 1 668 ? -4.285 52.221 25.220 1.00 83.94 668 GLU A CA 1
ATOM 5188 C C . GLU A 1 668 ? -4.436 51.523 23.847 1.00 83.94 668 GLU A C 1
ATOM 5190 O O . GLU A 1 668 ? -5.424 50.805 23.672 1.00 83.94 668 GLU A O 1
ATOM 5195 N N . PRO A 1 669 ? -3.472 51.585 22.896 1.00 84.31 669 PRO A N 1
ATOM 5196 C CA . PRO A 1 669 ? -3.626 50.917 21.599 1.00 84.31 669 PRO A CA 1
ATOM 5197 C C . PRO A 1 669 ? -3.807 49.400 21.725 1.00 84.31 669 PRO A C 1
ATOM 5199 O O . PRO A 1 669 ? -4.571 48.797 20.974 1.00 84.31 669 PRO A O 1
ATOM 5202 N N . ARG A 1 670 ? -3.154 48.763 22.708 1.00 86.88 670 ARG A N 1
ATOM 5203 C CA . ARG A 1 670 ? -3.325 47.325 22.958 1.00 86.88 670 ARG A CA 1
ATOM 5204 C C . ARG A 1 670 ? -4.738 47.005 23.446 1.00 86.88 670 ARG A C 1
ATOM 5206 O O . ARG A 1 670 ? -5.299 46.000 23.018 1.00 86.88 670 ARG A O 1
ATOM 5213 N N . GLN A 1 671 ? -5.311 47.849 24.303 1.00 85.38 671 GLN A N 1
ATOM 5214 C CA . GLN A 1 671 ? -6.674 47.668 24.800 1.00 85.38 671 GLN A CA 1
ATOM 5215 C C . GLN A 1 671 ? -7.706 47.872 23.683 1.00 85.38 671 GLN A C 1
ATOM 5217 O O . GLN A 1 671 ? -8.589 47.033 23.505 1.00 85.38 671 GLN A O 1
ATOM 5222 N N . ASN A 1 672 ? -7.536 48.917 22.869 1.00 87.00 672 ASN A N 1
ATOM 5223 C CA . ASN A 1 672 ? -8.416 49.214 21.736 1.00 87.00 672 ASN A CA 1
ATOM 5224 C C . ASN A 1 672 ? -8.393 48.084 20.687 1.00 87.00 672 ASN A C 1
ATOM 5226 O O . ASN A 1 672 ? -9.441 47.704 20.169 1.00 87.00 672 ASN A O 1
ATOM 5230 N N . LEU A 1 673 ? -7.228 47.467 20.436 1.00 89.12 673 LEU A N 1
ATOM 5231 C CA . LEU A 1 673 ? -7.117 46.282 19.575 1.00 89.12 673 LEU A CA 1
ATOM 5232 C C . LEU A 1 673 ? -7.876 45.062 20.134 1.00 89.12 673 LEU A C 1
ATOM 5234 O O . LEU A 1 673 ? -8.490 44.322 19.366 1.00 89.12 673 LEU A O 1
ATOM 5238 N N . LEU A 1 674 ? -7.827 44.824 21.450 1.00 85.81 674 LEU A N 1
ATOM 5239 C CA . LEU A 1 674 ? -8.521 43.696 22.088 1.00 85.81 674 LEU A CA 1
ATOM 5240 C C . LEU A 1 674 ? -10.045 43.879 22.088 1.00 85.81 674 LEU A C 1
ATOM 5242 O O . LEU A 1 674 ? -10.767 42.926 21.787 1.00 85.81 674 LEU A O 1
ATOM 5246 N N . LEU A 1 675 ? -10.525 45.096 22.358 1.00 87.50 675 LEU A N 1
ATOM 5247 C CA . LEU A 1 675 ? -11.943 45.448 22.242 1.00 87.50 675 LEU A CA 1
ATOM 5248 C C . LEU A 1 675 ? -12.433 45.261 20.802 1.00 87.50 675 LEU A C 1
ATOM 5250 O O . LEU A 1 675 ? -13.350 44.474 20.574 1.00 87.50 675 LEU A O 1
ATOM 5254 N N . LEU A 1 676 ? -11.739 45.848 19.817 1.00 90.06 676 LEU A N 1
ATOM 5255 C CA . LEU A 1 676 ? -12.090 45.708 18.399 1.00 90.06 676 LEU A CA 1
ATOM 5256 C C . LEU A 1 676 ? -12.164 44.239 17.961 1.00 90.06 676 LEU A C 1
ATOM 5258 O O . LEU A 1 676 ? -13.102 43.859 17.268 1.00 90.06 676 LEU A O 1
ATOM 5262 N N . ARG A 1 677 ? -11.210 43.391 18.374 1.00 90.00 677 ARG A N 1
ATOM 5263 C CA . ARG A 1 677 ? -11.241 41.946 18.069 1.00 90.00 677 ARG A CA 1
ATOM 5264 C C . ARG A 1 677 ? -12.469 41.256 18.658 1.00 90.00 677 ARG A C 1
ATOM 5266 O O . ARG A 1 677 ? -13.038 40.394 17.994 1.00 90.00 677 ARG A O 1
ATOM 5273 N N . THR A 1 678 ? -12.864 41.633 19.871 1.00 85.75 678 THR A N 1
ATOM 5274 C CA . THR A 1 678 ? -13.989 41.030 20.597 1.00 85.75 678 THR A CA 1
ATOM 5275 C C . THR A 1 678 ? -15.326 41.439 19.981 1.00 85.75 678 THR A C 1
ATOM 5277 O O . THR A 1 678 ? -16.142 40.569 19.668 1.00 85.75 678 THR A O 1
ATOM 5280 N N . ASP A 1 679 ? -15.522 42.731 19.712 1.00 87.31 679 ASP A N 1
ATOM 5281 C CA . ASP A 1 679 ? -16.747 43.262 19.102 1.00 87.31 679 ASP A CA 1
ATOM 5282 C C . ASP A 1 679 ? -16.938 42.727 17.675 1.00 87.31 679 ASP A C 1
ATOM 5284 O O . ASP A 1 679 ? -18.016 42.250 17.314 1.00 87.31 679 ASP A O 1
ATOM 5288 N N . LEU A 1 680 ? -15.862 42.731 16.880 1.00 87.19 680 LEU A N 1
ATOM 5289 C CA . LEU A 1 680 ? -15.840 42.216 15.512 1.00 87.19 680 LEU A CA 1
ATOM 5290 C C . LEU A 1 680 ? -16.151 40.717 15.459 1.00 87.19 680 LEU A C 1
ATOM 5292 O O . LEU A 1 680 ? -16.952 40.277 14.635 1.00 87.19 680 LEU A O 1
ATOM 5296 N N . GLN A 1 681 ? -15.546 39.924 16.349 1.00 84.31 681 GLN A N 1
ATOM 5297 C CA . GLN A 1 681 ? -15.816 38.491 16.435 1.00 84.31 681 GLN A CA 1
ATOM 5298 C C . GLN A 1 681 ? -17.264 38.218 16.863 1.00 84.31 681 GLN A C 1
ATOM 5300 O O . GLN A 1 681 ? -17.923 37.383 16.246 1.00 84.31 681 GLN A O 1
ATOM 5305 N N . THR A 1 682 ? -17.774 38.942 17.862 1.00 83.94 682 THR A N 1
ATOM 5306 C CA . THR A 1 682 ? -19.146 38.786 18.371 1.00 83.94 682 THR A CA 1
ATOM 5307 C C . THR A 1 682 ? -20.191 39.145 17.311 1.00 83.94 682 THR A C 1
ATOM 5309 O O . THR A 1 682 ? -21.166 38.414 17.129 1.00 83.94 682 THR A O 1
ATOM 5312 N N . TRP A 1 683 ? -19.975 40.228 16.559 1.00 88.38 683 TRP A N 1
ATOM 5313 C CA . TRP A 1 683 ? -20.895 40.653 15.504 1.00 88.38 683 TRP A CA 1
ATOM 5314 C C . TRP A 1 683 ? -20.904 39.700 14.301 1.00 88.38 683 TRP A C 1
ATOM 5316 O O . TRP A 1 683 ? -21.982 39.285 13.870 1.00 88.38 683 TRP A O 1
ATOM 5326 N N . ILE A 1 684 ? -19.727 39.280 13.810 1.00 83.00 684 ILE A N 1
ATOM 5327 C CA . ILE A 1 684 ? -19.619 38.294 12.717 1.00 83.00 684 ILE A CA 1
ATOM 5328 C C . ILE A 1 684 ? -20.335 36.995 13.106 1.00 83.00 684 ILE A C 1
ATOM 5330 O O . ILE A 1 684 ? -21.148 36.493 12.334 1.00 83.00 684 ILE A O 1
ATOM 5334 N N . ILE A 1 685 ? -20.097 36.496 14.324 1.00 78.06 685 ILE A N 1
ATOM 5335 C CA . ILE A 1 685 ? -20.758 35.300 14.860 1.00 78.06 685 ILE A CA 1
ATOM 5336 C C . ILE A 1 685 ? -22.288 35.447 14.864 1.00 78.06 685 ILE A C 1
ATOM 5338 O O . ILE A 1 685 ? -22.993 34.535 14.436 1.00 78.06 685 ILE A O 1
ATOM 5342 N N . SER A 1 686 ? -22.807 36.593 15.314 1.00 83.19 686 SER A N 1
ATOM 5343 C CA . SER A 1 686 ? -24.250 36.862 15.349 1.00 83.19 686 SER A CA 1
ATOM 5344 C C . SER A 1 686 ? -24.879 36.821 13.948 1.00 83.19 686 SER A C 1
ATOM 5346 O O . SER A 1 686 ? -25.931 36.206 13.746 1.00 83.19 686 SER A O 1
ATOM 5348 N N . ARG A 1 687 ? -24.208 37.406 12.945 1.00 83.56 687 ARG A N 1
ATOM 5349 C CA . ARG A 1 687 ? -24.673 37.392 11.548 1.00 83.56 687 ARG A CA 1
ATOM 5350 C C . ARG A 1 687 ? -24.546 36.027 10.879 1.00 83.56 687 ARG A C 1
ATOM 5352 O O . ARG A 1 687 ? -25.474 35.611 10.188 1.00 83.56 687 ARG A O 1
ATOM 5359 N N . GLU A 1 688 ? -23.465 35.293 11.126 1.00 80.06 688 GLU A N 1
ATOM 5360 C CA . GLU A 1 688 ? -23.290 33.929 10.613 1.00 80.06 688 GLU A CA 1
ATOM 5361 C C . GLU A 1 688 ? -24.332 32.964 11.208 1.00 80.06 688 GLU A C 1
ATOM 5363 O O . GLU A 1 688 ? -24.909 32.162 10.469 1.00 80.06 688 GLU A O 1
ATOM 5368 N N . ALA A 1 689 ? -24.676 33.113 12.493 1.00 80.69 689 ALA A N 1
ATOM 5369 C CA . ALA A 1 689 ? -25.769 32.376 13.124 1.00 80.69 689 ALA A CA 1
ATOM 5370 C C . ALA A 1 689 ? -27.143 32.739 12.530 1.00 80.69 689 ALA A C 1
ATOM 5372 O O . ALA A 1 689 ? -27.939 31.847 12.242 1.00 80.69 689 ALA A O 1
ATOM 5373 N N . ALA A 1 690 ? -27.425 34.027 12.295 1.00 82.88 690 ALA A N 1
ATOM 5374 C CA . ALA A 1 690 ? -28.678 34.471 11.676 1.00 82.88 690 ALA A CA 1
ATOM 5375 C C . ALA A 1 690 ? -28.849 33.932 10.241 1.00 82.88 690 ALA A C 1
ATOM 5377 O O . ALA A 1 690 ? -29.919 33.427 9.895 1.00 82.88 690 ALA A O 1
ATOM 5378 N N . ALA A 1 691 ? -27.785 33.960 9.432 1.00 80.19 691 ALA A N 1
ATOM 5379 C CA . ALA A 1 691 ? -27.777 33.384 8.088 1.00 80.19 691 ALA A CA 1
ATOM 5380 C C . ALA A 1 691 ? -27.953 31.853 8.110 1.00 80.19 691 ALA A C 1
ATOM 5382 O O . ALA A 1 691 ? -28.732 31.308 7.327 1.00 80.19 691 ALA A O 1
ATOM 5383 N N . ALA A 1 692 ? -27.290 31.152 9.036 1.00 79.88 692 ALA A N 1
ATOM 5384 C CA . ALA A 1 692 ? -27.458 29.711 9.211 1.00 79.88 692 ALA A CA 1
ATOM 5385 C C . ALA A 1 692 ? -28.876 29.337 9.686 1.00 79.88 692 ALA A C 1
ATOM 5387 O O . ALA A 1 692 ? -29.435 28.347 9.213 1.00 79.88 692 ALA A O 1
ATOM 5388 N N . HIS A 1 693 ? -29.501 30.150 10.548 1.00 87.31 693 HIS A N 1
ATOM 5389 C CA . HIS A 1 693 ? -30.907 29.992 10.926 1.00 87.31 693 HIS A CA 1
ATOM 5390 C C . HIS A 1 693 ? -31.851 30.165 9.729 1.00 87.31 693 HIS A C 1
ATOM 5392 O O . HIS A 1 693 ? -32.762 29.357 9.562 1.00 87.31 693 HIS A O 1
ATOM 5398 N N . ALA A 1 694 ? -31.631 31.171 8.876 1.00 83.75 694 ALA A N 1
ATOM 5399 C CA . ALA A 1 694 ? -32.423 31.359 7.660 1.00 83.75 694 ALA A CA 1
ATOM 5400 C C . ALA A 1 694 ? -32.286 30.160 6.703 1.00 83.75 694 ALA A C 1
ATOM 5402 O O . ALA A 1 694 ? -33.295 29.595 6.287 1.00 83.75 694 ALA A O 1
ATOM 5403 N N . ALA A 1 695 ? -31.057 29.703 6.441 1.00 79.25 695 ALA A N 1
ATOM 5404 C CA . ALA A 1 695 ? -30.794 28.545 5.585 1.00 79.25 695 ALA A CA 1
ATOM 5405 C C . ALA A 1 695 ? -31.416 27.240 6.123 1.00 79.25 695 ALA A C 1
ATOM 5407 O O . ALA A 1 695 ? -31.922 26.436 5.343 1.00 79.25 695 ALA A O 1
ATOM 5408 N N . LEU A 1 696 ? -31.428 27.040 7.449 1.00 83.44 696 LEU A N 1
ATOM 5409 C CA . LEU A 1 696 ? -32.133 25.917 8.078 1.00 83.44 696 LEU A CA 1
ATOM 5410 C C . LEU A 1 696 ? -33.652 25.996 7.858 1.00 83.44 696 LEU A C 1
ATOM 5412 O O . LEU A 1 696 ? -34.262 24.973 7.557 1.00 83.44 696 LEU A O 1
ATOM 5416 N N . ARG A 1 697 ? -34.261 27.188 7.963 1.00 89.94 697 ARG A N 1
ATOM 5417 C CA . ARG A 1 697 ? -35.698 27.370 7.683 1.00 89.94 697 ARG A CA 1
ATOM 5418 C C . ARG A 1 697 ? -36.029 27.065 6.228 1.00 89.94 697 ARG A C 1
ATOM 5420 O O . ARG A 1 697 ? -36.981 26.335 5.990 1.00 89.94 697 ARG A O 1
ATOM 5427 N N . THR A 1 698 ? -35.239 27.561 5.274 1.00 86.38 698 THR A N 1
ATOM 5428 C CA . THR A 1 698 ? -35.419 27.235 3.849 1.00 86.38 698 THR A CA 1
ATOM 5429 C C . THR A 1 698 ? -35.333 25.727 3.624 1.00 86.38 698 THR A C 1
ATOM 5431 O O . THR A 1 698 ? -36.273 25.144 3.101 1.00 86.38 698 THR A O 1
ATOM 5434 N N . LEU A 1 699 ? -34.286 25.069 4.134 1.00 84.81 699 LEU A N 1
ATOM 5435 C CA . LEU A 1 699 ? -34.098 23.624 3.985 1.00 84.81 699 LEU A CA 1
ATOM 5436 C C . LEU A 1 699 ? -35.260 22.801 4.569 1.00 84.81 699 LEU A C 1
ATOM 5438 O O . LEU A 1 699 ? -35.669 21.813 3.964 1.00 84.81 699 LEU A O 1
ATOM 5442 N N . PHE A 1 700 ? -35.810 23.185 5.725 1.00 88.62 700 PHE A N 1
ATOM 5443 C CA . PHE A 1 700 ? -36.978 22.499 6.289 1.00 88.62 700 PHE A CA 1
ATOM 5444 C C . PHE A 1 700 ? -38.271 22.786 5.509 1.00 88.62 700 PHE A C 1
ATOM 5446 O O . PHE A 1 700 ? -39.107 21.890 5.398 1.00 88.62 700 PHE A O 1
ATOM 5453 N N . THR A 1 701 ? -38.424 23.983 4.935 1.00 87.75 701 THR A N 1
ATOM 5454 C CA . THR A 1 701 ? -39.551 24.325 4.054 1.00 87.75 701 THR A CA 1
ATOM 5455 C C . THR A 1 701 ? -39.495 23.534 2.747 1.00 87.75 701 THR A C 1
ATOM 5457 O O . THR A 1 701 ? -40.496 22.929 2.377 1.00 87.75 701 THR A O 1
ATOM 5460 N N . ASP A 1 702 ? -38.333 23.458 2.093 1.00 81.56 702 ASP A N 1
ATOM 5461 C CA . ASP A 1 702 ? -38.140 22.731 0.829 1.00 81.56 702 ASP A CA 1
ATOM 5462 C C . ASP A 1 702 ? -38.439 21.228 0.982 1.00 81.56 702 ASP A C 1
ATOM 5464 O O . ASP A 1 702 ? -39.047 20.607 0.112 1.00 81.56 702 ASP A O 1
ATOM 5468 N N . LEU A 1 703 ? -38.067 20.628 2.119 1.00 82.44 703 LEU A N 1
ATOM 5469 C CA . LEU A 1 703 ? -38.398 19.231 2.437 1.00 82.44 703 LEU A CA 1
ATOM 5470 C C . LEU A 1 703 ? -39.885 19.016 2.732 1.00 82.44 703 LEU A C 1
ATOM 5472 O O . LEU A 1 703 ? -40.396 17.924 2.495 1.00 82.44 703 LEU A O 1
ATOM 5476 N N . ALA A 1 704 ? -40.569 20.029 3.270 1.00 81.06 704 ALA A N 1
ATOM 5477 C CA . ALA A 1 704 ? -41.999 19.974 3.554 1.00 81.06 704 ALA A CA 1
ATOM 5478 C C . ALA A 1 704 ? -42.864 20.186 2.297 1.00 81.06 704 ALA A C 1
ATOM 5480 O O . ALA A 1 704 ? -44.007 19.735 2.276 1.00 81.06 704 ALA A O 1
ATOM 5481 N N . THR A 1 705 ? -42.333 20.847 1.262 1.00 81.06 705 THR A N 1
ATOM 5482 C CA . THR A 1 705 ? -43.029 21.120 -0.009 1.00 81.06 705 THR A CA 1
ATOM 5483 C C . THR A 1 705 ? -42.619 20.192 -1.160 1.00 81.06 705 THR A C 1
ATOM 5485 O O . THR A 1 705 ? -43.245 20.227 -2.220 1.00 81.06 705 THR A O 1
ATOM 5488 N N . ALA A 1 706 ? -41.607 19.338 -0.970 1.00 77.44 706 ALA A N 1
ATOM 5489 C CA . ALA A 1 706 ? -41.126 18.399 -1.981 1.00 77.44 706 ALA A CA 1
ATOM 5490 C C . ALA A 1 706 ? -42.204 17.389 -2.430 1.00 77.44 706 ALA A C 1
ATOM 5492 O O . ALA A 1 706 ? -42.732 16.613 -1.631 1.00 77.44 706 ALA A O 1
ATOM 5493 N N . CYS A 1 707 ? -42.476 17.359 -3.739 1.00 56.47 707 CYS A N 1
ATOM 5494 C CA . CYS A 1 707 ? -43.353 16.384 -4.382 1.00 56.47 707 CYS A CA 1
ATOM 5495 C C . CYS A 1 707 ? -42.674 15.824 -5.654 1.00 56.47 707 CYS A C 1
ATOM 5497 O O . CYS A 1 707 ? -42.268 16.624 -6.501 1.00 56.47 707 CYS A O 1
ATOM 5499 N N . PRO A 1 708 ? -42.534 14.491 -5.828 1.00 63.59 708 PRO A N 1
ATOM 5500 C CA . PRO A 1 708 ? -42.922 13.424 -4.899 1.00 63.59 708 PRO A CA 1
ATOM 5501 C C . PRO A 1 708 ? -42.128 13.461 -3.581 1.00 63.59 708 PRO A C 1
ATOM 5503 O O . PRO A 1 708 ? -41.141 14.183 -3.458 1.00 63.59 708 PRO A O 1
ATOM 5506 N N . ALA A 1 709 ? -42.587 12.690 -2.590 1.00 73.88 709 ALA A N 1
ATOM 5507 C CA . ALA A 1 709 ? -42.012 12.684 -1.246 1.00 73.88 709 ALA A CA 1
ATOM 5508 C C . ALA A 1 709 ? -40.487 12.418 -1.257 1.00 73.88 709 ALA A C 1
ATOM 5510 O O . ALA A 1 709 ? -40.018 11.566 -2.021 1.00 73.88 709 ALA A O 1
ATOM 5511 N N . PRO A 1 710 ? -39.701 13.116 -0.412 1.00 73.44 710 PRO A N 1
ATOM 5512 C CA . PRO A 1 710 ? -38.244 13.049 -0.445 1.00 73.44 710 PRO A CA 1
ATOM 5513 C C . PRO A 1 710 ? -37.734 11.636 -0.142 1.00 73.44 710 PRO A C 1
ATOM 5515 O O . PRO A 1 710 ? -38.139 10.997 0.831 1.00 73.44 710 PRO A O 1
ATOM 5518 N N . THR A 1 711 ? -36.808 11.148 -0.970 1.00 71.88 711 THR A N 1
ATOM 5519 C CA . THR A 1 711 ? -36.247 9.799 -0.819 1.00 71.88 711 THR A CA 1
ATOM 5520 C C . THR A 1 711 ? -35.433 9.668 0.480 1.00 71.88 711 THR A C 1
ATOM 5522 O O . THR A 1 711 ? -34.912 10.663 0.997 1.00 71.88 711 THR A O 1
ATOM 5525 N N . PRO A 1 712 ? -35.211 8.442 0.996 1.00 66.56 712 PRO A N 1
ATOM 5526 C CA . PRO A 1 712 ? -34.340 8.225 2.154 1.00 66.56 712 PRO A CA 1
ATOM 5527 C C . PRO A 1 712 ? -32.907 8.754 1.969 1.00 66.56 712 PRO A C 1
ATOM 5529 O O . PRO A 1 712 ? -32.232 9.042 2.958 1.00 66.56 712 PRO A O 1
ATOM 5532 N N . LEU A 1 713 ? -32.431 8.895 0.723 1.00 55.81 713 LEU A N 1
ATOM 5533 C CA . LEU A 1 713 ? -31.150 9.535 0.421 1.00 55.81 713 LEU A CA 1
ATOM 5534 C C . LEU A 1 713 ? -31.233 11.059 0.609 1.00 55.81 713 LEU A C 1
ATOM 5536 O O . LEU A 1 713 ? -30.403 11.620 1.323 1.00 55.81 713 LEU A O 1
ATOM 5540 N N . VAL A 1 714 ? -32.260 11.708 0.046 1.00 70.44 714 VAL A N 1
ATOM 5541 C CA . VAL A 1 714 ? -32.506 13.155 0.192 1.00 70.44 714 VAL A CA 1
ATOM 5542 C C . VAL A 1 714 ? -32.660 13.540 1.664 1.00 70.44 714 VAL A C 1
ATOM 5544 O O . VAL A 1 714 ? -32.025 14.491 2.111 1.00 70.44 714 VAL A O 1
ATOM 5547 N N . LEU A 1 715 ? -33.405 12.759 2.453 1.00 75.75 715 LEU A N 1
ATOM 5548 C CA . LEU A 1 715 ? -33.557 12.985 3.895 1.00 75.75 715 LEU A CA 1
ATOM 5549 C C . LEU A 1 715 ? -32.216 12.879 4.650 1.00 75.75 715 LEU A C 1
ATOM 5551 O O . LEU A 1 715 ? -31.910 13.716 5.501 1.00 75.75 715 LEU A O 1
ATOM 5555 N N . ARG A 1 716 ? -31.370 11.891 4.321 1.00 67.25 716 ARG A N 1
ATOM 5556 C CA . ARG A 1 716 ? -30.028 11.734 4.924 1.00 67.25 716 ARG A CA 1
ATOM 5557 C C . ARG A 1 716 ? -29.071 12.858 4.526 1.00 67.25 716 ARG A C 1
ATOM 5559 O O . ARG A 1 716 ? -28.316 13.336 5.375 1.00 67.25 716 ARG A O 1
ATOM 5566 N N . SER A 1 717 ? -29.119 13.286 3.266 1.00 66.25 717 SER A N 1
ATOM 5567 C CA . SER A 1 717 ? -28.360 14.424 2.739 1.00 66.25 717 SER A CA 1
ATOM 5568 C C . SER A 1 717 ? -28.766 15.710 3.467 1.00 66.25 717 SER A C 1
ATOM 5570 O O . SER A 1 717 ? -27.941 16.333 4.137 1.00 66.25 717 SER A O 1
ATOM 5572 N N . ALA A 1 718 ? -30.063 16.019 3.501 1.00 75.81 718 ALA A N 1
ATOM 5573 C CA . ALA A 1 718 ? -30.610 17.153 4.232 1.00 75.81 718 ALA A CA 1
ATOM 5574 C C . ALA A 1 718 ? -30.252 17.149 5.727 1.00 75.81 718 ALA A C 1
ATOM 5576 O O . ALA A 1 718 ? -29.912 18.194 6.285 1.00 75.81 718 ALA A O 1
ATOM 5577 N N . LEU A 1 719 ? -30.255 15.983 6.382 1.00 80.56 719 LEU A N 1
ATOM 5578 C CA . LEU A 1 719 ? -29.841 15.873 7.780 1.00 80.56 719 LEU A CA 1
ATOM 5579 C C . LEU A 1 719 ? -28.353 16.206 7.973 1.00 80.56 719 LEU A C 1
ATOM 5581 O O . LEU A 1 719 ? -27.981 16.846 8.961 1.00 80.56 719 LEU A O 1
ATOM 5585 N N . ALA A 1 720 ? -27.490 15.810 7.034 1.00 66.88 720 ALA A N 1
ATOM 5586 C CA . ALA A 1 720 ? -26.086 16.210 7.044 1.00 66.88 720 ALA A CA 1
ATOM 5587 C C . ALA A 1 720 ? -25.935 17.731 6.849 1.00 66.88 720 ALA A C 1
ATOM 5589 O O . ALA A 1 720 ? -25.167 18.362 7.577 1.00 66.88 720 ALA A O 1
ATOM 5590 N N . HIS A 1 721 ? -26.714 18.333 5.944 1.00 70.75 721 HIS A N 1
ATOM 5591 C CA . HIS A 1 721 ? -26.710 19.779 5.691 1.00 70.75 721 HIS A CA 1
ATOM 5592 C C . HIS A 1 721 ? -27.147 20.557 6.943 1.00 70.75 721 HIS A C 1
ATOM 5594 O O . HIS A 1 721 ? -26.448 21.466 7.395 1.00 70.75 721 HIS A O 1
ATOM 5600 N N . ALA A 1 722 ? -28.247 20.141 7.578 1.00 79.12 722 ALA A N 1
ATOM 5601 C CA . ALA A 1 722 ? -28.751 20.760 8.799 1.00 79.12 722 ALA A CA 1
ATOM 5602 C C . ALA A 1 722 ? -27.756 20.634 9.972 1.00 79.12 722 ALA A C 1
ATOM 5604 O O . ALA A 1 722 ? -27.576 21.572 10.753 1.00 79.12 722 ALA A O 1
ATOM 5605 N N . LYS A 1 723 ? -27.025 19.512 10.061 1.00 79.06 723 LYS A N 1
ATOM 5606 C CA . LYS A 1 723 ? -25.935 19.315 11.035 1.00 79.06 723 LYS A CA 1
ATOM 5607 C C . LYS A 1 723 ? -24.700 20.178 10.765 1.00 79.06 723 LYS A C 1
ATOM 5609 O O . LYS A 1 723 ? -24.001 20.504 11.724 1.00 79.06 723 LYS A O 1
ATOM 5614 N N . ILE A 1 724 ? -24.427 20.558 9.515 1.00 74.81 724 ILE A N 1
ATOM 5615 C CA . ILE A 1 724 ? -23.372 21.525 9.169 1.00 74.81 724 ILE A CA 1
ATOM 5616 C C . ILE A 1 724 ? -23.813 22.938 9.563 1.00 74.81 724 ILE A C 1
ATOM 5618 O O . ILE A 1 724 ? -23.086 23.611 10.290 1.00 74.81 724 ILE A O 1
ATOM 5622 N N . LEU A 1 725 ? -25.018 23.362 9.169 1.00 77.62 725 LEU A N 1
ATOM 5623 C CA . LEU A 1 725 ? -25.547 24.691 9.498 1.00 77.62 725 LEU A CA 1
ATOM 5624 C C . LEU A 1 725 ? -25.640 24.912 11.016 1.00 77.62 725 LEU A C 1
ATOM 5626 O O . LEU A 1 725 ? -25.170 25.934 11.507 1.00 77.62 725 LEU A O 1
ATOM 5630 N N . LYS A 1 726 ? -26.104 23.913 11.782 1.00 78.62 726 LYS A N 1
ATOM 5631 C CA . LYS A 1 726 ? -26.123 23.956 13.256 1.00 78.62 726 LYS A CA 1
ATOM 5632 C C . LYS A 1 726 ? -24.747 24.227 13.882 1.00 78.62 726 LYS A C 1
ATOM 5634 O O . LYS A 1 726 ? -24.688 24.838 14.941 1.00 78.62 726 LYS A O 1
ATOM 5639 N N . ARG A 1 727 ? -23.638 23.798 13.262 1.00 73.94 727 ARG A N 1
ATOM 5640 C CA . ARG A 1 727 ? -22.277 24.056 13.784 1.00 73.94 727 ARG A CA 1
ATOM 5641 C C . ARG A 1 727 ? -21.832 25.511 13.611 1.00 73.94 727 ARG A C 1
ATOM 5643 O O . ARG A 1 727 ? -20.956 25.940 14.351 1.00 73.94 727 ARG A O 1
ATOM 5650 N N . ARG A 1 728 ? -22.450 26.262 12.690 1.00 68.81 728 ARG A N 1
ATOM 5651 C CA . ARG A 1 728 ? -22.236 27.710 12.509 1.00 68.81 728 ARG A CA 1
ATOM 5652 C C . ARG A 1 728 ? -23.060 28.568 13.485 1.00 68.81 728 ARG A C 1
ATOM 5654 O O . ARG A 1 728 ? -22.879 29.779 13.521 1.00 68.81 728 ARG A O 1
ATOM 5661 N N . CYS A 1 729 ? -23.930 27.956 14.294 1.00 73.31 729 CYS A N 1
ATOM 5662 C CA . CYS A 1 729 ? -24.741 28.619 15.317 1.00 73.31 729 CYS A CA 1
ATOM 5663 C C . CYS A 1 729 ? -24.160 28.352 16.723 1.00 73.31 729 CYS A C 1
ATOM 5665 O O . CYS A 1 729 ? -24.442 27.299 17.302 1.00 73.31 729 CYS A O 1
ATOM 5667 N N . PRO A 1 730 ? -23.362 29.259 17.317 1.00 60.69 730 PRO A N 1
ATOM 5668 C CA . PRO A 1 730 ? -22.944 29.117 18.706 1.00 60.69 730 PRO A CA 1
ATOM 5669 C C . PRO A 1 730 ? -24.094 29.487 19.650 1.00 60.69 730 PRO A C 1
ATOM 5671 O O . PRO A 1 730 ? -24.443 30.655 19.807 1.00 60.69 730 PRO A O 1
ATOM 5674 N N . GLY A 1 731 ? -24.675 28.471 20.283 1.00 66.75 731 GLY A N 1
ATOM 5675 C CA . GLY A 1 731 ? -25.787 28.601 21.225 1.00 66.75 731 GLY A CA 1
ATOM 5676 C C . GLY A 1 731 ? -26.853 27.519 21.015 1.00 66.75 731 GLY A C 1
ATOM 5677 O O . GLY A 1 731 ? -26.720 26.679 20.120 1.00 66.75 731 GLY A O 1
ATOM 5678 N N . PRO A 1 732 ? -27.913 27.497 21.841 1.00 74.06 732 PRO A N 1
ATOM 5679 C CA . PRO A 1 732 ? -29.094 26.693 21.554 1.00 74.06 732 PRO A CA 1
ATOM 5680 C C . PRO A 1 732 ? -29.778 27.201 20.275 1.00 74.06 732 PRO A C 1
ATOM 5682 O O . PRO A 1 732 ? -29.881 28.406 20.051 1.00 74.06 732 PRO A O 1
ATOM 5685 N N . LEU A 1 733 ? -30.260 26.279 19.437 1.00 81.31 733 LEU A N 1
ATOM 5686 C CA . LEU A 1 733 ? -31.086 26.647 18.285 1.00 81.31 733 LEU A CA 1
ATOM 5687 C C . LEU A 1 733 ? -32.433 27.223 18.763 1.00 81.31 733 LEU A C 1
ATOM 5689 O O . LEU A 1 733 ? -32.977 26.714 19.746 1.00 81.31 733 LEU A O 1
ATOM 5693 N N . PRO A 1 734 ? -33.012 28.198 18.038 1.00 86.62 734 PRO A N 1
ATOM 5694 C CA . PRO A 1 734 ? -34.423 28.556 18.153 1.00 86.62 734 PRO A CA 1
ATOM 5695 C C . PRO A 1 734 ? -35.337 27.321 18.134 1.00 86.62 734 PRO A C 1
ATOM 5697 O O . PRO A 1 734 ? -35.059 26.353 17.420 1.00 86.62 734 PRO A O 1
ATOM 5700 N N . GLN A 1 735 ? -36.419 27.348 18.918 1.00 80.25 735 GLN A N 1
ATOM 5701 C CA . GLN A 1 735 ? -37.268 26.175 19.163 1.00 80.25 735 GLN A CA 1
ATOM 5702 C C . GLN A 1 735 ? -37.845 25.577 17.869 1.00 80.25 735 GLN A C 1
ATOM 5704 O O . GLN A 1 735 ? -37.871 24.360 17.719 1.00 80.25 735 GLN A O 1
ATOM 5709 N N . ASP A 1 736 ? -38.224 26.416 16.905 1.00 84.44 736 ASP A N 1
ATOM 5710 C CA . ASP A 1 736 ? -38.703 26.003 15.583 1.00 84.44 736 ASP A CA 1
ATOM 5711 C C . ASP A 1 736 ? -37.643 25.206 14.801 1.00 84.44 736 ASP A C 1
ATOM 5713 O O . ASP A 1 736 ? -37.930 24.144 14.248 1.00 84.44 736 ASP A O 1
ATOM 5717 N N . LEU A 1 737 ? -36.390 25.667 14.824 1.00 87.62 737 LEU A N 1
ATOM 5718 C CA . LEU A 1 737 ? -35.263 24.994 14.178 1.00 87.62 737 LEU A CA 1
ATOM 5719 C C . LEU A 1 737 ? -34.829 23.727 14.917 1.00 87.62 737 LEU A C 1
ATOM 5721 O O . LEU A 1 737 ? -34.396 22.761 14.287 1.00 87.62 737 LEU A O 1
ATOM 5725 N N . HIS A 1 738 ? -34.954 23.714 16.244 1.00 84.81 738 HIS A N 1
ATOM 5726 C CA . HIS A 1 738 ? -34.726 22.524 17.053 1.00 84.81 738 HIS A CA 1
ATOM 5727 C C . HIS A 1 738 ? -35.753 21.430 16.724 1.00 84.81 738 HIS A C 1
ATOM 5729 O O . HIS A 1 738 ? -35.366 20.296 16.438 1.00 84.81 738 HIS A O 1
ATOM 5735 N N . THR A 1 739 ? -37.042 21.781 16.674 1.00 86.56 739 THR A N 1
ATOM 5736 C CA . THR A 1 739 ? -38.132 20.869 16.301 1.00 86.56 739 THR A CA 1
ATOM 5737 C C . THR A 1 739 ? -38.016 20.398 14.849 1.00 86.56 739 THR A C 1
ATOM 5739 O O . THR A 1 739 ? -38.173 19.206 14.593 1.00 86.56 739 THR A O 1
ATOM 5742 N N . GLY A 1 740 ? -37.679 21.283 13.903 1.00 85.75 740 GLY A N 1
ATOM 5743 C CA . GLY A 1 740 ? -37.445 20.913 12.500 1.00 85.75 740 GLY A CA 1
ATOM 5744 C C . GLY A 1 740 ? -36.301 19.907 12.331 1.00 85.75 740 GLY A C 1
ATOM 5745 O O . GLY A 1 740 ? -36.456 18.901 11.638 1.00 85.75 740 GLY A O 1
ATOM 5746 N N . LEU A 1 741 ? -35.186 20.112 13.044 1.00 87.25 741 LEU A N 1
ATOM 5747 C CA . LEU A 1 741 ? -34.064 19.171 13.044 1.00 87.25 741 LEU A CA 1
ATOM 5748 C C . LEU A 1 741 ? -34.453 17.818 13.656 1.00 87.25 741 LEU A C 1
ATOM 5750 O O . LEU A 1 741 ? -34.139 16.787 13.069 1.00 87.25 741 LEU A O 1
ATOM 5754 N N . ALA A 1 742 ? -35.153 17.815 14.794 1.00 84.44 742 ALA A N 1
ATOM 5755 C CA . ALA A 1 742 ? -35.615 16.586 15.440 1.00 84.44 742 ALA A CA 1
ATOM 5756 C C . ALA A 1 742 ? -36.594 15.800 14.546 1.00 84.44 742 ALA A C 1
ATOM 5758 O O . ALA A 1 742 ? -36.495 14.577 14.445 1.00 84.44 742 ALA A O 1
ATOM 5759 N N . ARG A 1 743 ? -37.490 16.496 13.831 1.00 84.12 743 ARG A N 1
ATOM 5760 C CA . ARG A 1 743 ? -38.414 15.893 12.857 1.00 84.12 743 ARG A CA 1
ATOM 5761 C C . ARG A 1 743 ? -37.668 15.247 11.689 1.00 84.12 743 ARG A C 1
ATOM 5763 O O . ARG A 1 743 ? -38.003 14.131 11.305 1.00 84.12 743 ARG A O 1
ATOM 5770 N N . LEU A 1 744 ? -36.637 15.910 11.164 1.00 83.56 744 LEU A N 1
ATOM 5771 C CA . LEU A 1 744 ? -35.785 15.365 10.105 1.00 83.56 744 LEU A CA 1
ATOM 5772 C C . LEU A 1 744 ? -34.949 14.167 10.593 1.00 83.56 744 LEU A C 1
ATOM 5774 O O . LEU A 1 744 ? -34.775 13.194 9.862 1.00 83.56 744 LEU A O 1
ATOM 5778 N N . GLU A 1 745 ? -34.470 14.191 11.841 1.00 83.81 745 GLU A N 1
ATOM 5779 C CA . GLU A 1 745 ? -33.812 13.037 12.468 1.00 83.81 745 GLU A CA 1
ATOM 5780 C C . GLU A 1 745 ? -34.770 11.843 12.609 1.00 83.81 745 GLU A C 1
ATOM 5782 O O . GLU A 1 745 ? -34.395 10.729 12.243 1.00 83.81 745 GLU A O 1
ATOM 5787 N N . ALA A 1 746 ? -36.017 12.063 13.035 1.00 79.56 746 ALA A N 1
ATOM 5788 C CA . ALA A 1 746 ? -37.045 11.021 13.096 1.00 79.56 746 ALA A CA 1
ATOM 5789 C C . ALA A 1 746 ? -37.396 10.452 11.703 1.00 79.56 746 ALA A C 1
ATOM 5791 O O . ALA A 1 746 ? -37.420 9.233 11.523 1.00 79.56 746 ALA A O 1
ATOM 5792 N N . GLN A 1 747 ? -37.572 11.314 10.693 1.00 78.75 747 GLN A N 1
ATOM 5793 C CA . GLN A 1 747 ? -37.835 10.909 9.303 1.00 78.75 747 GLN A CA 1
ATOM 5794 C C . GLN A 1 747 ? -36.702 10.057 8.704 1.00 78.75 747 GLN A C 1
ATOM 5796 O O . GLN A 1 747 ? -36.970 9.103 7.978 1.00 78.75 747 GLN A O 1
ATOM 5801 N N . VAL A 1 748 ? -35.436 10.357 9.023 1.00 75.19 748 VAL A N 1
ATOM 5802 C CA . VAL A 1 748 ? -34.281 9.541 8.598 1.00 75.19 748 VAL A CA 1
ATOM 5803 C C . VAL A 1 748 ? -34.205 8.199 9.336 1.00 75.19 748 VAL A C 1
ATOM 5805 O O . VAL A 1 748 ? -33.731 7.214 8.760 1.00 75.19 748 VAL A O 1
ATOM 5808 N N . ASN A 1 749 ? -34.651 8.151 10.594 1.00 71.81 749 ASN A N 1
ATOM 5809 C CA . ASN A 1 749 ? -34.582 6.958 11.441 1.00 71.81 749 ASN A CA 1
ATOM 5810 C C . ASN A 1 749 ? -35.740 5.968 11.211 1.00 71.81 749 ASN A C 1
ATOM 5812 O O . ASN A 1 749 ? -35.569 4.778 11.488 1.00 71.81 749 ASN A O 1
ATOM 5816 N N . GLY A 1 750 ? -36.853 6.427 10.628 1.00 60.69 750 GLY A N 1
ATOM 5817 C CA . GLY A 1 750 ? -37.918 5.566 10.107 1.00 60.69 750 GLY A CA 1
ATOM 5818 C C . GLY A 1 750 ? -39.025 5.220 11.103 1.00 60.69 750 GLY A C 1
ATOM 5819 O O . GLY A 1 750 ? -39.514 4.095 11.079 1.00 60.69 750 GLY A O 1
ATOM 5820 N N . GLU A 1 751 ? -39.427 6.165 11.955 1.00 39.34 751 GLU A N 1
ATOM 5821 C CA . GLU A 1 751 ? -40.628 6.029 12.789 1.00 39.34 751 GLU A CA 1
ATOM 5822 C C . GLU A 1 751 ? -41.790 6.842 12.209 1.00 39.34 751 GLU A C 1
ATOM 5824 O O . GLU A 1 751 ? -41.739 8.070 12.097 1.00 39.34 751 GLU A O 1
ATOM 5829 N N . SER A 1 752 ? -42.863 6.140 11.850 1.00 32.91 752 SER A N 1
ATOM 5830 C CA . SER A 1 752 ? -44.160 6.740 11.568 1.00 32.91 752 SER A CA 1
ATOM 5831 C C . SER A 1 752 ? -44.795 7.210 12.876 1.00 32.91 752 SER A C 1
ATOM 5833 O O . SER A 1 752 ? -45.386 6.411 13.601 1.00 32.91 752 SER A O 1
ATOM 5835 N N . VAL A 1 753 ? -44.730 8.511 13.156 1.00 31.58 753 VAL A N 1
ATOM 5836 C CA . VAL A 1 753 ? -45.692 9.126 14.078 1.00 31.58 753 VAL A CA 1
ATOM 5837 C C . VAL A 1 753 ? -47.021 9.224 13.335 1.00 31.58 753 VAL A C 1
ATOM 5839 O O . VAL A 1 753 ? -47.249 10.171 12.583 1.00 31.58 753 VAL A O 1
ATOM 5842 N N . THR A 1 754 ? -47.880 8.226 13.519 1.00 26.97 754 THR A N 1
ATOM 5843 C CA . THR A 1 754 ? -49.313 8.358 13.251 1.00 26.97 754 THR A CA 1
ATOM 5844 C C . THR A 1 754 ? -49.928 9.214 14.357 1.00 26.97 754 THR A C 1
ATOM 5846 O O . THR A 1 754 ? -49.842 8.823 15.524 1.00 26.97 754 THR A O 1
ATOM 5849 N N . PRO A 1 755 ? -50.566 10.353 14.042 1.00 34.25 755 PRO A N 1
ATOM 5850 C CA . PRO A 1 755 ? -51.671 10.822 14.858 1.00 34.25 755 PRO A CA 1
ATOM 5851 C C . PRO A 1 755 ? -52.781 9.770 14.788 1.00 34.25 755 PRO A C 1
ATOM 5853 O O . PRO A 1 755 ? -53.024 9.191 13.728 1.00 34.25 755 PRO A O 1
ATOM 5856 N N . ASP A 1 756 ? -53.409 9.523 15.925 1.00 36.06 756 ASP A N 1
ATOM 5857 C CA . ASP A 1 756 ? -54.593 8.684 16.050 1.00 36.06 756 ASP A CA 1
ATOM 5858 C C . ASP A 1 756 ? -55.776 9.344 15.324 1.00 36.06 756 ASP A C 1
ATOM 5860 O O . ASP A 1 756 ? -56.126 10.475 15.658 1.00 36.06 756 ASP A O 1
ATOM 5864 N N . ASP A 1 757 ? -56.354 8.667 14.328 1.00 29.58 757 ASP A N 1
ATOM 5865 C CA . ASP A 1 757 ? -57.795 8.736 14.058 1.00 29.58 757 ASP A CA 1
ATOM 5866 C C . ASP A 1 757 ? -58.245 7.548 13.185 1.00 29.58 757 ASP A C 1
ATOM 5868 O O . ASP A 1 757 ? -57.544 7.115 12.263 1.00 29.58 757 ASP A O 1
ATOM 5872 N N . GLY A 1 758 ? -59.404 6.971 13.499 1.00 41.06 758 GLY A N 1
ATOM 5873 C CA . GLY A 1 758 ? -59.808 5.662 12.980 1.00 41.06 758 GLY A CA 1
ATOM 5874 C C . GLY A 1 758 ? -60.652 5.708 11.703 1.00 41.06 758 GLY A C 1
ATOM 5875 O O . GLY A 1 758 ? -61.664 6.401 11.663 1.00 41.06 758 GLY A O 1
ATOM 5876 N N . SER A 1 759 ? -60.308 4.888 10.697 1.00 29.75 759 SER A N 1
ATOM 5877 C CA . SER A 1 759 ? -61.241 4.322 9.692 1.00 29.75 759 SER A CA 1
ATOM 5878 C C . SER A 1 759 ? -60.568 3.285 8.773 1.00 29.75 759 SER A C 1
ATOM 5880 O O . SER A 1 759 ? -59.617 3.596 8.062 1.00 29.75 759 SER A O 1
ATOM 5882 N N . THR A 1 760 ? -61.108 2.064 8.715 1.00 31.66 760 THR A N 1
ATOM 5883 C CA . THR A 1 760 ? -60.979 1.119 7.576 1.00 31.66 760 THR A CA 1
ATOM 5884 C C . THR A 1 760 ? -62.139 1.378 6.599 1.00 31.66 760 THR A C 1
ATOM 5886 O O . THR A 1 760 ? -63.208 1.748 7.090 1.00 31.66 760 THR A O 1
ATOM 5889 N N . PRO A 1 761 ? -62.020 1.195 5.257 1.00 37.09 761 PRO A N 1
ATOM 5890 C CA . PRO A 1 761 ? -61.643 -0.075 4.592 1.00 37.09 761 PRO A CA 1
ATOM 5891 C C . PRO A 1 761 ? -60.915 0.137 3.219 1.00 37.09 761 PRO A C 1
ATOM 5893 O O . PRO A 1 761 ? -60.368 1.212 2.994 1.00 37.09 761 PRO A O 1
ATOM 5896 N N . PRO A 1 762 ? -60.971 -0.789 2.231 1.00 37.41 762 PRO A N 1
ATOM 5897 C CA . PRO A 1 762 ? -60.564 -2.197 2.223 1.00 37.41 762 PRO A CA 1
ATOM 5898 C C . PRO A 1 762 ? -59.349 -2.466 1.290 1.00 37.41 762 PRO A C 1
ATOM 5900 O O . PRO A 1 762 ? -58.832 -1.586 0.607 1.00 37.41 762 PRO A O 1
ATOM 5903 N N . ALA A 1 763 ? -58.892 -3.721 1.249 1.00 37.59 763 ALA A N 1
ATOM 5904 C CA . ALA A 1 763 ? -57.683 -4.148 0.540 1.00 37.59 763 ALA A CA 1
ATOM 5905 C C . ALA A 1 763 ? -57.716 -3.978 -0.995 1.00 37.59 763 ALA A C 1
ATOM 5907 O O . ALA A 1 763 ? -58.694 -4.317 -1.656 1.00 37.59 763 ALA A O 1
ATOM 5908 N N . THR A 1 764 ? -56.574 -3.581 -1.571 1.00 26.81 764 THR A N 1
ATOM 5909 C CA . THR A 1 764 ? -56.246 -3.774 -2.996 1.00 26.81 764 THR A CA 1
ATOM 5910 C C . THR A 1 764 ? -54.819 -4.324 -3.109 1.00 26.81 764 THR A C 1
ATOM 5912 O O . THR A 1 764 ? -53.910 -3.818 -2.453 1.00 26.81 764 THR A O 1
ATOM 5915 N N . HIS A 1 765 ? -54.603 -5.373 -3.908 1.00 31.77 765 HIS A N 1
ATOM 5916 C CA . HIS A 1 765 ? -53.285 -6.005 -4.069 1.00 31.77 765 HIS A CA 1
ATOM 5917 C C . HIS A 1 765 ? -52.294 -5.112 -4.845 1.00 31.77 765 HIS A C 1
ATOM 5919 O O . HIS A 1 765 ? -52.632 -4.671 -5.945 1.00 31.77 765 HIS A O 1
ATOM 5925 N N . PRO A 1 766 ? -51.041 -4.937 -4.383 1.00 31.17 766 PRO A N 1
ATOM 5926 C CA . PRO A 1 766 ? -49.962 -4.438 -5.227 1.00 31.17 766 PRO A CA 1
ATOM 5927 C C . PRO A 1 766 ? -49.266 -5.586 -5.981 1.00 31.17 766 PRO A C 1
ATOM 5929 O O . PRO A 1 766 ? -48.815 -6.570 -5.394 1.00 31.17 766 PRO A O 1
ATOM 5932 N N . SER A 1 767 ? -49.158 -5.431 -7.302 1.00 27.02 767 SER A N 1
ATOM 5933 C CA . SER A 1 767 ? -48.347 -6.280 -8.190 1.00 27.02 767 SER A CA 1
ATOM 5934 C C . SER A 1 767 ? -46.832 -6.008 -8.037 1.00 27.02 767 SER A C 1
ATOM 5936 O O . SER A 1 767 ? -46.448 -5.011 -7.421 1.00 27.02 767 SER A O 1
ATOM 5938 N N . PRO A 1 768 ? -45.940 -6.890 -8.534 1.00 38.47 768 PRO A N 1
ATOM 5939 C CA . PRO A 1 768 ? -44.558 -6.947 -8.054 1.00 38.47 768 PRO A CA 1
ATOM 5940 C C . PRO A 1 768 ? -43.551 -6.053 -8.803 1.00 38.47 768 PRO A C 1
ATOM 5942 O O . PRO A 1 768 ? -43.638 -5.861 -10.009 1.00 38.47 768 PRO A O 1
ATOM 5945 N N . ARG A 1 769 ? -42.492 -5.676 -8.065 1.00 33.91 769 ARG A N 1
ATOM 5946 C CA . ARG A 1 769 ? -41.135 -5.296 -8.529 1.00 33.91 769 ARG A CA 1
ATOM 5947 C C . ARG A 1 769 ? -41.017 -4.126 -9.522 1.00 33.91 769 ARG A C 1
ATOM 5949 O O . ARG A 1 769 ? -41.021 -4.309 -10.734 1.00 33.91 769 ARG A O 1
ATOM 5956 N N . GLY A 1 770 ? -40.664 -2.954 -8.989 1.00 29.67 770 GLY A N 1
ATOM 5957 C CA . GLY A 1 770 ? -39.856 -1.988 -9.741 1.00 29.67 770 GLY A CA 1
ATOM 5958 C C . GLY A 1 770 ? -38.439 -2.531 -9.982 1.00 29.67 770 GLY A C 1
ATOM 5959 O O . GLY A 1 770 ? -37.859 -3.168 -9.099 1.00 29.67 770 GLY A O 1
ATOM 5960 N N . ALA A 1 771 ? -37.893 -2.303 -11.177 1.00 31.03 771 ALA A N 1
ATOM 5961 C CA . ALA A 1 771 ? -36.521 -2.672 -11.527 1.00 31.03 771 ALA A CA 1
ATOM 5962 C C . ALA A 1 771 ? -35.488 -1.854 -10.716 1.00 31.03 771 ALA A C 1
ATOM 5964 O O . ALA A 1 771 ? -35.793 -0.726 -10.316 1.00 31.03 771 ALA A O 1
ATOM 5965 N N . PRO A 1 772 ? -34.266 -2.373 -10.477 1.00 38.56 772 PRO A N 1
ATOM 5966 C CA . PRO A 1 772 ? -33.201 -1.571 -9.879 1.00 38.56 772 PRO A CA 1
ATOM 5967 C C . PRO A 1 772 ? -32.866 -0.366 -10.779 1.00 38.56 772 PRO A C 1
ATOM 5969 O O . PRO A 1 772 ? -32.908 -0.500 -12.007 1.00 38.56 772 PRO A O 1
ATOM 5972 N N . PRO A 1 773 ? -32.523 0.804 -10.207 1.00 44.06 773 PRO A N 1
ATOM 5973 C CA . PRO A 1 773 ? -32.083 1.947 -10.998 1.00 44.06 773 PRO A CA 1
ATOM 5974 C C . PRO A 1 773 ? -30.816 1.578 -11.775 1.00 44.06 773 PRO A C 1
ATOM 5976 O O . PRO A 1 773 ? -29.934 0.901 -11.247 1.00 44.06 773 PRO A O 1
ATOM 5979 N N . SER A 1 774 ? -30.719 2.026 -13.026 1.00 55.19 774 SER A N 1
ATOM 5980 C CA . SER A 1 774 ? -29.510 1.830 -13.825 1.00 55.19 774 SER A CA 1
ATOM 5981 C C . SER A 1 774 ? -28.327 2.566 -13.193 1.00 55.19 774 SER A C 1
ATOM 5983 O O . SER A 1 774 ? -28.488 3.663 -12.651 1.00 55.19 774 SER A O 1
ATOM 5985 N N . ASP A 1 775 ? -27.122 1.995 -13.298 1.00 53.50 775 ASP A N 1
ATOM 5986 C CA . ASP A 1 775 ? -25.912 2.567 -12.684 1.00 53.50 775 ASP A CA 1
ATOM 5987 C C . ASP A 1 775 ? -25.684 4.036 -13.090 1.00 53.50 775 ASP A C 1
ATOM 5989 O O . ASP A 1 775 ? -25.240 4.851 -12.285 1.00 53.50 775 ASP A O 1
ATOM 5993 N N . LEU A 1 776 ? -26.072 4.406 -14.317 1.00 55.53 776 LEU A N 1
ATOM 5994 C CA . LEU A 1 776 ? -26.022 5.778 -14.833 1.00 55.53 776 LEU A CA 1
ATOM 5995 C C . LEU A 1 776 ? -26.843 6.775 -13.995 1.00 55.53 776 LEU A C 1
ATOM 5997 O O . LEU A 1 776 ? -26.376 7.887 -13.753 1.00 55.53 776 LEU A O 1
ATOM 6001 N N . ALA A 1 777 ? -28.031 6.389 -13.519 1.00 53.50 777 ALA A N 1
ATOM 6002 C CA . ALA A 1 777 ? -28.852 7.245 -12.662 1.00 53.50 777 ALA A CA 1
ATOM 6003 C C . ALA A 1 777 ? -28.217 7.416 -11.270 1.00 53.50 777 ALA A C 1
ATOM 6005 O O . ALA A 1 777 ? -28.165 8.528 -10.744 1.00 53.50 777 ALA A O 1
ATOM 6006 N N . ALA A 1 778 ? -27.655 6.338 -10.713 1.00 59.31 778 ALA A N 1
ATOM 6007 C CA . ALA A 1 778 ? -26.952 6.370 -9.430 1.00 59.31 778 ALA A CA 1
ATOM 6008 C C . ALA A 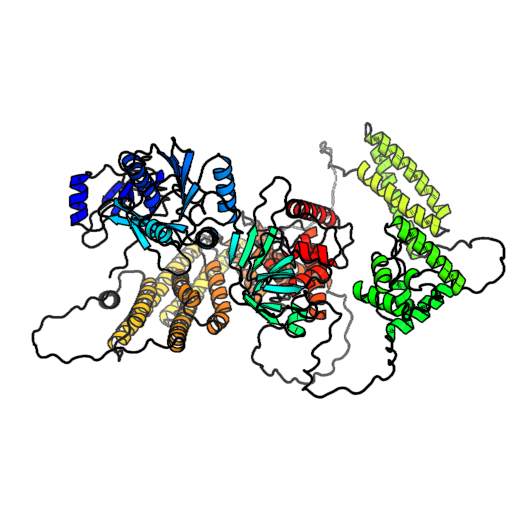1 778 ? -25.656 7.207 -9.483 1.00 59.31 778 ALA A C 1
ATOM 6010 O O . ALA A 1 778 ? -25.336 7.911 -8.521 1.00 59.31 778 ALA A O 1
ATOM 6011 N N . PHE A 1 779 ? -24.929 7.179 -10.608 1.00 64.81 779 PHE A N 1
ATOM 6012 C CA . PHE A 1 779 ? -23.768 8.045 -10.836 1.00 64.81 779 PHE A CA 1
ATOM 6013 C C . PHE A 1 779 ? -24.163 9.520 -10.982 1.00 64.81 779 PHE A C 1
ATOM 6015 O O . PHE A 1 779 ? -23.509 10.371 -10.380 1.00 64.81 779 PHE A O 1
ATOM 6022 N N . ALA A 1 780 ? -25.241 9.832 -11.710 1.00 66.31 780 ALA A N 1
ATOM 6023 C CA . ALA A 1 780 ? -25.729 11.205 -11.860 1.00 66.31 780 ALA A CA 1
ATOM 6024 C C . ALA A 1 780 ? -26.171 11.819 -10.515 1.00 66.31 780 ALA A C 1
ATOM 6026 O O . ALA A 1 780 ? -25.802 12.951 -10.196 1.00 66.31 780 ALA A O 1
ATOM 6027 N N . GLU A 1 781 ? -26.892 11.054 -9.688 1.00 64.31 781 GLU A N 1
ATOM 6028 C CA . GLU A 1 781 ? -27.302 11.469 -8.338 1.00 64.31 781 GLU A CA 1
ATOM 6029 C C . GLU A 1 781 ? -26.083 11.710 -7.426 1.00 64.31 781 GLU A C 1
ATOM 6031 O O . GLU A 1 781 ? -25.982 12.752 -6.773 1.00 64.31 781 GLU A O 1
ATOM 6036 N N . ALA A 1 782 ? -25.099 10.802 -7.439 1.00 69.88 782 ALA A N 1
ATOM 6037 C CA . ALA A 1 782 ? -23.852 10.968 -6.690 1.00 69.88 782 ALA A CA 1
ATOM 6038 C C . ALA A 1 782 ? -23.003 12.157 -7.184 1.00 69.88 782 ALA A C 1
ATOM 6040 O O . ALA A 1 782 ? -22.331 12.805 -6.378 1.00 69.88 782 ALA A O 1
ATOM 6041 N N . GLY A 1 783 ? -23.040 12.461 -8.486 1.00 69.31 783 GLY A N 1
ATOM 6042 C CA . GLY A 1 783 ? -22.413 13.639 -9.085 1.00 69.31 783 GLY A CA 1
ATOM 6043 C C . GLY A 1 783 ? -23.017 14.943 -8.564 1.00 69.31 783 GLY A C 1
ATOM 6044 O O . GLY A 1 783 ? -22.280 15.830 -8.128 1.00 69.31 783 GLY A O 1
ATOM 6045 N N . ALA A 1 784 ? -24.349 15.037 -8.522 1.00 69.69 784 ALA A N 1
ATOM 6046 C CA . ALA A 1 784 ? -25.061 16.198 -7.985 1.00 69.69 784 ALA A CA 1
ATOM 6047 C C . ALA A 1 784 ? -24.810 16.398 -6.475 1.00 69.69 784 ALA A C 1
ATOM 6049 O O . ALA A 1 784 ? -24.472 17.505 -6.046 1.00 69.69 784 ALA A O 1
ATOM 6050 N N . GLU A 1 785 ? -24.893 15.322 -5.682 1.00 69.94 785 GLU A N 1
ATOM 6051 C CA . GLU A 1 785 ? -24.595 15.322 -4.239 1.00 69.94 785 GLU A CA 1
ATOM 6052 C C . GLU A 1 785 ? -23.159 15.814 -3.966 1.00 69.94 785 GLU A C 1
ATOM 6054 O O . GLU A 1 785 ? -22.913 16.644 -3.084 1.00 69.94 785 GLU A O 1
ATOM 6059 N N . PHE A 1 786 ? -22.197 15.362 -4.776 1.00 79.00 786 PHE A N 1
ATOM 6060 C CA . PHE A 1 786 ? -20.803 15.772 -4.660 1.00 79.00 786 PHE A CA 1
ATOM 6061 C C . PHE A 1 786 ? -20.560 17.226 -5.093 1.00 79.00 786 PHE A C 1
ATOM 6063 O O . PHE A 1 786 ? -19.858 17.966 -4.401 1.00 79.00 786 PHE A O 1
ATOM 6070 N N . ALA A 1 787 ? -21.150 17.664 -6.208 1.00 74.00 787 ALA A N 1
ATOM 6071 C CA . ALA A 1 787 ? -21.028 19.037 -6.696 1.00 74.00 787 ALA A CA 1
ATOM 6072 C C . ALA A 1 787 ? -21.564 20.057 -5.674 1.00 74.00 787 ALA A C 1
ATOM 6074 O O . ALA A 1 787 ? -20.945 21.105 -5.462 1.00 74.00 787 ALA A O 1
ATOM 6075 N N . TRP A 1 788 ? -22.659 19.723 -4.982 1.00 74.44 788 TRP A N 1
ATOM 6076 C CA . TRP A 1 788 ? -23.188 20.526 -3.880 1.00 74.44 788 TRP A CA 1
ATOM 6077 C C . TRP A 1 788 ? -22.216 20.592 -2.690 1.00 74.44 788 TRP A C 1
ATOM 6079 O O . TRP A 1 788 ? -21.905 21.686 -2.216 1.00 74.44 788 TRP A O 1
ATOM 6089 N N . LEU A 1 789 ? -21.643 19.458 -2.261 1.00 75.50 789 LEU A N 1
ATOM 6090 C CA . LEU A 1 789 ? -20.639 19.437 -1.185 1.00 75.50 789 LEU A CA 1
ATOM 6091 C C . LEU A 1 789 ? -19.414 20.302 -1.518 1.00 75.50 789 LEU A C 1
ATOM 6093 O O . LEU A 1 789 ? -18.872 20.967 -0.635 1.00 75.50 789 LEU A O 1
ATOM 6097 N N . MET A 1 790 ? -19.000 20.352 -2.787 1.00 81.12 790 MET A N 1
ATOM 6098 C CA . MET A 1 790 ? -17.915 21.237 -3.221 1.00 81.12 790 MET A CA 1
ATOM 6099 C C . MET A 1 790 ? -18.288 22.726 -3.167 1.00 81.12 790 MET A C 1
ATOM 6101 O O . MET A 1 790 ? -17.415 23.551 -2.886 1.00 81.12 790 MET A O 1
ATOM 6105 N N . LYS A 1 791 ? -19.562 23.083 -3.381 1.00 75.19 791 LYS A N 1
ATOM 6106 C CA . LYS A 1 791 ? -20.068 24.454 -3.198 1.00 75.19 791 LYS A CA 1
ATOM 6107 C C . LYS A 1 791 ? -20.041 24.862 -1.721 1.00 75.19 791 LYS A C 1
ATOM 6109 O O . LYS A 1 791 ? -19.518 25.929 -1.408 1.00 75.19 791 LYS A O 1
ATOM 6114 N N . GLU A 1 792 ? -20.498 23.995 -0.815 1.00 72.56 792 GLU A N 1
ATOM 6115 C CA . GLU A 1 792 ? -20.433 24.261 0.631 1.00 72.56 792 GLU A CA 1
ATOM 6116 C C . GLU A 1 792 ? -19.007 24.321 1.173 1.00 72.56 792 GLU A C 1
ATOM 6118 O O . GLU A 1 792 ? -18.712 25.144 2.040 1.00 72.56 792 GLU A O 1
ATOM 6123 N N . ILE A 1 793 ? -18.100 23.490 0.653 1.00 76.44 793 ILE A N 1
ATOM 6124 C CA . ILE A 1 793 ? -16.681 23.582 0.998 1.00 76.44 793 ILE A CA 1
ATOM 6125 C C . ILE A 1 793 ? -16.135 24.963 0.620 1.00 76.44 793 ILE A C 1
ATOM 6127 O O . ILE A 1 793 ? -15.502 25.590 1.464 1.00 76.44 793 ILE A O 1
ATOM 6131 N N . ARG A 1 794 ? -16.422 25.478 -0.584 1.00 73.50 794 ARG A N 1
ATOM 6132 C CA . ARG A 1 794 ? -15.985 26.826 -0.993 1.00 73.50 794 ARG A CA 1
ATOM 6133 C C . ARG A 1 794 ? -16.575 27.922 -0.101 1.00 73.50 794 ARG A C 1
ATOM 6135 O O . ARG A 1 794 ? -15.815 28.728 0.426 1.00 73.50 794 ARG A O 1
ATOM 6142 N N . ALA A 1 795 ? -17.880 27.886 0.174 1.00 64.25 795 ALA A N 1
ATOM 6143 C CA . ALA A 1 795 ? -18.528 28.844 1.076 1.00 64.25 795 ALA A CA 1
ATOM 6144 C C . ALA A 1 795 ? -17.941 28.804 2.507 1.00 64.25 795 ALA A C 1
ATOM 6146 O O . ALA A 1 795 ? -17.746 29.837 3.148 1.00 64.25 795 ALA A O 1
ATOM 6147 N N . ALA A 1 796 ? -17.596 27.613 3.009 1.00 63.78 796 ALA A N 1
ATOM 6148 C CA . ALA A 1 796 ? -16.924 27.449 4.297 1.00 63.78 796 ALA A CA 1
ATOM 6149 C C . ALA A 1 796 ? -15.460 27.940 4.272 1.00 63.78 796 ALA A C 1
ATOM 6151 O O . ALA A 1 796 ? -14.992 28.512 5.259 1.00 63.78 796 ALA A O 1
ATOM 6152 N N . GLN A 1 797 ? -14.748 27.775 3.150 1.00 70.94 797 GLN A N 1
ATOM 6153 C CA . GLN A 1 797 ? -13.401 28.324 2.953 1.00 70.94 797 GLN A CA 1
ATOM 6154 C C . GLN A 1 797 ? -13.408 29.861 2.923 1.00 70.94 797 GLN A C 1
ATOM 6156 O O . GLN A 1 797 ? -12.530 30.479 3.524 1.00 70.94 797 GLN A O 1
ATOM 6161 N N . GLU A 1 798 ? -14.409 30.472 2.283 1.00 62.72 798 GLU A N 1
ATOM 6162 C CA . GLU A 1 798 ? -14.626 31.927 2.239 1.00 62.72 798 GLU A CA 1
ATOM 6163 C C . GLU A 1 798 ? -14.986 32.508 3.620 1.00 62.72 798 GLU A C 1
ATOM 6165 O O . GLU A 1 798 ? -14.510 33.583 3.987 1.00 62.72 798 GLU A O 1
ATOM 6170 N N . ALA A 1 799 ? -15.756 31.775 4.434 1.00 54.78 799 ALA A N 1
ATOM 6171 C CA . ALA A 1 799 ? -16.042 32.143 5.825 1.00 54.78 799 ALA A CA 1
ATOM 6172 C C . ALA A 1 799 ? -14.834 31.972 6.778 1.00 54.78 799 ALA A C 1
ATOM 6174 O O . ALA A 1 799 ? -14.756 32.630 7.823 1.00 54.78 799 ALA A O 1
ATOM 6175 N N . GLY A 1 800 ? -13.874 31.108 6.421 1.00 59.03 800 GLY A N 1
ATOM 6176 C CA . GLY A 1 800 ? -12.744 30.720 7.273 1.00 59.03 800 GLY A CA 1
ATOM 6177 C C . GLY A 1 800 ? -13.057 29.588 8.264 1.00 59.03 800 GLY A C 1
ATOM 6178 O O . GLY A 1 800 ? -12.305 29.381 9.214 1.00 59.03 800 GLY A O 1
ATOM 6179 N N . ASP A 1 801 ? -14.154 28.855 8.066 1.00 64.88 801 ASP A N 1
ATOM 6180 C CA . ASP A 1 801 ? -14.640 27.820 8.986 1.00 64.88 801 ASP A CA 1
ATOM 6181 C C . ASP A 1 801 ? -13.956 26.468 8.720 1.00 64.88 801 ASP A C 1
ATOM 6183 O O . ASP A 1 801 ? -14.433 25.619 7.957 1.00 64.88 801 ASP A O 1
ATOM 6187 N N . LEU A 1 802 ? -12.808 26.257 9.372 1.00 66.25 802 LEU A N 1
ATOM 6188 C CA . LEU A 1 802 ? -12.039 25.018 9.251 1.00 66.25 802 LEU A CA 1
ATOM 6189 C C . LEU A 1 802 ? -12.841 23.771 9.650 1.00 66.25 802 LEU A C 1
ATOM 6191 O O . LEU A 1 802 ? -12.686 22.723 9.020 1.00 66.25 802 LEU A O 1
ATOM 6195 N N . ALA A 1 803 ? -13.702 23.869 10.665 1.00 56.44 803 ALA A N 1
ATOM 6196 C CA . ALA A 1 803 ? -14.466 22.731 11.161 1.00 56.44 803 ALA A CA 1
ATOM 6197 C C . ALA A 1 803 ? -15.549 22.305 10.157 1.00 56.44 803 ALA A C 1
ATOM 6199 O O . ALA A 1 803 ? -15.700 21.106 9.893 1.00 56.44 803 ALA A O 1
ATOM 6200 N N . ALA A 1 804 ? -16.259 23.254 9.536 1.00 60.75 804 ALA A N 1
ATOM 6201 C CA . ALA A 1 804 ? -17.197 22.949 8.458 1.00 60.75 804 ALA A CA 1
ATOM 6202 C C . ALA A 1 804 ? -16.483 22.400 7.217 1.00 60.75 804 ALA A C 1
ATOM 6204 O O . ALA A 1 804 ? -16.925 21.377 6.692 1.00 60.75 804 ALA A O 1
ATOM 6205 N N . VAL A 1 805 ? -15.351 22.982 6.792 1.00 71.62 805 VAL A N 1
ATOM 6206 C CA . VAL A 1 805 ? -14.581 22.452 5.648 1.00 71.62 805 VAL A CA 1
ATOM 6207 C C . VAL A 1 805 ? -14.113 21.020 5.914 1.00 71.62 805 VAL A C 1
ATOM 6209 O O . VAL A 1 805 ? -14.293 20.157 5.059 1.00 71.62 805 VAL A O 1
ATOM 6212 N N . GLN A 1 806 ? -13.563 20.723 7.097 1.00 68.69 806 GLN A N 1
ATOM 6213 C CA . GLN A 1 806 ? -13.157 19.359 7.462 1.00 68.69 806 GLN A CA 1
ATOM 6214 C C . GLN A 1 806 ? -14.347 18.386 7.495 1.00 68.69 806 GLN A C 1
ATOM 6216 O O . GLN A 1 806 ? -14.215 17.244 7.053 1.00 68.69 806 GLN A O 1
ATOM 6221 N N . THR A 1 807 ? -15.514 18.839 7.964 1.00 66.00 807 THR A N 1
ATOM 6222 C CA . THR A 1 807 ? -16.744 18.031 8.022 1.00 66.00 807 THR A CA 1
ATOM 6223 C C . THR A 1 807 ? -17.274 17.716 6.623 1.00 66.00 807 THR A C 1
ATOM 6225 O O . THR A 1 807 ? -17.466 16.547 6.291 1.00 66.00 807 THR A O 1
ATOM 6228 N N . ALA A 1 808 ? -17.448 18.730 5.774 1.00 72.00 808 ALA A N 1
ATOM 6229 C CA . ALA A 1 808 ? -17.913 18.557 4.401 1.00 72.00 808 ALA A CA 1
ATOM 6230 C C . ALA A 1 808 ? -16.910 17.739 3.566 1.00 72.00 808 ALA A C 1
ATOM 6232 O O . ALA A 1 808 ? -17.305 16.828 2.844 1.00 72.00 808 ALA A O 1
ATOM 6233 N N . ARG A 1 809 ? -15.600 17.953 3.757 1.00 78.38 809 ARG A N 1
ATOM 6234 C CA . ARG A 1 809 ? -14.528 17.121 3.182 1.00 78.38 809 ARG A CA 1
ATOM 6235 C C . ARG A 1 809 ? -14.629 15.650 3.604 1.00 78.38 809 ARG A C 1
ATOM 6237 O O . ARG A 1 809 ? -14.363 14.768 2.788 1.00 78.38 809 ARG A O 1
ATOM 6244 N N . HIS A 1 810 ? -14.970 15.374 4.864 1.00 69.38 810 HIS A N 1
ATOM 6245 C CA . HIS A 1 810 ? -15.129 14.007 5.366 1.00 69.38 810 HIS A CA 1
ATOM 6246 C C . HIS A 1 810 ? -16.347 13.313 4.738 1.00 69.38 810 HIS A C 1
ATOM 6248 O O . HIS A 1 810 ? -16.237 12.154 4.350 1.00 69.38 810 HIS A O 1
ATOM 6254 N N . LEU A 1 811 ? -17.461 14.031 4.558 1.00 68.81 811 LEU A N 1
ATOM 6255 C CA . LEU A 1 811 ? -18.664 13.541 3.867 1.00 68.81 811 LEU A CA 1
ATOM 6256 C C . LEU A 1 811 ? -18.437 13.336 2.358 1.00 68.81 811 LEU A C 1
ATOM 6258 O O . LEU A 1 811 ? -18.882 12.343 1.787 1.00 68.81 811 LEU A O 1
ATOM 6262 N N . ALA A 1 812 ? -17.672 14.226 1.724 1.00 76.50 812 ALA A N 1
ATOM 6263 C CA . ALA A 1 812 ? -17.297 14.138 0.315 1.00 76.50 812 ALA A CA 1
ATOM 6264 C C . ALA A 1 812 ? -16.392 12.923 0.009 1.00 76.50 812 ALA A C 1
ATOM 6266 O O . ALA A 1 812 ? -16.449 12.362 -1.084 1.00 76.50 812 ALA A O 1
ATOM 6267 N N . GLY A 1 813 ? -15.571 12.479 0.970 1.00 71.31 813 GLY A N 1
ATOM 6268 C CA . GLY A 1 813 ? -14.600 11.389 0.797 1.00 71.31 813 GLY A CA 1
ATOM 6269 C C . GLY A 1 813 ? -15.198 10.045 0.337 1.00 71.31 813 GLY A C 1
ATOM 6270 O O . GLY A 1 813 ? -14.737 9.507 -0.672 1.00 71.31 813 GLY A O 1
ATOM 6271 N N . PRO A 1 814 ? -16.210 9.483 1.028 1.00 69.31 814 PRO A N 1
ATOM 6272 C CA . PRO A 1 814 ? -16.888 8.254 0.611 1.00 69.31 814 PRO A CA 1
ATOM 6273 C C . PRO A 1 814 ? -17.564 8.354 -0.760 1.00 69.31 814 PRO A C 1
ATOM 6275 O O . PRO A 1 814 ? -17.460 7.416 -1.550 1.00 69.31 814 PRO A O 1
ATOM 6278 N N . ILE A 1 815 ? -18.206 9.488 -1.063 1.00 74.06 815 ILE A N 1
ATOM 6279 C CA . ILE A 1 815 ? -18.883 9.719 -2.348 1.00 74.06 815 ILE A CA 1
ATOM 6280 C C . ILE A 1 815 ? -17.839 9.734 -3.472 1.00 74.06 815 ILE A C 1
ATOM 6282 O O . ILE A 1 815 ? -17.924 8.938 -4.405 1.00 74.06 815 ILE A O 1
ATOM 6286 N N . TYR A 1 816 ? -16.772 10.517 -3.307 1.00 78.19 816 TYR A N 1
ATOM 6287 C CA . TYR A 1 816 ? -15.631 10.566 -4.223 1.00 78.19 816 TYR A CA 1
ATOM 6288 C C . TYR A 1 816 ? -14.954 9.206 -4.442 1.00 78.19 816 TYR A C 1
ATOM 6290 O O . TYR A 1 816 ? -14.582 8.857 -5.560 1.00 78.19 816 TYR A O 1
ATOM 6298 N N . GLY A 1 817 ? -14.770 8.429 -3.372 1.00 64.12 817 GLY A N 1
ATOM 6299 C CA . GLY A 1 817 ? -14.059 7.153 -3.429 1.00 64.12 817 GLY A CA 1
ATOM 6300 C C . GLY A 1 817 ? -14.879 5.992 -3.996 1.00 64.12 817 GLY A C 1
ATOM 6301 O O . GLY A 1 817 ? -14.294 5.081 -4.586 1.00 64.12 817 GLY A O 1
ATOM 6302 N N . ARG A 1 818 ? -16.207 5.996 -3.807 1.00 68.44 818 ARG A N 1
ATOM 6303 C CA . ARG A 1 818 ? -17.063 4.817 -4.044 1.00 68.44 818 ARG A CA 1
ATOM 6304 C C . ARG A 1 818 ? -18.292 5.053 -4.926 1.00 68.44 818 ARG A C 1
ATOM 6306 O O . ARG A 1 818 ? -18.758 4.081 -5.502 1.00 68.44 818 ARG A O 1
ATOM 6313 N N . ARG A 1 819 ? -18.822 6.280 -5.014 1.00 74.19 819 ARG A N 1
ATOM 6314 C CA . ARG A 1 819 ? -20.098 6.580 -5.701 1.00 74.19 819 ARG A CA 1
ATOM 6315 C C . ARG A 1 819 ? -19.972 7.506 -6.915 1.00 74.19 819 ARG A C 1
ATOM 6317 O O . ARG A 1 819 ? -20.843 7.452 -7.766 1.00 74.19 819 ARG A O 1
ATOM 6324 N N . LEU A 1 820 ? -18.914 8.314 -7.037 1.00 76.00 820 LEU A N 1
ATOM 6325 C CA . LEU A 1 820 ? -18.637 9.066 -8.271 1.00 76.00 820 LEU A CA 1
ATOM 6326 C C . LEU A 1 820 ? -18.167 8.149 -9.401 1.00 76.00 820 LEU A C 1
ATOM 6328 O O . LEU A 1 820 ? -17.375 7.225 -9.162 1.00 76.00 820 LEU A O 1
ATOM 6332 N N . SER A 1 821 ? -18.554 8.492 -10.632 1.00 77.69 821 SER A N 1
ATOM 6333 C CA . SER A 1 821 ? -17.999 7.883 -11.841 1.00 77.69 821 SER A CA 1
ATOM 6334 C C . SER A 1 821 ? -16.468 8.083 -11.910 1.00 77.69 821 SER A C 1
ATOM 6336 O O . SER A 1 821 ? -15.919 8.980 -11.253 1.00 77.69 821 SER A O 1
ATOM 6338 N N . PRO A 1 822 ? -15.729 7.263 -12.680 1.00 71.06 822 PRO A N 1
ATOM 6339 C CA . PRO A 1 822 ? -14.292 7.466 -12.877 1.00 71.06 822 PRO A CA 1
ATOM 6340 C C . PRO A 1 822 ? -13.947 8.834 -13.492 1.00 71.06 822 PRO A C 1
ATOM 6342 O O . PRO A 1 822 ? -12.912 9.410 -13.153 1.00 71.06 822 PRO A O 1
ATOM 6345 N N . GLU A 1 823 ? -14.821 9.361 -14.352 1.00 73.50 823 GLU A N 1
ATOM 6346 C CA . GLU A 1 823 ? -14.635 10.612 -15.093 1.00 73.50 823 GLU A CA 1
ATOM 6347 C C . GLU A 1 823 ? -14.869 11.845 -14.203 1.00 73.50 823 GLU A C 1
ATOM 6349 O O . GLU A 1 823 ? -13.997 12.712 -14.099 1.00 73.50 823 GLU A O 1
ATOM 6354 N N . ASP A 1 824 ? -15.960 11.870 -13.430 1.00 73.50 824 ASP A N 1
ATOM 6355 C CA . ASP A 1 824 ? -16.212 12.925 -12.433 1.00 73.50 824 ASP A CA 1
ATOM 6356 C C . ASP A 1 824 ? -15.104 12.963 -11.376 1.00 73.50 824 ASP A C 1
ATOM 6358 O O . ASP A 1 824 ? -14.620 14.020 -10.967 1.00 73.50 824 ASP A O 1
ATOM 6362 N N . ARG A 1 825 ? -14.644 11.786 -10.944 1.00 77.62 825 ARG A N 1
ATOM 6363 C CA . ARG A 1 825 ? -13.566 11.657 -9.961 1.00 77.62 825 ARG A CA 1
ATOM 6364 C C . ARG A 1 825 ? -12.251 12.234 -10.481 1.00 77.62 825 ARG A C 1
ATOM 6366 O O . ARG A 1 825 ? -11.542 12.889 -9.714 1.00 77.62 825 ARG A O 1
ATOM 6373 N N . ALA A 1 826 ? -11.934 12.041 -11.763 1.00 70.81 826 ALA A N 1
ATOM 6374 C CA . ALA A 1 826 ? -10.789 12.684 -12.404 1.00 70.81 826 ALA A CA 1
ATOM 6375 C C . ALA A 1 826 ? -10.952 14.216 -12.410 1.00 70.81 826 ALA A C 1
ATOM 6377 O O . ALA A 1 826 ? -10.054 14.924 -11.949 1.00 70.81 826 ALA A O 1
ATOM 6378 N N . THR A 1 827 ? -12.129 14.708 -12.809 1.00 78.81 827 THR A N 1
ATOM 6379 C CA . THR A 1 827 ? -12.491 16.137 -12.843 1.00 78.81 827 THR A CA 1
ATOM 6380 C C . THR A 1 827 ? -12.361 16.820 -11.477 1.00 78.81 827 THR A C 1
ATOM 6382 O O . THR A 1 827 ? -11.772 17.896 -11.370 1.00 78.81 827 THR A O 1
ATOM 6385 N N . TYR A 1 828 ? -12.830 16.186 -10.399 1.00 77.50 828 TYR A N 1
ATOM 6386 C CA . TYR A 1 828 ? -12.791 16.752 -9.045 1.00 77.50 828 TYR A CA 1
ATOM 6387 C C . TYR A 1 828 ? -11.499 16.457 -8.253 1.00 77.50 828 TYR A C 1
ATOM 6389 O O . TYR A 1 828 ? -11.306 17.007 -7.161 1.00 77.50 828 TYR A O 1
ATOM 6397 N N . THR A 1 829 ? -10.577 15.642 -8.783 1.00 74.62 829 THR A N 1
ATOM 6398 C CA . THR A 1 829 ? -9.291 15.324 -8.125 1.00 74.62 829 THR A CA 1
ATOM 6399 C C . THR A 1 829 ? -8.473 16.572 -7.735 1.00 74.62 829 THR A C 1
ATOM 6401 O O . THR A 1 829 ? -7.959 16.596 -6.609 1.00 74.62 829 THR A O 1
ATOM 6404 N N . PRO A 1 830 ? -8.303 17.606 -8.592 1.00 73.88 830 PRO A N 1
ATOM 6405 C CA . PRO A 1 830 ? -7.520 18.797 -8.246 1.00 73.88 830 PRO A CA 1
ATOM 6406 C C . PRO A 1 830 ? -8.146 19.573 -7.082 1.00 73.88 830 PRO A C 1
ATOM 6408 O O . PRO A 1 830 ? -7.470 19.870 -6.097 1.00 73.88 830 PRO A O 1
ATOM 6411 N N . LEU A 1 831 ? -9.464 19.777 -7.136 1.00 73.62 831 LEU A N 1
ATOM 6412 C CA . LEU A 1 831 ? -10.229 20.512 -6.130 1.00 73.62 831 LEU A CA 1
ATOM 6413 C C . LEU A 1 831 ? -10.122 19.850 -4.741 1.00 73.62 831 LEU A C 1
ATOM 6415 O O . LEU A 1 831 ? -9.872 20.512 -3.735 1.00 73.62 831 LEU A O 1
ATOM 6419 N N . MET A 1 832 ? -10.185 18.515 -4.673 1.00 79.19 832 MET A N 1
ATOM 6420 C CA . MET A 1 832 ? -10.009 17.771 -3.415 1.00 79.19 832 MET A CA 1
ATOM 6421 C C . MET A 1 832 ? -8.589 17.862 -2.819 1.00 79.19 832 MET A C 1
ATOM 6423 O O . MET A 1 832 ? -8.413 17.627 -1.610 1.00 79.19 832 MET A O 1
ATOM 6427 N N . ARG A 1 833 ? -7.577 18.215 -3.629 1.00 71.75 833 ARG A N 1
ATOM 6428 C CA . ARG A 1 833 ? -6.206 18.517 -3.174 1.00 71.75 833 ARG A CA 1
ATOM 6429 C C . ARG A 1 833 ? -6.090 19.951 -2.660 1.00 71.75 833 ARG A C 1
ATOM 6431 O O . ARG A 1 833 ? -5.503 20.136 -1.598 1.00 71.75 833 ARG A O 1
ATOM 6438 N N . GLU A 1 834 ? -6.694 20.927 -3.333 1.00 76.38 834 GLU A N 1
ATOM 6439 C CA . GLU A 1 834 ? -6.743 22.331 -2.886 1.00 76.38 834 GLU A CA 1
ATOM 6440 C C . GLU A 1 834 ? -7.402 22.456 -1.507 1.00 76.38 834 GLU A C 1
ATOM 6442 O O . GLU A 1 834 ? -6.823 23.021 -0.581 1.00 76.38 834 GLU A O 1
ATOM 6447 N N . VAL A 1 835 ? -8.549 21.800 -1.317 1.00 76.06 835 VAL A N 1
ATOM 6448 C CA . VAL A 1 835 ? -9.239 21.721 -0.018 1.00 76.06 835 VAL A CA 1
ATOM 6449 C C . VAL A 1 835 ? -8.361 21.060 1.051 1.00 76.06 835 VAL A C 1
ATOM 6451 O O . VAL A 1 835 ? -8.435 21.417 2.224 1.00 76.06 835 VAL A O 1
ATOM 6454 N N . LYS A 1 836 ? -7.496 20.104 0.674 1.00 74.44 836 LYS A N 1
ATOM 6455 C CA . LYS A 1 836 ? -6.558 19.471 1.618 1.00 74.44 836 LYS A CA 1
ATOM 6456 C C . LYS A 1 836 ? -5.484 20.459 2.069 1.00 74.44 836 LYS A C 1
ATOM 6458 O O . LYS A 1 836 ? -5.214 20.525 3.263 1.00 74.44 836 LYS A O 1
ATOM 6463 N N . ALA A 1 837 ? -4.897 21.198 1.127 1.00 68.88 837 ALA A N 1
ATOM 6464 C CA . ALA A 1 837 ? -3.877 22.203 1.408 1.00 68.88 837 ALA A CA 1
ATOM 6465 C C . ALA A 1 837 ? -4.442 23.326 2.289 1.00 68.88 837 ALA A C 1
ATOM 6467 O O . ALA A 1 837 ? -3.872 23.629 3.333 1.00 68.88 837 ALA A O 1
ATOM 6468 N N . TRP A 1 838 ? -5.628 23.843 1.954 1.00 80.38 838 TRP A N 1
ATOM 6469 C CA . TRP A 1 838 ? -6.305 24.868 2.748 1.00 80.38 838 TRP A CA 1
ATOM 6470 C C . TRP A 1 838 ? -6.546 24.416 4.201 1.00 80.38 838 TRP A C 1
ATOM 6472 O O . TRP A 1 838 ? -6.213 25.144 5.134 1.00 80.38 838 TRP A O 1
ATOM 6482 N N . CYS A 1 839 ? -7.015 23.179 4.428 1.00 72.44 839 CYS A N 1
ATOM 6483 C CA . CYS A 1 839 ? -7.165 22.644 5.790 1.00 72.44 839 CYS A CA 1
ATOM 6484 C C . CYS A 1 839 ? -5.844 22.575 6.577 1.00 72.44 839 CYS A C 1
ATOM 6486 O O . CYS A 1 839 ? -5.871 22.655 7.801 1.00 72.44 839 CYS A O 1
ATOM 6488 N N . GLN A 1 840 ? -4.707 22.396 5.898 1.00 65.94 840 GLN A N 1
ATOM 6489 C CA . GLN A 1 840 ? -3.374 22.331 6.510 1.00 65.94 840 GLN A CA 1
ATOM 6490 C C . GLN A 1 840 ? -2.773 23.722 6.776 1.00 65.94 840 GLN A C 1
ATOM 6492 O O . GLN A 1 840 ? -1.897 23.863 7.629 1.00 65.94 840 GLN A O 1
ATOM 6497 N N . GLU A 1 841 ? -3.227 24.752 6.060 1.00 63.28 841 GLU A N 1
ATOM 6498 C CA . GLU A 1 841 ? -2.830 26.148 6.278 1.00 63.28 841 GLU A CA 1
ATOM 6499 C C . GLU A 1 841 ? -3.583 26.794 7.450 1.00 63.28 841 GLU A C 1
ATOM 6501 O O . GLU A 1 841 ? -2.993 27.574 8.202 1.00 63.28 841 GLU A O 1
ATOM 6506 N N . GLN A 1 842 ? -4.862 26.443 7.628 1.00 62.44 842 GLN A N 1
ATOM 6507 C CA . GLN A 1 842 ? -5.726 26.994 8.680 1.00 62.44 842 GLN A CA 1
ATOM 6508 C C . GLN A 1 842 ? -5.618 26.277 10.038 1.00 62.44 842 GLN A C 1
ATOM 6510 O O . GLN A 1 842 ? -6.244 26.718 10.998 1.00 62.44 842 GLN A O 1
ATOM 6515 N N . ASP A 1 843 ? -4.845 25.189 10.149 1.00 62.72 843 ASP A N 1
ATOM 6516 C CA . ASP A 1 843 ? -4.720 24.420 11.396 1.00 62.72 843 ASP A CA 1
ATOM 6517 C C . ASP A 1 843 ? -4.217 25.317 12.557 1.00 62.72 843 ASP A C 1
ATOM 6519 O O . ASP A 1 843 ? -3.109 25.878 12.469 1.00 62.72 843 ASP A O 1
ATOM 6523 N N . PRO A 1 844 ? -4.996 25.478 13.650 1.00 51.44 844 PRO A N 1
ATOM 6524 C CA . PRO A 1 844 ? -4.625 26.328 14.779 1.00 51.44 844 PRO A CA 1
ATOM 6525 C C . PRO A 1 844 ? -3.374 25.833 15.518 1.00 51.44 844 PRO A C 1
ATOM 6527 O O . PRO A 1 844 ? -2.655 26.662 16.071 1.00 51.44 844 PRO A O 1
ATOM 6530 N N . ASN A 1 845 ? -3.047 24.535 15.449 1.00 53.50 845 ASN A N 1
ATOM 6531 C CA . ASN A 1 845 ? -1.830 23.964 16.038 1.00 53.50 845 ASN A CA 1
ATOM 6532 C C . ASN A 1 845 ? -0.561 24.233 15.203 1.00 53.50 845 ASN A C 1
ATOM 6534 O O . ASN A 1 845 ? 0.539 23.838 15.596 1.00 53.50 845 ASN A O 1
ATOM 6538 N N . THR A 1 846 ? -0.680 24.898 14.047 1.00 62.38 846 THR A N 1
ATOM 6539 C CA . THR A 1 846 ? 0.482 25.328 13.258 1.00 62.38 846 THR A CA 1
ATOM 6540 C C . THR A 1 846 ? 1.158 26.538 13.904 1.00 62.38 846 THR A C 1
ATOM 6542 O O . THR A 1 846 ? 0.530 27.577 14.112 1.00 62.38 846 THR A O 1
ATOM 6545 N N . ASP A 1 847 ? 2.465 26.408 14.140 1.00 71.75 847 ASP A N 1
ATOM 6546 C CA . ASP A 1 847 ? 3.373 27.471 14.584 1.00 71.75 847 ASP A CA 1
ATOM 6547 C C . ASP A 1 847 ? 3.150 28.783 13.784 1.00 71.75 847 ASP A C 1
ATOM 6549 O O . ASP A 1 847 ? 3.135 28.754 12.545 1.00 71.75 847 ASP A O 1
ATOM 6553 N N . PRO A 1 848 ? 2.964 29.944 14.447 1.00 73.88 848 PRO A N 1
ATOM 6554 C CA . PRO A 1 848 ? 2.650 31.204 13.770 1.00 73.88 848 PRO A CA 1
ATOM 6555 C C . PRO A 1 848 ? 3.767 31.682 12.828 1.00 73.88 848 PRO A C 1
ATOM 6557 O O . PRO A 1 848 ? 3.478 32.289 11.793 1.00 73.88 848 PRO A O 1
ATOM 6560 N N . ILE A 1 849 ? 5.028 31.362 13.126 1.00 76.38 849 ILE A N 1
ATOM 6561 C CA . ILE A 1 849 ? 6.190 31.684 12.294 1.00 76.38 849 ILE A CA 1
ATOM 6562 C C . ILE A 1 849 ? 6.184 30.793 11.045 1.00 76.38 849 ILE A C 1
ATOM 6564 O O . ILE A 1 849 ? 6.395 31.282 9.932 1.00 76.38 849 ILE A O 1
ATOM 6568 N N . LEU A 1 850 ? 5.849 29.503 11.188 1.00 76.94 850 LEU A N 1
ATOM 6569 C CA . LEU A 1 850 ? 5.652 28.604 10.042 1.00 76.94 850 LEU A CA 1
ATOM 6570 C C . LEU A 1 850 ? 4.486 29.068 9.155 1.00 76.94 850 LEU A C 1
ATOM 6572 O O . LEU A 1 850 ? 4.612 29.075 7.928 1.00 76.94 850 LEU A O 1
ATOM 6576 N N . ARG A 1 851 ? 3.374 29.507 9.760 1.00 77.81 851 ARG A N 1
ATOM 6577 C CA . ARG A 1 851 ? 2.215 30.068 9.046 1.00 77.81 851 ARG A CA 1
ATOM 6578 C C . ARG A 1 851 ? 2.606 31.318 8.245 1.00 77.81 851 ARG A C 1
ATOM 6580 O O . ARG A 1 851 ? 2.255 31.410 7.070 1.00 77.81 851 ARG A O 1
ATOM 6587 N N . ARG A 1 852 ? 3.400 32.232 8.820 1.00 80.88 852 ARG A N 1
ATOM 6588 C CA . ARG A 1 852 ? 3.920 33.417 8.109 1.00 80.88 852 ARG A CA 1
ATOM 6589 C C . ARG A 1 852 ? 4.862 33.040 6.959 1.00 80.88 852 ARG A C 1
ATOM 6591 O O . ARG A 1 852 ? 4.729 33.589 5.869 1.00 80.88 852 ARG A O 1
ATOM 6598 N N . ILE A 1 853 ? 5.758 32.067 7.150 1.00 81.75 853 ILE A N 1
ATOM 6599 C CA . ILE A 1 853 ? 6.645 31.577 6.077 1.00 81.75 853 ILE A CA 1
ATOM 6600 C C . ILE A 1 853 ? 5.833 30.984 4.911 1.00 81.75 853 ILE A C 1
ATOM 6602 O O . ILE A 1 853 ? 6.137 31.273 3.754 1.00 81.75 853 ILE A O 1
ATOM 6606 N N . ARG A 1 854 ? 4.773 30.210 5.192 1.00 82.06 854 ARG A N 1
ATOM 6607 C CA . ARG A 1 854 ? 3.852 29.689 4.163 1.00 82.06 854 ARG A CA 1
ATOM 6608 C C . ARG A 1 854 ? 3.153 30.804 3.383 1.00 82.06 854 ARG A C 1
ATOM 6610 O O . ARG A 1 854 ? 3.090 30.724 2.160 1.00 82.06 854 ARG A O 1
ATOM 6617 N N . GLN A 1 855 ? 2.694 31.860 4.059 1.00 80.38 855 GLN A N 1
ATOM 6618 C CA . GLN A 1 855 ? 2.064 33.015 3.404 1.00 80.38 855 GLN A CA 1
ATOM 6619 C C . GLN A 1 855 ? 3.013 33.710 2.417 1.00 80.38 855 GLN A C 1
ATOM 6621 O O . GLN A 1 855 ? 2.638 33.898 1.262 1.00 80.38 855 GLN A O 1
ATOM 6626 N N . ILE A 1 856 ? 4.254 34.006 2.822 1.00 83.19 856 ILE A N 1
ATOM 6627 C CA . ILE A 1 856 ? 5.242 34.654 1.939 1.00 83.19 856 ILE A CA 1
ATOM 6628 C C . ILE A 1 856 ? 5.587 33.745 0.745 1.00 83.19 856 ILE A C 1
ATOM 6630 O O . ILE A 1 856 ? 5.717 34.210 -0.386 1.00 83.19 856 ILE A O 1
ATOM 6634 N N . LEU A 1 857 ? 5.689 32.427 0.959 1.00 82.06 857 LEU A N 1
ATOM 6635 C CA . LEU A 1 857 ? 5.899 31.465 -0.129 1.00 82.06 857 LEU A CA 1
ATOM 6636 C C . LEU A 1 857 ? 4.717 31.408 -1.112 1.00 82.06 857 LEU A C 1
ATOM 6638 O O . LEU A 1 857 ? 4.943 31.313 -2.319 1.00 82.06 857 LEU A O 1
ATOM 6642 N N . ALA A 1 858 ? 3.477 31.520 -0.627 1.00 76.19 858 ALA A N 1
ATOM 6643 C CA . ALA A 1 858 ? 2.286 31.607 -1.470 1.00 76.19 858 ALA A CA 1
ATOM 6644 C C . ALA A 1 858 ? 2.201 32.945 -2.232 1.00 76.19 858 ALA A C 1
ATOM 6646 O O . ALA A 1 858 ? 1.786 32.966 -3.389 1.00 76.19 858 ALA A O 1
ATOM 6647 N N . GLU A 1 859 ? 2.629 34.056 -1.627 1.00 79.25 859 GLU A N 1
ATOM 6648 C CA . GLU A 1 859 ? 2.741 35.367 -2.285 1.00 79.25 859 GLU A CA 1
ATOM 6649 C C . GLU A 1 859 ? 3.786 35.347 -3.411 1.00 79.25 859 GLU A C 1
ATOM 6651 O O . GLU A 1 859 ? 3.466 35.718 -4.541 1.00 79.25 859 GLU A O 1
ATOM 6656 N N . LEU A 1 860 ? 4.981 34.800 -3.153 1.00 80.81 860 LEU A N 1
ATOM 6657 C CA . LEU A 1 860 ? 5.993 34.536 -4.184 1.00 80.81 860 LEU A CA 1
ATOM 6658 C C . LEU A 1 860 ? 5.450 33.617 -5.293 1.00 80.81 860 LEU A C 1
ATOM 6660 O O . LEU A 1 860 ? 5.660 33.877 -6.477 1.00 80.81 860 LEU A O 1
ATOM 6664 N N . GLY A 1 861 ? 4.710 32.567 -4.922 1.00 73.69 861 GLY A N 1
ATOM 6665 C CA . GLY A 1 861 ? 4.050 31.654 -5.858 1.00 73.69 861 GLY A CA 1
ATOM 6666 C C . GLY A 1 861 ? 3.054 32.349 -6.791 1.00 73.69 861 GLY A C 1
ATOM 6667 O O . GLY A 1 861 ? 3.074 32.086 -7.992 1.00 73.69 861 GLY A O 1
ATOM 6668 N N . ARG A 1 862 ? 2.229 33.263 -6.261 1.00 72.19 862 ARG A N 1
ATOM 6669 C CA . ARG A 1 862 ? 1.251 34.049 -7.036 1.00 72.19 862 ARG A CA 1
ATOM 6670 C C . ARG A 1 862 ? 1.904 35.106 -7.930 1.00 72.19 862 ARG A C 1
ATOM 6672 O O . ARG A 1 862 ? 1.458 35.290 -9.056 1.00 72.19 862 ARG A O 1
ATOM 6679 N N . ALA A 1 863 ? 2.951 35.783 -7.456 1.00 72.06 863 ALA A N 1
ATOM 6680 C CA . ALA A 1 863 ? 3.664 36.798 -8.240 1.00 72.06 863 ALA A CA 1
ATOM 6681 C C . ALA A 1 863 ? 4.559 36.198 -9.345 1.00 72.06 863 ALA A C 1
ATOM 6683 O O . ALA A 1 863 ? 4.850 36.855 -10.351 1.00 72.06 863 ALA A O 1
ATOM 6684 N N . GLY A 1 864 ? 4.990 34.943 -9.180 1.00 67.50 864 GLY A N 1
ATOM 6685 C CA . GLY A 1 864 ? 5.682 34.175 -10.209 1.00 67.50 864 GLY A CA 1
ATOM 6686 C C . GLY A 1 864 ? 6.971 34.843 -10.696 1.00 67.50 864 GLY A C 1
ATOM 6687 O O . GLY A 1 864 ? 7.801 35.309 -9.915 1.00 67.50 864 GLY A O 1
ATOM 6688 N N . ASN A 1 865 ? 7.158 34.885 -12.016 1.00 66.00 865 ASN A N 1
ATOM 6689 C CA . ASN A 1 865 ? 8.347 35.485 -12.622 1.00 66.00 865 ASN A CA 1
ATOM 6690 C C . ASN A 1 865 ? 8.298 37.022 -12.702 1.00 66.00 865 ASN A C 1
ATOM 6692 O O . ASN A 1 865 ? 9.332 37.621 -12.992 1.00 66.00 865 ASN A O 1
ATOM 6696 N N . ASN A 1 866 ? 7.165 37.664 -12.413 1.00 70.12 866 ASN A N 1
ATOM 6697 C CA . ASN A 1 866 ? 6.981 39.101 -12.654 1.00 70.12 866 ASN A CA 1
ATOM 6698 C C . ASN A 1 866 ? 7.512 39.989 -11.514 1.00 70.12 866 ASN A C 1
ATOM 6700 O O . ASN A 1 866 ? 7.560 41.207 -11.652 1.00 70.12 866 ASN A O 1
ATOM 6704 N N . LEU A 1 867 ? 7.923 39.393 -10.391 1.00 76.44 867 LEU A N 1
ATOM 6705 C CA . LEU A 1 867 ? 8.441 40.124 -9.236 1.00 76.44 867 LEU A CA 1
ATOM 6706 C C . LEU A 1 867 ? 9.833 40.726 -9.510 1.00 76.44 867 LEU A C 1
ATOM 6708 O O . LEU A 1 867 ? 10.684 40.058 -10.108 1.00 76.44 867 LEU A O 1
ATOM 6712 N N . ALA A 1 868 ? 10.104 41.939 -9.020 1.00 82.06 868 ALA A N 1
ATOM 6713 C CA . ALA A 1 868 ? 11.421 42.570 -9.138 1.00 82.06 868 ALA A CA 1
ATOM 6714 C C . ALA A 1 868 ? 12.502 41.810 -8.340 1.00 82.06 868 ALA A C 1
ATOM 6716 O O . ALA A 1 868 ? 12.228 41.212 -7.297 1.00 82.06 868 ALA A O 1
ATOM 6717 N N . THR A 1 869 ? 13.756 41.843 -8.806 1.00 83.25 869 THR A N 1
ATOM 6718 C CA . THR A 1 869 ? 14.884 41.124 -8.173 1.00 83.25 869 THR A CA 1
ATOM 6719 C C . THR A 1 869 ? 15.118 41.561 -6.721 1.00 83.25 869 THR A C 1
ATOM 6721 O O . THR A 1 869 ? 15.378 40.719 -5.863 1.00 83.25 869 THR A O 1
ATOM 6724 N N . GLU A 1 870 ? 14.952 42.850 -6.424 1.00 78.94 870 GLU A N 1
ATOM 6725 C CA . GLU A 1 870 ? 15.081 43.414 -5.073 1.00 78.94 870 GLU A CA 1
ATOM 6726 C C . GLU A 1 870 ? 13.955 42.950 -4.138 1.00 78.94 870 GLU A C 1
ATOM 6728 O O . GLU A 1 870 ? 14.213 42.531 -3.011 1.00 78.94 870 GLU A O 1
ATOM 6733 N N . GLN A 1 871 ? 12.712 42.920 -4.627 1.00 78.75 871 GLN A N 1
ATOM 6734 C CA . GLN A 1 871 ? 11.559 42.407 -3.876 1.00 78.75 871 GLN A CA 1
ATOM 6735 C C . GLN A 1 871 ? 11.709 40.905 -3.583 1.00 78.75 871 GLN A C 1
ATOM 6737 O O . GLN A 1 871 ? 11.443 40.453 -2.470 1.00 78.75 871 GLN A O 1
ATOM 6742 N N . LEU A 1 872 ? 12.216 40.128 -4.549 1.00 85.62 872 LEU A N 1
ATOM 6743 C CA . LEU A 1 872 ? 12.536 38.711 -4.353 1.00 85.62 872 LEU A CA 1
ATOM 6744 C C . LEU A 1 872 ? 13.627 38.518 -3.285 1.00 85.62 872 LEU A C 1
ATOM 6746 O O . LEU A 1 872 ? 13.531 37.600 -2.469 1.00 85.62 872 LEU A O 1
ATOM 6750 N N . ALA A 1 873 ? 14.647 39.382 -3.262 1.00 84.94 873 ALA A N 1
ATOM 6751 C CA . ALA A 1 873 ? 15.666 39.379 -2.214 1.00 84.94 873 ALA A CA 1
ATOM 6752 C C . ALA A 1 873 ? 15.078 39.726 -0.835 1.00 84.94 873 ALA A C 1
ATOM 6754 O O . ALA A 1 873 ? 15.381 39.029 0.135 1.00 84.94 873 ALA A O 1
ATOM 6755 N N . ALA A 1 874 ? 14.197 40.728 -0.756 1.00 84.75 874 ALA A N 1
ATOM 6756 C CA . ALA A 1 874 ? 13.536 41.140 0.480 1.00 84.75 874 ALA A CA 1
ATOM 6757 C C . ALA A 1 874 ? 12.680 40.014 1.090 1.00 84.75 874 ALA A C 1
ATOM 6759 O O . ALA A 1 874 ? 12.891 39.651 2.247 1.00 84.75 874 ALA A O 1
ATOM 6760 N N . PHE A 1 875 ? 11.800 39.370 0.312 1.00 86.81 875 PHE A N 1
ATOM 6761 C CA . PHE A 1 875 ? 10.991 38.244 0.806 1.00 86.81 875 PHE A CA 1
ATOM 6762 C C . PHE A 1 875 ? 11.843 37.039 1.237 1.00 86.81 875 PHE A C 1
ATOM 6764 O O . PHE A 1 875 ? 11.553 36.381 2.238 1.00 86.81 875 PHE A O 1
ATOM 6771 N N . LEU A 1 876 ? 12.932 36.745 0.520 1.00 90.06 876 LEU A N 1
ATOM 6772 C CA . LEU A 1 876 ? 13.862 35.676 0.898 1.00 90.06 876 LEU A CA 1
ATOM 6773 C C . LEU A 1 876 ? 14.679 36.000 2.154 1.00 90.06 876 LEU A C 1
ATOM 6775 O O . LEU A 1 876 ? 15.064 35.077 2.883 1.00 90.06 876 LEU A O 1
ATOM 6779 N N . TYR A 1 877 ? 14.933 37.282 2.413 1.00 86.50 877 TYR A N 1
ATOM 6780 C CA . TYR A 1 877 ? 15.529 37.767 3.651 1.00 86.50 877 TYR A CA 1
ATOM 6781 C C . TYR A 1 877 ? 14.533 37.690 4.818 1.00 86.50 877 TYR A C 1
ATOM 6783 O O . TYR A 1 877 ? 14.898 37.175 5.875 1.00 86.50 877 TYR A O 1
ATOM 6791 N N . GLU A 1 878 ? 13.268 38.084 4.615 1.00 87.19 878 GLU A N 1
ATOM 6792 C CA . GLU A 1 878 ? 12.186 37.958 5.606 1.00 87.19 878 GLU A CA 1
ATOM 6793 C C . GLU A 1 878 ? 11.987 36.491 6.018 1.00 87.19 878 GLU A C 1
ATOM 6795 O O . GLU A 1 878 ? 12.113 36.165 7.201 1.00 87.19 878 GLU A O 1
ATOM 6800 N N . ILE A 1 879 ? 11.813 35.576 5.052 1.00 87.75 879 ILE A N 1
ATOM 6801 C CA . ILE A 1 879 ? 11.744 34.130 5.327 1.00 87.75 879 ILE A CA 1
ATOM 6802 C C . ILE A 1 879 ? 13.023 33.649 6.028 1.00 87.75 879 ILE A C 1
ATOM 6804 O O . ILE A 1 879 ? 12.954 32.844 6.953 1.00 87.75 879 ILE A O 1
ATOM 6808 N N . GLY A 1 880 ? 14.198 34.138 5.620 1.00 83.31 880 GLY A N 1
ATOM 6809 C CA . GLY A 1 880 ? 15.472 33.820 6.268 1.00 83.31 880 GLY A CA 1
ATOM 6810 C C . GLY A 1 880 ? 15.566 34.290 7.723 1.00 83.31 880 GLY A C 1
ATOM 6811 O O . GLY A 1 880 ? 16.251 33.645 8.516 1.00 83.31 880 GLY A O 1
ATOM 6812 N N . SER A 1 881 ? 14.871 35.370 8.082 1.00 82.69 881 SER A N 1
ATOM 6813 C CA . SER A 1 881 ? 14.804 35.894 9.446 1.00 82.69 881 SER A CA 1
ATOM 6814 C C . SER A 1 881 ? 13.809 35.122 10.304 1.00 82.69 881 SER A C 1
ATOM 6816 O O . SER A 1 881 ? 14.198 34.589 11.342 1.00 82.69 881 SER A O 1
ATOM 6818 N N . LEU A 1 882 ? 12.580 34.944 9.813 1.00 83.38 882 LEU A N 1
ATOM 6819 C CA . LEU A 1 882 ? 11.550 34.113 10.446 1.00 83.38 882 LEU A CA 1
ATOM 6820 C C . LEU A 1 882 ? 12.068 32.687 10.691 1.00 83.38 882 LEU A C 1
ATOM 6822 O O . LEU A 1 882 ? 11.903 32.123 11.766 1.00 83.38 882 LEU A O 1
ATOM 6826 N N . ARG A 1 883 ? 12.811 32.123 9.731 1.00 83.25 883 ARG A N 1
ATOM 6827 C CA . ARG A 1 883 ? 13.419 30.791 9.843 1.00 83.25 883 ARG A CA 1
ATOM 6828 C C . ARG A 1 883 ? 14.362 30.634 11.042 1.00 83.25 883 ARG A C 1
ATOM 6830 O O . ARG A 1 883 ? 14.487 29.508 11.522 1.00 83.25 883 ARG A O 1
ATOM 6837 N N . ARG A 1 884 ? 15.029 31.711 11.487 1.00 81.44 884 ARG A N 1
ATOM 6838 C CA . ARG A 1 884 ? 15.938 31.726 12.652 1.00 81.44 884 ARG A CA 1
ATOM 6839 C C . ARG A 1 884 ? 15.208 31.851 13.990 1.00 81.44 884 ARG A C 1
ATOM 6841 O O . ARG A 1 884 ? 15.800 31.522 15.005 1.00 81.44 884 ARG A O 1
ATOM 6848 N N . GLN A 1 885 ? 13.961 32.319 13.982 1.00 77.12 885 GLN A N 1
ATOM 6849 C CA . GLN A 1 885 ? 13.107 32.452 15.169 1.00 77.12 885 GLN A CA 1
ATOM 6850 C C . GLN A 1 885 ? 12.297 31.174 15.459 1.00 77.12 885 GLN A C 1
ATOM 6852 O O . GLN A 1 885 ? 11.543 31.127 16.421 1.00 77.12 885 GLN A O 1
ATOM 6857 N N . LEU A 1 886 ? 12.423 30.152 14.607 1.00 78.69 886 LEU A N 1
ATOM 6858 C CA . LEU A 1 886 ? 11.630 28.927 14.644 1.00 78.69 886 LEU A CA 1
ATOM 6859 C C . LEU A 1 886 ? 12.487 27.790 15.223 1.00 78.69 886 LEU A C 1
ATOM 6861 O O . LEU A 1 886 ? 13.382 27.289 14.537 1.00 78.69 886 LEU A O 1
ATOM 6865 N N . ASP A 1 887 ? 12.198 27.375 16.461 1.00 61.75 887 ASP A N 1
ATOM 6866 C CA . ASP A 1 887 ? 12.978 26.378 17.228 1.00 61.75 887 ASP A CA 1
ATOM 6867 C C . ASP A 1 887 ? 13.104 25.014 16.530 1.00 61.75 887 ASP A C 1
ATOM 6869 O O . ASP A 1 887 ? 14.039 24.243 16.757 1.00 61.75 887 ASP A O 1
ATOM 6873 N N . ARG A 1 888 ? 12.143 24.689 15.661 1.00 66.06 888 ARG A N 1
ATOM 6874 C CA . ARG A 1 888 ? 12.081 23.424 14.922 1.00 66.06 888 ARG A CA 1
ATOM 6875 C C . ARG A 1 888 ? 12.627 23.571 13.503 1.00 66.06 888 ARG A C 1
ATOM 6877 O O . ARG A 1 888 ? 12.786 24.664 12.952 1.00 66.06 888 ARG A O 1
ATOM 6884 N N . ARG A 1 889 ? 12.936 22.443 12.855 1.00 70.44 889 ARG A N 1
ATOM 6885 C CA . ARG A 1 889 ? 13.268 22.478 11.424 1.00 70.44 889 ARG A CA 1
ATOM 6886 C C . ARG A 1 889 ? 12.025 22.801 10.595 1.00 70.44 889 ARG A C 1
ATOM 6888 O O . ARG A 1 889 ? 10.930 22.356 10.924 1.00 70.44 889 ARG A O 1
ATOM 6895 N N . LEU A 1 890 ? 12.211 23.590 9.535 1.00 72.94 890 LEU A N 1
ATOM 6896 C CA . LEU A 1 890 ? 11.145 23.871 8.574 1.00 72.94 890 LEU A CA 1
ATOM 6897 C C . LEU A 1 890 ? 10.724 22.539 7.934 1.00 72.94 890 LEU A C 1
ATOM 6899 O O . LEU A 1 890 ? 11.613 21.726 7.657 1.00 72.94 890 LEU A O 1
ATOM 6903 N N . PRO A 1 891 ? 9.428 22.284 7.695 1.00 73.88 891 PRO A N 1
ATOM 6904 C CA . PRO A 1 891 ? 9.039 21.068 7.007 1.00 73.88 891 PRO A CA 1
ATOM 6905 C C . PRO A 1 891 ? 9.587 21.065 5.569 1.00 73.88 891 PRO A C 1
ATOM 6907 O O . PRO A 1 891 ? 9.936 22.098 4.985 1.00 73.88 891 PRO A O 1
ATOM 6910 N N . VAL A 1 892 ? 9.744 19.859 5.023 1.00 59.53 892 VAL A N 1
ATOM 6911 C CA . VAL A 1 892 ? 10.562 19.613 3.822 1.00 59.53 892 VAL A CA 1
ATOM 6912 C C . VAL A 1 892 ? 10.044 20.376 2.596 1.00 59.53 892 VAL A C 1
ATOM 6914 O O . VAL A 1 892 ? 10.839 20.847 1.781 1.00 59.53 892 VAL A O 1
ATOM 6917 N N . LEU A 1 893 ? 8.723 20.539 2.477 1.00 62.00 893 LEU A N 1
ATOM 6918 C CA . LEU A 1 893 ? 8.074 21.204 1.345 1.00 62.00 893 LEU A CA 1
ATOM 6919 C C . LEU A 1 893 ? 8.441 22.692 1.274 1.00 62.00 893 LEU A C 1
ATOM 6921 O O . LEU A 1 893 ? 8.824 23.195 0.217 1.00 62.00 893 LEU A O 1
ATOM 6925 N N . GLU A 1 894 ? 8.371 23.390 2.401 1.00 77.62 894 GLU A N 1
ATOM 6926 C CA . GLU A 1 894 ? 8.701 24.804 2.527 1.00 77.62 894 GLU A CA 1
ATOM 6927 C C . GLU A 1 894 ? 10.211 25.024 2.352 1.00 77.62 894 GLU A C 1
ATOM 6929 O O . GLU A 1 894 ? 10.625 25.966 1.675 1.00 77.62 894 GLU A O 1
ATOM 6934 N N . GLU A 1 895 ? 11.056 24.125 2.874 1.00 73.94 895 GLU A N 1
ATOM 6935 C CA . GLU A 1 895 ? 12.511 24.226 2.699 1.00 73.94 895 GLU A CA 1
ATOM 6936 C C . GLU A 1 895 ? 12.927 24.092 1.220 1.00 73.94 895 GLU A C 1
ATOM 6938 O O . GLU A 1 895 ? 13.812 24.815 0.748 1.00 73.94 895 GLU A O 1
ATOM 6943 N N . VAL A 1 896 ? 12.261 23.215 0.459 1.00 70.62 896 VAL A N 1
ATOM 6944 C CA . VAL A 1 896 ? 12.459 23.075 -0.994 1.00 70.62 896 VAL A CA 1
ATOM 6945 C C . VAL A 1 896 ? 12.020 24.339 -1.742 1.00 70.62 896 VAL A C 1
ATOM 6947 O O . VAL A 1 896 ? 12.767 24.825 -2.597 1.00 70.62 896 VAL A O 1
ATOM 6950 N N . GLN A 1 897 ? 10.868 24.924 -1.398 1.00 78.06 897 GLN A N 1
ATOM 6951 C CA . GLN A 1 897 ? 10.393 26.162 -2.029 1.00 78.06 897 GLN A CA 1
ATOM 6952 C C . GLN A 1 897 ? 11.343 27.345 -1.777 1.00 78.06 897 GLN A C 1
ATOM 6954 O O . GLN A 1 897 ? 11.713 28.048 -2.720 1.00 78.06 897 GLN A O 1
ATOM 6959 N N . VAL A 1 898 ? 11.833 27.524 -0.544 1.00 82.62 898 VAL A N 1
ATOM 6960 C CA . VAL A 1 898 ? 12.832 28.562 -0.221 1.00 82.62 898 VAL A CA 1
ATOM 6961 C C . VAL A 1 898 ? 14.129 28.358 -1.013 1.00 82.62 898 VAL A C 1
ATOM 6963 O O . VAL A 1 898 ? 14.704 29.323 -1.521 1.00 82.62 898 VAL A O 1
ATOM 6966 N N . LYS A 1 899 ? 14.598 27.111 -1.164 1.00 81.50 899 LYS A N 1
ATOM 6967 C CA . LYS A 1 899 ? 15.794 26.798 -1.969 1.00 81.50 899 LYS A CA 1
ATOM 6968 C C . LYS A 1 899 ? 15.594 27.112 -3.456 1.00 81.50 899 LYS A C 1
ATOM 6970 O O . LYS A 1 899 ? 16.516 27.652 -4.068 1.00 81.50 899 LYS A O 1
ATOM 6975 N N . ARG A 1 900 ? 14.412 26.839 -4.025 1.00 86.75 900 ARG A N 1
ATOM 6976 C CA . ARG A 1 900 ? 14.060 27.207 -5.412 1.00 86.75 900 ARG A CA 1
ATOM 6977 C C . ARG A 1 900 ? 14.161 28.718 -5.623 1.00 86.75 900 ARG A C 1
ATOM 6979 O O . ARG A 1 900 ? 14.906 29.159 -6.495 1.00 86.75 900 ARG A O 1
ATOM 6986 N N . TRP A 1 901 ? 13.478 29.508 -4.798 1.00 84.06 901 TRP A N 1
ATOM 6987 C CA . TRP A 1 901 ? 13.474 30.967 -4.935 1.00 84.06 901 TRP A CA 1
ATOM 6988 C C . TRP A 1 901 ? 14.871 31.582 -4.731 1.00 84.06 901 TRP A C 1
ATOM 6990 O O . TRP A 1 901 ? 15.254 32.477 -5.481 1.00 84.06 901 TRP A O 1
ATOM 7000 N N . LYS A 1 902 ? 15.700 31.038 -3.824 1.00 84.12 902 LYS A N 1
ATOM 7001 C CA . LYS A 1 902 ? 17.116 31.443 -3.686 1.00 84.12 902 LYS A CA 1
ATOM 7002 C C . LYS A 1 902 ? 17.960 31.160 -4.934 1.00 84.12 902 LYS A C 1
ATOM 7004 O O . LYS A 1 902 ? 18.806 31.981 -5.284 1.00 84.12 902 LYS A O 1
ATOM 7009 N N . ARG A 1 903 ? 17.735 30.037 -5.631 1.00 82.31 903 ARG A N 1
ATOM 7010 C CA . ARG A 1 903 ? 18.387 29.752 -6.927 1.00 82.31 903 ARG A CA 1
ATOM 7011 C C . ARG A 1 903 ? 17.943 30.743 -8.005 1.00 82.31 903 ARG A C 1
ATOM 7013 O O . ARG A 1 903 ? 18.784 31.233 -8.749 1.00 82.31 903 ARG A O 1
ATOM 7020 N N . GLN A 1 904 ? 16.652 31.075 -8.045 1.00 82.00 904 GLN A N 1
ATOM 7021 C CA . GLN A 1 904 ? 16.086 32.038 -8.993 1.00 82.00 904 GLN A CA 1
ATOM 7022 C C . GLN A 1 904 ? 16.611 33.464 -8.769 1.00 82.00 904 GLN A C 1
ATOM 7024 O O . GLN A 1 904 ? 16.955 34.137 -9.738 1.00 82.00 904 GLN A O 1
ATOM 7029 N N . LEU A 1 905 ? 16.757 33.900 -7.511 1.00 84.56 905 LEU A N 1
ATOM 7030 C CA . LEU A 1 905 ? 17.428 35.162 -7.187 1.00 84.56 905 LEU A CA 1
ATOM 7031 C C . LEU A 1 905 ? 18.882 35.154 -7.674 1.00 84.56 905 LEU A C 1
ATOM 7033 O O . LEU A 1 905 ? 19.284 36.074 -8.377 1.00 84.56 905 LEU A O 1
ATOM 7037 N N . LYS A 1 906 ? 19.641 34.091 -7.363 1.00 80.00 906 LYS A N 1
ATOM 7038 C CA . LYS A 1 906 ? 21.044 33.960 -7.783 1.00 80.00 906 LYS A CA 1
ATOM 7039 C C . LYS A 1 906 ? 21.195 34.025 -9.306 1.00 80.00 906 LYS A C 1
ATOM 7041 O O . LYS A 1 906 ? 22.078 34.723 -9.788 1.00 80.00 906 LYS A O 1
ATOM 7046 N N . ALA A 1 907 ? 20.325 33.345 -10.056 1.00 77.12 907 ALA A N 1
ATOM 7047 C CA . ALA A 1 907 ? 20.316 33.412 -11.516 1.00 77.12 907 ALA A CA 1
ATOM 7048 C C . ALA A 1 907 ? 20.102 34.854 -12.010 1.00 77.12 907 ALA A C 1
ATOM 7050 O O . ALA A 1 907 ? 20.884 35.342 -12.817 1.00 77.12 907 ALA A O 1
ATOM 7051 N N . ARG A 1 908 ? 19.117 35.574 -11.455 1.00 79.44 908 ARG A N 1
ATOM 7052 C CA . ARG A 1 908 ? 18.838 36.975 -11.817 1.00 79.44 908 ARG A CA 1
ATOM 7053 C C . ARG A 1 908 ? 19.994 37.920 -11.497 1.00 79.44 908 ARG A C 1
ATOM 7055 O O . ARG A 1 908 ? 20.321 38.758 -12.327 1.00 79.44 908 ARG A O 1
ATOM 7062 N N . THR A 1 909 ? 20.648 37.767 -10.345 1.00 71.50 909 THR A N 1
ATOM 7063 C CA . THR A 1 909 ? 21.815 38.592 -9.988 1.00 71.50 909 THR A CA 1
ATOM 7064 C C . THR A 1 909 ? 23.070 38.226 -10.783 1.00 71.50 909 THR A C 1
ATOM 7066 O O . THR A 1 909 ? 23.937 39.071 -10.960 1.00 71.50 909 THR A O 1
ATOM 7069 N N . SER A 1 910 ? 23.184 36.989 -11.281 1.00 58.38 910 SER A N 1
ATOM 7070 C CA . SER A 1 910 ? 24.275 36.565 -12.175 1.00 58.38 910 SER A CA 1
ATOM 7071 C C . SER A 1 910 ? 24.045 36.915 -13.651 1.00 58.38 910 SER A C 1
ATOM 7073 O O . SER A 1 910 ? 24.980 36.807 -14.437 1.00 58.38 910 SER A O 1
ATOM 7075 N N . SER A 1 911 ? 22.835 37.337 -14.029 1.00 51.00 911 SER A N 1
ATOM 7076 C CA . SER A 1 911 ? 22.479 37.748 -15.396 1.00 51.00 911 SER A CA 1
ATOM 7077 C C . SER A 1 911 ? 22.380 39.267 -15.587 1.00 51.00 911 SER A C 1
ATOM 7079 O O . SER A 1 911 ? 21.911 39.696 -16.635 1.00 51.00 911 SER A O 1
ATOM 7081 N N . ALA A 1 912 ? 22.805 40.080 -14.614 1.00 38.38 912 ALA A N 1
ATOM 7082 C CA . ALA A 1 912 ? 22.870 41.537 -14.745 1.00 38.38 912 ALA A CA 1
ATOM 7083 C C . ALA A 1 912 ? 24.140 41.958 -15.524 1.00 38.38 912 ALA A C 1
ATOM 7085 O O . ALA A 1 912 ? 25.239 41.788 -14.991 1.00 38.38 912 ALA A O 1
ATOM 7086 N N . PRO A 1 913 ? 24.040 42.490 -16.760 1.00 41.50 913 PRO A N 1
ATOM 7087 C CA . PRO A 1 913 ? 25.200 42.912 -17.541 1.00 41.50 913 PRO A CA 1
ATOM 7088 C C . PRO A 1 913 ? 25.552 44.382 -17.275 1.00 41.50 913 PRO A C 1
ATOM 7090 O O . PRO A 1 913 ? 24.704 45.184 -16.886 1.00 41.50 913 PRO A O 1
ATOM 7093 N N . HIS A 1 914 ? 26.803 44.751 -17.553 1.00 35.25 914 HIS A N 1
ATOM 7094 C CA . HIS A 1 914 ? 27.222 46.153 -17.621 1.00 35.25 914 HIS A CA 1
ATOM 7095 C C . HIS A 1 914 ? 26.444 46.937 -18.694 1.00 35.25 914 HIS A C 1
ATOM 7097 O O . HIS A 1 914 ? 26.064 46.388 -19.728 1.00 35.25 914 HIS A O 1
ATOM 7103 N N . HIS A 1 915 ? 26.274 48.242 -18.462 1.00 33.50 915 HIS A N 1
ATOM 7104 C CA . HIS A 1 915 ? 25.691 49.184 -19.419 1.00 33.50 915 HIS A CA 1
ATOM 7105 C C . HIS A 1 915 ? 26.397 49.175 -20.788 1.00 33.50 915 HIS A C 1
ATOM 7107 O O . HIS A 1 915 ? 27.605 49.389 -20.869 1.00 33.50 915 HIS A O 1
ATOM 7113 N N . ALA A 1 916 ? 25.600 49.085 -21.854 1.00 28.61 916 ALA A N 1
ATOM 7114 C CA . ALA A 1 916 ? 25.866 49.676 -23.166 1.00 28.61 916 ALA A CA 1
ATOM 7115 C C . ALA A 1 916 ? 24.519 50.090 -23.801 1.00 28.61 916 ALA A C 1
ATOM 7117 O O . ALA A 1 916 ? 23.473 49.553 -23.437 1.00 28.61 916 ALA A O 1
ATOM 7118 N N . ALA A 1 917 ? 24.542 51.107 -24.665 1.00 29.25 917 ALA A N 1
ATOM 7119 C CA . ALA A 1 917 ? 23.374 51.908 -25.058 1.00 29.25 917 ALA A CA 1
ATOM 7120 C C . ALA A 1 917 ? 22.646 51.367 -26.333 1.00 29.25 917 ALA A C 1
ATOM 7122 O O . ALA A 1 917 ? 23.000 50.288 -26.811 1.00 29.25 917 ALA A O 1
ATOM 7123 N N . PRO A 1 918 ? 21.575 52.021 -26.840 1.00 44.22 918 PRO A N 1
ATOM 7124 C CA . PRO A 1 918 ? 20.449 51.343 -27.493 1.00 44.22 918 PRO A CA 1
ATOM 7125 C C . PRO A 1 918 ? 20.626 51.092 -28.996 1.00 44.22 918 PRO A C 1
ATOM 7127 O O . PRO A 1 918 ? 21.353 51.815 -29.673 1.00 44.22 918 PRO A O 1
ATOM 7130 N N . TYR A 1 919 ? 19.837 50.154 -29.532 1.00 28.14 919 TYR A N 1
ATOM 7131 C CA . TYR A 1 919 ? 19.503 50.102 -30.959 1.00 28.14 919 TYR A CA 1
ATOM 7132 C C . TYR A 1 919 ? 18.003 49.860 -31.186 1.00 28.14 919 TYR A C 1
ATOM 7134 O O . TYR A 1 919 ? 17.300 49.390 -30.291 1.00 28.14 919 TYR A O 1
ATOM 7142 N N . ALA A 1 920 ? 17.532 50.287 -32.358 1.00 30.44 920 ALA A N 1
ATOM 7143 C CA . ALA A 1 920 ? 16.137 50.615 -32.653 1.00 30.44 920 ALA A CA 1
ATOM 7144 C C . ALA A 1 920 ? 15.135 49.442 -32.626 1.00 30.44 920 ALA A C 1
ATOM 7146 O O . ALA A 1 920 ? 15.487 48.274 -32.780 1.00 30.44 920 ALA A O 1
ATOM 7147 N N . ALA A 1 921 ? 13.861 49.806 -32.457 1.00 35.59 921 ALA A N 1
ATOM 7148 C CA . ALA A 1 921 ? 12.705 48.924 -32.577 1.00 35.59 921 ALA A CA 1
ATOM 7149 C C . ALA A 1 921 ? 12.291 48.712 -34.044 1.00 35.59 921 ALA A C 1
ATOM 7151 O O . ALA A 1 921 ? 12.547 49.581 -34.870 1.00 35.59 921 ALA A O 1
ATOM 7152 N N . ASP A 1 922 ? 11.577 47.615 -34.318 1.00 27.48 922 ASP A N 1
ATOM 7153 C CA . ASP A 1 922 ? 10.575 47.525 -35.394 1.00 27.48 922 ASP A CA 1
ATOM 7154 C C . ASP A 1 922 ? 9.606 46.333 -35.147 1.00 27.48 922 ASP A C 1
ATOM 7156 O O . ASP A 1 922 ? 9.839 45.547 -34.220 1.00 27.48 922 ASP A O 1
ATOM 7160 N N . PRO A 1 923 ? 8.441 46.247 -35.830 1.00 32.56 923 PRO A N 1
ATOM 7161 C CA . PRO A 1 923 ? 7.187 45.954 -35.126 1.00 32.56 923 PRO A CA 1
ATOM 7162 C C . PRO A 1 923 ? 6.697 44.495 -35.107 1.00 32.56 923 PRO A C 1
ATOM 7164 O O . PRO A 1 923 ? 6.991 43.658 -35.959 1.00 32.56 923 PRO A O 1
ATOM 7167 N N . VAL A 1 924 ? 5.820 44.245 -34.130 1.00 34.19 924 VAL A N 1
ATOM 7168 C CA . VAL A 1 924 ? 5.046 43.011 -33.920 1.00 34.19 924 VAL A CA 1
ATOM 7169 C C . VAL A 1 924 ? 4.036 42.766 -35.054 1.00 34.19 924 VAL A C 1
ATOM 7171 O O . VAL A 1 924 ? 3.326 43.682 -35.467 1.00 34.19 924 VAL A O 1
ATOM 7174 N N . LYS A 1 925 ? 3.883 41.502 -35.482 1.00 28.41 925 LYS A N 1
ATOM 7175 C CA . LYS A 1 925 ? 2.713 41.015 -36.244 1.00 28.41 925 LYS A CA 1
ATOM 7176 C C . LYS A 1 925 ? 1.778 40.170 -35.356 1.00 28.41 925 LYS A C 1
ATOM 7178 O O . LYS A 1 925 ? 2.264 39.524 -34.427 1.00 28.41 925 LYS A O 1
ATOM 7183 N N . PRO A 1 926 ? 0.452 40.186 -35.604 1.00 29.75 926 PRO A N 1
ATOM 7184 C CA . PRO A 1 926 ? -0.544 39.670 -34.665 1.00 29.75 926 PRO A CA 1
ATOM 7185 C C . PRO A 1 926 ? -0.758 38.145 -34.701 1.00 29.75 926 PRO A C 1
ATOM 7187 O O . PRO A 1 926 ? -0.373 37.438 -35.629 1.00 29.75 926 PRO A O 1
ATOM 7190 N N . VAL A 1 927 ? -1.412 37.685 -33.633 1.00 38.81 927 VAL A N 1
ATOM 7191 C CA . VAL A 1 927 ? -1.719 36.301 -33.228 1.00 38.81 927 VAL A CA 1
ATOM 7192 C C . VAL A 1 927 ? -2.864 35.686 -34.062 1.00 38.81 927 VAL A C 1
ATOM 7194 O O . VAL A 1 927 ? -3.699 36.421 -34.588 1.00 38.81 927 VAL A O 1
ATOM 7197 N N . PRO A 1 928 ? -2.988 34.345 -34.109 1.00 29.02 928 PRO A N 1
ATOM 7198 C CA . PRO A 1 928 ? -4.283 33.739 -33.769 1.00 29.02 928 PRO A CA 1
ATOM 7199 C C . PRO A 1 928 ? -4.182 32.658 -32.677 1.00 29.02 928 PRO A C 1
ATOM 7201 O O . PRO A 1 928 ? -3.192 31.938 -32.564 1.00 29.02 928 PRO A O 1
ATOM 7204 N N . GLY A 1 929 ? -5.219 32.601 -31.835 1.00 28.89 929 GLY A N 1
ATOM 7205 C CA . GLY A 1 929 ? -5.268 31.805 -30.605 1.00 28.89 929 GLY A CA 1
ATOM 7206 C C . GLY A 1 929 ? -5.641 30.321 -30.777 1.00 28.89 929 GLY A C 1
ATOM 7207 O O . GLY A 1 929 ? -5.726 29.810 -31.895 1.00 28.89 929 GLY A O 1
ATOM 7208 N N . PRO A 1 930 ? -5.850 29.606 -29.656 1.00 37.72 930 PRO A N 1
ATOM 7209 C CA . PRO A 1 930 ? -5.879 28.146 -29.621 1.00 37.72 930 PRO A CA 1
ATOM 7210 C C . PRO A 1 930 ? -7.211 27.552 -30.096 1.00 37.72 930 PRO A C 1
ATOM 7212 O O . PRO A 1 930 ? -8.282 28.052 -29.756 1.00 37.72 930 PRO A O 1
ATOM 7215 N N . LYS A 1 931 ? -7.150 26.404 -30.782 1.00 27.98 931 LYS A N 1
ATOM 7216 C CA . LYS A 1 931 ? -8.299 25.497 -30.923 1.00 27.98 931 LYS A CA 1
ATOM 7217 C C . LYS A 1 931 ? -8.205 24.379 -29.889 1.00 27.98 931 LYS A C 1
ATOM 7219 O O . LYS A 1 931 ? -7.209 23.663 -29.827 1.00 27.98 931 LYS A O 1
ATOM 7224 N N . ALA A 1 932 ? -9.251 24.247 -29.078 1.00 37.94 932 ALA A N 1
ATOM 7225 C CA . ALA A 1 932 ? -9.392 23.158 -28.123 1.00 37.94 932 ALA A CA 1
ATOM 7226 C C . ALA A 1 932 ? -9.554 21.814 -28.852 1.00 37.94 932 ALA A C 1
ATOM 7228 O O . ALA A 1 932 ? -10.249 21.737 -29.862 1.00 37.94 932 ALA A O 1
ATOM 7229 N N . THR A 1 933 ? -8.942 20.759 -28.315 1.00 28.16 933 THR A N 1
ATOM 7230 C CA . THR A 1 933 ? -9.215 19.368 -28.705 1.00 28.16 933 THR A CA 1
ATOM 7231 C C . THR A 1 933 ? -9.367 18.537 -27.432 1.00 28.16 933 THR A C 1
ATOM 7233 O O . THR A 1 933 ? -8.603 18.715 -26.482 1.00 28.16 933 THR A O 1
ATOM 7236 N N . THR A 1 934 ? -10.385 17.683 -27.391 1.00 27.62 934 THR A N 1
ATOM 7237 C CA . THR A 1 934 ? -10.738 16.807 -26.262 1.00 27.62 934 THR A CA 1
ATOM 7238 C C . THR A 1 934 ? -9.658 15.740 -25.997 1.00 27.62 934 THR A C 1
ATOM 7240 O O . THR A 1 934 ? -8.964 15.336 -26.931 1.00 27.62 934 THR A O 1
ATOM 7243 N N . PRO A 1 935 ? -9.476 15.273 -24.745 1.00 32.94 935 PRO A N 1
ATOM 7244 C CA . PRO A 1 935 ? -8.338 14.428 -24.386 1.00 32.94 935 PRO A CA 1
ATOM 7245 C C . PRO A 1 935 ? -8.559 12.940 -24.707 1.00 32.94 935 PRO A C 1
ATOM 7247 O O . PRO A 1 935 ? -9.510 12.322 -24.237 1.00 32.94 935 PRO A O 1
ATOM 7250 N N . SER A 1 936 ? -7.615 12.351 -25.443 1.00 29.16 936 SER A N 1
ATOM 7251 C CA . SER A 1 936 ? -7.402 10.896 -25.515 1.00 29.16 936 SER A CA 1
ATOM 7252 C C . SER A 1 936 ? -6.536 10.396 -24.339 1.00 29.16 936 SER A C 1
ATOM 7254 O O . SER A 1 936 ? -5.882 11.212 -23.680 1.00 29.16 936 SER A O 1
ATOM 7256 N N . PRO A 1 937 ? -6.520 9.079 -24.036 1.00 33.31 937 PRO A N 1
ATOM 7257 C CA . PRO A 1 937 ? -5.682 8.510 -22.972 1.00 33.31 937 PRO A CA 1
ATOM 7258 C C . PRO A 1 937 ? -4.174 8.736 -23.221 1.00 33.31 937 PRO A C 1
ATOM 7260 O O . PRO A 1 937 ? -3.772 9.000 -24.353 1.00 33.31 937 PRO A O 1
ATOM 7263 N N . PRO A 1 938 ? -3.323 8.672 -22.177 1.00 45.06 938 PRO A N 1
ATOM 7264 C CA . PRO A 1 938 ? -1.962 9.201 -22.243 1.00 45.06 938 PRO A CA 1
ATOM 7265 C C . PRO A 1 938 ? -1.037 8.362 -23.133 1.00 45.06 938 PRO A C 1
ATOM 7267 O O . PRO A 1 938 ? -0.623 7.261 -22.760 1.00 45.06 938 PRO A O 1
ATOM 7270 N N . ASP A 1 939 ? -0.661 8.935 -24.275 1.00 48.47 939 ASP A N 1
ATOM 7271 C CA . ASP A 1 939 ? 0.397 8.411 -25.134 1.00 48.47 939 ASP A CA 1
ATOM 7272 C C . ASP A 1 939 ? 1.762 8.365 -24.428 1.00 48.47 939 ASP A C 1
ATOM 7274 O O . ASP A 1 939 ? 2.075 9.151 -23.526 1.00 48.47 939 ASP A O 1
ATOM 7278 N N . ARG A 1 940 ? 2.594 7.417 -24.874 1.00 64.31 940 ARG A N 1
ATOM 7279 C CA . ARG A 1 940 ? 3.989 7.248 -24.435 1.00 64.31 940 ARG A CA 1
ATOM 7280 C C . ARG A 1 940 ? 4.817 8.475 -24.822 1.00 64.31 940 ARG A C 1
ATOM 7282 O O . ARG A 1 940 ? 4.567 9.099 -25.853 1.00 64.31 940 ARG A O 1
ATOM 7289 N N . LEU A 1 941 ? 5.834 8.816 -24.028 1.00 68.19 941 LEU A N 1
ATOM 7290 C CA . LEU A 1 941 ? 6.675 9.968 -24.366 1.00 68.19 941 LEU A CA 1
ATOM 7291 C C . LEU A 1 941 ? 7.606 9.673 -25.560 1.00 68.19 941 LEU A C 1
ATOM 7293 O O . LEU A 1 941 ? 8.288 8.648 -25.553 1.00 68.19 941 LEU A O 1
ATOM 7297 N N . PRO A 1 942 ? 7.736 10.597 -26.535 1.00 75.88 942 PRO A N 1
ATOM 7298 C CA . PRO A 1 942 ? 8.778 10.521 -27.555 1.00 75.88 942 PRO A CA 1
ATOM 7299 C C . PRO A 1 942 ? 10.178 10.480 -26.933 1.00 75.88 942 PRO A C 1
ATOM 7301 O O . PRO A 1 942 ? 10.443 11.174 -25.947 1.00 75.88 942 PRO A O 1
ATOM 7304 N N . ILE A 1 943 ? 11.101 9.730 -27.542 1.00 69.56 943 ILE A N 1
ATOM 7305 C CA . ILE A 1 943 ? 12.460 9.528 -27.007 1.00 69.56 943 ILE A CA 1
ATOM 7306 C C . ILE A 1 943 ? 13.231 10.844 -26.810 1.00 69.56 943 ILE A C 1
ATOM 7308 O O . ILE A 1 943 ? 13.911 11.021 -25.806 1.00 69.56 943 ILE A O 1
ATOM 7312 N N . GLU A 1 944 ? 13.025 11.827 -27.689 1.00 74.31 944 GLU A N 1
ATOM 7313 C CA . GLU A 1 944 ? 13.589 13.177 -27.555 1.00 74.31 944 GLU A CA 1
ATOM 7314 C C . GLU A 1 944 ? 13.101 13.909 -26.296 1.00 74.31 944 GLU A C 1
ATOM 7316 O O . GLU A 1 944 ? 13.836 14.695 -25.697 1.00 74.31 944 GLU A O 1
ATOM 7321 N N . THR A 1 945 ? 11.851 13.673 -25.892 1.00 79.06 945 THR A N 1
ATOM 7322 C CA . THR A 1 945 ? 11.286 14.204 -24.649 1.00 79.06 945 THR A CA 1
ATOM 7323 C C . THR A 1 945 ? 11.864 13.453 -23.452 1.00 79.06 945 THR A C 1
ATOM 7325 O O . THR A 1 945 ? 12.199 14.089 -22.455 1.00 79.06 945 THR A O 1
ATOM 7328 N N . ILE A 1 946 ? 12.060 12.133 -23.558 1.00 81.44 946 ILE A N 1
ATOM 7329 C CA . ILE A 1 946 ? 12.724 11.326 -22.521 1.00 81.44 946 ILE A CA 1
ATOM 7330 C C . ILE A 1 946 ? 14.161 11.815 -22.291 1.00 81.44 946 ILE A C 1
ATOM 7332 O O . ILE A 1 946 ? 14.513 12.084 -21.146 1.00 81.44 946 ILE A O 1
ATOM 7336 N N . ASP A 1 947 ? 14.965 12.025 -23.337 1.00 81.94 947 ASP A N 1
ATOM 7337 C CA . ASP A 1 947 ? 16.351 12.502 -23.204 1.00 81.94 947 ASP A CA 1
ATOM 7338 C C . ASP A 1 947 ? 16.428 13.938 -22.633 1.00 81.94 947 ASP A C 1
ATOM 7340 O O . ASP A 1 947 ? 17.254 14.218 -21.757 1.00 81.94 947 ASP A O 1
ATOM 7344 N N . LYS A 1 948 ? 15.521 14.845 -23.038 1.00 84.44 948 LYS A N 1
ATOM 7345 C CA . LYS A 1 948 ? 15.400 16.197 -22.445 1.00 84.44 948 LYS A CA 1
ATOM 7346 C C . LYS A 1 948 ? 15.071 16.132 -20.948 1.00 84.44 948 LYS A C 1
ATOM 7348 O O . LYS A 1 948 ? 15.696 16.825 -20.143 1.00 84.44 948 LYS A O 1
ATOM 7353 N N . LEU A 1 949 ? 14.119 15.282 -20.558 1.00 86.69 949 LEU A N 1
ATOM 7354 C CA . LEU A 1 949 ? 13.748 15.072 -19.156 1.00 86.69 949 LEU A CA 1
ATOM 7355 C C . LEU A 1 949 ? 14.869 14.394 -18.360 1.00 86.69 949 LEU A C 1
ATOM 7357 O O . LEU A 1 949 ? 15.109 14.768 -17.213 1.00 86.69 949 LEU A O 1
ATOM 7361 N N . ALA A 1 950 ? 15.582 13.447 -18.969 1.00 89.38 950 ALA A N 1
ATOM 7362 C CA . ALA A 1 950 ? 16.709 12.750 -18.371 1.00 89.38 950 ALA A CA 1
ATOM 7363 C C . ALA A 1 950 ? 17.885 13.691 -18.090 1.00 89.38 950 ALA A C 1
ATOM 7365 O O . ALA A 1 950 ? 18.472 13.609 -17.015 1.00 89.38 950 ALA A O 1
ATOM 7366 N N . SER A 1 951 ? 18.192 14.637 -18.984 1.00 89.31 951 SER A N 1
ATOM 7367 C CA . SER A 1 951 ? 19.208 15.672 -18.734 1.00 89.31 951 SER A CA 1
ATOM 7368 C C . SER A 1 951 ? 18.894 16.482 -17.465 1.00 89.31 951 SER A C 1
ATOM 7370 O O . SER A 1 951 ? 19.727 16.586 -16.561 1.00 89.31 951 SER A O 1
ATOM 7372 N N . ILE A 1 952 ? 17.649 16.954 -17.331 1.00 87.50 952 ILE A N 1
ATOM 7373 C CA . ILE A 1 952 ? 17.196 17.731 -16.167 1.00 87.50 952 ILE A CA 1
ATOM 7374 C C . ILE A 1 952 ? 17.172 16.859 -14.894 1.00 87.50 952 ILE A C 1
ATOM 7376 O O . ILE A 1 952 ? 17.613 17.294 -13.827 1.00 87.50 952 ILE A O 1
ATOM 7380 N N . ALA A 1 953 ? 16.700 15.612 -14.989 1.00 89.44 953 ALA A N 1
ATOM 7381 C CA . ALA A 1 953 ? 16.688 14.665 -13.874 1.00 89.44 953 ALA A CA 1
ATOM 7382 C C . ALA A 1 953 ? 18.109 14.305 -13.401 1.00 89.44 953 ALA A C 1
ATOM 7384 O O . ALA A 1 953 ? 18.355 14.235 -12.195 1.00 89.44 953 ALA A O 1
ATOM 7385 N N . ARG A 1 954 ? 19.061 14.142 -14.330 1.00 91.56 954 ARG A N 1
ATOM 7386 C CA . ARG A 1 954 ? 20.481 13.870 -14.058 1.00 91.56 954 ARG A CA 1
ATOM 7387 C C . ARG A 1 954 ? 21.086 14.995 -13.222 1.00 91.56 954 ARG A C 1
ATOM 7389 O O . ARG A 1 954 ? 21.750 14.706 -12.232 1.00 91.56 954 ARG A O 1
ATOM 7396 N N . ASP A 1 955 ? 20.798 16.258 -13.529 1.00 88.56 955 ASP A N 1
ATOM 7397 C CA . ASP A 1 955 ? 21.291 17.390 -12.731 1.00 88.56 955 ASP A CA 1
ATOM 7398 C C . ASP A 1 955 ? 20.628 17.496 -11.346 1.00 88.56 955 ASP A C 1
ATOM 7400 O O . ASP A 1 955 ? 21.318 17.740 -10.352 1.00 88.56 955 ASP A O 1
ATOM 7404 N N . VAL A 1 956 ? 19.327 17.202 -11.232 1.00 88.75 956 VAL A N 1
ATOM 7405 C CA . VAL A 1 956 ? 18.641 17.087 -9.928 1.00 88.75 956 VAL A CA 1
ATOM 7406 C C . VAL A 1 956 ? 19.246 15.974 -9.058 1.00 88.75 956 VAL A C 1
ATOM 7408 O O . VAL A 1 956 ? 19.388 16.148 -7.843 1.00 88.75 956 VAL A O 1
ATOM 7411 N N . LEU A 1 957 ? 19.626 14.843 -9.659 1.00 91.06 957 LEU A N 1
ATOM 7412 C CA . LEU A 1 957 ? 20.245 13.718 -8.957 1.00 91.06 957 LEU A CA 1
ATOM 7413 C C . LEU A 1 957 ? 21.702 14.009 -8.564 1.00 91.06 957 LEU A C 1
ATOM 7415 O O . LEU A 1 957 ? 22.088 13.680 -7.443 1.00 91.06 957 LEU A O 1
ATOM 7419 N N . LYS A 1 958 ? 22.488 14.710 -9.399 1.00 88.94 958 LYS A N 1
ATOM 7420 C CA . LYS A 1 958 ? 23.822 15.226 -9.017 1.00 88.94 958 LYS A CA 1
ATOM 7421 C C . LYS A 1 958 ? 23.734 16.156 -7.804 1.00 88.94 958 LYS A C 1
ATOM 7423 O O . LYS A 1 958 ? 24.503 16.018 -6.854 1.00 88.94 958 LYS A O 1
ATOM 7428 N N . ASP A 1 959 ? 22.772 17.078 -7.800 1.00 84.19 959 ASP A N 1
ATOM 7429 C CA . ASP A 1 959 ? 22.521 17.978 -6.668 1.00 84.19 959 ASP A CA 1
ATOM 7430 C C . ASP A 1 959 ? 22.123 17.219 -5.390 1.00 84.19 959 ASP A C 1
ATOM 7432 O O . ASP A 1 959 ? 22.554 17.572 -4.286 1.00 84.19 959 ASP A O 1
ATOM 7436 N N . ALA A 1 960 ? 21.315 16.163 -5.516 1.00 86.81 960 ALA A N 1
ATOM 7437 C CA . ALA A 1 960 ? 20.951 15.296 -4.398 1.00 86.81 960 ALA A CA 1
ATOM 7438 C C . ALA A 1 960 ? 22.160 14.508 -3.858 1.00 86.81 960 ALA A C 1
ATOM 7440 O O . ALA A 1 960 ? 22.335 14.429 -2.641 1.00 86.81 960 ALA A O 1
ATOM 7441 N N . ALA A 1 961 ? 23.024 14.005 -4.746 1.00 86.00 961 ALA A N 1
ATOM 7442 C CA . ALA A 1 961 ? 24.255 13.303 -4.391 1.00 86.00 961 ALA A CA 1
ATOM 7443 C C . ALA A 1 961 ? 25.221 14.209 -3.605 1.00 86.00 961 ALA A C 1
ATOM 7445 O O . ALA A 1 961 ? 25.680 13.833 -2.527 1.00 86.00 961 ALA A O 1
ATOM 7446 N N . ARG A 1 962 ? 25.452 15.434 -4.100 1.00 83.50 962 ARG A N 1
ATOM 7447 C CA . ARG A 1 962 ? 26.311 16.456 -3.470 1.00 83.50 962 ARG A CA 1
ATOM 7448 C C . ARG A 1 962 ? 25.816 16.924 -2.110 1.00 83.50 962 ARG A C 1
ATOM 7450 O O . ARG A 1 962 ? 26.600 17.106 -1.183 1.00 83.50 962 ARG A O 1
ATOM 7457 N N . SER A 1 963 ? 24.509 17.156 -1.989 1.00 76.00 963 SER A N 1
ATOM 7458 C CA . SER A 1 963 ? 23.911 17.700 -0.763 1.00 76.00 963 SER A CA 1
ATOM 7459 C C . SER A 1 963 ? 23.770 16.677 0.368 1.00 76.00 963 SER A C 1
ATOM 7461 O O . SER A 1 963 ? 23.386 17.059 1.472 1.00 76.00 963 SER A O 1
ATOM 7463 N N . GLY A 1 964 ? 24.062 15.392 0.117 1.00 67.62 964 GLY A N 1
ATOM 7464 C CA . GLY A 1 964 ? 23.970 14.322 1.115 1.00 67.62 964 GLY A CA 1
ATOM 7465 C C . GLY A 1 964 ? 22.552 14.084 1.649 1.00 67.62 964 GLY A C 1
ATOM 7466 O O . GLY A 1 964 ? 22.393 13.479 2.708 1.00 67.62 964 GLY A O 1
ATOM 7467 N N . GLY A 1 965 ? 21.529 14.587 0.949 1.00 64.06 965 GLY A N 1
ATOM 7468 C CA . GLY A 1 965 ? 20.136 14.545 1.388 1.00 64.06 965 GLY A CA 1
ATOM 7469 C C . GLY A 1 965 ? 19.520 13.144 1.364 1.00 64.06 965 GLY A C 1
ATOM 7470 O O . GLY A 1 965 ? 20.127 12.178 0.891 1.00 64.06 965 GLY A O 1
ATOM 7471 N N . SER A 1 966 ? 18.284 13.041 1.858 1.00 70.75 966 SER A N 1
ATOM 7472 C CA . SER A 1 966 ? 17.468 11.826 1.756 1.00 70.75 966 SER A CA 1
ATOM 7473 C C . SER A 1 966 ? 17.327 11.355 0.304 1.00 70.75 966 SER A C 1
ATOM 7475 O O . SER A 1 966 ? 17.428 12.151 -0.634 1.00 70.75 966 SER A O 1
ATOM 7477 N N . LEU A 1 967 ? 17.086 10.053 0.140 1.00 84.00 967 LEU A N 1
ATOM 7478 C CA . LEU A 1 967 ? 16.747 9.455 -1.151 1.00 84.00 967 LEU A CA 1
ATOM 7479 C C . LEU A 1 967 ? 15.487 10.119 -1.731 1.00 84.00 967 LEU A C 1
ATOM 7481 O O . LEU A 1 967 ? 14.676 10.676 -0.986 1.00 84.00 967 LEU A O 1
ATOM 7485 N N . LEU A 1 968 ? 15.356 10.105 -3.056 1.00 84.31 968 LEU A N 1
ATOM 7486 C CA . LEU A 1 968 ? 14.284 10.787 -3.776 1.00 84.31 968 LEU A CA 1
ATOM 7487 C C . LEU A 1 968 ? 13.214 9.795 -4.206 1.00 84.31 968 LEU A C 1
ATOM 7489 O O . LEU A 1 968 ? 13.508 8.849 -4.929 1.00 84.31 968 LEU A O 1
ATOM 7493 N N . THR A 1 969 ? 11.959 10.054 -3.865 1.00 82.38 969 THR A N 1
ATOM 7494 C CA . THR A 1 969 ? 10.844 9.387 -4.543 1.00 82.38 969 THR A CA 1
ATOM 7495 C C . THR A 1 969 ? 10.647 9.974 -5.947 1.00 82.38 969 THR A C 1
ATOM 7497 O O . THR A 1 969 ? 11.099 11.084 -6.246 1.00 82.38 969 THR A O 1
ATOM 7500 N N . TRP A 1 970 ? 9.887 9.298 -6.815 1.00 78.44 970 TRP A N 1
ATOM 7501 C CA . TRP A 1 970 ? 9.421 9.900 -8.077 1.00 78.44 970 TRP A CA 1
ATOM 7502 C C . TRP A 1 970 ? 8.617 11.193 -7.870 1.00 78.44 970 TRP A C 1
ATOM 7504 O O . TRP A 1 970 ? 8.649 12.084 -8.721 1.00 78.44 970 TRP A O 1
ATOM 7514 N N . GLY A 1 971 ? 7.933 11.326 -6.726 1.00 68.81 971 GLY A N 1
ATOM 7515 C CA . GLY A 1 971 ? 7.283 12.569 -6.315 1.00 68.81 971 GLY A CA 1
ATOM 7516 C C . GLY A 1 971 ? 8.296 13.687 -6.071 1.00 68.81 971 GLY A C 1
ATOM 7517 O O . GLY A 1 971 ? 8.148 14.775 -6.625 1.00 68.81 971 GLY A O 1
ATOM 7518 N N . ASP A 1 972 ? 9.365 13.408 -5.322 1.00 76.38 972 ASP A N 1
ATOM 7519 C CA . ASP A 1 972 ? 10.447 14.367 -5.064 1.00 76.38 972 ASP A CA 1
ATOM 7520 C C . ASP A 1 972 ? 11.189 14.759 -6.341 1.00 76.38 972 ASP A C 1
ATOM 7522 O O . ASP A 1 972 ? 11.503 15.935 -6.529 1.00 76.38 972 ASP A O 1
ATOM 7526 N N . LEU A 1 973 ? 11.450 13.799 -7.234 1.00 81.00 973 LEU A N 1
ATOM 7527 C CA . LEU A 1 973 ? 12.091 14.055 -8.521 1.00 81.00 973 LEU A CA 1
ATOM 7528 C C . LEU A 1 973 ? 11.220 14.994 -9.373 1.00 81.00 973 LEU A C 1
ATOM 7530 O O . LEU A 1 973 ? 11.700 16.040 -9.809 1.00 81.00 973 LEU A O 1
ATOM 7534 N N . ARG A 1 974 ? 9.915 14.709 -9.503 1.00 77.94 974 ARG A N 1
ATOM 7535 C CA . ARG A 1 974 ? 8.950 15.578 -10.205 1.00 77.94 974 ARG A CA 1
ATOM 7536 C C . ARG A 1 974 ? 8.867 16.985 -9.605 1.00 77.94 974 ARG A C 1
ATOM 7538 O O . ARG A 1 974 ? 8.842 17.968 -10.349 1.00 77.94 974 ARG A O 1
ATOM 7545 N N . LEU A 1 975 ? 8.833 17.092 -8.275 1.00 71.25 975 LEU A N 1
ATOM 7546 C CA . LEU A 1 975 ? 8.791 18.374 -7.563 1.00 71.25 975 LEU A CA 1
ATOM 7547 C C . LEU A 1 975 ? 10.078 19.186 -7.773 1.00 71.25 975 LEU A C 1
ATOM 7549 O O . LEU A 1 975 ? 10.014 20.393 -8.009 1.00 71.25 975 LEU A O 1
ATOM 7553 N N . ARG A 1 976 ? 11.248 18.536 -7.744 1.00 76.19 976 ARG A N 1
ATOM 7554 C CA . ARG A 1 976 ? 12.554 19.176 -7.985 1.00 76.19 976 ARG A CA 1
ATOM 7555 C C . ARG A 1 976 ? 12.770 19.566 -9.448 1.00 76.19 976 ARG A C 1
ATOM 7557 O O . ARG A 1 976 ? 13.416 20.577 -9.698 1.00 76.19 976 ARG A O 1
ATOM 7564 N N . MET A 1 977 ? 12.157 18.847 -10.389 1.00 80.25 977 MET A N 1
ATOM 7565 C CA . MET A 1 977 ? 12.046 19.226 -11.807 1.00 80.25 977 MET A CA 1
ATOM 7566 C C . MET A 1 977 ? 10.959 20.296 -12.064 1.00 80.25 977 MET A C 1
ATOM 7568 O O . MET A 1 977 ? 10.574 20.525 -13.208 1.00 80.25 977 MET A O 1
ATOM 7572 N N . ALA A 1 978 ? 10.442 20.944 -11.010 1.00 55.38 978 ALA A N 1
ATOM 7573 C CA . ALA A 1 978 ? 9.474 22.044 -11.062 1.00 55.38 978 ALA A CA 1
ATOM 7574 C C . ALA A 1 978 ? 8.179 21.741 -11.850 1.00 55.38 978 ALA A C 1
ATOM 7576 O O . ALA A 1 978 ? 7.575 22.648 -12.417 1.00 55.38 978 ALA A O 1
ATOM 7577 N N . GLY A 1 979 ? 7.744 20.476 -11.874 1.00 56.03 979 GLY A N 1
ATOM 7578 C CA . GLY A 1 979 ? 6.560 20.037 -12.623 1.00 56.03 979 GLY A CA 1
ATOM 7579 C C . GLY A 1 979 ? 6.810 19.726 -14.103 1.00 56.03 979 GLY A C 1
ATOM 7580 O O . GLY A 1 979 ? 5.899 19.238 -14.762 1.00 56.03 979 GLY A O 1
ATOM 7581 N N . GLY A 1 980 ? 8.034 19.917 -14.611 1.00 57.03 980 GLY A N 1
ATOM 7582 C CA . GLY A 1 980 ? 8.398 19.563 -15.988 1.00 57.03 980 GLY A CA 1
ATOM 7583 C C . GLY A 1 980 ? 8.367 18.058 -16.282 1.00 57.03 980 GLY A C 1
ATOM 7584 O O . GLY A 1 980 ? 8.300 17.673 -17.441 1.00 57.03 980 GLY A O 1
ATOM 7585 N N . LEU A 1 981 ? 8.381 17.202 -15.251 1.00 69.94 981 LEU A N 1
ATOM 7586 C CA . LEU A 1 981 ? 8.238 15.751 -15.387 1.00 69.94 981 LEU A CA 1
ATOM 7587 C C . LEU A 1 981 ? 6.751 15.338 -15.319 1.00 69.94 981 LEU A C 1
ATOM 7589 O O . LEU A 1 981 ? 6.176 15.366 -14.223 1.00 69.94 981 LEU A O 1
ATOM 7593 N N . PRO A 1 982 ? 6.118 14.907 -16.426 1.00 68.25 982 PRO A N 1
ATOM 7594 C CA . PRO A 1 982 ? 4.714 14.492 -16.425 1.00 68.25 982 PRO A CA 1
ATOM 7595 C C . PRO A 1 982 ? 4.485 13.189 -15.633 1.00 68.25 982 PRO A C 1
ATOM 7597 O O . PRO A 1 982 ? 5.389 12.620 -15.007 1.00 68.25 982 PRO A O 1
ATOM 7600 N N . HIS A 1 983 ? 3.246 12.691 -15.636 1.00 61.84 983 HIS A N 1
ATOM 7601 C CA . HIS A 1 983 ? 2.953 11.323 -15.203 1.00 61.84 983 HIS A CA 1
ATOM 7602 C C . HIS A 1 983 ? 3.396 10.335 -16.290 1.00 61.84 983 HIS A C 1
ATOM 7604 O O . HIS A 1 983 ? 2.600 9.907 -17.113 1.00 61.84 983 HIS A O 1
ATOM 7610 N N . VAL A 1 984 ? 4.695 10.021 -16.298 1.00 63.22 984 VAL A N 1
ATOM 7611 C CA . VAL A 1 984 ? 5.313 9.040 -17.203 1.00 63.22 984 VAL A CA 1
ATOM 7612 C C . VAL A 1 984 ? 4.849 7.617 -16.902 1.00 63.22 984 VAL A C 1
ATOM 7614 O O . VAL A 1 984 ? 4.755 7.226 -15.734 1.00 63.22 984 VAL A O 1
ATOM 7617 N N . HIS A 1 985 ? 4.629 6.839 -17.963 1.00 70.50 985 HIS A N 1
ATOM 7618 C CA . HIS A 1 985 ? 4.380 5.398 -17.906 1.00 70.50 985 HIS A CA 1
ATOM 7619 C C . HIS A 1 985 ? 5.551 4.663 -17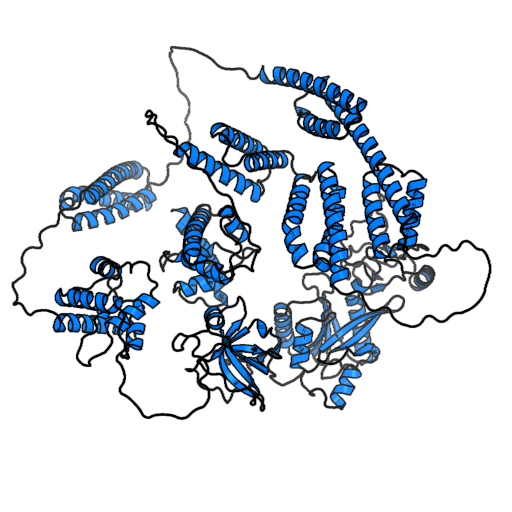.210 1.00 70.50 985 HIS A C 1
ATOM 7621 O O . HIS A 1 985 ? 6.690 5.107 -17.357 1.00 70.50 985 HIS A O 1
ATOM 7627 N N . PRO A 1 986 ? 5.338 3.547 -16.479 1.00 58.19 986 PRO A N 1
ATOM 7628 C CA . PRO A 1 986 ? 6.416 2.835 -15.777 1.00 58.19 986 PRO A CA 1
ATOM 7629 C C . PRO A 1 986 ? 7.604 2.413 -16.657 1.00 58.19 986 PRO A C 1
ATOM 7631 O O . PRO A 1 986 ? 8.743 2.457 -16.202 1.00 58.19 986 PRO A O 1
ATOM 7634 N N . ASP A 1 987 ? 7.366 2.071 -17.925 1.00 58.50 987 ASP A N 1
ATOM 7635 C CA . ASP A 1 987 ? 8.454 1.804 -18.881 1.00 58.50 987 ASP A CA 1
ATOM 7636 C C . ASP A 1 987 ? 9.251 3.083 -19.220 1.00 58.50 987 ASP A C 1
ATOM 7638 O O . ASP A 1 987 ? 10.478 3.061 -19.225 1.00 58.50 987 ASP A O 1
ATOM 7642 N N . ASP A 1 988 ? 8.573 4.219 -19.441 1.00 74.25 988 ASP A N 1
ATOM 7643 C CA . ASP A 1 988 ? 9.223 5.507 -19.750 1.00 74.25 988 ASP A CA 1
ATOM 7644 C C . ASP A 1 988 ? 9.986 6.057 -18.531 1.00 74.25 988 ASP A C 1
ATOM 7646 O O . ASP A 1 988 ? 10.973 6.773 -18.678 1.00 74.25 988 ASP A O 1
ATOM 7650 N N . GLN A 1 989 ? 9.564 5.693 -17.314 1.00 74.56 989 GLN A N 1
ATOM 7651 C CA . GLN A 1 989 ? 10.328 5.917 -16.083 1.00 74.56 989 GLN A CA 1
ATOM 7652 C C . GLN A 1 989 ? 11.640 5.113 -16.074 1.00 74.56 989 GLN A C 1
ATOM 7654 O O . GLN A 1 989 ? 12.665 5.626 -15.623 1.00 74.56 989 GLN A O 1
ATOM 7659 N N . GLY A 1 990 ? 11.623 3.876 -16.583 1.00 69.69 990 GLY A N 1
ATOM 7660 C CA . GLY A 1 990 ? 12.818 3.055 -16.781 1.00 69.69 990 GLY A CA 1
ATOM 7661 C C . GLY A 1 990 ? 13.773 3.678 -17.796 1.00 69.69 990 GLY A C 1
ATOM 7662 O O . GLY A 1 990 ? 14.917 3.972 -17.451 1.00 69.69 990 GLY A O 1
ATOM 7663 N N . GLU A 1 991 ? 13.279 3.973 -19.001 1.00 78.81 991 GLU A N 1
ATOM 7664 C CA . GLU A 1 991 ? 14.059 4.602 -20.077 1.00 78.81 991 GLU A CA 1
ATOM 7665 C C . GLU A 1 991 ? 14.647 5.959 -19.667 1.00 78.81 991 GLU A C 1
ATOM 7667 O O . GLU A 1 991 ? 15.808 6.245 -19.958 1.00 78.81 991 GLU A O 1
ATOM 7672 N N . LEU A 1 992 ? 13.900 6.774 -18.912 1.00 85.44 992 LEU A N 1
ATOM 7673 C CA . LEU A 1 992 ? 14.399 8.040 -18.372 1.00 85.44 992 LEU A CA 1
ATOM 7674 C C . LEU A 1 992 ? 15.573 7.829 -17.409 1.00 85.44 992 LEU A C 1
ATOM 7676 O O . LEU A 1 992 ? 16.562 8.553 -17.503 1.00 85.44 992 LEU A O 1
ATOM 7680 N N . LEU A 1 993 ? 15.508 6.849 -16.500 1.00 86.56 993 LEU A N 1
ATOM 7681 C CA . LEU A 1 993 ? 16.622 6.567 -15.584 1.00 86.56 993 LEU A CA 1
ATOM 7682 C C . LEU A 1 993 ? 17.821 5.910 -16.290 1.00 86.56 993 LEU A C 1
ATOM 7684 O O . LEU A 1 993 ? 18.965 6.193 -15.934 1.00 86.56 993 LEU A O 1
ATOM 7688 N N . VAL A 1 994 ? 17.588 5.101 -17.327 1.00 83.75 994 VAL A N 1
ATOM 7689 C CA . VAL A 1 994 ? 18.654 4.588 -18.203 1.00 83.75 994 VAL A CA 1
ATOM 7690 C C . VAL A 1 994 ? 19.329 5.736 -18.955 1.00 83.75 994 VAL A C 1
ATOM 7692 O O . VAL A 1 994 ? 20.554 5.799 -18.992 1.00 83.75 994 VAL A O 1
ATOM 7695 N N . ALA A 1 995 ? 18.564 6.690 -19.492 1.00 85.44 995 ALA A N 1
ATOM 7696 C CA . ALA A 1 995 ? 19.092 7.894 -20.131 1.00 85.44 995 ALA A CA 1
ATOM 7697 C C . ALA A 1 995 ? 19.862 8.796 -19.143 1.00 85.44 995 ALA A C 1
ATOM 7699 O O . ALA A 1 995 ? 20.937 9.292 -19.484 1.00 85.44 995 ALA A O 1
ATOM 7700 N N . VAL A 1 996 ? 19.379 8.943 -17.900 1.00 91.62 996 VAL A N 1
ATOM 7701 C CA . VAL A 1 996 ? 20.065 9.667 -16.809 1.00 91.62 996 VAL A CA 1
ATOM 7702 C C . VAL A 1 996 ? 21.463 9.114 -16.546 1.00 91.62 996 VAL A C 1
ATOM 7704 O O . VAL A 1 996 ? 22.369 9.893 -16.256 1.00 91.62 996 VAL A O 1
ATOM 7707 N N . ASP A 1 997 ? 21.659 7.798 -16.617 1.00 92.00 997 ASP A N 1
ATOM 7708 C CA . ASP A 1 997 ? 22.925 7.141 -16.272 1.00 92.00 997 ASP A CA 1
ATOM 7709 C C . ASP A 1 997 ? 23.714 6.585 -17.467 1.00 92.00 997 ASP A C 1
ATOM 7711 O O . ASP A 1 997 ? 24.786 6.009 -17.280 1.00 92.00 997 ASP A O 1
ATOM 7715 N N . ARG A 1 998 ? 23.255 6.839 -18.698 1.00 84.44 998 ARG A N 1
ATOM 7716 C CA . ARG A 1 998 ? 23.870 6.394 -19.965 1.00 84.44 998 ARG A CA 1
ATOM 7717 C C . ARG A 1 998 ? 25.352 6.774 -20.109 1.00 84.44 998 ARG A C 1
ATOM 7719 O O . ARG A 1 998 ? 26.111 6.086 -20.783 1.00 84.44 998 ARG A O 1
ATOM 7726 N N . GLU A 1 999 ? 25.764 7.862 -19.464 1.00 82.06 999 GLU A N 1
ATOM 7727 C CA . GLU A 1 999 ? 27.139 8.384 -19.450 1.00 82.06 999 GLU A CA 1
ATOM 7728 C C . GLU A 1 999 ? 27.924 8.053 -18.163 1.00 82.06 999 GLU A C 1
ATOM 7730 O O . GLU A 1 999 ? 29.066 8.486 -18.005 1.00 82.06 999 GLU A O 1
ATOM 7735 N N . THR A 1 1000 ? 27.320 7.370 -17.187 1.00 85.75 1000 THR A N 1
ATOM 7736 C CA . THR A 1 1000 ? 27.956 7.103 -15.889 1.00 85.75 1000 THR A CA 1
ATOM 7737 C C . THR A 1 1000 ? 28.952 5.932 -16.028 1.00 85.75 1000 THR A C 1
ATOM 7739 O O . THR A 1 1000 ? 28.538 4.842 -16.433 1.00 85.75 1000 THR A O 1
ATOM 7742 N N . PRO A 1 1001 ? 30.258 6.100 -15.709 1.00 84.38 1001 PRO A N 1
ATOM 7743 C CA . PRO A 1 1001 ? 31.283 5.076 -15.959 1.00 84.38 1001 PRO A CA 1
ATOM 7744 C C . PRO A 1 1001 ? 31.018 3.739 -15.257 1.00 84.38 1001 PRO A C 1
ATOM 7746 O O . PRO A 1 1001 ? 30.528 3.720 -14.131 1.00 84.38 1001 PRO A O 1
ATOM 7749 N N . VAL A 1 1002 ? 31.412 2.619 -15.880 1.00 76.19 1002 VAL A N 1
ATOM 7750 C CA . VAL A 1 1002 ? 31.131 1.240 -15.406 1.00 76.19 1002 VAL A CA 1
ATOM 7751 C C . VAL A 1 1002 ? 31.645 0.954 -13.983 1.00 76.19 1002 VAL A C 1
ATOM 7753 O O . VAL A 1 1002 ? 31.052 0.151 -13.268 1.00 76.19 1002 VAL A O 1
ATOM 7756 N N . GLY A 1 1003 ? 32.713 1.631 -13.549 1.00 76.81 1003 GLY A N 1
ATOM 7757 C CA . GLY A 1 1003 ? 33.255 1.518 -12.189 1.00 76.81 1003 GLY A CA 1
ATOM 7758 C C . GLY A 1 1003 ? 32.660 2.491 -11.161 1.00 76.81 1003 GLY A C 1
ATOM 7759 O O . GLY A 1 1003 ? 32.975 2.361 -9.980 1.00 76.81 1003 GLY A O 1
ATOM 7760 N N . GLU A 1 1004 ? 31.839 3.459 -11.579 1.00 84.38 1004 GLU A N 1
ATOM 7761 C CA . GLU A 1 1004 ? 31.201 4.451 -10.702 1.00 84.38 1004 GLU A CA 1
ATOM 7762 C C . GLU A 1 1004 ? 29.740 4.080 -10.389 1.00 84.38 1004 GLU A C 1
ATOM 7764 O O . GLU A 1 1004 ? 29.050 3.549 -11.269 1.00 84.38 1004 GLU A O 1
ATOM 7769 N N . PRO A 1 1005 ? 29.250 4.382 -9.171 1.00 89.12 1005 PRO A N 1
ATOM 7770 C CA . PRO A 1 1005 ? 27.854 4.174 -8.799 1.00 89.12 1005 PRO A CA 1
ATOM 7771 C C . PRO A 1 1005 ? 26.905 5.056 -9.621 1.00 89.12 1005 PRO A C 1
ATOM 7773 O O . PRO A 1 1005 ? 27.231 6.191 -9.976 1.00 89.12 1005 PRO A O 1
ATOM 7776 N N . LEU A 1 1006 ? 25.707 4.537 -9.899 1.00 92.81 1006 LEU A N 1
ATOM 7777 C CA . LEU A 1 1006 ? 24.684 5.200 -10.716 1.00 92.81 1006 LEU A CA 1
ATOM 7778 C C . LEU A 1 1006 ? 24.021 6.372 -9.970 1.00 92.81 1006 LEU A C 1
ATOM 7780 O O . LEU A 1 1006 ? 23.814 6.297 -8.761 1.00 92.81 1006 LEU A O 1
ATOM 7784 N N . LEU A 1 1007 ? 23.616 7.438 -10.661 1.00 91.12 1007 LEU A N 1
ATOM 7785 C CA . LEU A 1 1007 ? 22.854 8.545 -10.061 1.00 91.12 1007 LEU A CA 1
ATOM 7786 C C . LEU A 1 1007 ? 21.417 8.132 -9.708 1.00 91.12 1007 LEU A C 1
ATOM 7788 O O . LEU A 1 1007 ? 20.890 8.535 -8.670 1.00 91.12 1007 LEU A O 1
ATOM 7792 N N . SER A 1 1008 ? 20.811 7.274 -10.529 1.00 91.31 1008 SER A N 1
ATOM 7793 C CA . SER A 1 1008 ? 19.514 6.624 -10.298 1.00 91.31 1008 SER A CA 1
ATOM 7794 C C . SER A 1 1008 ? 19.472 5.765 -9.028 1.00 91.31 1008 SER A C 1
ATOM 7796 O O . SER A 1 1008 ? 18.386 5.537 -8.504 1.00 91.31 1008 SER A O 1
ATOM 7798 N N . THR A 1 1009 ? 20.623 5.384 -8.454 1.00 90.81 1009 THR A N 1
ATOM 7799 C CA . THR A 1 1009 ? 20.721 4.759 -7.117 1.00 90.81 1009 THR A CA 1
ATOM 7800 C C . THR A 1 1009 ? 20.052 5.610 -6.027 1.00 90.81 1009 THR A C 1
ATOM 7802 O O . THR A 1 1009 ? 19.572 5.067 -5.036 1.00 90.81 1009 THR A O 1
ATOM 7805 N N . LEU A 1 1010 ? 19.982 6.940 -6.198 1.00 90.19 1010 LEU A N 1
ATOM 7806 C CA . LEU A 1 1010 ? 19.305 7.842 -5.255 1.00 90.19 1010 LEU A CA 1
ATOM 7807 C C . LEU A 1 1010 ? 17.782 7.867 -5.393 1.00 90.19 1010 LEU A C 1
ATOM 7809 O O . LEU A 1 1010 ? 17.128 8.476 -4.545 1.00 90.19 1010 LEU A O 1
ATOM 7813 N N . VAL A 1 1011 ? 17.220 7.255 -6.438 1.00 89.19 1011 VAL A N 1
ATOM 7814 C CA . VAL A 1 1011 ? 15.772 7.113 -6.587 1.00 89.19 1011 VAL A CA 1
ATOM 7815 C C . VAL A 1 1011 ? 15.321 5.907 -5.769 1.00 89.19 1011 VAL A C 1
ATOM 7817 O O . VAL A 1 1011 ? 15.812 4.795 -5.950 1.00 89.19 1011 VAL A O 1
ATOM 7820 N N . ALA A 1 1012 ? 14.385 6.145 -4.858 1.00 83.56 1012 ALA A N 1
ATOM 7821 C CA . ALA A 1 1012 ? 13.864 5.173 -3.910 1.00 83.56 1012 ALA A CA 1
ATOM 7822 C C . ALA A 1 1012 ? 12.340 5.052 -4.012 1.00 83.56 1012 ALA A C 1
ATOM 7824 O O . ALA A 1 1012 ? 11.646 5.916 -4.559 1.00 83.56 1012 ALA A O 1
ATOM 7825 N N . SER A 1 1013 ? 11.822 3.956 -3.471 1.00 73.56 1013 SER A N 1
ATOM 7826 C CA . SER A 1 1013 ? 10.392 3.751 -3.242 1.00 73.56 1013 SER A CA 1
ATOM 7827 C C . SER A 1 1013 ? 9.857 4.730 -2.178 1.00 73.56 1013 SER A C 1
ATOM 7829 O O . SER A 1 1013 ? 10.620 5.427 -1.506 1.00 73.56 1013 SER A O 1
ATOM 7831 N N . ALA A 1 1014 ? 8.530 4.836 -2.034 1.00 64.12 1014 ALA A N 1
ATOM 7832 C CA . ALA A 1 1014 ? 7.892 5.821 -1.142 1.00 64.12 1014 ALA A CA 1
ATOM 7833 C C . ALA A 1 1014 ? 8.203 5.623 0.360 1.00 64.12 1014 ALA A C 1
ATOM 7835 O O . ALA A 1 1014 ? 8.056 6.551 1.151 1.00 64.12 1014 ALA A O 1
ATOM 7836 N N . ASP A 1 1015 ? 8.654 4.428 0.728 1.00 65.56 1015 ASP A N 1
ATOM 7837 C CA . ASP A 1 1015 ? 9.150 3.992 2.038 1.00 65.56 1015 ASP A CA 1
ATOM 7838 C C . ASP A 1 1015 ? 10.678 4.172 2.205 1.00 65.56 1015 ASP A C 1
ATOM 7840 O O . ASP A 1 1015 ? 11.259 3.707 3.182 1.00 65.56 1015 ASP A O 1
ATOM 7844 N N . ALA A 1 1016 ? 11.337 4.834 1.245 1.00 71.06 1016 ALA A N 1
ATOM 7845 C CA . ALA A 1 1016 ? 12.789 4.969 1.117 1.00 71.06 1016 ALA A CA 1
ATOM 7846 C C . ALA A 1 1016 ? 13.567 3.649 0.907 1.00 71.06 1016 ALA A C 1
ATOM 7848 O O . ALA A 1 1016 ? 14.792 3.640 1.049 1.00 71.06 1016 ALA A O 1
ATOM 7849 N N . SER A 1 1017 ? 12.895 2.560 0.513 1.00 72.88 1017 SER A N 1
ATOM 7850 C CA . SER A 1 1017 ? 13.547 1.309 0.105 1.00 72.88 1017 SER A CA 1
ATOM 7851 C C . SER A 1 1017 ? 14.063 1.351 -1.345 1.00 72.88 1017 SER A C 1
ATOM 7853 O O . SER A 1 1017 ? 13.807 2.298 -2.098 1.00 72.88 1017 SER A O 1
ATOM 7855 N N . LEU A 1 1018 ? 14.795 0.304 -1.742 1.00 75.94 1018 LEU A N 1
ATOM 7856 C CA . LEU A 1 1018 ? 15.247 0.052 -3.113 1.00 75.94 1018 LEU A CA 1
ATOM 7857 C C . LEU A 1 1018 ? 14.107 0.283 -4.123 1.00 75.94 1018 LEU A C 1
ATOM 7859 O O . LEU A 1 1018 ? 13.084 -0.403 -4.082 1.00 75.94 1018 LEU A O 1
ATOM 7863 N N . HIS A 1 1019 ? 14.291 1.196 -5.080 1.00 78.25 1019 HIS A N 1
ATOM 7864 C CA . HIS A 1 1019 ? 13.313 1.350 -6.155 1.00 78.25 1019 HIS A CA 1
ATOM 7865 C C . HIS A 1 1019 ? 13.384 0.163 -7.127 1.00 78.25 1019 HIS A C 1
ATOM 7867 O O . HIS A 1 1019 ? 14.461 -0.186 -7.610 1.00 78.25 1019 HIS A O 1
ATOM 7873 N N . TRP A 1 1020 ? 12.239 -0.429 -7.477 1.00 71.12 1020 TRP A N 1
ATOM 7874 C CA . TRP A 1 1020 ? 12.163 -1.636 -8.320 1.00 71.12 1020 TRP A CA 1
ATOM 7875 C C . TRP A 1 1020 ? 12.854 -1.484 -9.693 1.00 71.12 1020 TRP A C 1
ATOM 7877 O O . TRP A 1 1020 ? 13.465 -2.432 -10.188 1.00 71.12 1020 TRP A O 1
ATOM 7887 N N . LEU A 1 1021 ? 12.845 -0.273 -10.270 1.00 75.25 1021 LEU A N 1
ATOM 7888 C CA . LEU A 1 1021 ? 13.578 0.050 -11.507 1.00 75.25 1021 LEU A CA 1
ATOM 7889 C C . LEU A 1 1021 ? 15.111 -0.009 -11.382 1.00 75.25 1021 LEU A C 1
ATOM 7891 O O . LEU A 1 1021 ? 15.764 -0.158 -12.409 1.00 75.25 1021 LEU A O 1
ATOM 7895 N N . TYR A 1 1022 ? 15.711 0.075 -10.187 1.00 79.19 1022 TYR A N 1
ATOM 7896 C CA . TYR A 1 1022 ? 17.177 0.106 -10.027 1.00 79.19 1022 TYR A CA 1
ATOM 7897 C C . TYR A 1 1022 ? 17.859 -1.071 -10.738 1.00 79.19 1022 TYR A C 1
ATOM 7899 O O . TYR A 1 1022 ? 18.821 -0.900 -11.484 1.00 79.19 1022 TYR A O 1
ATOM 7907 N N . ARG A 1 1023 ? 17.287 -2.272 -10.596 1.00 68.94 1023 ARG A N 1
ATOM 7908 C CA . ARG A 1 1023 ? 17.789 -3.483 -11.255 1.00 68.94 1023 ARG A CA 1
ATOM 7909 C C . ARG A 1 1023 ? 17.662 -3.435 -12.778 1.00 68.94 1023 ARG A C 1
ATOM 7911 O O . ARG A 1 1023 ? 18.541 -3.946 -13.467 1.00 68.94 1023 ARG A O 1
ATOM 7918 N N . HIS A 1 1024 ? 16.586 -2.841 -13.293 1.00 70.31 1024 HIS A N 1
ATOM 7919 C CA . HIS A 1 1024 ? 16.407 -2.631 -14.728 1.00 70.31 1024 HIS A CA 1
ATOM 7920 C C . HIS A 1 1024 ? 17.467 -1.658 -15.262 1.00 70.31 1024 HIS A C 1
ATOM 7922 O O . HIS A 1 1024 ? 18.124 -1.979 -16.244 1.00 70.31 1024 HIS A O 1
ATOM 7928 N N . VAL A 1 1025 ? 17.724 -0.543 -14.569 1.00 76.56 1025 VAL A N 1
ATOM 7929 C CA . VAL A 1 1025 ? 18.750 0.431 -14.977 1.00 76.56 1025 VAL A CA 1
ATOM 7930 C C . VAL A 1 1025 ? 20.152 -0.191 -14.963 1.00 76.56 1025 VAL A C 1
ATOM 7932 O O . VAL A 1 1025 ? 20.880 -0.065 -15.945 1.00 76.56 1025 VAL A O 1
ATOM 7935 N N . CYS A 1 1026 ? 20.515 -0.941 -13.915 1.00 75.38 1026 CYS A N 1
ATOM 7936 C CA . CYS A 1 1026 ? 21.780 -1.683 -13.872 1.00 75.38 1026 CYS A CA 1
ATOM 7937 C C . CYS A 1 1026 ? 21.927 -2.665 -15.047 1.00 75.38 1026 CYS A C 1
ATOM 7939 O O . CYS A 1 1026 ? 22.979 -2.701 -15.683 1.00 75.38 1026 CYS A O 1
ATOM 7941 N N . PHE A 1 1027 ? 20.879 -3.433 -15.362 1.00 74.62 1027 PHE A N 1
ATOM 7942 C CA . PHE A 1 1027 ? 20.886 -4.394 -16.469 1.00 74.62 1027 PHE A CA 1
ATOM 7943 C C . PHE A 1 1027 ? 21.004 -3.706 -17.839 1.00 74.62 1027 PHE A C 1
ATOM 7945 O O . PHE A 1 1027 ? 21.873 -4.066 -18.631 1.00 74.62 1027 PHE A O 1
ATOM 7952 N N . SER A 1 1028 ? 20.190 -2.679 -18.096 1.00 68.56 1028 SER A N 1
ATOM 7953 C CA . SER A 1 1028 ? 20.188 -1.915 -19.353 1.00 68.56 1028 SER A CA 1
ATOM 7954 C C . SER A 1 1028 ? 21.497 -1.151 -19.600 1.00 68.56 1028 SER A C 1
ATOM 7956 O O . SER A 1 1028 ? 21.842 -0.880 -20.748 1.00 68.56 1028 SER A O 1
ATOM 7958 N N . LEU A 1 1029 ? 22.259 -0.843 -18.543 1.00 76.62 1029 LEU A N 1
ATOM 7959 C CA . LEU A 1 1029 ? 23.598 -0.241 -18.611 1.00 76.62 1029 LEU A CA 1
ATOM 7960 C C . LEU A 1 1029 ? 24.746 -1.267 -18.540 1.00 76.62 1029 LEU A C 1
ATOM 7962 O O . LEU A 1 1029 ? 25.903 -0.880 -18.368 1.00 76.62 1029 LEU A O 1
ATOM 7966 N N . GLY A 1 1030 ? 24.449 -2.567 -18.650 1.00 70.50 1030 GLY A N 1
ATOM 7967 C CA . GLY A 1 1030 ? 25.456 -3.632 -18.699 1.00 70.50 1030 GLY A CA 1
ATOM 7968 C C . GLY A 1 1030 ? 26.272 -3.804 -17.413 1.00 70.50 1030 GLY A C 1
ATOM 7969 O O . GLY A 1 1030 ? 27.425 -4.229 -17.478 1.00 70.50 1030 GLY A O 1
ATOM 7970 N N . ARG A 1 1031 ? 25.713 -3.448 -16.249 1.00 78.88 1031 ARG A N 1
ATOM 7971 C CA . ARG A 1 1031 ? 26.348 -3.675 -14.941 1.00 78.88 1031 ARG A CA 1
ATOM 7972 C C . ARG A 1 1031 ? 26.248 -5.145 -14.531 1.00 78.88 1031 ARG A C 1
ATOM 7974 O O . ARG A 1 1031 ? 25.371 -5.880 -14.983 1.00 78.88 1031 ARG A O 1
ATOM 7981 N N . GLU A 1 1032 ? 27.159 -5.563 -13.659 1.00 74.38 1032 GLU A N 1
ATOM 7982 C CA . GLU A 1 1032 ? 27.229 -6.937 -13.162 1.00 74.38 1032 GLU A CA 1
ATOM 7983 C C . GLU A 1 1032 ? 25.945 -7.346 -12.417 1.00 74.38 1032 GLU A C 1
ATOM 7985 O O . GLU A 1 1032 ? 25.309 -6.548 -11.720 1.00 74.38 1032 GLU A O 1
ATOM 7990 N N . ARG A 1 1033 ? 25.523 -8.603 -12.595 1.00 68.81 1033 ARG A N 1
ATOM 7991 C CA . ARG A 1 1033 ? 24.253 -9.108 -12.064 1.00 68.81 1033 ARG A CA 1
ATOM 7992 C C . ARG A 1 1033 ? 24.397 -9.487 -10.589 1.00 68.81 1033 ARG A C 1
ATOM 7994 O O . ARG A 1 1033 ? 24.803 -10.600 -10.275 1.00 68.81 1033 ARG A O 1
ATOM 8001 N N . ILE A 1 1034 ? 23.962 -8.598 -9.700 1.00 75.88 1034 ILE A N 1
ATOM 8002 C CA . ILE A 1 1034 ? 23.897 -8.877 -8.258 1.00 75.88 1034 ILE A CA 1
ATOM 8003 C C . ILE A 1 1034 ? 22.797 -9.926 -7.952 1.00 75.88 1034 ILE A C 1
ATOM 8005 O O . ILE A 1 1034 ? 21.691 -9.820 -8.510 1.00 75.88 1034 ILE A O 1
ATOM 8009 N N . PRO A 1 1035 ? 23.057 -10.933 -7.092 1.00 69.12 1035 PRO A N 1
ATOM 8010 C CA . PRO A 1 1035 ? 22.044 -11.873 -6.607 1.00 69.12 1035 PRO A CA 1
ATOM 8011 C C . PRO A 1 1035 ? 20.905 -11.198 -5.824 1.00 69.12 1035 PRO A C 1
ATOM 8013 O O . PRO A 1 1035 ? 21.049 -10.107 -5.281 1.00 69.12 1035 PRO A O 1
ATOM 8016 N N . GLU A 1 1036 ? 19.747 -11.861 -5.758 1.00 64.50 1036 GLU A N 1
ATOM 8017 C CA . GLU A 1 1036 ? 18.552 -11.337 -5.076 1.00 64.50 1036 GLU A CA 1
ATOM 8018 C C . GLU A 1 1036 ? 18.740 -11.018 -3.571 1.00 64.50 1036 GLU A C 1
ATOM 8020 O O . GLU A 1 1036 ? 18.293 -9.940 -3.174 1.00 64.50 1036 GLU A O 1
ATOM 8025 N N . PRO A 1 1037 ? 19.389 -11.867 -2.736 1.00 65.69 1037 PRO A N 1
ATOM 8026 C CA . PRO A 1 1037 ? 19.572 -11.563 -1.310 1.00 65.69 1037 PRO A CA 1
ATOM 8027 C C . PRO A 1 1037 ? 20.552 -10.407 -1.062 1.00 65.69 1037 PRO A C 1
ATOM 8029 O O . PRO A 1 1037 ? 20.363 -9.635 -0.124 1.00 65.69 1037 PRO A O 1
ATOM 8032 N N . ASP A 1 1038 ? 21.557 -10.245 -1.926 1.00 75.44 1038 ASP A N 1
ATOM 8033 C CA . ASP A 1 1038 ? 22.622 -9.250 -1.757 1.00 75.44 1038 ASP A CA 1
ATOM 8034 C C . ASP A 1 1038 ? 22.237 -7.867 -2.302 1.00 75.44 1038 ASP A C 1
ATOM 8036 O O . ASP A 1 1038 ? 22.840 -6.855 -1.941 1.00 75.44 1038 ASP A O 1
ATOM 8040 N N . LEU A 1 1039 ? 21.218 -7.795 -3.167 1.00 79.25 1039 LEU A N 1
ATOM 8041 C CA . LEU A 1 1039 ? 20.818 -6.575 -3.873 1.00 79.25 1039 LEU A CA 1
ATOM 8042 C C . LEU A 1 1039 ? 20.496 -5.377 -2.949 1.00 79.25 1039 LEU A C 1
ATOM 8044 O O . LEU A 1 1039 ? 20.947 -4.276 -3.278 1.00 79.25 1039 LEU A O 1
ATOM 8048 N N . PRO A 1 1040 ? 19.783 -5.520 -1.808 1.00 79.69 1040 PRO A N 1
ATOM 8049 C CA . PRO A 1 1040 ? 19.531 -4.397 -0.901 1.00 79.69 1040 PRO A CA 1
ATOM 8050 C C . PRO A 1 1040 ? 20.808 -3.887 -0.222 1.00 79.69 1040 PRO A C 1
ATOM 8052 O O . PRO A 1 1040 ? 20.998 -2.676 -0.106 1.00 79.69 1040 PRO A O 1
ATOM 8055 N N . ALA A 1 1041 ? 21.700 -4.797 0.186 1.00 80.44 1041 ALA A N 1
ATOM 8056 C CA . ALA A 1 1041 ? 22.974 -4.455 0.815 1.00 80.44 1041 ALA A CA 1
ATOM 8057 C C . ALA A 1 1041 ? 23.918 -3.777 -0.189 1.00 80.44 1041 ALA A C 1
ATOM 8059 O O . ALA A 1 1041 ? 24.451 -2.707 0.093 1.00 80.44 1041 ALA A O 1
ATOM 8060 N N . HIS A 1 1042 ? 24.034 -4.335 -1.397 1.00 86.25 1042 HIS A N 1
ATOM 8061 C CA . HIS A 1 1042 ? 24.789 -3.748 -2.500 1.00 86.25 1042 HIS A CA 1
ATOM 8062 C C . HIS A 1 1042 ? 24.285 -2.342 -2.854 1.00 86.25 1042 HIS A C 1
ATOM 8064 O O . HIS A 1 1042 ? 25.079 -1.409 -2.947 1.00 86.25 1042 HIS A O 1
ATOM 8070 N N . TRP A 1 1043 ? 22.969 -2.155 -3.009 1.00 90.25 1043 TRP A N 1
ATOM 8071 C CA . TRP A 1 1043 ? 22.389 -0.836 -3.278 1.00 90.25 1043 TRP A CA 1
ATOM 8072 C C . TRP A 1 1043 ? 22.676 0.158 -2.147 1.00 90.25 1043 TRP A C 1
ATOM 8074 O O . TRP A 1 1043 ? 23.098 1.278 -2.424 1.00 90.25 1043 TRP A O 1
ATOM 8084 N N . ALA A 1 1044 ? 22.539 -0.241 -0.878 1.00 84.06 1044 ALA A N 1
ATOM 8085 C CA . ALA A 1 1044 ? 22.890 0.616 0.255 1.00 84.06 1044 ALA A CA 1
ATOM 8086 C C . ALA A 1 1044 ? 24.383 1.014 0.246 1.00 84.06 1044 ALA A C 1
ATOM 8088 O O . ALA A 1 1044 ? 24.718 2.173 0.508 1.00 84.06 1044 ALA A O 1
ATOM 8089 N N . THR A 1 1045 ? 25.280 0.092 -0.121 1.00 87.75 1045 THR A N 1
ATOM 8090 C CA . THR A 1 1045 ? 26.708 0.376 -0.323 1.00 87.75 1045 THR A CA 1
ATOM 8091 C C . THR A 1 1045 ? 26.938 1.352 -1.480 1.00 87.75 1045 THR A C 1
ATOM 8093 O O . THR A 1 1045 ? 27.682 2.318 -1.312 1.00 87.75 1045 THR A O 1
ATOM 8096 N N . GLU A 1 1046 ? 26.266 1.181 -2.620 1.00 89.38 1046 GLU A N 1
ATOM 8097 C CA . GLU A 1 1046 ? 26.379 2.093 -3.767 1.00 89.38 1046 GLU A CA 1
ATOM 8098 C C . GLU A 1 1046 ? 25.774 3.481 -3.472 1.00 89.38 1046 GLU A C 1
ATOM 8100 O O . GLU A 1 1046 ? 26.354 4.480 -3.891 1.00 89.38 1046 GLU A O 1
ATOM 8105 N N . VAL A 1 1047 ? 24.705 3.601 -2.665 1.00 89.81 1047 VAL A N 1
ATOM 8106 C CA . VAL A 1 1047 ? 24.203 4.899 -2.151 1.00 89.81 1047 VAL A CA 1
ATOM 8107 C C . VAL A 1 1047 ? 25.290 5.619 -1.347 1.00 89.81 1047 VAL A C 1
ATOM 8109 O O . VAL A 1 1047 ? 25.510 6.822 -1.526 1.00 89.81 1047 VAL A O 1
ATOM 8112 N N . LEU A 1 1048 ? 25.978 4.906 -0.449 1.00 87.06 1048 LEU A N 1
ATOM 8113 C CA . LEU A 1 1048 ? 27.061 5.472 0.362 1.00 87.06 1048 LEU A CA 1
ATOM 8114 C C . LEU A 1 1048 ? 28.259 5.867 -0.505 1.00 87.06 1048 LEU A C 1
ATOM 8116 O O . LEU A 1 1048 ? 28.775 6.977 -0.366 1.00 87.06 1048 LEU A O 1
ATOM 8120 N N . ARG A 1 1049 ? 28.660 4.999 -1.434 1.00 88.88 1049 ARG A N 1
ATOM 8121 C CA . ARG A 1 1049 ? 29.772 5.219 -2.363 1.00 88.88 1049 ARG A CA 1
ATOM 8122 C C . ARG A 1 1049 ? 29.495 6.379 -3.321 1.00 88.88 1049 ARG A C 1
ATOM 8124 O O . ARG A 1 1049 ? 30.385 7.191 -3.568 1.00 88.88 1049 ARG A O 1
ATOM 8131 N N . LEU A 1 1050 ? 28.257 6.527 -3.798 1.00 89.44 1050 LEU A N 1
ATOM 8132 C CA . LEU A 1 1050 ? 27.818 7.664 -4.608 1.00 89.44 1050 LEU A CA 1
ATOM 8133 C C . LEU A 1 1050 ? 27.890 8.960 -3.805 1.00 89.44 1050 LEU A C 1
ATOM 8135 O O . LEU A 1 1050 ? 28.498 9.925 -4.262 1.00 89.44 1050 LEU A O 1
ATOM 8139 N N . ARG A 1 1051 ? 27.334 8.981 -2.588 1.00 83.31 1051 ARG A N 1
ATOM 8140 C CA . ARG A 1 1051 ? 27.419 10.151 -1.700 1.00 83.31 1051 ARG A CA 1
ATOM 8141 C C . ARG A 1 1051 ? 28.869 10.517 -1.389 1.00 83.31 1051 ARG A C 1
ATOM 8143 O O . ARG A 1 1051 ? 29.196 11.693 -1.429 1.00 83.31 1051 ARG A O 1
ATOM 8150 N N . GLN A 1 1052 ? 29.752 9.550 -1.137 1.00 82.88 1052 GLN A N 1
ATOM 8151 C CA . GLN A 1 1052 ? 31.188 9.808 -0.967 1.00 82.88 1052 GLN A CA 1
ATOM 8152 C C . GLN A 1 1052 ? 31.818 10.396 -2.240 1.00 82.88 1052 GLN A C 1
ATOM 8154 O O . GLN A 1 1052 ? 32.485 11.423 -2.165 1.00 82.88 1052 GLN A O 1
ATOM 8159 N N . THR A 1 1053 ? 31.547 9.811 -3.410 1.00 83.25 1053 THR A N 1
ATOM 8160 C CA . THR A 1 1053 ? 32.065 10.282 -4.710 1.00 83.25 1053 THR A CA 1
ATOM 8161 C C . THR A 1 1053 ? 31.620 11.715 -5.024 1.00 83.25 1053 THR A C 1
ATOM 8163 O O . THR A 1 1053 ? 32.419 12.524 -5.489 1.00 83.25 1053 THR A O 1
ATOM 8166 N N . TRP A 1 1054 ? 30.359 12.054 -4.740 1.00 82.00 1054 TRP A N 1
ATOM 8167 C CA . TRP A 1 1054 ? 29.782 13.373 -5.020 1.00 82.00 1054 TRP A CA 1
ATOM 8168 C C . TRP A 1 1054 ? 29.921 14.388 -3.878 1.00 82.00 1054 TRP A C 1
ATOM 8170 O O . TRP A 1 1054 ? 29.686 15.568 -4.098 1.00 82.00 1054 TRP A O 1
ATOM 8180 N N . ARG A 1 1055 ? 30.373 13.997 -2.681 1.00 73.06 1055 ARG A N 1
ATOM 8181 C CA . ARG A 1 1055 ? 30.732 14.946 -1.605 1.00 73.06 1055 ARG A CA 1
ATOM 8182 C C . ARG A 1 1055 ? 31.985 15.768 -1.936 1.00 73.06 1055 ARG A C 1
ATOM 8184 O O . ARG A 1 1055 ? 32.215 16.804 -1.317 1.00 73.06 1055 ARG A O 1
ATOM 8191 N N . HIS A 1 1056 ? 32.778 15.306 -2.904 1.00 58.53 1056 HIS A N 1
ATOM 8192 C CA . HIS A 1 1056 ? 34.035 15.914 -3.344 1.00 58.53 1056 HIS A CA 1
ATOM 8193 C C . HIS A 1 1056 ? 34.015 16.358 -4.830 1.00 58.53 1056 HIS A C 1
ATOM 8195 O O . HIS A 1 1056 ? 35.074 16.657 -5.379 1.00 58.53 1056 HIS A O 1
ATOM 8201 N N . ARG A 1 1057 ? 32.837 16.398 -5.481 1.00 67.94 1057 ARG A N 1
ATOM 8202 C CA . ARG A 1 1057 ? 32.617 16.780 -6.897 1.00 67.94 1057 ARG A CA 1
ATOM 8203 C C . ARG A 1 1057 ? 31.492 17.803 -7.056 1.00 67.94 1057 ARG A C 1
ATOM 8205 O O . ARG A 1 1057 ? 31.426 18.459 -8.117 1.00 67.94 1057 ARG A O 1
#

Sequence (1057 aa):
MAQIDFRLVQSAVMGGRDSDQPVILPEEPHNLDEFRRQFGKDAFWCGTLLGGCGERLMTKRYETKVCHFSHFPDRDGSRAACHRTANGVDSADHLFIKAHVTQWLAGQGHAAQAELRSLGHGPGDAVDFVLRATNQRLRFELRPTDYRSWRGTADSLAAKEGHVEWVFGLESAITRDMTARYDYALRVRCETDGNSRRVLIGTVTENRPVAWSPLEQCRMTGDGLITPDLDELRSRGLLREGAARHDAVASSLPLRGTEIVFAIDGEAQPDTDSPLVEGSRYLISGFIKPAGHRILKAQLSLPHDTPRPTEQYVYRLAGAVRLLVTEADRPGESTRWAVRADSLIQLKGLDAERTGLWRPPVALDEPLPAMRPAPAPTVPVQSQGSRTATVLRRALEGVAREGATTTWKQLAERVGLDLAHLPDPKRRDFLVEVDKPRARNRSLLCVLVRAPSGRPLSYLATVLRLLQVAAPASESALNRWSEEQIRAAHTAYGHRAPPVPASAAVAVAPRPAEAKAAQQQLTLLKSQLAVGRATLPRATGRRAARLATTVKDGEQHQRLYESVRQRRQELRAWQRESERLLGDLDRLIGHPLPASAPAKKSTPVVPPAAKSPVSPGKDQHTFQAQAAADIARLTQLFKQARDTDDLNEARRIRQEVSRIATDRLSGEPRQNLLLLRTDLQTWIISREAAAAHAALRTLFTDLATACPAPTPLVLRSALAHAKILKRRCPGPLPQDLHTGLARLEAQVNGESVTPDDGSTPPATHPSPRGAPPSDLAAFAEAGAEFAWLMKEIRAAQEAGDLAAVQTARHLAGPIYGRRLSPEDRATYTPLMREVKAWCQEQDPNTDPILRRIRQILAELGRAGNNLATEQLAAFLYEIGSLRRQLDRRLPVLEEVQVKRWKRQLKARTSSAPHHAAPYAADPVKPVPGPKATTPSPPDRLPIETIDKLASIARDVLKDAARSGGSLLTWGDLRLRMAGGLPHVHPDDQGELLVAVDRETPVGEPLLSTLVASADASLHWLYRHVCFSLGRERIPEPDLPAHWATEVLRLRQTWRHR

Radius of gyration: 41.56 Å; chains: 1; bounding box: 127×101×102 Å

Foldseek 3Di:
DDDADQVFAQKWAFPFQADLHMWGQAFAQVLNVVVCVVRNFWRTFLHVLLVWPRATWGWDHDHVHTIGIAGDQDPVRHGPDIPRPRRDPVSSVLSQCQVVVCVLCVVQVFDKDKDWDDPPPGTRQWIWIAGPVQRAIEIEGEDDDDPVVVVVVVVVSVVVPYFYAYEYADDDLVQVLCCVQFQWHKYWDWDDDSTGTFIWIWIDGDPDDTDIDTSNQWDQDSLGIGHPVNVVCVVVVVTDPCSRPDDQFWRKGWDDLQQKKWAADPVDDAPPPDPPDDPQWGKGWTWMDGHLGDIDTAIEIEGPPAPDDDNQFMWGADDTKIKTWGDDPDVPDDIHIHIYGHYIHTDADVVRVVRVRHDPPYDHDDDDDDDDDDDDDDDDDDDDFDPLLVLLLVLLLVCLQVLAAEEQVRSCVSSVHPPVPDDVVVVLVSQLSNCPPPDPQAQRSQLSYDDPVRARDPCVLVSCVSNVHDRDPDSVRNRVVSVVSSVVSSVVRYDDDDDDDDDDDDFDFADPVLLVVLVVLLVLLVVLLVLLVVCLVVDDDPLNVQSVVLSVVSVVLSVCCVVQNGGHVSSVVSSVVSVVSSVSSDVSSDDDDDDDDDDDDDDDDDDDDDDDDDDDPPPLVVLQVVLLVVLVVLLVQCVVCVVVVPLLSLVVSLVVLVPRDLVSYDPDSSVSSVVSNVVSVVSNLVVLLVVLLVVLVVLLVCQVPDPPHDDLVRLVLSLLSLVLSVVSHPDDDDPVSVVSSVVSVCVNVDDDPDDDDDDDDDDDDDDDDDDDDDLVVQQVVLLVSLVVLLVQLVVCLSSLPLPSNVSSLVVNVCSLVPRHDPVSNVVCVVVNVVSVVSSVLSPPPDDVLLNVLVVLLVVCVVCDPVDDLVVLVVSLVVNVVSCVVDPDHRPPVSVLSSVVSVVVSVVVVVPDDDDDDDDDDDDDDDDDDDDDDDDDPDDADDVVLLLVLLVLLLVVLLVCLQVVDAFDEPVRSCVNSVNSDDPHDSVSVLSSQLSNQVPPDQPAQGSCLSYAHPVSFRDSSPQVSCVSSPHDDDDPVCVRVVSVVNSVRSSVVSNVD

Secondary structure (DSSP, 8-state):
-----TTSB-EEEESSTT---EEEPPSSHHHHHHHHHHH-SS-EE--GGGT----EEEEEP-SSS--EEEEPBPTTSPBP-------SGGGGHHHHHHHHHHHHHHHTT--EEEEEE--SS-TTSEEEEEETTT--EEEEE-SPPPHHHHHHHHHHHHTTTS-EEEEESS--HHHHHHHHHHS-EEEEEEEEETTEEEEEEEEEETTEEEEEEEGGG-EEETTEEE-HHHHHHHHTTSS-TTTTTS----EEEE--GGGEEEEE-TTSPP-TT-TT--TTEEEEEEEEEETTS--EEEEEEEETTSPPP-TTS-EEEESS-EEEEE--SSBTB--EEEEE-SEEEEPPHHHHHHHT---SSS-S-PPPPPS-PPPPP--PPP----HHHHHHHHHHHHHHHTT--EEHHHHHHHHT---SS--HHHHHHHHHHHT-S--TT---SGGGEE-TTSSB-TTHHHHHHHTT----SSHHHHHHHHHHHHHHHHHHH--------------PPPPHHHHHHHHHHHHHHHHHHHHHHHHGGG--HHHHHHHHHHHHHHHHHHHHHHHHTTSHHHHHHHHHHHHHHHHHHHHHH-PPPPPPPPP----------------TTHHHHHHHHH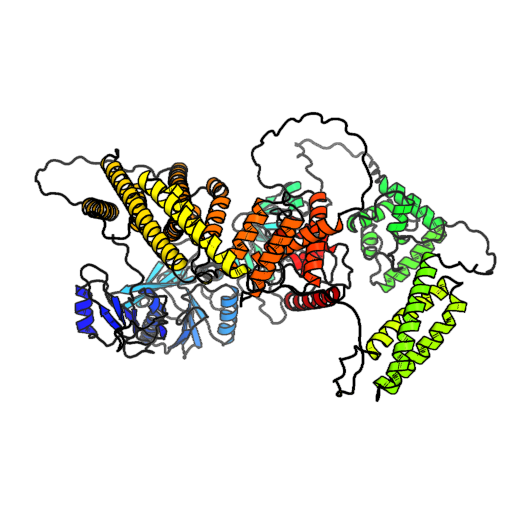HHHHHHHHHHHHHHHHHTT-HHHHHHHHHHHHTS-GGG--SHHHHHHHHHHHHHHHHHHHHHHHHHHHHHHHHHHHHHH-SSPPPHHHHHHHHHHHHHHHHT--SPPPHHHHHHHHHHHHHHHT---PPP--------PPPP-PPPPPHHHHHHHHHHHHHHHHHHHHHHHHHT-HHHHHHHHHHHHHIIIIIS-HHHHHHHHHHHHHHHHHHHHS-TTS-HHHHHHHHHHHHHHHHGGGS-HHHHHHHHHHHHHHTTS-SSPPPHHHHHHHHHHHHHHHHHHHT-PPP--------------PPP-PPPS-PPPPHHHHHHHHHHHHHHHHHHHHHT-PPBPHHHHHHHTTT-S----HHHHHHHHHHHHTTS-TTSPPGGGGBB-TTSSB-TTHHHHHHHTT-----TTTHHHHHHHHHHHHHHHHTT-

pLDDT: mean 73.96, std 17.7, range [25.72, 97.5]